Protein 7PJD (pdb70)

Sequence (1092 aa):
MVSEVRKKKLLHVFTVFFDSDKSGVVEKQDFELAAQNIAKLRGWAPGSPAYDILQESMIAIWLGLQKQADADGDGKVTQDEWLALWDEYAKDPAAAKDWQNLLCKSIFQIQDSSNDGSVDVNNEYVTVHEESFGLNKEESTEAFKKLAKGKDSISWADFQELWKEYFSSDDPDVPGNYIFGRLTCHMVSEVRKKKLLHVFTVFFDSDKSGVVEKQDFELAAQNIAKLRGWAPGSPAYDILQESMIAIWLGLQKQADADGDGKVTQDEWLALWDEYAKDPAAAKDWQNLLCKSIFQIQDSSNDGSVDVNEYVTVHESFGLNKEESTEAFKKLAKGKDSISWADFQELWKEYFSSDDPDVPGNYIFGRLTCMVSEVRKKKLLHVFTVFFDSDKSGVVEKQDFELAAQNIAKLRGWAPGSPAYDILQESMIAIWLGLQKQADADGDGKVTQDEWLALWDEAAAKDWQNLLCKSIFQQIQDSSNDGSVDVNNEYVTVHESFGLNKEESTEAFKKLAKGKDSISWADFQELWKEYFSSDDPDVPGNYIFGRLTCMVSEVRKKKLLHVVFTTVFFDSDKSGVVEKQQDFELAAQNIAKLRGWAPGSPAYDILQESMIIAIWLGLQKQADADGDGKVTQDEWLALWDEYAKDPAAAKDWQNLLCKSIFQIQDSSNDGSVDVNEYVTVHESFGLNKEESTEAFKKLAKGKDSISWADFQELWKEYFSSDDPDVPGNYIFGRLTCHMVSEVRKKKLLHVFTVFFDSDKSGVVEKQDFELAAQNIAKLRGWAPGSPAYDILQESMIAIWLGLQKQADADGDGKVTQDEWLALWDEYAKDPAAAKDWQQNLLCKSIFQQIQDSSNDGSVDVNEYVTVHESFGLNKEESSTEAFKKLAKGKDSISWADFQELWKEYFSSSDDPDVPGNYIFGRLHMVSEVRKKKLLHVFTVFFDSDKSGVVEKQDFELAAQNIAKLRGWAPGSPAYDILQESMIAIWLGLQKQADADGDGKVTQDEWLALWDEYAKDPAAAKDWQNLLCKSIFQIQDSSNDGSVDVNEYVTVHESFGLNKEESTEAFKKLAKGKDSISWADFQELWKEYFSSDDPDVPGNYIFGRL

Radius of gyration: 33.35 Å; Cα contacts (8 Å, |Δi|>4): 1507; chains: 6; bounding box: 91×84×73 Å

Structure (mmCIF, N/CA/C/O backbone):
data_7PJD
#
_entry.id   7PJD
#
_cell.length_a   65.640
_cell.length_b   79.430
_cell.length_c   100.930
_cell.angle_alpha   90.000
_cell.angle_beta   91.600
_cell.angle_gamma   90.000
#
_symmetry.space_group_name_H-M   'P 1 21 1'
#
loop_
_entity.id
_entity.type
_entity.pdbx_description
1 polymer 'Juvenile hormone diol kinase'
2 non-polymer 'CALCIUM ION'
3 water water
#
loop_
_atom_site.group_PDB
_atom_site.id
_atom_site.type_symbol
_atom_site.label_atom_id
_atom_site.label_alt_id
_atom_site.label_comp_id
_atom_site.label_asym_id
_atom_site.label_entity_id
_atom_site.label_seq_id
_atom_site.pdbx_PDB_ins_code
_atom_site.Cartn_x
_atom_site.Cartn_y
_atom_site.Cartn_z
_atom_site.occupancy
_atom_site.B_iso_or_equiv
_atom_site.auth_seq_id
_atom_site.auth_comp_id
_atom_site.auth_asym_id
_atom_site.auth_atom_id
_atom_site.pdbx_PDB_model_num
ATOM 1 N N . MET A 1 2 ? 12.508 -0.431 39.988 1.00 65.59 1 MET A N 1
ATOM 2 C CA . MET A 1 2 ? 13.954 -0.074 39.789 1.00 62.96 1 MET A CA 1
ATOM 3 C C . MET A 1 2 ? 14.528 -0.885 38.632 1.00 59.27 1 MET A C 1
ATOM 4 O O . MET A 1 2 ? 15.396 -0.338 37.922 1.00 60.66 1 MET A O 1
ATOM 9 N N . VAL A 1 3 ? 14.060 -2.121 38.429 1.00 52.86 2 VAL A N 1
ATOM 10 C CA . VAL A 1 3 ? 14.469 -2.986 37.279 1.00 48.07 2 VAL A CA 1
ATOM 11 C C . VAL A 1 3 ? 13.206 -3.452 36.526 1.00 45.52 2 VAL A C 1
ATOM 12 O O . VAL A 1 3 ? 12.331 -4.023 37.177 1.00 43.63 2 VAL A O 1
ATOM 16 N N . SER A 1 4 ? 13.096 -3.182 35.216 1.00 43.62 3 SER A N 1
ATOM 17 C CA . SER A 1 4 ? 11.899 -3.538 34.411 1.00 44.07 3 SER A CA 1
ATOM 18 C C . SER A 1 4 ? 11.740 -5.064 34.468 1.00 42.83 3 SER A C 1
ATOM 19 O O . SER A 1 4 ? 12.691 -5.748 34.875 1.00 38.58 3 SER A O 1
ATOM 22 N N . GLU A 1 5 ? 10.546 -5.573 34.173 1.00 44.11 4 GLU A N 1
ATOM 23 C CA . GLU A 1 5 ? 10.298 -7.036 34.099 1.00 43.89 4 GLU A CA 1
ATOM 24 C C . GLU A 1 5 ? 11.139 -7.598 32.940 1.00 42.16 4 GLU A C 1
ATOM 25 O O . GLU A 1 5 ? 11.667 -8.712 33.083 1.00 40.40 4 GLU A O 1
ATOM 31 N N . VAL A 1 6 ? 11.362 -6.813 31.885 1.00 42.01 5 VAL A N 1
ATOM 32 C CA . VAL A 1 6 ? 12.191 -7.227 30.712 1.00 41.90 5 VAL A CA 1
ATOM 33 C C . VAL A 1 6 ? 13.630 -7.519 31.176 1.00 40.17 5 VAL A C 1
ATOM 34 O O . VAL A 1 6 ? 14.224 -8.565 30.785 1.00 38.50 5 VAL A O 1
ATOM 38 N N . ARG A 1 7 ? 14.176 -6.648 32.016 1.00 39.66 6 ARG A N 1
ATOM 39 C CA . ARG A 1 7 ? 15.556 -6.793 32.494 1.00 37.73 6 ARG A CA 1
ATOM 40 C C . ARG A 1 7 ? 15.598 -7.864 33.590 1.00 36.26 6 ARG A C 1
ATOM 41 O O . ARG A 1 7 ? 16.588 -8.579 33.595 1.00 32.94 6 ARG A O 1
ATOM 49 N N . LYS A 1 8 ? 14.623 -7.896 34.512 1.00 37.07 7 LYS A N 1
ATOM 50 C CA . LYS A 1 8 ? 14.523 -8.981 35.527 1.00 37.63 7 LYS A CA 1
ATOM 51 C C . LYS A 1 8 ? 14.593 -10.347 34.782 1.00 36.29 7 LYS A C 1
ATOM 52 O O . LYS A 1 8 ? 15.362 -11.213 35.126 1.00 33.67 7 LYS A O 1
ATOM 58 N N . LYS A 1 9 ? 13.757 -10.538 33.787 1.00 39.07 8 LYS A N 1
ATOM 59 C CA . LYS A 1 9 ? 13.721 -11.815 33.042 1.00 39.45 8 LYS A CA 1
ATOM 60 C C . LYS A 1 9 ? 15.138 -12.125 32.551 1.00 37.39 8 LYS A C 1
ATOM 61 O O . LYS A 1 9 ? 15.601 -13.254 32.741 1.00 36.38 8 LYS A O 1
ATOM 67 N N . LYS A 1 10 ? 15.835 -11.142 31.978 1.00 36.77 9 LYS A N 1
ATOM 68 C CA . LYS A 1 10 ? 17.204 -11.339 31.437 1.00 34.24 9 LYS A CA 1
ATOM 69 C C . LYS A 1 10 ? 18.209 -11.613 32.571 1.00 32.11 9 LYS A C 1
ATOM 70 O O . LYS A 1 10 ? 19.107 -12.506 32.421 1.00 29.78 9 LYS A O 1
ATOM 76 N N . LEU A 1 11 ? 18.095 -10.918 33.688 1.00 31.57 10 LEU A N 1
ATOM 77 C CA . LEU A 1 11 ? 19.054 -11.128 34.804 1.00 31.72 10 LEU A CA 1
ATOM 78 C C . LEU A 1 11 ? 18.920 -12.548 35.377 1.00 31.18 10 LEU A C 1
ATOM 79 O O . LEU A 1 11 ? 19.947 -13.212 35.675 1.00 30.94 10 LEU A O 1
ATOM 84 N N . LEU A 1 12 ? 17.692 -13.008 35.547 1.00 33.13 11 LEU A N 1
ATOM 85 C CA . LEU A 1 12 ? 17.407 -14.325 36.169 1.00 33.20 11 LEU A CA 1
ATOM 86 C C . LEU A 1 12 ? 17.740 -15.439 35.158 1.00 32.63 11 LEU A C 1
ATOM 87 O O . LEU A 1 12 ? 18.061 -16.564 35.591 1.00 34.66 11 LEU A O 1
ATOM 92 N N . HIS A 1 13 ? 17.624 -15.197 33.856 1.00 32.64 12 HIS A N 1
ATOM 93 C CA . HIS A 1 13 ? 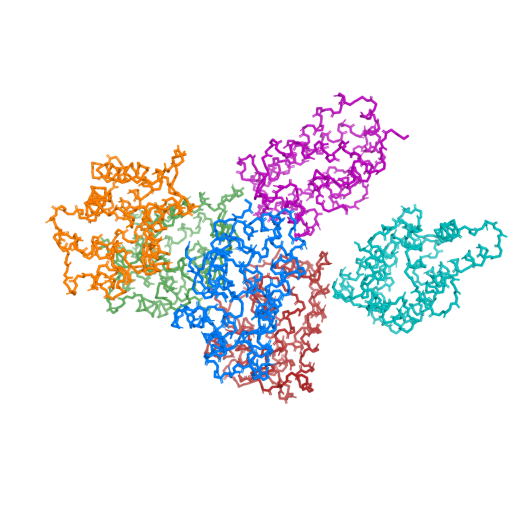18.015 -16.209 32.848 1.00 33.39 12 HIS A CA 1
ATOM 94 C C . HIS A 1 13 ? 19.517 -16.498 33.015 1.00 32.83 12 HIS A C 1
ATOM 95 O O . HIS A 1 13 ? 19.875 -17.648 33.081 1.00 30.95 12 HIS A O 1
ATOM 102 N N . VAL A 1 14 ? 20.372 -15.461 33.047 1.00 32.44 13 VAL A N 1
ATOM 103 C CA . VAL A 1 14 ? 21.832 -15.598 33.257 1.00 31.94 13 VAL A CA 1
ATOM 104 C C . VAL A 1 14 ? 22.059 -16.311 34.577 1.00 31.19 13 VAL A C 1
ATOM 105 O O . VAL A 1 14 ? 22.867 -17.240 34.586 1.00 31.54 13 VAL A O 1
ATOM 109 N N . PHE A 1 15 ? 21.377 -15.907 35.639 1.00 30.03 14 PHE A N 1
ATOM 110 C CA . PHE A 1 15 ? 21.579 -16.539 36.965 1.00 31.53 14 PHE A CA 1
ATOM 111 C C . PHE A 1 15 ? 21.267 -18.043 36.870 1.00 32.16 14 PHE A C 1
ATOM 112 O O . PHE A 1 15 ? 22.093 -18.849 37.366 1.00 29.47 14 PHE A O 1
ATOM 120 N N . THR A 1 16 ? 20.091 -18.412 36.350 1.00 33.81 15 THR A N 1
ATOM 121 C CA . THR A 1 16 ? 19.577 -19.802 36.527 1.00 33.56 15 THR A CA 1
ATOM 122 C C . THR A 1 16 ? 20.236 -20.735 35.508 1.00 33.76 15 THR A C 1
ATOM 123 O O . THR A 1 16 ? 20.332 -21.950 35.829 1.00 33.64 15 THR A O 1
ATOM 127 N N . VAL A 1 17 ? 20.627 -20.229 34.337 1.00 32.11 16 VAL A N 1
ATOM 128 C CA . VAL A 1 17 ? 21.170 -21.074 33.241 1.00 32.55 16 VAL A CA 1
ATOM 129 C C . VAL A 1 17 ? 22.694 -21.044 33.238 1.00 33.19 16 VAL A C 1
ATOM 130 O O . VAL A 1 17 ? 23.300 -22.113 33.115 1.00 30.67 16 VAL A O 1
ATOM 134 N N . PHE A 1 18 ? 23.307 -19.854 33.341 1.00 32.85 17 PHE A N 1
ATOM 135 C CA . PHE A 1 18 ? 24.752 -19.667 33.077 1.00 32.73 17 PHE A CA 1
ATOM 136 C C . PHE A 1 18 ? 25.553 -19.645 34.381 1.00 31.70 17 PHE A C 1
ATOM 137 O O . PHE A 1 18 ? 26.701 -20.013 34.343 1.00 32.39 17 PHE A O 1
ATOM 145 N N . PHE A 1 19 ? 24.999 -19.235 35.512 1.00 30.25 18 PHE A N 1
ATOM 146 C CA . PHE A 1 19 ? 25.754 -19.289 36.780 1.00 31.16 18 PHE A CA 1
ATOM 147 C C . PHE A 1 19 ? 25.445 -20.581 37.574 1.00 30.86 18 PHE A C 1
ATOM 148 O O . PHE A 1 19 ? 26.401 -21.038 38.169 1.00 30.79 18 PHE A O 1
ATOM 156 N N . ASP A 1 20 ? 24.173 -20.984 37.717 1.00 30.19 19 ASP A N 1
ATOM 157 C CA . ASP A 1 20 ? 23.713 -22.056 38.635 1.00 31.38 19 ASP A CA 1
ATOM 158 C C . ASP A 1 20 ? 23.723 -23.386 37.861 1.00 32.44 19 ASP A C 1
ATOM 159 O O . ASP A 1 20 ? 22.661 -24.045 37.711 1.00 34.01 19 ASP A O 1
ATOM 164 N N . SER A 1 21 ? 24.889 -23.773 37.381 1.00 31.89 20 SER A N 1
ATOM 165 C CA . SER A 1 21 ? 25.036 -24.966 36.513 1.00 31.94 20 SER A CA 1
ATOM 166 C C . SER A 1 21 ? 24.363 -26.181 37.149 1.00 32.91 20 SER A C 1
ATOM 167 O O . SER A 1 21 ? 23.900 -27.006 36.382 1.00 32.26 20 SER A O 1
ATOM 170 N N . ASP A 1 22 ? 24.334 -26.300 38.473 1.00 34.03 21 ASP A N 1
ATOM 171 C CA . ASP A 1 22 ? 23.981 -27.579 39.142 1.00 36.98 21 ASP A CA 1
ATOM 172 C C . ASP A 1 22 ? 22.526 -27.450 39.547 1.00 37.56 21 ASP A C 1
ATOM 173 O O . ASP A 1 22 ? 21.961 -28.416 40.084 1.00 39.74 21 ASP A O 1
ATOM 178 N N . LYS A 1 23 ? 21.920 -26.294 39.287 1.00 37.67 22 LYS A N 1
ATOM 179 C CA . LYS A 1 23 ? 20.451 -26.124 39.456 1.00 37.50 22 LYS A CA 1
ATOM 180 C C . LYS A 1 23 ? 20.086 -26.197 40.942 1.00 36.76 22 LYS A C 1
ATOM 181 O O . LYS A 1 23 ? 18.942 -26.293 41.243 1.00 36.59 22 LYS A O 1
ATOM 187 N N . SER A 1 24 ? 21.027 -26.039 41.862 1.00 36.29 23 SER A N 1
ATOM 188 C CA . SER A 1 24 ? 20.722 -25.959 43.316 1.00 35.88 23 SER A CA 1
ATOM 189 C C . SER A 1 24 ? 19.790 -24.775 43.620 1.00 35.56 23 SER A C 1
ATOM 190 O O . SER A 1 24 ? 19.183 -24.815 44.687 1.00 35.79 23 SER A O 1
ATOM 193 N N . GLY A 1 25 ? 19.714 -23.747 42.762 1.00 34.14 24 GLY A N 1
ATOM 194 C CA . GLY A 1 25 ? 19.033 -22.465 43.065 1.00 35.79 24 GLY A CA 1
ATOM 195 C C . GLY A 1 25 ? 19.957 -21.400 43.708 1.00 36.47 24 GLY A C 1
ATOM 196 O O . GLY A 1 25 ? 19.544 -20.216 43.809 1.00 34.47 24 GLY A O 1
ATOM 197 N N . VAL A 1 26 ? 21.170 -21.802 44.120 1.00 36.49 25 VAL A N 1
ATOM 198 C CA . VAL A 1 26 ? 22.189 -20.925 44.768 1.00 36.52 25 VAL A CA 1
ATOM 199 C C . VAL A 1 26 ? 23.503 -21.092 44.010 1.00 35.36 25 VAL A C 1
ATOM 200 O O . VAL A 1 26 ? 23.872 -22.241 43.701 1.00 33.76 25 VAL A O 1
ATOM 204 N N . VAL A 1 27 ? 24.186 -19.970 43.758 1.00 32.99 26 VAL A N 1
ATOM 205 C CA . VAL A 1 27 ? 25.459 -19.926 42.985 1.00 32.56 26 VAL A CA 1
ATOM 206 C C . VAL A 1 27 ? 26.633 -20.009 43.967 1.00 33.73 26 VAL A C 1
ATOM 207 O O . VAL A 1 27 ? 26.643 -19.334 45.019 1.00 33.75 26 VAL A O 1
ATOM 211 N N . GLU A 1 28 ? 27.524 -20.946 43.647 1.00 34.39 27 GLU A N 1
ATOM 212 C CA . GLU A 1 28 ? 28.694 -21.345 44.435 1.00 35.07 27 GLU A CA 1
ATOM 213 C C . GLU A 1 28 ? 29.832 -21.668 43.480 1.00 33.50 27 GLU A C 1
ATOM 214 O O . GLU A 1 28 ? 29.577 -21.904 42.274 1.00 30.95 27 GLU A O 1
ATOM 220 N N . LYS A 1 29 ? 31.051 -21.642 44.008 1.00 33.89 28 LYS A N 1
ATOM 221 C CA . LYS A 1 29 ? 32.238 -21.962 43.217 1.00 34.05 28 LYS A CA 1
ATOM 222 C C . LYS A 1 29 ? 32.021 -23.279 42.441 1.00 33.58 28 LYS A C 1
ATOM 223 O O . LYS A 1 29 ? 32.449 -23.338 41.279 1.00 31.33 28 LYS A O 1
ATOM 229 N N . GLN A 1 30 ? 31.448 -24.322 43.048 1.00 34.57 29 GLN A N 1
ATOM 230 C CA . GLN A 1 30 ? 31.334 -25.639 42.353 1.00 36.43 29 GLN A CA 1
ATOM 231 C C . GLN A 1 30 ? 30.490 -25.490 41.077 1.00 34.84 29 GLN A C 1
ATOM 232 O O . GLN A 1 30 ? 30.704 -26.265 40.129 1.00 32.95 29 GLN A O 1
ATOM 238 N N . ASP A 1 31 ? 29.613 -24.488 40.963 1.00 34.00 30 ASP A N 1
ATOM 239 C CA . ASP A 1 31 ? 28.815 -24.356 39.717 1.00 33.23 30 ASP A CA 1
ATOM 240 C C . ASP A 1 31 ? 29.757 -24.057 38.561 1.00 32.64 30 ASP A C 1
ATOM 241 O O . ASP A 1 31 ? 29.548 -24.576 37.451 1.00 32.01 30 ASP A O 1
ATOM 246 N N . PHE A 1 32 ? 30.819 -23.293 38.820 1.00 31.18 31 PHE A N 1
ATOM 247 C CA . PHE A 1 32 ? 31.714 -22.796 37.754 1.00 30.83 31 PHE A CA 1
ATOM 248 C C . PHE A 1 32 ? 32.771 -23.868 37.427 1.00 31.26 31 PHE A C 1
ATOM 249 O O . PHE A 1 32 ? 33.233 -23.948 36.278 1.00 29.42 31 PHE A O 1
ATOM 257 N N . GLU A 1 33 ? 33.160 -24.683 38.407 1.00 32.96 32 GLU A N 1
ATOM 258 C CA . GLU A 1 33 ? 33.974 -25.911 38.158 1.00 34.79 32 GLU A CA 1
ATOM 259 C C . GLU A 1 33 ? 33.193 -26.860 37.234 1.00 34.44 32 GLU A C 1
ATOM 260 O O . GLU A 1 33 ? 33.776 -27.283 36.206 1.00 33.70 32 GLU A O 1
ATOM 266 N N . LEU A 1 34 ? 31.903 -27.075 37.520 1.00 34.34 33 LEU A N 1
ATOM 267 C CA . LEU A 1 34 ? 31.008 -27.937 36.692 1.00 36.02 33 LEU A CA 1
ATOM 268 C C . LEU A 1 34 ? 30.873 -27.358 35.276 1.00 34.34 33 LEU A C 1
ATOM 269 O O . LEU A 1 34 ? 30.985 -28.130 34.303 1.00 33.62 33 LEU A O 1
ATOM 274 N N . ALA A 1 35 ? 30.607 -26.055 35.158 1.00 33.37 34 ALA A N 1
ATOM 275 C CA . ALA A 1 35 ? 30.492 -25.376 33.851 1.00 32.42 34 ALA A CA 1
ATOM 276 C C . ALA A 1 35 ? 31.738 -25.653 32.997 1.00 31.37 34 ALA A C 1
ATOM 277 O O . ALA A 1 35 ? 31.610 -26.015 31.838 1.00 31.90 34 ALA A O 1
ATOM 279 N N . ALA A 1 36 ? 32.922 -25.473 33.541 1.00 31.12 35 ALA A N 1
ATOM 280 C CA . ALA A 1 36 ? 34.183 -25.779 32.843 1.00 33.14 35 ALA A CA 1
ATOM 281 C C . ALA A 1 36 ? 34.240 -27.271 32.451 1.00 32.56 35 ALA A C 1
ATOM 282 O O . ALA A 1 36 ? 34.524 -27.530 31.284 1.00 31.37 35 ALA A O 1
ATOM 284 N N . GLN A 1 37 ? 33.971 -28.189 33.375 1.00 34.82 36 GLN A N 1
ATOM 285 C CA . GLN A 1 37 ? 33.901 -29.664 33.075 1.00 36.60 36 GLN A CA 1
ATOM 286 C C . GLN A 1 37 ? 32.959 -29.945 31.884 1.00 34.92 36 GLN A C 1
ATOM 287 O O . GLN A 1 37 ? 33.370 -30.640 30.912 1.00 33.67 36 GLN A O 1
ATOM 293 N N . ASN A 1 38 ? 31.756 -29.373 31.913 1.00 33.70 37 ASN A N 1
ATOM 294 C CA . ASN A 1 38 ? 30.721 -29.615 30.859 1.00 33.46 37 ASN A CA 1
ATOM 295 C C . ASN A 1 38 ? 31.184 -29.102 29.505 1.00 32.41 37 ASN A C 1
ATOM 296 O O . ASN A 1 38 ? 31.016 -29.807 28.525 1.00 32.12 37 ASN A O 1
ATOM 301 N N . ILE A 1 39 ? 31.784 -27.917 29.442 1.00 31.47 38 ILE A N 1
ATOM 302 C CA . ILE A 1 39 ? 32.304 -27.388 28.153 1.00 31.16 38 ILE A CA 1
ATOM 303 C C . ILE A 1 39 ? 33.492 -28.254 27.686 1.00 31.31 38 ILE A C 1
ATOM 304 O O . ILE A 1 39 ? 33.585 -28.526 26.471 1.00 31.70 38 ILE A O 1
ATOM 309 N N . ALA A 1 40 ? 34.443 -28.560 28.574 1.00 30.97 39 ALA A N 1
ATOM 310 C CA . ALA A 1 40 ? 35.650 -29.350 28.221 1.00 32.80 39 ALA A CA 1
ATOM 311 C C . ALA A 1 40 ? 35.213 -30.729 27.701 1.00 34.75 39 ALA A C 1
ATOM 312 O O . ALA A 1 40 ? 35.754 -31.148 26.683 1.00 35.39 39 ALA A O 1
ATOM 314 N N . LYS A 1 41 ? 34.225 -31.361 28.343 1.00 36.39 40 LYS A N 1
ATOM 315 C CA . LYS A 1 41 ? 33.673 -32.648 27.859 1.00 39.61 40 LYS A CA 1
ATOM 316 C C . LYS A 1 41 ? 33.186 -32.478 26.429 1.00 39.14 40 LYS A C 1
ATOM 317 O O . LYS A 1 41 ? 33.623 -33.260 25.642 1.00 39.14 40 LYS A O 1
ATOM 323 N N . LEU A 1 42 ? 32.413 -31.443 26.072 1.00 37.80 41 LEU A N 1
ATOM 324 C CA . LEU A 1 42 ? 31.950 -31.336 24.665 1.00 37.89 41 LEU A CA 1
ATOM 325 C C . LEU A 1 42 ? 33.133 -31.035 23.742 1.00 39.16 41 LEU A C 1
ATOM 326 O O . LEU A 1 42 ? 33.090 -31.429 22.570 1.00 39.27 41 LEU A O 1
ATOM 331 N N . ARG A 1 43 ? 34.151 -30.318 24.214 1.00 37.51 42 ARG A N 1
ATOM 332 C CA . ARG A 1 43 ? 35.307 -29.988 23.332 1.00 37.83 42 ARG A CA 1
ATOM 333 C C . ARG A 1 43 ? 36.271 -31.172 23.224 1.00 39.03 42 ARG A C 1
ATOM 334 O O . ARG A 1 43 ? 37.086 -31.167 22.321 1.00 38.47 42 ARG A O 1
ATOM 342 N N . GLY A 1 44 ? 36.181 -32.157 24.120 1.00 40.58 43 GLY A N 1
ATOM 343 C CA . GLY A 1 44 ? 37.108 -33.286 24.132 1.00 41.48 43 GLY A CA 1
ATOM 344 C C . GLY A 1 44 ? 38.408 -32.869 24.769 1.00 42.13 43 GLY A C 1
ATOM 345 O O . GLY A 1 44 ? 39.424 -33.470 24.427 1.00 44.11 43 GLY A O 1
ATOM 346 N N . TRP A 1 45 ? 38.380 -31.858 25.638 1.00 39.78 44 TRP A N 1
ATOM 347 C CA . TRP A 1 45 ? 39.563 -31.397 26.410 1.00 38.69 44 TRP A CA 1
ATOM 348 C C . TRP A 1 45 ? 39.617 -32.160 27.721 1.00 39.17 44 TRP A C 1
ATOM 349 O O . TRP A 1 45 ? 38.764 -31.917 28.569 1.00 36.42 44 TRP A O 1
ATOM 360 N N . ALA A 1 46 ? 40.610 -33.014 27.897 1.00 41.11 45 ALA A N 1
ATOM 361 C CA . ALA A 1 46 ? 40.750 -33.866 29.092 1.00 43.63 45 ALA A CA 1
ATOM 362 C C . ALA A 1 46 ? 41.019 -33.014 30.326 1.00 44.32 45 ALA A C 1
ATOM 363 O O . ALA A 1 46 ? 41.756 -32.038 30.272 1.00 44.62 45 ALA A O 1
ATOM 365 N N . PRO A 1 47 ? 40.485 -33.368 31.508 1.00 46.67 46 PRO A N 1
ATOM 366 C CA . PRO A 1 47 ? 40.748 -32.587 32.721 1.00 47.03 46 PRO A CA 1
ATOM 367 C C . PRO A 1 47 ? 42.246 -32.648 33.020 1.00 47.34 46 PRO A C 1
ATOM 368 O O . PRO A 1 47 ? 42.812 -33.620 32.642 1.00 48.92 46 PRO A O 1
ATOM 372 N N . GLY A 1 48 ? 42.837 -31.588 33.582 1.00 46.85 47 GLY A N 1
ATOM 373 C CA . GLY A 1 48 ? 44.305 -31.497 33.769 1.00 47.16 47 GLY A CA 1
ATOM 374 C C . GLY A 1 48 ? 45.043 -31.252 32.452 1.00 46.34 47 GLY A C 1
ATOM 375 O O . GLY A 1 48 ? 46.274 -31.222 32.465 1.00 48.35 47 GLY A O 1
ATOM 376 N N . SER A 1 49 ? 44.358 -31.069 31.321 1.00 43.61 48 SER A N 1
ATOM 377 C CA . SER A 1 49 ? 45.057 -30.726 30.062 1.00 42.87 48 SER A CA 1
ATOM 378 C C . SER A 1 49 ? 45.333 -29.234 30.150 1.00 40.96 48 SER A C 1
ATOM 379 O O . SER A 1 49 ? 44.684 -28.517 30.910 1.00 39.15 48 SER A O 1
ATOM 382 N N . PRO A 1 50 ? 46.329 -28.734 29.401 1.00 41.23 49 PRO A N 1
ATOM 383 C CA . PRO A 1 50 ? 46.569 -27.289 29.346 1.00 39.91 49 PRO A CA 1
ATOM 384 C C . PRO A 1 50 ? 45.301 -26.503 29.003 1.00 38.27 49 PRO A C 1
ATOM 385 O O . PRO A 1 50 ? 44.967 -25.525 29.755 1.00 37.26 49 PRO A O 1
ATOM 389 N N . ALA A 1 51 ? 44.608 -26.857 27.912 1.00 37.23 50 ALA A N 1
ATOM 390 C CA . ALA A 1 51 ? 43.399 -26.097 27.486 1.00 36.56 50 ALA A CA 1
ATOM 391 C C . ALA A 1 51 ? 42.343 -26.127 28.610 1.00 35.83 50 ALA A C 1
ATOM 392 O O . ALA A 1 51 ? 41.650 -25.149 28.810 1.00 33.40 50 ALA A O 1
ATOM 394 N N . TYR A 1 52 ? 42.224 -27.235 29.331 1.00 38.00 51 TYR A N 1
ATOM 395 C CA . TYR A 1 52 ? 41.183 -27.421 30.362 1.00 39.21 51 TYR A CA 1
ATOM 396 C C . TYR A 1 52 ? 41.409 -26.422 31.499 1.00 40.16 51 TYR A C 1
ATOM 397 O O . TYR A 1 52 ? 40.423 -25.857 32.019 1.00 41.26 51 TYR A O 1
ATOM 406 N N . ASP A 1 53 ? 42.658 -26.204 31.894 1.00 42.55 52 ASP A N 1
ATOM 407 C CA . ASP A 1 53 ? 43.003 -25.354 33.070 1.00 43.55 52 ASP A CA 1
ATOM 408 C C . ASP A 1 53 ? 42.852 -23.880 32.704 1.00 41.76 52 ASP A C 1
ATOM 409 O O . ASP A 1 53 ? 42.453 -23.146 33.572 1.00 39.67 52 ASP A O 1
ATOM 414 N N . ILE A 1 54 ? 43.161 -23.462 31.481 1.00 42.77 53 ILE A N 1
ATOM 415 C CA . ILE A 1 54 ? 42.812 -22.082 31.027 1.00 43.88 53 ILE A CA 1
ATOM 416 C C . ILE A 1 54 ? 41.303 -21.919 31.237 1.00 41.72 53 ILE A C 1
ATOM 417 O O . ILE A 1 54 ? 40.909 -20.961 31.906 1.00 41.71 53 ILE A O 1
ATOM 422 N N . LEU A 1 55 ? 40.489 -22.848 30.725 1.00 39.04 54 LEU A N 1
ATOM 423 C CA . LEU A 1 55 ? 38.998 -22.741 30.767 1.00 36.37 54 LEU A CA 1
ATOM 424 C C . LEU A 1 55 ? 38.558 -22.684 32.236 1.00 35.49 54 LEU A C 1
ATOM 425 O O . LEU A 1 55 ? 37.816 -21.797 32.576 1.00 33.37 54 LEU A O 1
ATOM 430 N N . GLN A 1 56 ? 39.078 -23.558 33.084 1.00 39.31 55 GLN A N 1
ATOM 431 C CA . GLN A 1 56 ? 38.658 -23.584 34.494 1.00 42.97 55 GLN A CA 1
ATOM 432 C C . GLN A 1 56 ? 39.047 -22.258 35.199 1.00 46.16 55 GLN A C 1
ATOM 433 O O . GLN A 1 56 ? 38.253 -21.750 36.024 1.00 42.21 55 GLN A O 1
ATOM 439 N N . GLU A 1 57 ? 40.232 -21.718 34.888 1.00 47.84 56 GLU A N 1
ATOM 440 C CA . GLU A 1 57 ? 40.762 -20.479 35.516 1.00 49.94 56 GLU A CA 1
ATOM 441 C C . GLU A 1 57 ? 39.845 -19.338 35.141 1.00 47.93 56 GLU A C 1
ATOM 442 O O . GLU A 1 57 ? 39.366 -18.659 36.030 1.00 50.89 56 GLU A O 1
ATOM 448 N N . SER A 1 58 ? 39.599 -19.192 33.847 1.00 47.58 57 SER A N 1
ATOM 449 C CA . SER A 1 58 ? 38.613 -18.265 33.271 1.00 44.70 57 SER A CA 1
ATOM 450 C C . SER A 1 58 ? 37.298 -18.405 34.048 1.00 40.55 57 SER A C 1
ATOM 451 O O . SER A 1 58 ? 36.759 -17.384 34.448 1.00 38.09 57 SER A O 1
ATOM 454 N N . MET A 1 59 ? 36.780 -19.633 34.268 1.00 36.36 58 MET A N 1
ATOM 455 C CA . MET A 1 59 ? 35.478 -19.809 34.948 1.00 34.79 58 MET A CA 1
ATOM 456 C C . MET A 1 59 ? 35.604 -19.426 36.425 1.00 34.46 58 MET A C 1
ATOM 457 O O . MET A 1 59 ? 34.683 -18.824 36.935 1.00 32.28 58 MET A O 1
ATOM 462 N N . ILE A 1 60 ? 36.688 -19.787 37.103 1.00 36.61 59 ILE A N 1
ATOM 463 C CA . ILE A 1 60 ? 36.884 -19.399 38.526 1.00 40.38 59 ILE A CA 1
ATOM 464 C C . ILE A 1 60 ? 36.960 -17.862 38.613 1.00 40.44 59 ILE A C 1
ATOM 465 O O . ILE A 1 60 ? 36.403 -17.305 39.565 1.00 40.06 59 ILE A O 1
ATOM 470 N N . ALA A 1 61 ? 37.548 -17.190 37.630 1.00 41.44 60 ALA A N 1
ATOM 471 C CA . ALA A 1 61 ? 37.697 -15.721 37.646 1.00 43.71 60 ALA A CA 1
ATOM 472 C C . ALA A 1 61 ? 36.314 -15.071 37.613 1.00 41.65 60 ALA A C 1
ATOM 473 O O . ALA A 1 61 ? 36.099 -14.101 38.373 1.00 39.95 60 ALA A O 1
ATOM 475 N N . ILE A 1 62 ? 35.370 -15.624 36.840 1.00 40.12 61 ILE A N 1
ATOM 476 C CA . ILE A 1 62 ? 33.969 -15.109 36.789 1.00 34.66 61 ILE A CA 1
ATOM 477 C C . ILE A 1 62 ? 33.340 -15.289 38.173 1.00 36.23 61 ILE A C 1
ATOM 478 O O . ILE A 1 62 ? 32.698 -14.312 38.680 1.00 34.64 61 ILE A O 1
ATOM 483 N N . TRP A 1 63 ? 33.511 -16.475 38.782 1.00 33.33 62 TRP A N 1
ATOM 484 C CA . TRP A 1 63 ? 32.946 -16.772 40.118 1.00 32.60 62 TRP A CA 1
ATOM 485 C C . TRP A 1 63 ? 33.467 -15.743 41.134 1.00 34.16 62 TRP A C 1
ATOM 486 O O . TRP A 1 63 ? 32.655 -15.231 41.891 1.00 36.84 62 TRP A O 1
ATOM 497 N N . LEU A 1 64 ? 34.765 -15.495 41.223 1.00 34.60 63 LEU A N 1
ATOM 498 C CA . LEU A 1 64 ? 35.310 -14.600 42.286 1.00 36.36 63 LEU A CA 1
ATOM 499 C C . LEU A 1 64 ? 34.796 -13.147 42.119 1.00 34.75 63 LEU A C 1
ATOM 500 O O . LEU A 1 64 ? 34.445 -12.522 43.141 1.00 33.62 63 LEU A O 1
ATOM 505 N N . GLY A 1 65 ? 34.681 -12.674 40.884 1.00 34.24 64 GLY A N 1
ATOM 506 C CA . GLY A 1 65 ? 34.163 -11.328 40.584 1.00 36.58 64 GLY A CA 1
ATOM 507 C C . GLY A 1 65 ? 32.711 -11.269 41.007 1.00 36.11 64 GLY A C 1
ATOM 508 O O . GLY A 1 65 ? 32.318 -10.347 41.747 1.00 37.55 64 GLY A O 1
ATOM 509 N N . LEU A 1 66 ? 31.971 -12.312 40.694 1.00 33.96 65 LEU A N 1
ATOM 510 C CA . LEU A 1 66 ? 30.575 -12.444 41.155 1.00 34.18 65 LEU A CA 1
ATOM 511 C C . LEU A 1 66 ? 30.494 -12.477 42.681 1.00 32.78 65 LEU A C 1
ATOM 512 O O . LEU A 1 66 ? 29.636 -11.761 43.256 1.00 32.95 65 LEU A O 1
ATOM 517 N N . GLN A 1 67 ? 31.334 -13.266 43.336 1.00 31.26 66 GLN A N 1
ATOM 518 C CA . GLN A 1 67 ? 31.274 -13.393 44.808 1.00 32.11 66 GLN A CA 1
ATOM 519 C C . GLN A 1 67 ? 31.575 -12.020 45.419 1.00 33.43 66 GLN A C 1
ATOM 520 O O . GLN A 1 67 ? 30.952 -11.667 46.425 1.00 33.48 66 GLN A O 1
ATOM 526 N N . LYS A 1 68 ? 32.592 -11.318 44.916 1.00 35.32 67 LYS A N 1
ATOM 527 C CA . LYS A 1 68 ? 33.024 -10.026 45.547 1.00 37.83 67 LYS A CA 1
ATOM 528 C C . LYS A 1 68 ? 31.883 -9.012 45.441 1.00 37.86 67 LYS A C 1
ATOM 529 O O . LYS A 1 68 ? 31.620 -8.305 46.408 1.00 38.08 67 LYS A O 1
ATOM 535 N N . GLN A 1 69 ? 31.206 -9.003 44.286 1.00 37.82 68 GLN A N 1
ATOM 536 C CA . GLN A 1 69 ? 30.126 -8.047 43.937 1.00 39.14 68 GLN A CA 1
ATOM 537 C C . GLN A 1 69 ? 28.837 -8.329 44.722 1.00 37.61 68 GLN A C 1
ATOM 538 O O . GLN A 1 69 ? 28.249 -7.372 45.228 1.00 37.28 68 GLN A O 1
ATOM 544 N N . ALA A 1 70 ? 28.406 -9.593 44.845 1.00 36.42 69 ALA A N 1
ATOM 545 C CA . ALA A 1 70 ? 27.016 -9.926 45.230 1.00 35.90 69 ALA A CA 1
ATOM 546 C C . ALA A 1 70 ? 26.935 -10.737 46.542 1.00 36.92 69 ALA A C 1
ATOM 547 O O . ALA A 1 70 ? 25.876 -10.638 47.182 1.00 36.23 69 ALA A O 1
ATOM 549 N N . ASP A 1 71 ? 27.992 -11.411 47.032 1.00 35.50 70 ASP A N 1
ATOM 550 C CA . ASP A 1 71 ? 27.832 -12.192 48.292 1.00 35.28 70 ASP A CA 1
ATOM 551 C C . ASP A 1 71 ? 27.860 -11.238 49.485 1.00 36.39 70 ASP A C 1
ATOM 552 O O . ASP A 1 71 ? 28.935 -11.104 50.096 1.00 35.45 70 ASP A O 1
ATOM 557 N N . ALA A 1 72 ? 26.699 -10.665 49.856 1.00 37.24 71 ALA A N 1
ATOM 558 C CA . ALA A 1 72 ? 26.586 -9.564 50.840 1.00 38.36 71 ALA A CA 1
ATOM 559 C C . ALA A 1 72 ? 26.786 -10.102 52.256 1.00 39.37 71 ALA A C 1
ATOM 560 O O . ALA A 1 72 ? 27.225 -9.326 53.119 1.00 38.85 71 ALA A O 1
ATOM 562 N N . ASP A 1 73 ? 26.426 -11.352 52.511 1.00 38.50 72 ASP A N 1
ATOM 563 C CA . ASP A 1 73 ? 26.500 -11.902 53.888 1.00 39.88 72 ASP A CA 1
ATOM 564 C C . ASP A 1 73 ? 27.793 -12.714 54.123 1.00 39.89 72 ASP A C 1
ATOM 565 O O . ASP A 1 73 ? 28.034 -13.166 55.285 1.00 40.79 72 ASP A O 1
ATOM 570 N N . GLY A 1 74 ? 28.626 -12.878 53.100 1.00 38.90 73 GLY A N 1
ATOM 571 C CA . GLY A 1 74 ? 29.939 -13.543 53.225 1.00 39.67 73 GLY A CA 1
ATOM 572 C C . GLY A 1 74 ? 29.831 -15.023 53.605 1.00 39.82 73 GLY A C 1
ATOM 573 O O . GLY A 1 74 ? 30.669 -15.474 54.424 1.00 40.44 73 GLY A O 1
ATOM 574 N N . ASP A 1 75 ? 28.852 -15.758 53.058 1.00 38.38 74 ASP A N 1
ATOM 575 C CA . ASP A 1 75 ? 28.694 -17.223 53.304 1.00 39.11 74 ASP A CA 1
ATOM 576 C C . ASP A 1 75 ? 29.413 -17.972 52.165 1.00 38.75 74 ASP A C 1
ATOM 577 O O . ASP A 1 75 ? 29.500 -19.210 52.240 1.00 38.61 74 ASP A O 1
ATOM 582 N N . GLY A 1 76 ? 29.905 -17.246 51.146 1.00 36.18 75 GLY A N 1
ATOM 583 C CA . GLY A 1 76 ? 30.558 -17.817 49.957 1.00 35.29 75 GLY A CA 1
ATOM 584 C C . GLY A 1 76 ? 29.566 -18.275 48.908 1.00 34.28 75 GLY A C 1
ATOM 585 O O . GLY A 1 76 ? 29.979 -18.985 47.982 1.00 33.47 75 GLY A O 1
ATOM 586 N N . LYS A 1 77 ? 28.322 -17.794 48.977 1.00 34.69 76 LYS A N 1
ATOM 587 C CA . LYS A 1 77 ? 27.269 -18.167 48.005 1.00 34.25 76 LYS A CA 1
ATOM 588 C C . LYS A 1 77 ? 26.514 -16.905 47.581 1.00 33.53 76 LYS A C 1
ATOM 589 O O . LYS A 1 77 ? 26.412 -15.990 48.381 1.00 32.68 76 LYS A O 1
ATOM 595 N N . VAL A 1 78 ? 25.952 -16.948 46.384 1.00 32.12 77 VAL A N 1
ATOM 596 C CA . VAL A 1 78 ? 25.182 -15.857 45.772 1.00 31.76 77 VAL A CA 1
ATOM 597 C C . VAL A 1 78 ? 23.785 -16.432 45.509 1.00 32.27 77 VAL A C 1
ATOM 598 O O . VAL A 1 78 ? 23.603 -17.348 44.618 1.00 29.21 77 VAL A O 1
ATOM 602 N N . THR A 1 79 ? 22.840 -15.958 46.318 1.00 32.70 78 THR A N 1
ATOM 603 C CA . THR A 1 79 ? 21.396 -16.247 46.161 1.00 32.63 78 THR A CA 1
ATOM 604 C C . THR A 1 79 ? 20.859 -15.441 44.986 1.00 32.87 78 THR A C 1
ATOM 605 O O . THR A 1 79 ? 21.455 -14.396 44.596 1.00 32.97 78 THR A O 1
ATOM 609 N N . GLN A 1 80 ? 19.707 -15.856 44.480 1.00 34.26 79 GLN A N 1
ATOM 610 C CA . GLN A 1 80 ? 18.954 -15.060 43.483 1.00 34.68 79 GLN A CA 1
ATOM 611 C C . GLN A 1 80 ? 18.588 -13.654 44.041 1.00 34.77 79 GLN A C 1
ATOM 612 O O . GLN A 1 80 ? 18.697 -12.684 43.300 1.00 33.45 79 GLN A O 1
ATOM 618 N N . ASP A 1 81 ? 18.199 -13.524 45.309 1.00 36.32 80 ASP A N 1
ATOM 619 C CA . ASP A 1 81 ? 17.902 -12.205 45.937 1.00 39.28 80 ASP A CA 1
ATOM 620 C C . ASP A 1 81 ? 19.191 -11.360 45.954 1.00 37.81 80 ASP A C 1
ATOM 621 O O . ASP A 1 81 ? 19.089 -10.176 45.649 1.00 37.10 80 ASP A O 1
ATOM 626 N N . GLU A 1 82 ? 20.364 -11.943 46.279 1.00 36.63 81 GLU A N 1
ATOM 627 C CA . GLU A 1 82 ? 21.666 -11.204 46.290 1.00 35.71 81 GLU A CA 1
ATOM 628 C C . GLU A 1 82 ? 22.014 -10.685 44.871 1.00 35.05 81 GLU A C 1
ATOM 629 O O . GLU A 1 82 ? 22.493 -9.500 44.745 1.00 34.91 81 GLU A O 1
ATOM 635 N N . TRP A 1 83 ? 21.780 -11.489 43.829 1.00 33.57 82 TRP A N 1
ATOM 636 C CA . TRP A 1 83 ? 21.994 -11.089 42.409 1.00 33.35 82 TRP A CA 1
ATOM 637 C C . TRP A 1 83 ? 21.075 -9.898 42.055 1.00 35.69 82 TRP A C 1
ATOM 638 O O . TRP A 1 83 ? 21.575 -8.837 41.682 1.00 36.44 82 TRP A O 1
ATOM 649 N N . LEU A 1 84 ? 19.771 -10.020 42.265 1.00 39.05 83 LEU A N 1
ATOM 650 C CA . LEU A 1 84 ? 18.837 -8.919 41.931 1.00 39.71 83 LEU A CA 1
ATOM 651 C C . LEU A 1 84 ? 19.178 -7.692 42.790 1.00 40.63 83 LEU A C 1
ATOM 652 O O . LEU A 1 84 ? 18.990 -6.579 42.262 1.00 39.28 83 LEU A O 1
ATOM 657 N N . ALA A 1 85 ? 19.663 -7.871 44.028 1.00 40.12 84 ALA A N 1
ATOM 658 C CA . ALA A 1 85 ? 19.944 -6.749 44.969 1.00 41.16 84 ALA A CA 1
ATOM 659 C C . ALA A 1 85 ? 21.115 -5.902 44.438 1.00 40.59 84 ALA A C 1
ATOM 660 O O . ALA A 1 85 ? 21.056 -4.663 44.494 1.00 41.40 84 ALA A O 1
ATOM 662 N N . LEU A 1 86 ? 22.135 -6.545 43.895 1.00 38.90 85 LEU A N 1
ATOM 663 C CA . LEU A 1 86 ? 23.247 -5.871 43.184 1.00 39.36 85 LEU A CA 1
ATOM 664 C C . LEU A 1 86 ? 22.689 -4.951 42.106 1.00 40.08 85 LEU A C 1
ATOM 665 O O . LEU A 1 86 ? 23.204 -3.819 41.968 1.00 40.45 85 LEU A O 1
ATOM 670 N N . TRP A 1 87 ? 21.751 -5.452 41.303 1.00 38.20 86 TRP A N 1
ATOM 671 C CA . TRP A 1 87 ? 21.246 -4.699 40.127 1.00 39.30 86 TRP A CA 1
ATOM 672 C C . TRP A 1 87 ? 20.351 -3.532 40.581 1.00 40.76 86 TRP A C 1
ATOM 673 O O . TRP A 1 87 ? 20.286 -2.545 39.853 1.00 40.94 86 TRP A O 1
ATOM 684 N N . ASP A 1 88 ? 19.726 -3.622 41.752 1.00 43.48 87 ASP A N 1
ATOM 685 C CA . ASP A 1 88 ? 18.994 -2.474 42.355 1.00 49.19 87 ASP A CA 1
ATOM 686 C C . ASP A 1 88 ? 20.020 -1.398 42.724 1.00 49.03 87 ASP A C 1
ATOM 687 O O . ASP A 1 88 ? 19.741 -0.247 42.430 1.00 48.82 87 ASP A O 1
ATOM 692 N N . GLU A 1 89 ? 21.178 -1.798 43.265 1.00 48.09 88 GLU A N 1
ATOM 693 C CA . GLU A 1 89 ? 22.322 -0.903 43.568 1.00 51.34 88 GLU A CA 1
ATOM 694 C C . GLU A 1 89 ? 22.810 -0.197 42.298 1.00 51.22 88 GLU A C 1
ATOM 695 O O . GLU A 1 89 ? 22.987 1.048 42.341 1.00 51.36 88 GLU A O 1
ATOM 701 N N . TYR A 1 90 ? 22.990 -0.929 41.204 1.00 49.07 89 TYR A N 1
ATOM 702 C CA . TYR A 1 90 ? 23.502 -0.361 39.934 1.00 51.41 89 TYR A CA 1
ATOM 703 C C . TYR A 1 90 ? 22.464 0.554 39.283 1.00 50.74 89 TYR A C 1
ATOM 704 O O . TYR A 1 90 ? 22.860 1.387 38.470 1.00 50.10 89 TYR A O 1
ATOM 713 N N . ALA A 1 91 ? 21.180 0.341 39.569 1.00 49.58 90 ALA A N 1
ATOM 714 C CA . ALA A 1 91 ? 20.059 1.157 39.048 1.00 50.25 90 ALA A CA 1
ATOM 715 C C . ALA A 1 91 ? 20.190 2.600 39.580 1.00 53.54 90 ALA A C 1
ATOM 716 O O . ALA A 1 91 ? 19.895 3.536 38.783 1.00 53.81 90 ALA A O 1
ATOM 718 N N . LYS A 1 92 ? 20.621 2.765 40.846 1.00 55.19 91 LYS A N 1
ATOM 719 C CA . LYS A 1 92 ? 20.854 4.073 41.518 1.00 58.68 91 LYS A CA 1
ATOM 720 C C . LYS A 1 92 ? 22.189 4.678 41.079 1.00 60.29 91 LYS A C 1
ATOM 721 O O . LYS A 1 92 ? 22.275 5.954 41.051 1.00 64.84 91 LYS A O 1
ATOM 727 N N . ASP A 1 93 ? 23.194 3.834 40.803 1.00 58.26 92 ASP A N 1
ATOM 728 C CA . ASP A 1 93 ? 24.571 4.285 40.477 1.00 59.96 92 ASP A CA 1
ATOM 729 C C . ASP A 1 93 ? 25.154 3.482 39.312 1.00 58.43 92 ASP A C 1
ATOM 730 O O . ASP A 1 93 ? 26.109 2.725 39.498 1.00 55.55 92 ASP A O 1
ATOM 735 N N . PRO A 1 94 ? 24.635 3.646 38.067 1.00 59.85 93 PRO A N 1
ATOM 736 C CA . PRO A 1 94 ? 25.032 2.781 36.945 1.00 60.60 93 PRO A CA 1
ATOM 737 C C . PRO A 1 94 ? 26.550 2.774 36.679 1.00 61.53 93 PRO A C 1
ATOM 738 O O . PRO A 1 94 ? 27.082 1.695 36.326 1.00 61.71 93 PRO A O 1
ATOM 742 N N . ALA A 1 95 ? 27.186 3.941 36.889 1.00 63.84 94 ALA A N 1
ATOM 743 C CA . ALA A 1 95 ? 28.624 4.222 36.686 1.00 64.78 94 ALA A CA 1
ATOM 744 C C . ALA A 1 95 ? 29.471 3.221 37.475 1.00 63.63 94 ALA A C 1
ATOM 745 O O . ALA A 1 95 ? 30.538 2.917 36.988 1.00 65.45 94 ALA A O 1
ATOM 747 N N . ALA A 1 96 ? 29.017 2.756 38.643 1.00 62.32 95 ALA A N 1
ATOM 748 C CA . ALA A 1 96 ? 29.781 1.860 39.538 1.00 61.20 95 ALA A CA 1
ATOM 749 C C . ALA A 1 96 ? 29.828 0.442 38.967 1.00 60.83 95 ALA A C 1
ATOM 750 O O . ALA A 1 96 ? 30.737 -0.276 39.363 1.00 64.70 95 ALA A O 1
ATOM 752 N N . ALA A 1 97 ? 28.856 0.045 38.132 1.00 59.49 96 ALA A N 1
ATOM 753 C CA . ALA A 1 97 ? 28.749 -1.289 37.489 1.00 57.00 96 ALA A CA 1
ATOM 754 C C . ALA A 1 97 ? 29.833 -1.512 36.431 1.00 54.44 96 ALA A C 1
ATOM 755 O O . ALA A 1 97 ? 30.016 -2.666 36.067 1.00 51.20 96 ALA A O 1
ATOM 757 N N . LYS A 1 98 ? 30.480 -0.453 35.930 1.00 56.82 97 LYS A N 1
ATOM 758 C CA . LYS A 1 98 ? 31.238 -0.470 34.645 1.00 57.44 97 LYS A CA 1
ATOM 759 C C . LYS A 1 98 ? 32.444 -1.411 34.691 1.00 52.78 97 LYS A C 1
ATOM 760 O O . LYS A 1 98 ? 32.554 -2.179 33.738 1.00 49.49 97 LYS A O 1
ATOM 766 N N . ASP A 1 99 ? 33.299 -1.346 35.720 1.00 52.25 98 ASP A N 1
ATOM 767 C CA . ASP A 1 99 ? 34.554 -2.149 35.809 1.00 50.97 98 ASP A CA 1
ATOM 768 C C . ASP A 1 99 ? 34.154 -3.631 35.789 1.00 47.35 98 ASP A C 1
ATOM 769 O O . ASP A 1 99 ? 34.552 -4.351 34.894 1.00 48.32 98 ASP A O 1
ATOM 774 N N . TRP A 1 100 ? 33.287 -4.042 36.690 1.00 45.69 99 TRP A N 1
ATOM 775 C CA . TRP A 1 100 ? 32.892 -5.459 36.828 1.00 44.70 99 TRP A CA 1
ATOM 776 C C . TRP A 1 100 ? 32.181 -5.973 35.564 1.00 43.27 99 TRP A C 1
ATOM 777 O O . TRP A 1 100 ? 32.489 -7.057 35.107 1.00 38.25 99 TRP A O 1
ATOM 788 N N . GLN A 1 101 ? 31.209 -5.232 35.045 1.00 44.06 100 GLN A N 1
ATOM 789 C CA . GLN A 1 101 ? 30.495 -5.611 33.811 1.00 44.22 100 GLN A CA 1
ATOM 790 C C . GLN A 1 101 ? 31.533 -5.847 32.720 1.00 43.07 100 GLN A C 1
ATOM 791 O O . GLN A 1 101 ? 31.332 -6.733 31.879 1.00 40.61 100 GLN A O 1
ATOM 797 N N . ASN A 1 102 ? 32.559 -5.011 32.666 1.00 44.10 101 ASN A N 1
ATOM 798 C CA . ASN A 1 102 ? 33.525 -5.064 31.549 1.00 44.65 101 ASN A CA 1
ATOM 799 C C . ASN A 1 102 ? 34.329 -6.345 31.696 1.00 42.11 101 ASN A C 1
ATOM 800 O O . ASN A 1 102 ? 34.485 -7.007 30.694 1.00 41.19 101 ASN A O 1
ATOM 805 N N . LEU A 1 103 ? 34.720 -6.704 32.910 1.00 41.15 102 LEU A N 1
ATOM 806 C CA . LEU A 1 103 ? 35.509 -7.936 33.151 1.00 42.33 102 LEU A CA 1
ATOM 807 C C . LEU A 1 103 ? 34.647 -9.165 32.865 1.00 39.70 102 LEU A C 1
ATOM 808 O O . LEU A 1 103 ? 35.124 -10.084 32.209 1.00 39.52 102 LEU A O 1
ATOM 813 N N . LEU A 1 104 ? 33.422 -9.191 33.355 1.00 37.67 103 LEU A N 1
ATOM 814 C CA . LEU A 1 104 ? 32.499 -10.293 33.047 1.00 36.08 103 LEU A CA 1
ATOM 815 C C . LEU A 1 104 ? 32.296 -10.419 31.533 1.00 34.77 103 LEU A C 1
ATOM 816 O O . LEU A 1 104 ? 32.382 -11.560 31.050 1.00 35.13 103 LEU A O 1
ATOM 821 N N . CYS A 1 105 ? 31.993 -9.340 30.795 1.00 32.97 104 CYS A N 1
ATOM 822 C CA . CYS A 1 105 ? 31.811 -9.363 29.309 1.00 32.24 104 CYS A CA 1
ATOM 823 C C . CYS A 1 105 ? 33.005 -10.085 28.648 1.00 32.47 104 CYS A C 1
ATOM 824 O O . CYS A 1 105 ? 32.809 -10.994 27.801 1.00 29.39 104 CYS A O 1
ATOM 827 N N . LYS A 1 106 ? 34.214 -9.733 29.075 1.00 33.64 105 LYS A N 1
ATOM 828 C CA . LYS A 1 106 ? 35.473 -10.189 28.464 1.00 36.57 105 LYS A CA 1
ATOM 829 C C . LYS A 1 106 ? 35.703 -11.687 28.739 1.00 34.99 105 LYS A C 1
ATOM 830 O O . LYS A 1 106 ? 36.115 -12.407 27.796 1.00 33.64 105 LYS A O 1
ATOM 836 N N . SER A 1 107 ? 35.423 -12.112 29.977 1.00 34.46 106 SER A N 1
ATOM 837 C CA . SER A 1 107 ? 35.499 -13.509 30.469 1.00 34.74 106 SER A CA 1
ATOM 838 C C . SER A 1 107 ? 34.547 -14.364 29.633 1.00 32.82 106 SER A C 1
ATOM 839 O O . SER A 1 107 ? 34.930 -15.482 29.122 1.00 31.11 106 SER A O 1
ATOM 842 N N . ILE A 1 108 ? 33.330 -13.861 29.438 1.00 31.16 107 ILE A N 1
ATOM 843 C CA . ILE A 1 108 ? 32.288 -14.664 28.744 1.00 30.25 107 ILE A CA 1
ATOM 844 C C . ILE A 1 108 ? 32.748 -14.842 27.292 1.00 30.72 107 ILE A C 1
ATOM 845 O O . ILE A 1 108 ? 32.627 -16.002 26.734 1.00 30.00 107 ILE A O 1
ATOM 850 N N . PHE A 1 109 ? 33.241 -13.780 26.664 1.00 30.05 108 PHE A N 1
ATOM 851 C CA . PHE A 1 109 ? 33.722 -13.871 25.269 1.00 30.48 108 PHE A CA 1
ATOM 852 C C . PHE A 1 109 ? 34.890 -14.865 25.215 1.00 32.21 108 PHE A C 1
ATOM 853 O O . PHE A 1 109 ? 34.885 -15.723 24.312 1.00 31.15 108 PHE A O 1
ATOM 861 N N . GLN A 1 110 ? 35.802 -14.813 26.189 1.00 33.32 109 GLN A N 1
ATOM 862 C CA . GLN A 1 110 ? 37.025 -15.668 26.220 1.00 35.14 109 GLN A CA 1
ATOM 863 C C . GLN A 1 110 ? 36.628 -17.148 26.252 1.00 35.84 109 GLN A C 1
ATOM 864 O O . GLN A 1 110 ? 37.206 -17.978 25.490 1.00 36.88 109 GLN A O 1
ATOM 870 N N . ILE A 1 111 ? 35.669 -17.488 27.093 1.00 35.67 110 ILE A N 1
ATOM 871 C CA . ILE A 1 111 ? 35.191 -18.883 27.195 1.00 37.47 110 ILE A CA 1
ATOM 872 C C . ILE A 1 111 ? 34.624 -19.330 25.858 1.00 38.22 110 ILE A C 1
ATOM 873 O O . ILE A 1 111 ? 34.883 -20.505 25.507 1.00 37.15 110 ILE A O 1
ATOM 878 N N . GLN A 1 112 ? 33.930 -18.458 25.106 1.00 33.97 111 GLN A N 1
ATOM 879 C CA . GLN A 1 112 ? 33.295 -18.904 23.843 1.00 33.59 111 GLN A CA 1
ATOM 880 C C . GLN A 1 112 ? 34.335 -19.004 22.707 1.00 33.75 111 GLN A C 1
ATOM 881 O O . GLN A 1 112 ? 34.214 -19.899 21.835 1.00 34.00 111 GLN A O 1
ATOM 887 N N . ASP A 1 113 ? 35.311 -18.102 22.661 1.00 31.72 112 ASP A N 1
ATOM 888 C CA . ASP A 1 113 ? 36.276 -18.026 21.539 1.00 32.31 112 ASP A CA 1
ATOM 889 C C . ASP A 1 113 ? 37.425 -19.065 21.685 1.00 32.51 112 ASP A C 1
ATOM 890 O O . ASP A 1 113 ? 38.603 -18.667 21.893 1.00 33.36 112 ASP A O 1
ATOM 895 N N . SER A 1 114 ? 37.133 -20.355 21.500 1.00 33.60 113 SER A N 1
ATOM 896 C CA . SER A 1 114 ? 38.134 -21.446 21.696 1.00 34.88 113 SER A CA 1
ATOM 897 C C . SER A 1 114 ? 39.223 -21.401 20.607 1.00 36.11 113 SER A C 1
ATOM 898 O O . SER A 1 114 ? 40.329 -21.881 20.864 1.00 38.62 113 SER A O 1
ATOM 901 N N . SER A 1 115 ? 39.014 -20.724 19.485 1.00 37.37 114 SER A N 1
ATOM 902 C CA . SER A 1 115 ? 40.059 -20.637 18.424 1.00 39.83 114 SER A CA 1
ATOM 903 C C . SER A 1 115 ? 40.998 -19.445 18.647 1.00 41.49 114 SER A C 1
ATOM 904 O O . SER A 1 115 ? 41.963 -19.312 17.872 1.00 42.75 114 SER A O 1
ATOM 907 N N . ASN A 1 116 ? 40.701 -18.581 19.617 1.00 42.95 115 ASN A N 1
ATOM 908 C CA . ASN A 1 116 ? 41.472 -17.335 19.920 1.00 44.88 115 ASN A CA 1
ATOM 909 C C . ASN A 1 116 ? 41.547 -16.345 18.739 1.00 45.26 115 ASN A C 1
ATOM 910 O O . ASN A 1 116 ? 42.353 -15.396 18.844 1.00 46.35 115 ASN A O 1
ATOM 915 N N . ASP A 1 117 ? 40.722 -16.474 17.696 1.00 42.12 116 ASP A N 1
ATOM 916 C CA . ASP A 1 117 ? 40.798 -15.597 16.499 1.00 42.20 116 ASP A CA 1
ATOM 917 C C . ASP A 1 117 ? 40.042 -14.277 16.782 1.00 40.86 116 ASP A C 1
ATOM 918 O O . ASP A 1 117 ? 40.060 -13.391 15.928 1.00 41.09 116 ASP A O 1
ATOM 923 N N . GLY A 1 118 ? 39.385 -14.153 17.939 1.00 38.07 117 GLY A N 1
ATOM 924 C CA . GLY A 1 118 ? 38.811 -12.896 18.439 1.00 38.28 117 GLY A CA 1
ATOM 925 C C . GLY A 1 118 ? 37.410 -12.648 17.892 1.00 38.40 117 GLY A C 1
ATOM 926 O O . GLY A 1 118 ? 36.938 -11.494 17.970 1.00 37.36 117 GLY A O 1
ATOM 927 N N . SER A 1 119 ? 36.764 -13.702 17.374 1.00 37.00 118 SER A N 1
ATOM 928 C CA . SER A 1 119 ? 35.355 -13.711 16.903 1.00 36.46 118 SER A CA 1
ATOM 929 C C . SER A 1 119 ? 34.710 -15.002 17.416 1.00 34.81 118 SER A C 1
ATOM 930 O O . SER A 1 119 ? 35.442 -15.977 17.603 1.00 31.96 118 SER A O 1
ATOM 933 N N . VAL A 1 120 ? 33.408 -14.997 17.659 1.00 33.61 119 VAL A N 1
ATOM 934 C CA . VAL A 1 120 ? 32.667 -16.213 18.078 1.00 32.49 119 VAL A CA 1
ATOM 935 C C . VAL A 1 120 ? 31.835 -16.737 16.916 1.00 32.78 119 VAL A C 1
ATOM 936 O O . VAL A 1 120 ? 30.917 -15.990 16.474 1.00 32.20 119 VAL A O 1
ATOM 940 N N . ASP A 1 121 ? 32.111 -17.974 16.445 1.00 31.64 120 ASP A N 1
ATOM 941 C CA . ASP A 1 121 ? 31.379 -18.538 15.290 1.00 32.43 120 ASP A CA 1
ATOM 942 C C . ASP A 1 121 ? 30.187 -19.361 15.830 1.00 32.11 120 ASP A C 1
ATOM 943 O O . ASP A 1 121 ? 30.022 -19.468 17.081 1.00 29.79 120 ASP A O 1
ATOM 948 N N . VAL A 1 122 ? 29.368 -19.935 14.944 1.00 32.66 121 VAL A N 1
ATOM 949 C CA . VAL A 1 122 ? 28.107 -20.584 15.402 1.00 33.66 121 VAL A CA 1
ATOM 950 C C . VAL A 1 122 ? 28.438 -21.855 16.199 1.00 34.14 121 VAL A C 1
ATOM 951 O O . VAL A 1 122 ? 27.732 -22.159 17.184 1.00 35.32 121 VAL A O 1
ATOM 955 N N A ASN A 1 123 ? 29.497 -22.566 15.834 0.50 34.56 122 ASN A N 1
ATOM 956 N N B ASN A 1 123 ? 29.480 -22.582 15.793 0.50 34.98 122 ASN A N 1
ATOM 957 C CA A ASN A 1 123 ? 29.847 -23.847 16.499 0.50 35.53 122 ASN A CA 1
ATOM 958 C CA B ASN A 1 123 ? 29.903 -23.837 16.469 0.50 36.20 122 ASN A CA 1
ATOM 959 C C A ASN A 1 123 ? 30.428 -23.512 17.884 0.50 35.25 122 ASN A C 1
ATOM 960 C C B ASN A 1 123 ? 30.361 -23.459 17.884 0.50 35.55 122 ASN A C 1
ATOM 961 O O A ASN A 1 123 ? 30.108 -24.220 18.870 0.50 36.21 122 ASN A O 1
ATOM 962 O O B ASN A 1 123 ? 29.886 -24.071 18.875 0.50 36.21 122 ASN A O 1
ATOM 971 N N . GLU A 1 124 ? 31.205 -22.431 17.986 1.00 35.22 123 GLU A N 1
ATOM 972 C CA . GLU A 1 124 ? 31.715 -21.945 19.304 1.00 33.67 123 GLU A CA 1
ATOM 973 C C . GLU A 1 124 ? 30.528 -21.567 20.178 1.00 31.88 123 GLU A C 1
ATOM 974 O O . GLU A 1 124 ? 30.473 -22.017 21.322 1.00 31.34 123 GLU A O 1
ATOM 980 N N . TYR A 1 125 ? 29.551 -20.844 19.636 1.00 31.23 124 TYR A N 1
ATOM 981 C CA . TYR A 1 125 ? 28.414 -20.291 20.424 1.00 30.49 124 TYR A CA 1
ATOM 982 C C . TYR A 1 125 ? 27.504 -21.450 20.860 1.00 30.76 124 TYR A C 1
ATOM 983 O O . TYR A 1 125 ? 27.174 -21.574 22.033 1.00 29.09 124 TYR A O 1
ATOM 992 N N . VAL A 1 126 ? 27.088 -22.249 19.884 1.00 31.04 125 VAL A N 1
ATOM 993 C CA . VAL A 1 126 ? 26.148 -23.384 20.072 1.00 32.86 125 VAL A CA 1
ATOM 994 C C . VAL A 1 126 ? 26.730 -24.434 21.036 1.00 31.77 125 VAL A C 1
ATOM 995 O O . VAL A 1 126 ? 25.996 -24.881 21.956 1.00 30.96 125 VAL A O 1
ATOM 999 N N . THR A 1 127 ? 27.996 -24.812 20.872 1.00 32.08 126 THR A N 1
ATOM 1000 C CA . THR A 1 127 ? 28.692 -25.820 21.747 1.00 32.23 126 THR A CA 1
ATOM 1001 C C . THR A 1 127 ? 28.624 -25.370 23.211 1.00 31.05 126 THR A C 1
ATOM 1002 O O . THR A 1 127 ? 28.189 -26.147 24.045 1.00 30.32 126 THR A O 1
ATOM 1006 N N . VAL A 1 128 ? 28.953 -24.113 23.503 1.00 29.81 127 VAL A N 1
ATOM 1007 C CA . VAL A 1 128 ? 28.880 -23.582 24.889 1.00 30.28 127 VAL A CA 1
ATOM 1008 C C . VAL A 1 128 ? 27.428 -23.582 25.368 1.00 30.85 127 VAL A C 1
ATOM 1009 O O . VAL A 1 128 ? 27.198 -23.973 26.522 1.00 31.84 127 VAL A O 1
ATOM 1013 N N . HIS A 1 129 ? 26.468 -23.156 24.546 1.00 32.51 128 HIS A N 1
ATOM 1014 C CA . HIS A 1 129 ? 25.031 -23.183 24.921 1.00 33.55 128 HIS A CA 1
ATOM 1015 C C . HIS A 1 129 ? 24.564 -24.621 25.223 1.00 34.52 128 HIS A C 1
ATOM 1016 O O . HIS A 1 129 ? 23.929 -24.810 26.251 1.00 36.35 128 HIS A O 1
ATOM 1023 N N A GLU A 1 130 ? 24.908 -25.595 24.376 0.50 34.86 129 GLU A N 1
ATOM 1024 N N B GLU A 1 130 ? 24.905 -25.610 24.393 0.50 34.78 129 GLU A N 1
ATOM 1025 C CA A GLU A 1 130 ? 24.583 -27.033 24.602 0.50 35.94 129 GLU A CA 1
ATOM 1026 C CA B GLU A 1 130 ? 24.552 -27.039 24.647 0.50 35.78 129 GLU A CA 1
ATOM 1027 C C A GLU A 1 130 ? 25.167 -27.503 25.960 0.50 36.03 129 GLU A C 1
ATOM 1028 C C B GLU A 1 130 ? 25.165 -27.510 25.987 0.50 35.93 129 GLU A C 1
ATOM 1029 O O A GLU A 1 130 ? 24.459 -28.220 26.695 0.50 36.34 129 GLU A O 1
ATOM 1030 O O B GLU A 1 130 ? 24.474 -28.228 26.739 0.50 36.20 129 GLU A O 1
ATOM 1041 N N . SER A 1 131 ? 26.389 -27.082 26.333 1.00 35.60 130 SER A N 1
ATOM 1042 C CA . SER A 1 131 ? 27.025 -27.473 27.614 1.00 35.32 130 SER A CA 1
ATOM 1043 C C . SER A 1 131 ? 26.163 -26.983 28.774 1.00 33.96 130 SER A C 1
ATOM 1044 O O . SER A 1 131 ? 26.112 -27.654 29.792 1.00 31.07 130 SER A O 1
ATOM 1047 N N . PHE A 1 132 ? 25.482 -25.842 28.621 1.00 35.65 131 PHE A N 1
ATOM 1048 C CA . PHE A 1 132 ? 24.643 -25.253 29.700 1.00 35.78 131 PHE A CA 1
ATOM 1049 C C . PHE A 1 132 ? 23.212 -25.810 29.634 1.00 36.77 131 PHE A C 1
ATOM 1050 O O . PHE A 1 132 ? 22.354 -25.400 30.449 1.00 40.14 131 PHE A O 1
ATOM 1058 N N . GLY A 1 133 ? 22.958 -26.739 28.726 1.00 37.81 132 GLY A N 1
ATOM 1059 C CA . GLY A 1 133 ? 21.696 -27.502 28.650 1.00 37.65 132 GLY A CA 1
ATOM 1060 C C . GLY A 1 133 ? 20.634 -26.827 27.794 1.00 39.43 132 GLY A C 1
ATOM 1061 O O . GLY A 1 133 ? 19.446 -27.236 27.903 1.00 38.06 132 GLY A O 1
ATOM 1062 N N . LEU A 1 134 ? 21.000 -25.868 26.930 1.00 37.88 133 LEU A N 1
ATOM 1063 C CA . LEU A 1 134 ? 20.036 -25.246 25.997 1.00 40.04 133 LEU A CA 1
ATOM 1064 C C . LEU A 1 134 ? 19.879 -26.104 24.740 1.00 39.65 133 LEU A C 1
ATOM 1065 O O . LEU A 1 134 ? 20.809 -26.795 24.395 1.00 38.74 133 LEU A O 1
ATOM 1070 N N . ASN A 1 135 ? 18.783 -25.899 24.010 1.00 40.30 134 ASN A N 1
ATOM 1071 C CA . ASN A 1 135 ? 18.506 -26.595 22.734 1.00 41.42 134 ASN A CA 1
ATOM 1072 C C . ASN A 1 135 ? 19.441 -26.043 21.651 1.00 41.40 134 ASN A C 1
ATOM 1073 O O . ASN A 1 135 ? 19.586 -24.821 21.523 1.00 39.95 134 ASN A O 1
ATOM 1078 N N . LYS A 1 136 ? 20.043 -26.944 20.892 1.00 42.24 135 LYS A N 1
ATOM 1079 C CA . LYS A 1 136 ? 20.966 -26.658 19.771 1.00 43.61 135 LYS A CA 1
ATOM 1080 C C . LYS A 1 136 ? 20.296 -25.821 18.678 1.00 42.49 135 LYS A C 1
ATOM 1081 O O . LYS A 1 136 ? 20.924 -24.865 18.221 1.00 41.35 135 LYS A O 1
ATOM 1087 N N . GLU A 1 137 ? 19.139 -26.244 18.174 1.00 42.69 136 GLU A N 1
ATOM 1088 C CA . GLU A 1 137 ? 18.432 -25.539 17.078 1.00 44.50 136 GLU A CA 1
ATOM 1089 C C . GLU A 1 137 ? 18.091 -24.121 17.568 1.00 42.24 136 GLU A C 1
ATOM 1090 O O . GLU A 1 137 ? 18.262 -23.202 16.778 1.00 40.83 136 GLU A O 1
ATOM 1096 N N . GLU A 1 138 ? 17.591 -23.992 18.805 1.00 40.96 137 GLU A N 1
ATOM 1097 C CA . GLU A 1 138 ? 17.150 -22.721 19.443 1.00 41.28 137 GLU A CA 1
ATOM 1098 C C . GLU A 1 138 ? 18.369 -21.801 19.597 1.00 39.66 137 GLU A C 1
ATOM 1099 O O . GLU A 1 138 ? 18.231 -20.593 19.295 1.00 39.26 137 GLU A O 1
ATOM 1105 N N . SER A 1 139 ? 19.527 -22.328 20.013 1.00 37.30 138 SER A N 1
ATOM 1106 C CA . SER A 1 139 ? 20.770 -21.510 20.083 1.00 35.88 138 SER A CA 1
ATOM 1107 C C . SER A 1 139 ? 21.245 -21.152 18.669 1.00 36.09 138 SER A C 1
ATOM 1108 O O . SER A 1 139 ? 21.708 -20.018 18.475 1.00 35.00 138 SER A O 1
ATOM 1111 N N . THR A 1 140 ? 21.105 -22.056 17.689 1.00 35.86 139 THR A N 1
ATOM 1112 C CA . THR A 1 140 ? 21.484 -21.761 16.286 1.00 36.79 139 THR A CA 1
ATOM 1113 C C . THR A 1 140 ? 20.672 -20.543 15.805 1.00 40.10 139 THR A C 1
ATOM 1114 O O . THR A 1 140 ? 21.271 -19.618 15.223 1.00 38.24 139 THR A O 1
ATOM 1118 N N . GLU A 1 141 ? 19.346 -20.545 16.043 1.00 43.12 140 GLU A N 1
ATOM 1119 C CA . GLU A 1 141 ? 18.438 -19.395 15.723 1.00 46.83 140 GLU A CA 1
ATOM 1120 C C . GLU A 1 141 ? 18.878 -18.128 16.492 1.00 44.75 140 GLU A C 1
ATOM 1121 O O . GLU A 1 141 ? 18.916 -17.043 15.861 1.00 43.99 140 GLU A O 1
ATOM 1127 N N . ALA A 1 142 ? 19.171 -18.226 17.791 1.00 43.28 141 ALA A N 1
ATOM 1128 C CA . ALA A 1 142 ? 19.604 -17.060 18.604 1.00 42.09 141 ALA A CA 1
ATOM 1129 C C . ALA A 1 142 ? 20.886 -16.493 17.980 1.00 40.20 141 ALA A C 1
ATOM 1130 O O . ALA A 1 142 ? 20.937 -15.325 17.708 1.00 39.98 141 ALA A O 1
ATOM 1132 N N . PHE A 1 143 ? 21.874 -17.324 17.691 1.00 39.14 142 PHE A N 1
ATOM 1133 C CA . PHE A 1 143 ? 23.066 -16.875 16.947 1.00 38.90 142 PHE A CA 1
ATOM 1134 C C . PHE A 1 143 ? 22.718 -16.087 15.671 1.00 40.41 142 PHE A C 1
ATOM 1135 O O . PHE A 1 143 ? 23.354 -15.025 15.439 1.00 36.56 142 PHE A O 1
ATOM 1143 N N . LYS A 1 144 ? 21.850 -16.612 14.806 1.00 43.45 143 LYS A N 1
ATOM 1144 C CA . LYS A 1 144 ? 21.440 -15.918 13.541 1.00 48.02 143 LYS A CA 1
ATOM 1145 C C . LYS A 1 144 ? 20.907 -14.494 13.837 1.00 47.75 143 LYS A C 1
ATOM 1146 O O . LYS A 1 144 ? 21.217 -13.607 13.070 1.00 45.29 143 LYS A O 1
ATOM 1152 N N . LYS A 1 145 ? 20.146 -14.297 14.912 1.00 46.96 144 LYS A N 1
ATOM 1153 C CA . LYS A 1 145 ? 19.672 -12.970 15.376 1.00 49.61 144 LYS A CA 1
ATOM 1154 C C . LYS A 1 145 ? 20.823 -12.078 15.882 1.00 47.99 144 LYS A C 1
ATOM 1155 O O . LYS A 1 145 ? 20.663 -10.855 15.847 1.00 47.89 144 LYS A O 1
ATOM 1161 N N . LEU A 1 146 ? 21.903 -12.646 16.418 1.00 46.17 145 LEU A N 1
ATOM 1162 C CA . LEU A 1 146 ? 23.079 -11.870 16.889 1.00 46.08 145 LEU A CA 1
ATOM 1163 C C . LEU A 1 146 ? 23.999 -11.433 15.735 1.00 46.69 145 LEU A C 1
ATOM 1164 O O . LEU A 1 146 ? 24.559 -10.328 15.827 1.00 46.54 145 LEU A O 1
ATOM 1169 N N . ALA A 1 147 ? 24.229 -12.289 14.737 1.00 45.32 146 ALA A N 1
ATOM 1170 C CA . ALA A 1 147 ? 25.388 -12.196 13.820 1.00 44.81 146 ALA A CA 1
ATOM 1171 C C . ALA A 1 147 ? 25.070 -11.322 12.606 1.00 46.30 146 ALA A C 1
ATOM 1172 O O . ALA A 1 147 ? 25.988 -11.072 11.796 1.00 43.31 146 ALA A O 1
ATOM 1174 N N . LYS A 1 148 ? 23.810 -10.910 12.452 1.00 49.06 147 LYS A N 1
ATOM 1175 C CA . LYS A 1 148 ? 23.376 -9.992 11.371 1.00 50.82 147 LYS A CA 1
ATOM 1176 C C . LYS A 1 148 ? 23.929 -10.490 10.036 1.00 49.80 147 LYS A C 1
ATOM 1177 O O . LYS A 1 148 ? 24.588 -9.694 9.356 1.00 50.18 147 LYS A O 1
ATOM 1183 N N . GLY A 1 149 ? 23.744 -11.762 9.683 1.00 48.73 148 GLY A N 1
ATOM 1184 C CA . GLY A 1 149 ? 24.139 -12.276 8.359 1.00 49.26 148 GLY A CA 1
ATOM 1185 C C . GLY A 1 149 ? 25.572 -12.797 8.317 1.00 50.28 148 GLY A C 1
ATOM 1186 O O . GLY A 1 149 ? 25.943 -13.361 7.272 1.00 51.48 148 GLY A O 1
ATOM 1187 N N . LYS A 1 150 ? 26.374 -12.626 9.383 1.00 49.05 149 LYS A N 1
ATOM 1188 C CA . LYS A 1 150 ? 27.825 -12.987 9.389 1.00 48.25 149 LYS A CA 1
ATOM 1189 C C . LYS A 1 150 ? 27.972 -14.374 10.014 1.00 46.77 149 LYS A C 1
ATOM 1190 O O . LYS A 1 150 ? 27.066 -14.795 10.756 1.00 45.43 149 LYS A O 1
ATOM 1196 N N . ASP A 1 151 ? 29.078 -15.038 9.692 1.00 47.55 150 ASP A N 1
ATOM 1197 C CA . ASP A 1 151 ? 29.472 -16.359 10.243 1.00 48.89 150 ASP A CA 1
ATOM 1198 C C . ASP A 1 151 ? 30.088 -16.174 11.629 1.00 44.33 150 ASP A C 1
ATOM 1199 O O . ASP A 1 151 ? 30.289 -17.211 12.340 1.00 41.22 150 ASP A O 1
ATOM 1204 N N . SER A 1 152 ? 30.414 -14.938 12.016 1.00 40.59 151 SER A N 1
ATOM 1205 C CA . SER A 1 152 ? 31.065 -14.744 13.344 1.00 38.37 151 SER A CA 1
ATOM 1206 C C . SER A 1 152 ? 30.635 -13.417 13.971 1.00 36.38 151 SER A C 1
ATOM 1207 O O . SER A 1 152 ? 30.175 -12.543 13.221 1.00 35.98 151 SER A O 1
ATOM 1210 N N . ILE A 1 153 ? 30.672 -13.380 15.303 1.00 35.58 152 ILE A N 1
ATOM 1211 C CA . ILE A 1 153 ? 30.403 -12.184 16.169 1.00 36.00 152 ILE A CA 1
ATOM 1212 C C . ILE A 1 153 ? 31.768 -11.626 16.601 1.00 34.97 152 ILE A C 1
ATOM 1213 O O . ILE A 1 153 ? 32.521 -12.337 17.322 1.00 32.97 152 ILE A O 1
ATOM 1218 N N . SER A 1 154 ? 32.112 -10.421 16.186 1.00 34.63 153 SER A N 1
ATOM 1219 C CA . SER A 1 154 ? 33.418 -9.799 16.563 1.00 35.13 153 SER A CA 1
ATOM 1220 C C . SER A 1 154 ? 33.354 -9.435 18.054 1.00 34.19 153 SER A C 1
ATOM 1221 O O . SER A 1 154 ? 32.210 -9.327 18.598 1.00 32.47 153 SER A O 1
ATOM 1224 N N . TRP A 1 155 ? 34.517 -9.170 18.661 1.00 33.67 154 TRP A N 1
ATOM 1225 C CA . TRP A 1 155 ? 34.592 -8.644 20.057 1.00 32.58 154 TRP A CA 1
ATOM 1226 C C . TRP A 1 155 ? 33.776 -7.348 20.135 1.00 32.62 154 TRP A C 1
ATOM 1227 O O . TRP A 1 155 ? 33.019 -7.194 21.067 1.00 32.24 154 TRP A O 1
ATOM 1238 N N . ALA A 1 156 ? 33.908 -6.485 19.146 1.00 34.61 155 ALA A N 1
ATOM 1239 C CA . ALA A 1 156 ? 33.298 -5.137 19.083 1.00 34.99 155 ALA A CA 1
ATOM 1240 C C . ALA A 1 156 ? 31.782 -5.292 19.065 1.00 34.92 155 ALA A C 1
ATOM 1241 O O . ALA A 1 156 ? 31.130 -4.672 19.920 1.00 33.60 155 ALA A O 1
ATOM 1243 N N . ASP A 1 157 ? 31.253 -6.244 18.253 1.00 34.20 156 ASP A N 1
ATOM 1244 C CA . ASP A 1 157 ? 29.784 -6.509 18.195 1.00 34.66 156 ASP A CA 1
ATOM 1245 C C . ASP A 1 157 ? 29.345 -7.043 19.544 1.00 33.07 156 ASP A C 1
ATOM 1246 O O . ASP A 1 157 ? 28.329 -6.592 20.050 1.00 33.16 156 ASP A O 1
ATOM 1251 N N . PHE A 1 158 ? 30.121 -7.955 20.105 1.00 31.81 157 PHE A N 1
ATOM 1252 C CA . PHE A 1 158 ? 29.804 -8.595 21.389 1.00 30.80 157 PHE A CA 1
ATOM 1253 C C . PHE A 1 158 ? 29.643 -7.580 22.519 1.00 30.85 157 PHE A C 1
ATOM 1254 O O . PHE A 1 158 ? 28.708 -7.689 23.302 1.00 30.76 157 PHE A O 1
ATOM 1262 N N . GLN A 1 159 ? 30.526 -6.597 22.624 1.00 33.04 158 GLN A N 1
ATOM 1263 C CA . GLN A 1 159 ? 30.417 -5.578 23.697 1.00 34.08 158 GLN A CA 1
ATOM 1264 C C . GLN A 1 159 ? 29.073 -4.834 23.553 1.00 34.34 158 GLN A C 1
ATOM 1265 O O . GLN A 1 159 ? 28.397 -4.609 24.581 1.00 34.41 158 GLN A O 1
ATOM 1271 N N . GLU A 1 160 ? 28.666 -4.493 22.329 1.00 34.83 159 GLU A N 1
ATOM 1272 C CA . GLU A 1 160 ? 27.366 -3.807 22.118 1.00 36.04 159 GLU A CA 1
ATOM 1273 C C . GLU A 1 160 ? 26.233 -4.749 22.543 1.00 35.16 159 GLU A C 1
ATOM 1274 O O . GLU A 1 160 ? 25.353 -4.352 23.342 1.00 35.14 159 GLU A O 1
ATOM 1280 N N . LEU A 1 161 ? 26.242 -5.981 22.051 1.00 34.26 160 LEU A N 1
ATOM 1281 C CA . LEU A 1 161 ? 25.140 -6.924 22.347 1.00 33.92 160 LEU A CA 1
ATOM 1282 C C . LEU A 1 161 ? 25.004 -7.112 23.878 1.00 33.26 160 LEU A C 1
ATOM 1283 O O . LEU A 1 161 ? 23.854 -7.087 24.378 1.00 32.23 160 LEU A O 1
ATOM 1288 N N . TRP A 1 162 ? 26.137 -7.321 24.586 1.00 32.66 161 TRP A N 1
ATOM 1289 C CA . TRP A 1 162 ? 26.281 -7.360 26.060 1.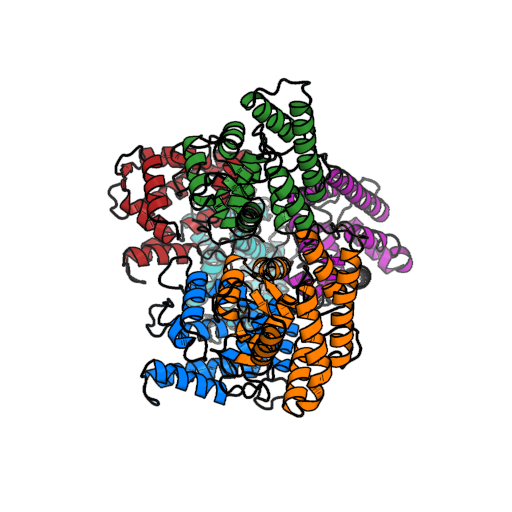00 31.84 161 TRP A CA 1
ATOM 1290 C C . TRP A 1 162 ? 25.591 -6.152 26.696 1.00 33.28 161 TRP A C 1
ATOM 1291 O O . TRP A 1 162 ? 24.734 -6.349 27.559 1.00 33.64 161 TRP A O 1
ATOM 1302 N N . LYS A 1 163 ? 25.956 -4.935 26.310 1.00 35.49 162 LYS A N 1
ATOM 1303 C CA . LYS A 1 163 ? 25.325 -3.711 26.887 1.00 39.07 162 LYS A CA 1
ATOM 1304 C C . LYS A 1 163 ? 23.782 -3.785 26.781 1.00 37.05 162 LYS A C 1
ATOM 1305 O O . LYS A 1 163 ? 23.128 -3.524 27.786 1.00 34.65 162 LYS A O 1
ATOM 1311 N N . GLU A 1 164 ? 23.262 -4.157 25.612 1.00 36.99 163 GLU A N 1
ATOM 1312 C CA . GLU A 1 164 ? 21.807 -4.279 25.339 1.00 38.29 163 GLU A CA 1
ATOM 1313 C C . GLU A 1 164 ? 21.201 -5.315 26.296 1.00 37.57 163 GLU A C 1
ATOM 1314 O O . GLU A 1 164 ? 20.140 -5.034 26.912 1.00 38.46 163 GLU A O 1
ATOM 1320 N N . TYR A 1 165 ? 21.846 -6.482 26.425 1.00 35.56 164 TYR A N 1
ATOM 1321 C CA . TYR A 1 165 ? 21.330 -7.604 27.226 1.00 34.24 164 TYR A CA 1
ATOM 1322 C C . TYR A 1 165 ? 21.140 -7.077 28.642 1.00 33.77 164 TYR A C 1
ATOM 1323 O O . TYR A 1 165 ? 20.060 -7.202 29.162 1.00 35.37 164 TYR A O 1
ATOM 1332 N N . PHE A 1 166 ? 22.135 -6.442 29.226 1.00 33.23 165 PHE A N 1
ATOM 1333 C CA . PHE A 1 166 ? 22.123 -6.061 30.663 1.00 33.58 165 PHE A CA 1
ATOM 1334 C C . PHE A 1 166 ? 21.451 -4.702 30.879 1.00 34.63 165 PHE A C 1
ATOM 1335 O O . PHE A 1 166 ? 20.956 -4.478 32.002 1.00 34.80 165 PHE A O 1
ATOM 1343 N N . SER A 1 167 ? 21.375 -3.837 29.875 1.00 35.92 166 SER A N 1
ATOM 1344 C CA . SER A 1 167 ? 20.858 -2.460 30.099 1.00 39.19 166 SER A CA 1
ATOM 1345 C C . SER A 1 167 ? 19.509 -2.227 29.432 1.00 40.30 166 SER A C 1
ATOM 1346 O O . SER A 1 167 ? 18.750 -1.457 30.004 1.00 41.62 166 SER A O 1
ATOM 1349 N N . SER A 1 168 ? 19.240 -2.784 28.254 1.00 41.13 167 SER A N 1
ATOM 1350 C CA . SER A 1 168 ? 18.061 -2.362 27.446 1.00 43.69 167 SER A CA 1
ATOM 1351 C C . SER A 1 168 ? 16.773 -2.858 28.117 1.00 44.84 167 SER A C 1
ATOM 1352 O O . SER A 1 168 ? 16.667 -4.069 28.377 1.00 43.13 167 SER A O 1
ATOM 1355 N N . ASP A 1 169 ? 15.798 -1.980 28.350 1.00 47.78 168 ASP A N 1
ATOM 1356 C CA . ASP A 1 169 ? 14.444 -2.404 28.806 1.00 49.05 168 ASP A CA 1
ATOM 1357 C C . ASP A 1 169 ? 13.574 -2.775 27.589 1.00 50.26 168 ASP A C 1
ATOM 1358 O O . ASP A 1 169 ? 12.357 -2.937 27.790 1.00 51.93 168 ASP A O 1
ATOM 1363 N N . ASP A 1 170 ? 14.161 -2.870 26.385 1.00 50.65 169 ASP A N 1
ATOM 1364 C CA . ASP A 1 170 ? 13.484 -3.249 25.116 1.00 53.81 169 ASP A CA 1
ATOM 1365 C C . ASP A 1 170 ? 13.415 -4.762 25.022 1.00 53.14 169 ASP A C 1
ATOM 1366 O O . ASP A 1 170 ? 14.464 -5.418 24.987 1.00 53.54 169 ASP A O 1
ATOM 1371 N N . PRO A 1 171 ? 12.213 -5.374 24.928 1.00 54.76 170 PRO A N 1
ATOM 1372 C CA . PRO A 1 171 ? 12.113 -6.833 24.912 1.00 55.62 170 PRO A CA 1
ATOM 1373 C C . PRO A 1 171 ? 12.646 -7.428 23.609 1.00 55.11 170 PRO A C 1
ATOM 1374 O O . PRO A 1 171 ? 12.846 -8.572 23.626 1.00 55.05 170 PRO A O 1
ATOM 1378 N N . ASP A 1 172 ? 12.919 -6.636 22.569 1.00 58.79 171 ASP A N 1
ATOM 1379 C CA . ASP A 1 172 ? 13.276 -7.201 21.244 1.00 61.19 171 ASP A CA 1
ATOM 1380 C C . ASP A 1 172 ? 14.478 -6.481 20.612 1.00 60.13 171 ASP A C 1
ATOM 1381 O O . ASP A 1 172 ? 14.380 -6.079 19.446 1.00 66.47 171 ASP A O 1
ATOM 1386 N N . VAL A 1 173 ? 15.601 -6.346 21.323 1.00 54.80 172 VAL A N 1
ATOM 1387 C CA . VAL A 1 173 ? 16.867 -5.868 20.700 1.00 50.97 172 VAL A CA 1
ATOM 1388 C C . VAL A 1 173 ? 17.754 -7.087 20.538 1.00 47.38 172 VAL A C 1
ATOM 1389 O O . VAL A 1 173 ? 17.613 -8.058 21.280 1.00 47.83 172 VAL A O 1
ATOM 1393 N N . PRO A 1 174 ? 18.633 -7.132 19.517 1.00 46.21 173 PRO A N 1
ATOM 1394 C CA . PRO A 1 174 ? 19.324 -8.382 19.179 1.00 44.56 173 PRO A CA 1
ATOM 1395 C C . PRO A 1 174 ? 20.211 -8.891 20.331 1.00 42.02 173 PRO A C 1
ATOM 1396 O O . PRO A 1 174 ? 20.350 -10.107 20.522 1.00 42.85 173 PRO A O 1
ATOM 1400 N N . GLY A 1 175 ? 20.733 -7.967 21.138 1.00 39.98 174 GLY A N 1
ATOM 1401 C CA . GLY A 1 175 ? 21.580 -8.280 22.292 1.00 38.28 174 GLY A CA 1
ATOM 1402 C C . GLY A 1 175 ? 20.857 -9.116 23.333 1.00 37.32 174 GLY A C 1
ATOM 1403 O O . GLY A 1 175 ? 21.520 -9.707 24.155 1.00 34.32 174 GLY A O 1
ATOM 1404 N N . ASN A 1 176 ? 19.528 -9.185 23.295 1.00 39.19 175 ASN A N 1
ATOM 1405 C CA . ASN A 1 176 ? 18.726 -10.000 24.243 1.00 39.20 175 ASN A CA 1
ATOM 1406 C C . ASN A 1 176 ? 18.922 -11.495 23.968 1.00 38.39 175 ASN A C 1
ATOM 1407 O O . ASN A 1 176 ? 18.551 -12.271 24.835 1.00 37.01 175 ASN A O 1
ATOM 1412 N N . TYR A 1 177 ? 19.583 -11.857 22.871 1.00 39.35 176 TYR A N 1
ATOM 1413 C CA . TYR A 1 177 ? 19.835 -13.251 22.431 1.00 40.64 176 TYR A CA 1
ATOM 1414 C C . TYR A 1 177 ? 21.243 -13.756 22.795 1.00 38.74 176 TYR A C 1
ATOM 1415 O O . TYR A 1 177 ? 21.570 -14.896 22.458 1.00 36.77 176 TYR A O 1
ATOM 1424 N N . ILE A 1 178 ? 22.062 -12.986 23.508 1.00 37.84 177 ILE A N 1
ATOM 1425 C CA . ILE A 1 178 ? 23.477 -13.404 23.717 1.00 37.19 177 ILE A CA 1
ATOM 1426 C C . ILE A 1 178 ? 23.531 -14.653 24.579 1.00 36.30 177 ILE A C 1
ATOM 1427 O O . ILE A 1 178 ? 24.557 -15.349 24.465 1.00 37.08 177 ILE A O 1
ATOM 1432 N N . PHE A 1 179 ? 22.552 -14.904 25.443 1.00 33.53 178 PHE A N 1
ATOM 1433 C CA . PHE A 1 179 ? 22.551 -16.119 26.295 1.00 33.35 178 PHE A CA 1
ATOM 1434 C C . PHE A 1 179 ? 21.496 -17.106 25.766 1.00 33.16 178 PHE A C 1
ATOM 1435 O O . PHE A 1 179 ? 20.882 -17.823 26.553 1.00 34.52 178 PHE A O 1
ATOM 1443 N N . GLY A 1 180 ? 21.274 -17.090 24.457 1.00 33.77 179 GLY A N 1
ATOM 1444 C CA . GLY A 1 180 ? 20.360 -17.995 23.733 1.00 34.96 179 GLY A CA 1
ATOM 1445 C C . GLY A 1 180 ? 18.911 -17.573 23.808 1.00 36.13 179 GLY A C 1
ATOM 1446 O O . GLY A 1 180 ? 18.615 -16.380 24.107 1.00 36.16 179 GLY A O 1
ATOM 1447 N N . ARG A 1 181 ? 18.011 -18.522 23.567 1.00 36.02 180 ARG A N 1
ATOM 1448 C CA . ARG A 1 181 ? 16.564 -18.290 23.756 1.00 38.27 180 ARG A CA 1
ATOM 1449 C C . ARG A 1 181 ? 16.299 -18.092 25.259 1.00 37.05 180 ARG A C 1
ATOM 1450 O O . ARG A 1 181 ? 16.844 -18.870 26.087 1.00 36.38 180 ARG A O 1
ATOM 1458 N N . LEU A 1 182 ? 15.578 -17.033 25.621 1.00 37.67 181 LEU A N 1
ATOM 1459 C CA . LEU A 1 182 ? 15.361 -16.639 27.048 1.00 38.49 181 LEU A CA 1
ATOM 1460 C C . LEU A 1 182 ? 14.385 -17.625 27.716 1.00 38.53 181 LEU A C 1
ATOM 1461 O O . LEU A 1 182 ? 13.477 -18.045 27.074 1.00 39.57 181 LEU A O 1
ATOM 1466 N N . THR A 1 183 ? 14.645 -17.966 28.965 1.00 38.52 182 THR A N 1
ATOM 1467 C CA . THR A 1 183 ? 13.733 -18.646 29.893 1.00 40.88 182 THR A CA 1
ATOM 1468 C C . THR A 1 183 ? 12.962 -17.556 30.640 1.00 43.21 182 THR A C 1
ATOM 1469 O O . THR A 1 183 ? 13.525 -16.446 30.885 1.00 40.30 182 THR A O 1
ATOM 1473 N N . CYS A 1 184 ? 11.741 -17.914 31.026 1.00 45.09 183 CYS A N 1
ATOM 1474 C CA . CYS A 1 184 ? 10.701 -17.017 31.578 1.00 46.91 183 CYS A CA 1
ATOM 1475 C C . CYS A 1 184 ? 10.877 -16.993 33.100 1.00 45.90 183 CYS A C 1
ATOM 1476 O O . CYS A 1 184 ? 10.325 -16.108 33.712 1.00 45.06 183 CYS A O 1
ATOM 1480 N N . HIS B 1 1 ? 13.887 -30.230 43.144 1.00 70.02 0 HIS B N 1
ATOM 1481 C CA . HIS B 1 1 ? 12.885 -29.708 42.108 1.00 68.44 0 HIS B CA 1
ATOM 1482 C C . HIS B 1 1 ? 11.586 -30.528 42.109 1.00 68.28 0 HIS B C 1
ATOM 1483 O O . HIS B 1 1 ? 11.610 -31.692 41.629 1.00 67.86 0 HIS B O 1
ATOM 1490 N N . MET B 1 2 ? 10.475 -29.912 42.531 1.00 65.50 1 MET B N 1
ATOM 1491 C CA . MET B 1 2 ? 9.135 -30.560 42.551 1.00 63.84 1 MET B CA 1
ATOM 1492 C C . MET B 1 2 ? 8.563 -30.562 41.128 1.00 56.78 1 MET B C 1
ATOM 1493 O O . MET B 1 2 ? 7.781 -31.480 40.810 1.00 57.69 1 MET B O 1
ATOM 1498 N N . VAL B 1 3 ? 8.941 -29.577 40.307 1.00 48.71 2 VAL B N 1
ATOM 1499 C CA . VAL B 1 3 ? 8.449 -29.416 38.915 1.00 42.85 2 VAL B CA 1
ATOM 1500 C C . VAL B 1 3 ? 9.615 -29.472 37.915 1.00 40.65 2 VAL B C 1
ATOM 1501 O O . VAL B 1 3 ? 10.507 -28.652 38.012 1.00 39.83 2 VAL B O 1
ATOM 1505 N N . SER B 1 4 ? 9.531 -30.357 36.920 1.00 37.51 3 SER B N 1
ATOM 1506 C CA . SER B 1 4 ? 10.509 -30.465 35.826 1.00 37.34 3 SER B CA 1
ATOM 1507 C C . SER B 1 4 ? 10.561 -29.174 34.990 1.00 36.96 3 SER B C 1
ATOM 1508 O O . SER B 1 4 ? 9.580 -28.401 34.937 1.00 35.78 3 SER B O 1
ATOM 1511 N N . GLU B 1 5 ? 11.639 -29.052 34.229 1.00 38.78 4 GLU B N 1
ATOM 1512 C CA . GLU B 1 5 ? 11.886 -27.944 33.277 1.00 39.23 4 GLU B CA 1
ATOM 1513 C C . GLU B 1 5 ? 10.814 -27.988 32.188 1.00 37.48 4 GLU B C 1
ATOM 1514 O O . GLU B 1 5 ? 10.289 -26.922 31.790 1.00 33.58 4 GLU B O 1
ATOM 1520 N N . VAL B 1 6 ? 10.525 -29.176 31.673 1.00 37.36 5 VAL B N 1
ATOM 1521 C CA . VAL B 1 6 ? 9.484 -29.321 30.614 1.00 36.10 5 VAL B CA 1
ATOM 1522 C C . VAL B 1 6 ? 8.194 -28.659 31.128 1.00 33.84 5 VAL B C 1
ATOM 1523 O O . VAL B 1 6 ? 7.583 -27.879 30.383 1.00 32.14 5 VAL B O 1
ATOM 1527 N N . ARG B 1 7 ? 7.803 -28.971 32.361 1.00 33.30 6 ARG B N 1
ATOM 1528 C CA . ARG B 1 7 ? 6.525 -28.519 32.948 1.00 32.31 6 ARG B CA 1
ATOM 1529 C C . ARG B 1 7 ? 6.619 -27.054 33.342 1.00 30.85 6 ARG B C 1
ATOM 1530 O O . ARG B 1 7 ? 5.618 -26.350 33.175 1.00 28.65 6 ARG B O 1
ATOM 1538 N N . LYS B 1 8 ? 7.778 -26.617 33.806 1.00 32.04 7 LYS B N 1
ATOM 1539 C CA . LYS B 1 8 ? 8.005 -25.201 34.193 1.00 31.42 7 LYS B CA 1
ATOM 1540 C C . LYS B 1 8 ? 7.758 -24.333 32.960 1.00 31.46 7 LYS B C 1
ATOM 1541 O O . LYS B 1 8 ? 6.925 -23.434 33.050 1.00 29.68 7 LYS B O 1
ATOM 1547 N N . LYS B 1 9 ? 8.297 -24.702 31.804 1.00 32.95 8 LYS B N 1
ATOM 1548 C CA . LYS B 1 9 ? 8.126 -23.895 30.584 1.00 31.93 8 LYS B CA 1
ATOM 1549 C C . LYS B 1 9 ? 6.660 -23.860 30.190 1.00 31.68 8 LYS B C 1
ATOM 1550 O O . LYS B 1 9 ? 6.198 -22.780 29.743 1.00 30.29 8 LYS B O 1
ATOM 1556 N N . LYS B 1 10 ? 5.951 -24.979 30.313 1.00 30.56 9 LYS B N 1
ATOM 1557 C CA . LYS B 1 10 ? 4.501 -25.058 29.979 1.00 29.47 9 LYS B CA 1
ATOM 1558 C C . LYS B 1 10 ? 3.719 -24.157 30.943 1.00 29.49 9 LYS B C 1
ATOM 1559 O O . LYS B 1 10 ? 2.831 -23.399 30.505 1.00 27.54 9 LYS B O 1
ATOM 1565 N N . LEU B 1 11 ? 4.013 -24.232 32.229 1.00 30.85 10 LEU B N 1
ATOM 1566 C CA . LEU B 1 11 ? 3.298 -23.422 33.244 1.00 31.30 10 LEU B CA 1
ATOM 1567 C C . LEU B 1 11 ? 3.557 -21.932 33.007 1.00 31.28 10 LEU B C 1
ATOM 1568 O O . LEU B 1 11 ? 2.616 -21.148 33.220 1.00 30.54 10 LEU B O 1
ATOM 1573 N N . LEU B 1 12 ? 4.775 -21.545 32.617 1.00 31.57 11 LEU B N 1
ATOM 1574 C CA . LEU B 1 12 ? 5.099 -20.117 32.420 1.00 31.69 11 LEU B CA 1
ATOM 1575 C C . LEU B 1 12 ? 4.531 -19.655 31.077 1.00 31.92 11 LEU B C 1
ATOM 1576 O O . LEU B 1 12 ? 4.068 -18.482 31.002 1.00 31.64 11 LEU B O 1
ATOM 1581 N N . HIS B 1 13 ? 4.503 -20.511 30.067 1.00 30.69 12 HIS B N 1
ATOM 1582 C CA . HIS B 1 13 ? 3.884 -20.138 28.773 1.00 31.89 12 HIS B CA 1
ATOM 1583 C C . HIS B 1 13 ? 2.437 -19.701 29.038 1.00 32.23 12 HIS B C 1
ATOM 1584 O O . HIS B 1 13 ? 1.990 -18.693 28.473 1.00 31.26 12 HIS B O 1
ATOM 1591 N N . VAL B 1 14 ? 1.679 -20.513 29.785 1.00 33.85 13 VAL B N 1
ATOM 1592 C CA . VAL B 1 14 ? 0.245 -20.216 30.052 1.00 34.01 13 VAL B CA 1
ATOM 1593 C C . VAL B 1 14 ? 0.193 -18.902 30.818 1.00 32.57 13 VAL B C 1
ATOM 1594 O O . VAL B 1 14 ? -0.646 -18.060 30.457 1.00 31.98 13 VAL B O 1
ATOM 1598 N N . PHE B 1 15 ? 1.015 -18.736 31.855 1.00 31.65 14 PHE B N 1
ATOM 1599 C CA . PHE B 1 15 ? 1.004 -17.505 32.689 1.00 31.52 14 PHE B CA 1
ATOM 1600 C C . PHE B 1 15 ? 1.224 -16.277 31.794 1.00 33.57 14 PHE B C 1
ATOM 1601 O O . PHE B 1 15 ? 0.456 -15.272 31.912 1.00 35.33 14 PHE B O 1
ATOM 1609 N N . THR B 1 16 ? 2.218 -16.308 30.916 1.00 32.73 15 THR B N 1
ATOM 1610 C CA . THR B 1 16 ? 2.727 -15.073 30.262 1.00 34.31 15 THR B CA 1
ATOM 1611 C C . THR B 1 16 ? 1.847 -14.727 29.069 1.00 34.80 15 THR B C 1
ATOM 1612 O O . THR B 1 16 ? 1.694 -13.511 28.756 1.00 32.89 15 THR B O 1
ATOM 1616 N N . VAL B 1 17 ? 1.226 -15.729 28.459 1.00 33.90 16 VAL B N 1
ATOM 1617 C CA . VAL B 1 17 ? 0.440 -15.486 27.222 1.00 34.84 16 VAL B CA 1
ATOM 1618 C C . VAL B 1 17 ? -1.047 -15.435 27.552 1.00 33.87 16 VAL B C 1
ATOM 1619 O O . VAL B 1 17 ? -1.703 -14.545 27.120 1.00 34.02 16 VAL B O 1
ATOM 1623 N N . PHE B 1 18 ? -1.586 -16.425 28.230 1.00 33.22 17 PHE B N 1
ATOM 1624 C CA . PHE B 1 18 ? -3.044 -16.569 28.438 1.00 30.88 17 PHE B CA 1
ATOM 1625 C C . PHE B 1 18 ? -3.499 -15.848 29.712 1.00 30.62 17 PHE B C 1
ATOM 1626 O O . PHE B 1 18 ? -4.700 -15.539 29.772 1.00 30.68 17 PHE B O 1
ATOM 1634 N N . PHE B 1 19 ? -2.653 -15.600 30.705 1.00 28.87 18 PHE B N 1
ATOM 1635 C CA . PHE B 1 19 ? -3.112 -14.911 31.935 1.00 30.07 18 PHE B CA 1
ATOM 1636 C C . PHE B 1 19 ? -2.762 -13.412 31.846 1.00 31.27 18 PHE B C 1
ATOM 1637 O O . PHE B 1 19 ? -3.702 -12.601 32.007 1.00 33.04 18 PHE B O 1
ATOM 1645 N N . ASP B 1 20 ? -1.514 -13.059 31.497 1.00 31.37 19 ASP B N 1
ATOM 1646 C CA . ASP B 1 20 ? -0.999 -11.652 31.537 1.00 32.67 19 ASP B CA 1
ATOM 1647 C C . ASP B 1 20 ? -1.184 -10.970 30.173 1.00 33.11 19 ASP B C 1
ATOM 1648 O O . ASP B 1 20 ? -0.181 -10.588 29.515 1.00 31.87 19 ASP B O 1
ATOM 1653 N N . SER B 1 21 ? -2.436 -10.844 29.755 1.00 34.03 20 SER B N 1
ATOM 1654 C CA . SER B 1 21 ? -2.819 -10.205 28.481 1.00 36.35 20 SER B CA 1
ATOM 1655 C C . SER B 1 21 ? -2.167 -8.822 28.381 1.00 38.19 20 SER B C 1
ATOM 1656 O O . SER B 1 21 ? -1.664 -8.554 27.332 1.00 40.49 20 SER B O 1
ATOM 1659 N N . ASP B 1 22 ? -2.070 -8.024 29.448 1.00 37.92 21 ASP B N 1
ATOM 1660 C CA . ASP B 1 22 ? -1.531 -6.644 29.311 1.00 40.25 21 ASP B CA 1
ATOM 1661 C C . ASP B 1 22 ? -0.005 -6.667 29.432 1.00 41.76 21 ASP B C 1
ATOM 1662 O O . ASP B 1 22 ? 0.600 -5.615 29.311 1.00 43.24 21 ASP B O 1
ATOM 1667 N N . LYS B 1 23 ? 0.604 -7.841 29.611 1.00 38.71 22 LYS B N 1
ATOM 1668 C CA . LYS B 1 23 ? 2.073 -8.006 29.581 1.00 38.94 22 LYS B CA 1
ATOM 1669 C C . LYS B 1 23 ? 2.723 -7.202 30.711 1.00 37.49 22 LYS B C 1
ATOM 1670 O O . LYS B 1 23 ? 3.860 -6.921 30.557 1.00 38.12 22 LYS B O 1
ATOM 1676 N N . SER B 1 24 ? 2.039 -6.905 31.817 1.00 36.85 23 SER B N 1
ATOM 1677 C CA . SER B 1 24 ? 2.616 -6.144 32.958 1.00 38.06 23 SER B CA 1
ATOM 1678 C C . SER B 1 24 ? 3.648 -7.029 33.640 1.00 38.77 23 SER B C 1
ATOM 1679 O O . SER B 1 24 ? 4.532 -6.517 34.333 1.00 38.97 23 SER B O 1
ATOM 1682 N N . GLY B 1 25 ? 3.532 -8.346 33.488 1.00 37.04 24 GLY B N 1
ATOM 1683 C CA . GLY B 1 25 ? 4.394 -9.256 34.254 1.00 37.24 24 GLY B CA 1
ATOM 1684 C C . GLY B 1 25 ? 3.696 -9.760 35.503 1.00 38.02 24 GLY B C 1
ATOM 1685 O O . GLY B 1 25 ? 4.160 -10.793 36.033 1.00 41.40 24 GLY B O 1
ATOM 1686 N N . VAL B 1 26 ? 2.602 -9.122 35.948 1.00 37.57 25 VAL B N 1
ATOM 1687 C CA . VAL B 1 26 ? 1.741 -9.706 37.016 1.00 37.25 25 VAL B CA 1
ATOM 1688 C C . VAL B 1 26 ? 0.306 -9.802 36.515 1.00 36.13 25 VAL B C 1
ATOM 1689 O O . VAL B 1 26 ? -0.142 -8.968 35.736 1.00 36.42 25 VAL B O 1
ATOM 1693 N N . VAL B 1 27 ? -0.383 -10.824 37.002 1.00 35.90 26 VAL B N 1
ATOM 1694 C CA . VAL B 1 27 ? -1.763 -11.152 36.561 1.00 34.68 26 VAL B CA 1
ATOM 1695 C C . VAL B 1 27 ? -2.772 -10.475 37.481 1.00 35.39 26 VAL B C 1
ATOM 1696 O O . VAL B 1 27 ? -2.632 -10.583 38.699 1.00 33.81 26 VAL B O 1
ATOM 1700 N N . GLU B 1 28 ? -3.725 -9.751 36.861 1.00 36.35 27 GLU B N 1
ATOM 1701 C CA . GLU B 1 28 ? -4.753 -8.951 37.547 1.00 37.54 27 GLU B CA 1
ATOM 1702 C C . GLU B 1 28 ? -6.121 -9.144 36.868 1.00 36.76 27 GLU B C 1
ATOM 1703 O O . GLU B 1 28 ? -6.229 -9.598 35.691 1.00 33.97 27 GLU B O 1
ATOM 1709 N N . LYS B 1 29 ? -7.160 -8.726 37.565 1.00 39.77 28 LYS B N 1
ATOM 1710 C CA . LYS B 1 29 ? -8.546 -8.763 37.021 1.00 40.92 28 LYS B CA 1
ATOM 1711 C C . LYS B 1 29 ? -8.560 -8.135 35.631 1.00 39.48 28 LYS B C 1
ATOM 1712 O O . LYS B 1 29 ? -9.153 -8.757 34.695 1.00 38.41 28 LYS B O 1
ATOM 1718 N N . GLN B 1 30 ? -7.907 -6.981 35.482 1.00 39.07 29 GLN B N 1
ATOM 1719 C CA . GLN B 1 30 ? -7.982 -6.201 34.217 1.00 41.17 29 GLN B CA 1
ATOM 1720 C C . GLN B 1 30 ? -7.368 -6.993 33.070 1.00 38.30 29 GLN B C 1
ATOM 1721 O O . GLN B 1 30 ? -7.761 -6.734 31.908 1.00 37.92 29 GLN B O 1
ATOM 1727 N N . ASP B 1 31 ? -6.521 -7.988 33.364 1.00 35.86 30 ASP B N 1
ATOM 1728 C CA . ASP B 1 31 ? -5.966 -8.873 32.305 1.00 33.46 30 ASP B CA 1
ATOM 1729 C C . ASP B 1 31 ? -7.094 -9.653 31.610 1.00 32.70 30 ASP B C 1
ATOM 1730 O O . ASP B 1 31 ? -7.051 -9.867 30.363 1.00 31.77 30 ASP B O 1
ATOM 1735 N N . PHE B 1 32 ? -8.033 -10.154 32.395 1.00 32.34 31 PHE B N 1
ATOM 1736 C CA . PHE B 1 32 ? -9.110 -11.054 31.917 1.00 31.96 31 PHE B CA 1
ATOM 1737 C C . PHE B 1 32 ? -10.210 -10.197 31.293 1.00 35.23 31 PHE B C 1
ATOM 1738 O O . PHE B 1 32 ? -10.766 -10.655 30.334 1.00 36.54 31 PHE B O 1
ATOM 1746 N N . GLU B 1 33 ? -10.415 -8.959 31.778 1.00 36.78 32 GLU B N 1
ATOM 1747 C CA . GLU B 1 33 ? -11.298 -7.993 31.094 1.00 39.31 32 GLU B CA 1
ATOM 1748 C C . GLU B 1 33 ? -10.706 -7.739 29.690 1.00 38.78 32 GLU B C 1
ATOM 1749 O O . GLU B 1 33 ? -11.462 -7.801 28.710 1.00 38.05 32 GLU B O 1
ATOM 1755 N N . LEU B 1 34 ? -9.399 -7.447 29.579 1.00 38.15 33 LEU B N 1
ATOM 1756 C CA . LEU B 1 34 ? -8.728 -7.179 28.279 1.00 37.64 33 LEU B CA 1
ATOM 1757 C C . LEU B 1 34 ? -8.815 -8.402 27.358 1.00 36.41 33 LEU B C 1
ATOM 1758 O O . LEU B 1 34 ? -9.145 -8.209 26.154 1.00 35.32 33 LEU B O 1
ATOM 1763 N N . ALA B 1 35 ? -8.598 -9.612 27.898 1.00 35.55 34 ALA B N 1
ATOM 1764 C CA . ALA B 1 35 ? -8.784 -10.907 27.168 1.00 35.48 34 ALA B CA 1
ATOM 1765 C C . ALA B 1 35 ? -10.202 -11.023 26.560 1.00 35.06 34 ALA B C 1
ATOM 1766 O O . ALA B 1 35 ? -10.320 -11.298 25.334 1.00 35.52 34 ALA B O 1
ATOM 1768 N N . ALA B 1 36 ? -11.258 -10.807 27.344 1.00 34.37 35 ALA B N 1
ATOM 1769 C CA . ALA B 1 36 ? -12.646 -10.872 26.833 1.00 33.98 35 ALA B CA 1
ATOM 1770 C C . ALA B 1 36 ? -12.787 -9.878 25.682 1.00 35.62 35 ALA B C 1
ATOM 1771 O O . ALA B 1 36 ? -13.338 -10.230 24.636 1.00 36.44 35 ALA B O 1
ATOM 1773 N N . GLN B 1 37 ? -12.296 -8.658 25.884 1.00 37.05 36 GLN B N 1
ATOM 1774 C CA . GLN B 1 37 ? -12.441 -7.562 24.906 1.00 39.64 36 GLN B CA 1
ATOM 1775 C C . GLN B 1 37 ? -11.680 -7.923 23.620 1.00 37.04 36 GLN B C 1
ATOM 1776 O O . GLN B 1 37 ? -12.246 -7.781 22.569 1.00 36.68 36 GLN B O 1
ATOM 1782 N N . ASN B 1 38 ? -10.487 -8.503 23.689 1.00 35.84 37 ASN B N 1
ATOM 1783 C CA . ASN B 1 38 ? -9.703 -8.882 22.474 1.00 35.98 37 ASN B CA 1
ATOM 1784 C C . ASN B 1 38 ? -10.451 -10.003 21.712 1.00 35.61 37 ASN B C 1
ATOM 1785 O O . ASN B 1 38 ? -10.572 -9.993 20.466 1.00 36.67 37 ASN B O 1
ATOM 1790 N N . ILE B 1 39 ? -10.965 -10.999 22.419 1.00 33.03 38 ILE B N 1
ATOM 1791 C CA . ILE B 1 39 ? -11.690 -12.109 21.739 1.00 32.53 38 ILE B CA 1
ATOM 1792 C C . ILE B 1 39 ? -12.956 -11.573 21.061 1.00 32.02 38 ILE B C 1
ATOM 1793 O O . ILE B 1 39 ? -13.252 -11.974 19.908 1.00 31.22 38 ILE B O 1
ATOM 1798 N N . ALA B 1 40 ? -13.702 -10.762 21.794 1.00 33.05 39 ALA B N 1
ATOM 1799 C CA . ALA B 1 40 ? -14.961 -10.191 21.310 1.00 36.49 39 ALA B CA 1
ATOM 1800 C C . ALA B 1 40 ? -14.712 -9.438 19.990 1.00 38.65 39 ALA B C 1
ATOM 1801 O O . ALA B 1 40 ? -15.491 -9.662 18.977 1.00 38.71 39 ALA B O 1
ATOM 1803 N N . LYS B 1 41 ? -13.703 -8.551 19.990 1.00 39.82 40 LYS B N 1
ATOM 1804 C CA . LYS B 1 41 ? -13.345 -7.734 18.794 1.00 43.45 40 LYS B CA 1
ATOM 1805 C C . LYS B 1 41 ? -13.198 -8.691 17.611 1.00 42.80 40 LYS B C 1
ATOM 1806 O O . LYS B 1 41 ? -13.949 -8.535 16.669 1.00 43.38 40 LYS B O 1
ATOM 1812 N N . LEU B 1 42 ? -12.334 -9.702 17.712 1.00 41.03 41 LEU B N 1
ATOM 1813 C CA . LEU B 1 42 ? -12.075 -10.664 16.599 1.00 42.58 41 LEU B CA 1
ATOM 1814 C C . LEU B 1 42 ? -13.359 -11.393 16.175 1.00 43.33 41 LEU B C 1
ATOM 1815 O O . LEU B 1 42 ? -13.478 -11.725 14.992 1.00 42.26 41 LEU B O 1
ATOM 1820 N N . ARG B 1 43 ? -14.272 -11.656 17.105 1.00 43.99 42 ARG B N 1
ATOM 1821 C CA . ARG B 1 43 ? -15.548 -12.354 16.800 1.00 43.78 42 ARG B CA 1
ATOM 1822 C C . ARG B 1 43 ? -16.604 -11.369 16.276 1.00 44.31 42 ARG B C 1
ATOM 1823 O O . ARG B 1 43 ? -17.558 -11.845 15.715 1.00 43.64 42 ARG B O 1
ATOM 1831 N N . GLY B 1 44 ? -16.448 -10.058 16.448 1.00 45.15 43 GLY B N 1
ATOM 1832 C CA . GLY B 1 44 ? -17.449 -9.090 15.973 1.00 45.66 43 GLY B CA 1
ATOM 1833 C C . GLY B 1 44 ? -18.620 -8.986 16.933 1.00 44.85 43 GLY B C 1
ATOM 1834 O O . GLY B 1 44 ? -19.730 -8.656 16.477 1.00 45.29 43 GLY B O 1
ATOM 1835 N N . TRP B 1 45 ? -18.377 -9.303 18.210 1.00 42.38 44 TRP B N 1
ATOM 1836 C CA . TRP B 1 45 ? -19.328 -9.166 19.348 1.00 42.18 44 TRP B CA 1
ATOM 1837 C C . TRP B 1 45 ? -19.207 -7.773 19.939 1.00 42.43 44 TRP B C 1
ATOM 1838 O O . TRP B 1 45 ? -18.219 -7.543 20.598 1.00 42.41 44 TRP B O 1
ATOM 1849 N N . ALA B 1 46 ? -20.221 -6.947 19.770 1.00 44.39 45 ALA B N 1
ATOM 1850 C CA . ALA B 1 46 ? -20.260 -5.532 20.208 1.00 46.01 45 ALA B CA 1
ATOM 1851 C C . ALA B 1 46 ? -20.284 -5.502 21.727 1.00 46.14 45 ALA B C 1
ATOM 1852 O O . ALA B 1 46 ? -20.887 -6.366 22.359 1.00 45.46 45 ALA B O 1
ATOM 1854 N N . PRO B 1 47 ? -19.610 -4.532 22.384 1.00 47.76 46 PRO B N 1
ATOM 1855 C CA . PRO B 1 47 ? -19.745 -4.383 23.836 1.00 47.04 46 PRO B CA 1
ATOM 1856 C C . PRO B 1 47 ? -21.236 -4.241 24.171 1.00 47.36 46 PRO B C 1
ATOM 1857 O O . PRO B 1 47 ? -21.982 -3.698 23.354 1.00 47.93 46 PRO B O 1
ATOM 1861 N N . GLY B 1 48 ? -21.668 -4.820 25.296 1.00 47.05 47 GLY B N 1
ATOM 1862 C CA . GLY B 1 48 ? -23.087 -4.759 25.710 1.00 47.52 47 GLY B CA 1
ATOM 1863 C C . GLY B 1 48 ? -23.942 -5.793 24.996 1.00 45.86 47 GLY B C 1
ATOM 1864 O O . GLY B 1 48 ? -25.108 -5.837 25.269 1.00 46.85 47 GLY B O 1
ATOM 1865 N N . SER B 1 49 ? -23.392 -6.593 24.088 1.00 44.08 48 SER B N 1
ATOM 1866 C CA . SER B 1 49 ? -24.144 -7.682 23.420 1.00 43.50 48 SER B CA 1
ATOM 1867 C C . SER B 1 49 ? -24.261 -8.809 24.450 1.00 41.45 48 SER B C 1
ATOM 1868 O O . SER B 1 49 ? -23.401 -8.958 25.301 1.00 39.37 48 SER B O 1
ATOM 1871 N N . PRO B 1 50 ? -25.341 -9.621 24.397 1.00 41.04 49 PRO B N 1
ATOM 1872 C CA . PRO B 1 50 ? -25.474 -10.811 25.244 1.00 40.44 49 PRO B CA 1
ATOM 1873 C C . PRO B 1 50 ? -24.270 -11.771 25.177 1.00 39.13 49 PRO B C 1
ATOM 1874 O O . PRO B 1 50 ? -23.846 -12.223 26.231 1.00 38.45 49 PRO B O 1
ATOM 1878 N N . ALA B 1 51 ? -23.737 -12.060 23.982 1.00 38.67 50 ALA B N 1
ATOM 1879 C CA . ALA B 1 51 ? -22.569 -12.951 23.752 1.00 37.57 50 ALA B CA 1
ATOM 1880 C C . ALA B 1 51 ? -21.315 -12.399 24.447 1.00 38.60 50 ALA B C 1
ATOM 1881 O O . ALA B 1 51 ? -20.533 -13.196 25.028 1.00 36.95 50 ALA B O 1
ATOM 1883 N N . TYR B 1 52 ? -21.157 -11.086 24.403 1.00 42.65 51 TYR B N 1
ATOM 1884 C CA . TYR B 1 52 ? -20.039 -10.322 25.000 1.00 44.57 51 TYR B CA 1
ATOM 1885 C C . TYR B 1 52 ? -20.062 -10.493 26.519 1.00 44.62 51 TYR B C 1
ATOM 1886 O O . TYR B 1 52 ? -18.983 -10.737 27.099 1.00 44.13 51 TYR B O 1
ATOM 1895 N N . ASP B 1 53 ? -21.234 -10.399 27.138 1.00 46.95 52 ASP B N 1
ATOM 1896 C CA . ASP B 1 53 ? -21.384 -10.431 28.614 1.00 49.86 52 ASP B CA 1
ATOM 1897 C C . ASP B 1 53 ? -21.126 -11.872 29.127 1.00 50.02 52 ASP B C 1
ATOM 1898 O O . ASP B 1 53 ? -20.452 -11.992 30.173 1.00 49.56 52 ASP B O 1
ATOM 1903 N N . ILE B 1 54 ? -21.545 -12.940 28.440 1.00 48.28 53 ILE B N 1
ATOM 1904 C CA . ILE B 1 54 ? -21.182 -14.335 28.857 1.00 48.77 53 ILE B CA 1
ATOM 1905 C C . ILE B 1 54 ? -19.648 -14.423 28.894 1.00 47.70 53 ILE B C 1
ATOM 1906 O O . ILE B 1 54 ? -19.106 -14.955 29.880 1.00 45.64 53 ILE B O 1
ATOM 1911 N N . LEU B 1 55 ? -18.992 -13.975 27.824 1.00 46.57 54 LEU B N 1
ATOM 1912 C CA . LEU B 1 55 ? -17.524 -14.055 27.643 1.00 46.48 54 LEU B CA 1
ATOM 1913 C C . LEU B 1 55 ? -16.824 -13.221 28.727 1.00 48.66 54 LEU B C 1
ATOM 1914 O O . LEU B 1 55 ? -15.943 -13.781 29.395 1.00 50.83 54 LEU B O 1
ATOM 1919 N N . GLN B 1 56 ? -17.243 -11.979 28.951 1.00 49.59 55 GLN B N 1
ATOM 1920 C CA . GLN B 1 56 ? -16.822 -11.161 30.120 1.00 53.77 55 GLN B CA 1
ATOM 1921 C C . GLN B 1 56 ? -16.886 -11.970 31.422 1.00 52.04 55 GLN B C 1
ATOM 1922 O O . GLN B 1 56 ? -15.845 -12.027 32.111 1.00 48.33 55 GLN B O 1
ATOM 1928 N N . GLU B 1 57 ? -18.059 -12.537 31.763 1.00 54.79 56 GLU B N 1
ATOM 1929 C CA . GLU B 1 57 ? -18.305 -13.304 33.027 1.00 55.89 56 GLU B CA 1
ATOM 1930 C C . GLU B 1 57 ? -17.414 -14.542 33.096 1.00 52.31 56 GLU B C 1
ATOM 1931 O O . GLU B 1 57 ? -16.860 -14.838 34.171 1.00 52.16 56 GLU B O 1
ATOM 1937 N N . SER B 1 58 ? -17.314 -15.250 31.990 1.00 48.71 57 SER B N 1
ATOM 1938 C CA . SER B 1 58 ? -16.487 -16.454 31.862 1.00 47.24 57 SER B CA 1
ATOM 1939 C C . SER B 1 58 ? -15.070 -16.050 32.282 1.00 43.72 57 SER B C 1
ATOM 1940 O O . SER B 1 58 ? -14.562 -16.600 33.262 1.00 43.62 57 SER B O 1
ATOM 1943 N N . MET B 1 59 ? -14.513 -15.002 31.672 1.00 39.55 58 MET B N 1
ATOM 1944 C CA . MET B 1 59 ? -13.106 -14.568 31.915 1.00 37.39 58 MET B CA 1
ATOM 1945 C C . MET B 1 59 ? -12.888 -14.140 33.376 1.00 36.08 58 MET B C 1
ATOM 1946 O O . MET B 1 59 ? -11.855 -14.528 33.978 1.00 35.61 58 MET B O 1
ATOM 1951 N N . ILE B 1 60 ? -13.842 -13.437 33.962 1.00 37.51 59 ILE B N 1
ATOM 1952 C CA . ILE B 1 60 ? -13.736 -12.885 35.337 1.00 39.16 59 ILE B CA 1
ATOM 1953 C C . ILE B 1 60 ? -13.776 -14.055 36.297 1.00 40.41 59 ILE B C 1
ATOM 1954 O O . ILE B 1 60 ? -13.111 -13.975 37.337 1.00 40.59 59 ILE B O 1
ATOM 1959 N N . ALA B 1 61 ? -14.551 -15.085 35.942 1.00 39.78 60 ALA B N 1
ATOM 1960 C CA . ALA B 1 61 ? -14.689 -16.326 36.736 1.00 39.89 60 ALA B CA 1
ATOM 1961 C C . ALA B 1 61 ? -13.338 -17.010 36.809 1.00 36.39 60 ALA B C 1
ATOM 1962 O O . ALA B 1 61 ? -13.049 -17.481 37.908 1.00 36.05 60 ALA B O 1
ATOM 1964 N N . ILE B 1 62 ? -12.605 -17.066 35.681 1.00 33.91 61 ILE B N 1
ATOM 1965 C CA . ILE B 1 62 ? -11.220 -17.621 35.603 1.00 34.32 61 ILE B CA 1
ATOM 1966 C C . ILE B 1 62 ? -10.313 -16.766 36.497 1.00 34.40 61 ILE B C 1
ATOM 1967 O O . ILE B 1 62 ? -9.610 -17.330 37.361 1.00 32.64 61 ILE B O 1
ATOM 1972 N N . TRP B 1 63 ? -10.423 -15.442 36.395 1.00 34.45 62 TRP B N 1
ATOM 1973 C CA . TRP B 1 63 ? -9.634 -14.551 37.299 1.00 35.36 62 TRP B CA 1
ATOM 1974 C C . TRP B 1 63 ? -9.947 -14.920 38.760 1.00 35.43 62 TRP B C 1
ATOM 1975 O O . TRP B 1 63 ? -9.009 -15.160 39.516 1.00 35.44 62 TRP B O 1
ATOM 1986 N N . LEU B 1 64 ? -11.207 -15.013 39.150 1.00 37.12 63 LEU B N 1
ATOM 1987 C CA . LEU B 1 64 ? -11.559 -15.200 40.587 1.00 39.26 63 LEU B CA 1
ATOM 1988 C C . LEU B 1 64 ? -11.049 -16.556 41.115 1.00 38.03 63 LEU B C 1
ATOM 1989 O O . LEU B 1 64 ? -10.538 -16.609 42.275 1.00 37.26 63 LEU B O 1
ATOM 1994 N N . GLY B 1 65 ? -11.107 -17.610 40.287 1.00 35.94 64 GLY B N 1
ATOM 1995 C CA . GLY B 1 65 ? -10.569 -18.928 40.642 1.00 34.89 64 GLY B CA 1
ATOM 1996 C C . GLY B 1 65 ? -9.072 -18.857 40.870 1.00 34.31 64 GLY B C 1
ATOM 1997 O O . GLY B 1 65 ? -8.584 -19.427 41.873 1.00 34.17 64 GLY B O 1
ATOM 1998 N N . LEU B 1 66 ? -8.354 -18.200 39.954 1.00 33.63 65 LEU B N 1
ATOM 1999 C CA . LEU B 1 66 ? -6.871 -18.135 39.994 1.00 33.33 65 LEU B CA 1
ATOM 2000 C C . LEU B 1 66 ? -6.451 -17.370 41.242 1.00 34.79 65 LEU B C 1
ATOM 2001 O O . LEU B 1 66 ? -5.595 -17.875 42.001 1.00 34.25 65 LEU B O 1
ATOM 2006 N N . GLN B 1 67 ? -7.087 -16.217 41.468 1.00 36.34 66 GLN B N 1
ATOM 2007 C CA . GLN B 1 67 ? -6.843 -15.358 42.653 1.00 39.65 66 GLN B CA 1
ATOM 2008 C C . GLN B 1 67 ? -7.012 -16.229 43.890 1.00 40.00 66 GLN B C 1
ATOM 2009 O O . GLN B 1 67 ? -6.125 -16.217 44.705 1.00 39.87 66 GLN B O 1
ATOM 2015 N N . LYS B 1 68 ? -8.140 -16.915 44.021 1.00 40.40 67 LYS B N 1
ATOM 2016 C CA . LYS B 1 68 ? -8.426 -17.737 45.215 1.00 42.80 67 LYS B CA 1
ATOM 2017 C C . LYS B 1 68 ? -7.326 -18.796 45.391 1.00 40.30 67 LYS B C 1
ATOM 2018 O O . LYS B 1 68 ? -6.946 -19.012 46.520 1.00 39.71 67 LYS B O 1
ATOM 2024 N N . GLN B 1 69 ? -6.883 -19.462 44.326 1.00 38.28 68 GLN B N 1
ATOM 2025 C CA . GLN B 1 69 ? -5.851 -20.522 44.432 1.00 38.44 68 GLN B CA 1
ATOM 2026 C C . GLN B 1 69 ? -4.455 -19.915 44.673 1.00 37.40 68 GLN B C 1
ATOM 2027 O O . GLN B 1 69 ? -3.724 -20.540 45.461 1.00 36.46 68 GLN B O 1
ATOM 2033 N N . ALA B 1 70 ? -4.054 -18.830 43.988 1.00 34.76 69 ALA B N 1
ATOM 2034 C CA . ALA B 1 70 ? -2.614 -18.490 43.827 1.00 33.96 69 ALA B CA 1
ATOM 2035 C C . ALA B 1 70 ? -2.200 -17.243 44.623 1.00 34.92 69 ALA B C 1
ATOM 2036 O O . ALA B 1 70 ? -1.000 -17.057 44.855 1.00 35.23 69 ALA B O 1
ATOM 2038 N N . ASP B 1 71 ? -3.121 -16.368 45.000 1.00 35.93 70 ASP B N 1
ATOM 2039 C CA . ASP B 1 71 ? -2.744 -15.034 45.546 1.00 35.52 70 ASP B CA 1
ATOM 2040 C C . ASP B 1 71 ? -2.487 -15.172 47.038 1.00 36.79 70 ASP B C 1
ATOM 2041 O O . ASP B 1 71 ? -3.359 -14.816 47.814 1.00 38.03 70 ASP B O 1
ATOM 2046 N N . ALA B 1 72 ? -1.308 -15.658 47.410 1.00 36.15 71 ALA B N 1
ATOM 2047 C CA . ALA B 1 72 ? -0.979 -16.080 48.784 1.00 37.48 71 ALA B CA 1
ATOM 2048 C C . ALA B 1 72 ? -0.935 -14.864 49.690 1.00 39.15 71 ALA B C 1
ATOM 2049 O O . ALA B 1 72 ? -1.256 -15.008 50.867 1.00 41.18 71 ALA B O 1
ATOM 2051 N N . ASP B 1 73 ? -0.483 -13.711 49.187 1.00 38.62 72 ASP B N 1
ATOM 2052 C CA . ASP B 1 73 ? -0.284 -12.511 50.036 1.00 40.17 72 ASP B CA 1
ATOM 2053 C C . ASP B 1 73 ? -1.562 -11.662 50.107 1.00 40.89 72 ASP B C 1
ATOM 2054 O O . ASP B 1 73 ? -1.604 -10.739 50.976 1.00 43.10 72 ASP B O 1
ATOM 2059 N N . GLY B 1 74 ? -2.554 -11.910 49.264 1.00 39.84 73 GLY B N 1
ATOM 2060 C CA . GLY B 1 74 ? -3.858 -11.210 49.334 1.00 41.29 73 GLY B CA 1
ATOM 2061 C C . GLY B 1 74 ? -3.849 -9.829 48.701 1.00 41.89 73 GLY B C 1
ATOM 2062 O O . GLY B 1 74 ? -4.748 -9.049 49.055 1.00 43.97 73 GLY B O 1
ATOM 2063 N N . ASP B 1 75 ? -2.894 -9.499 47.818 1.00 41.36 74 ASP B N 1
ATOM 2064 C CA . ASP B 1 75 ? -2.703 -8.118 47.294 1.00 42.12 74 ASP B CA 1
ATOM 2065 C C . ASP B 1 75 ? -3.575 -7.936 46.045 1.00 42.26 74 ASP B C 1
ATOM 2066 O O . ASP B 1 75 ? -3.613 -6.830 45.515 1.00 43.38 74 ASP B O 1
ATOM 2071 N N . GLY B 1 76 ? -4.253 -8.989 45.572 1.00 42.50 75 GLY B N 1
ATOM 2072 C CA . GLY B 1 76 ? -5.174 -8.956 44.407 1.00 41.34 75 GLY B CA 1
ATOM 2073 C C . GLY B 1 76 ? -4.421 -9.120 43.091 1.00 40.93 75 GLY B C 1
ATOM 2074 O O . GLY B 1 76 ? -5.014 -8.840 42.030 1.00 40.77 75 GLY B O 1
ATOM 2075 N N . LYS B 1 77 ? -3.140 -9.508 43.160 1.00 40.48 76 LYS B N 1
ATOM 2076 C CA . LYS B 1 77 ? -2.258 -9.716 41.989 1.00 39.93 76 LYS B CA 1
ATOM 2077 C C . LYS B 1 77 ? -1.635 -11.112 42.103 1.00 38.89 76 LYS B C 1
ATOM 2078 O O . LYS B 1 77 ? -1.272 -11.537 43.238 1.00 41.38 76 LYS B O 1
ATOM 2084 N N . VAL B 1 78 ? -1.446 -11.769 40.972 1.00 35.41 77 VAL B N 1
ATOM 2085 C CA . VAL B 1 78 ? -0.751 -13.077 40.935 1.00 33.72 77 VAL B CA 1
ATOM 2086 C C . VAL B 1 78 ? 0.581 -12.942 40.194 1.00 32.80 77 VAL B C 1
ATOM 2087 O O . VAL B 1 78 ? 0.594 -12.666 38.987 1.00 30.78 77 VAL B O 1
ATOM 2091 N N . THR B 1 79 ? 1.679 -13.163 40.920 1.00 34.11 78 THR B N 1
ATOM 2092 C CA . THR B 1 79 ? 3.037 -13.122 40.349 1.00 34.92 78 THR B CA 1
ATOM 2093 C C . THR B 1 79 ? 3.375 -14.498 39.770 1.00 36.12 78 THR B C 1
ATOM 2094 O O . THR B 1 79 ? 2.710 -15.539 40.129 1.00 34.40 78 THR B O 1
ATOM 2098 N N . GLN B 1 80 ? 4.345 -14.503 38.866 1.00 36.87 79 GLN B N 1
ATOM 2099 C CA . GLN B 1 80 ? 4.946 -15.737 38.324 1.00 38.72 79 GLN B CA 1
ATOM 2100 C C . GLN B 1 80 ? 5.281 -16.709 39.452 1.00 38.19 79 GLN B C 1
ATOM 2101 O O . GLN B 1 80 ? 4.953 -17.875 39.329 1.00 38.48 79 GLN B O 1
ATOM 2107 N N . ASP B 1 81 ? 5.931 -16.250 40.501 1.00 39.62 80 ASP B N 1
ATOM 2108 C CA . ASP B 1 81 ? 6.351 -17.157 41.593 1.00 40.47 80 ASP B CA 1
ATOM 2109 C C . ASP B 1 81 ? 5.130 -17.691 42.344 1.00 38.51 80 ASP B C 1
ATOM 2110 O O . ASP B 1 81 ? 5.224 -18.819 42.824 1.00 36.94 80 ASP B O 1
ATOM 2115 N N . GLU B 1 82 ? 4.075 -16.885 42.538 1.00 36.11 81 GLU B N 1
ATOM 2116 C CA . GLU B 1 82 ? 2.843 -17.358 43.231 1.00 35.87 81 GLU B CA 1
ATOM 2117 C C . GLU B 1 82 ? 2.232 -18.518 42.409 1.00 34.52 81 GLU B C 1
ATOM 2118 O O . GLU B 1 82 ? 1.717 -19.488 42.995 1.00 33.79 81 GLU B O 1
ATOM 2124 N N . TRP B 1 83 ? 2.295 -18.397 41.095 1.00 33.10 82 TRP B N 1
ATOM 2125 C CA . TRP B 1 83 ? 1.733 -19.375 40.144 1.00 33.21 82 TRP B CA 1
ATOM 2126 C C . TRP B 1 83 ? 2.588 -20.639 40.255 1.00 34.92 82 TRP B C 1
ATOM 2127 O O . TRP B 1 83 ? 2.000 -21.697 40.511 1.00 35.97 82 TRP B O 1
ATOM 2138 N N . LEU B 1 84 ? 3.902 -20.535 40.122 1.00 36.29 83 LEU B N 1
ATOM 2139 C CA . LEU B 1 84 ? 4.795 -21.719 40.204 1.00 38.22 83 LEU B CA 1
ATOM 2140 C C . LEU B 1 84 ? 4.680 -22.328 41.606 1.00 40.30 83 LEU B C 1
ATOM 2141 O O . LEU B 1 84 ? 4.751 -23.541 41.717 1.00 42.34 83 LEU B O 1
ATOM 2146 N N . ALA B 1 85 ? 4.550 -21.530 42.665 1.00 42.25 84 ALA B N 1
ATOM 2147 C CA . ALA B 1 85 ? 4.464 -22.072 44.048 1.00 43.12 84 ALA B CA 1
ATOM 2148 C C . ALA B 1 85 ? 3.158 -22.879 44.151 1.00 43.20 84 ALA B C 1
ATOM 2149 O O . ALA B 1 85 ? 3.103 -23.897 44.882 1.00 44.87 84 ALA B O 1
ATOM 2151 N N . LEU B 1 86 ? 2.125 -22.474 43.421 1.00 42.53 85 LEU B N 1
ATOM 2152 C CA . LEU B 1 86 ? 0.862 -23.247 43.403 1.00 43.66 85 LEU B CA 1
ATOM 2153 C C . LEU B 1 86 ? 1.183 -24.685 42.980 1.00 44.54 85 LEU B C 1
ATOM 2154 O O . LEU B 1 86 ? 0.755 -25.596 43.709 1.00 46.93 85 LEU B O 1
ATOM 2159 N N . TRP B 1 87 ? 1.965 -24.875 41.901 1.00 42.49 86 TRP B N 1
ATOM 2160 C CA . TRP B 1 87 ? 2.287 -26.212 41.322 1.00 41.70 86 TRP B CA 1
ATOM 2161 C C . TRP B 1 87 ? 3.326 -26.993 42.147 1.00 43.68 86 TRP B C 1
ATOM 2162 O O . TRP B 1 87 ? 3.373 -28.209 41.994 1.00 44.33 86 TRP B O 1
ATOM 2173 N N . ASP B 1 88 ? 4.147 -26.348 42.982 1.00 45.55 87 ASP B N 1
ATOM 2174 C CA . ASP B 1 88 ? 5.064 -27.045 43.936 1.00 48.37 87 ASP B CA 1
ATOM 2175 C C . ASP B 1 88 ? 4.214 -27.652 45.052 1.00 50.11 87 ASP B C 1
ATOM 2176 O O . ASP B 1 88 ? 4.555 -28.730 45.517 1.00 49.31 87 ASP B O 1
ATOM 2181 N N . GLU B 1 89 ? 3.198 -26.918 45.513 1.00 51.68 88 GLU B N 1
ATOM 2182 C CA . GLU B 1 89 ? 2.226 -27.420 46.521 1.00 57.83 88 GLU B CA 1
ATOM 2183 C C . GLU B 1 89 ? 1.494 -28.601 45.865 1.00 59.28 88 GLU B C 1
ATOM 2184 O O . GLU B 1 89 ? 1.467 -29.688 46.486 1.00 60.03 88 GLU B O 1
ATOM 2190 N N . TYR B 1 90 ? 0.996 -28.412 44.630 1.00 58.19 89 TYR B N 1
ATOM 2191 C CA . TYR B 1 90 ? 0.288 -29.457 43.836 1.00 60.33 89 TYR B CA 1
ATOM 2192 C C . TYR B 1 90 ? 1.191 -30.690 43.645 1.00 60.19 89 TYR B C 1
ATOM 2193 O O . TYR B 1 90 ? 0.643 -31.819 43.622 1.00 59.49 89 TYR B O 1
ATOM 2202 N N . ALA B 1 91 ? 2.517 -30.522 43.537 1.00 59.41 90 ALA B N 1
ATOM 2203 C CA . ALA B 1 91 ? 3.469 -31.671 43.475 1.00 61.02 90 ALA B CA 1
ATOM 2204 C C . ALA B 1 91 ? 3.395 -32.465 44.790 1.00 64.89 90 ALA B C 1
ATOM 2205 O O . ALA B 1 91 ? 3.315 -33.734 44.762 1.00 66.22 90 ALA B O 1
ATOM 2207 N N . LYS B 1 92 ? 3.415 -31.755 45.918 1.00 67.04 91 LYS B N 1
ATOM 2208 C CA . LYS B 1 92 ? 3.345 -32.372 47.270 1.00 72.77 91 LYS B CA 1
ATOM 2209 C C . LYS B 1 92 ? 2.026 -33.157 47.418 1.00 74.61 91 LYS B C 1
ATOM 2210 O O . LYS B 1 92 ? 2.055 -34.258 48.016 1.00 74.03 91 LYS B O 1
ATOM 2216 N N . ASP B 1 93 ? 0.918 -32.611 46.906 1.00 74.22 92 ASP B N 1
ATOM 2217 C CA . ASP B 1 93 ? -0.471 -33.027 47.251 1.00 79.69 92 ASP B CA 1
ATOM 2218 C C . ASP B 1 93 ? -1.341 -32.826 46.010 1.00 79.74 92 ASP B C 1
ATOM 2219 O O . ASP B 1 93 ? -1.999 -31.785 45.877 1.00 75.37 92 ASP B O 1
ATOM 2224 N N . PRO B 1 94 ? -1.321 -33.795 45.054 1.00 82.56 93 PRO B N 1
ATOM 2225 C CA . PRO B 1 94 ? -2.016 -33.639 43.767 1.00 82.63 93 PRO B CA 1
ATOM 2226 C C . PRO B 1 94 ? -3.560 -33.675 43.824 1.00 82.01 93 PRO B C 1
ATOM 2227 O O . PRO B 1 94 ? -4.138 -33.051 42.940 1.00 80.00 93 PRO B O 1
ATOM 2231 N N . ALA B 1 95 ? -4.163 -34.332 44.842 1.00 83.39 94 ALA B N 1
ATOM 2232 C CA . ALA B 1 95 ? -5.624 -34.372 45.148 1.00 84.38 94 ALA B CA 1
ATOM 2233 C C . ALA B 1 95 ? -6.194 -32.953 45.384 1.00 83.62 94 ALA B C 1
ATOM 2234 O O . ALA B 1 95 ? -7.390 -32.733 45.083 1.00 85.14 94 ALA B O 1
ATOM 2236 N N . ALA B 1 96 ? -5.366 -32.019 45.869 1.00 81.27 95 ALA B N 1
ATOM 2237 C CA . ALA B 1 96 ? -5.705 -30.602 46.153 1.00 80.88 95 ALA B CA 1
ATOM 2238 C C . ALA B 1 96 ? -5.932 -29.795 44.859 1.00 75.82 95 ALA B C 1
ATOM 2239 O O . ALA B 1 96 ? -6.671 -28.785 44.936 1.00 71.40 95 ALA B O 1
ATOM 2241 N N . ALA B 1 97 ? -5.312 -30.174 43.730 1.00 72.36 96 ALA B N 1
ATOM 2242 C CA . ALA B 1 97 ? -5.445 -29.431 42.446 1.00 71.75 96 ALA B CA 1
ATOM 2243 C C . ALA B 1 97 ? -6.821 -29.690 41.833 1.00 69.77 96 ALA B C 1
ATOM 2244 O O . ALA B 1 97 ? -7.363 -28.750 41.194 1.00 67.39 96 ALA B O 1
ATOM 2246 N N . LYS B 1 98 ? -7.334 -30.917 42.005 1.00 66.35 97 LYS B N 1
ATOM 2247 C CA . LYS B 1 98 ? -8.381 -31.499 41.130 1.00 63.74 97 LYS B CA 1
ATOM 2248 C C . LYS B 1 98 ? -9.462 -30.430 40.886 1.00 60.02 97 LYS B C 1
ATOM 2249 O O . LYS B 1 98 ? -9.592 -29.962 39.738 1.00 58.92 97 LYS B O 1
ATOM 2255 N N . ASP B 1 99 ? -10.188 -30.016 41.920 1.00 57.13 98 ASP B N 1
ATOM 2256 C CA . ASP B 1 99 ? -11.449 -29.267 41.720 1.00 56.37 98 ASP B CA 1
ATOM 2257 C C . ASP B 1 99 ? -11.137 -28.068 40.827 1.00 52.18 98 ASP B C 1
ATOM 2258 O O . ASP B 1 99 ? -11.752 -27.933 39.750 1.00 47.70 98 ASP B O 1
ATOM 2263 N N . TRP B 1 100 ? -10.106 -27.301 41.180 1.00 50.60 99 TRP B N 1
ATOM 2264 C CA . TRP B 1 100 ? -9.842 -25.999 40.530 1.00 47.86 99 TRP B CA 1
ATOM 2265 C C . TRP B 1 100 ? -9.254 -26.223 39.127 1.00 46.39 99 TRP B C 1
ATOM 2266 O O . TRP B 1 100 ? -9.673 -25.546 38.164 1.00 44.47 99 TRP B O 1
ATOM 2277 N N . GLN B 1 101 ? -8.300 -27.128 39.003 1.00 45.98 100 GLN B N 1
ATOM 2278 C CA . GLN B 1 101 ? -7.784 -27.631 37.707 1.00 45.42 100 GLN B CA 1
ATOM 2279 C C . GLN B 1 101 ? -8.953 -27.976 36.777 1.00 42.06 100 GLN B C 1
ATOM 2280 O O . GLN B 1 101 ? -8.882 -27.619 35.608 1.00 39.77 100 GLN B O 1
ATOM 2286 N N . ASN B 1 102 ? -9.933 -28.714 37.295 1.00 43.64 101 ASN B N 1
ATOM 2287 C CA . ASN B 1 102 ? -11.110 -29.224 36.536 1.00 45.41 101 ASN B CA 1
ATOM 2288 C C . ASN B 1 102 ? -11.945 -28.020 36.089 1.00 44.19 101 ASN B C 1
ATOM 2289 O O . ASN B 1 102 ? -12.244 -27.975 34.893 1.00 41.15 101 ASN B O 1
ATOM 2294 N N . LEU B 1 103 ? -12.217 -27.060 36.988 1.00 43.73 102 LEU B N 1
ATOM 2295 C CA . LEU B 1 103 ? -12.929 -25.796 36.668 1.00 44.47 102 LEU B CA 1
ATOM 2296 C C . LEU B 1 103 ? -12.189 -25.040 35.549 1.00 42.26 102 LEU B C 1
ATOM 2297 O O . LEU B 1 103 ? -12.846 -24.565 34.590 1.00 41.28 102 LEU B O 1
ATOM 2302 N N . LEU B 1 104 ? -10.865 -24.937 35.630 1.00 37.75 103 LEU B N 1
ATOM 2303 C CA . LEU B 1 104 ? -10.082 -24.137 34.663 1.00 34.96 103 LEU B CA 1
ATOM 2304 C C . LEU B 1 104 ? -10.131 -24.788 33.268 1.00 33.13 103 LEU B C 1
ATOM 2305 O O . LEU B 1 104 ? -10.245 -24.062 32.221 1.00 30.73 103 LEU B O 1
ATOM 2310 N N . CYS B 1 105 ? -10.006 -26.111 33.205 1.00 31.61 104 CYS B N 1
ATOM 2311 C CA . CYS B 1 105 ? -10.089 -26.861 31.926 1.00 30.11 104 CYS B CA 1
ATOM 2312 C C . CYS B 1 105 ? -11.461 -26.542 31.307 1.00 29.39 104 CYS B C 1
ATOM 2313 O O . CYS B 1 105 ? -11.552 -26.189 30.121 1.00 28.38 104 CYS B O 1
ATOM 2316 N N . LYS B 1 106 ? -12.505 -26.638 32.097 1.00 31.69 105 LYS B N 1
ATOM 2317 C CA . LYS B 1 106 ? -13.885 -26.392 31.581 1.00 34.55 105 LYS B CA 1
ATOM 2318 C C . LYS B 1 106 ? -14.020 -24.953 31.057 1.00 33.28 105 LYS B C 1
ATOM 2319 O O . LYS B 1 106 ? -14.482 -24.759 29.901 1.00 30.94 105 LYS B O 1
ATOM 2325 N N . SER B 1 107 ? -13.569 -23.969 31.845 1.00 33.34 106 SER B N 1
ATOM 2326 C CA . SER B 1 107 ? -13.590 -22.532 31.481 1.00 33.18 106 SER B CA 1
ATOM 2327 C C . SER B 1 107 ? -12.871 -22.310 30.156 1.00 31.55 106 SER B C 1
ATOM 2328 O O . SER B 1 107 ? -13.422 -21.620 29.262 1.00 31.75 106 SER B O 1
ATOM 2331 N N . ILE B 1 108 ? -11.681 -22.861 30.011 1.00 28.92 107 ILE B N 1
ATOM 2332 C CA . ILE B 1 108 ? -10.903 -22.595 28.784 1.00 28.40 107 ILE B CA 1
ATOM 2333 C C . ILE B 1 108 ? -11.595 -23.243 27.586 1.00 29.60 107 ILE B C 1
ATOM 2334 O O . ILE B 1 108 ? -11.562 -22.653 26.478 1.00 30.61 107 ILE B O 1
ATOM 2339 N N . PHE B 1 109 ? -12.200 -24.418 27.751 1.00 30.27 108 PHE B N 1
ATOM 2340 C CA . PHE B 1 109 ? -12.931 -25.063 26.635 1.00 30.92 108 PHE B CA 1
ATOM 2341 C C . PHE B 1 109 ? -14.148 -24.205 26.245 1.00 31.49 108 PHE B C 1
ATOM 2342 O O . PHE B 1 109 ? -14.427 -24.061 25.067 1.00 31.55 108 PHE B O 1
ATOM 2350 N N . GLN B 1 110 ? -14.852 -23.680 27.235 1.00 33.18 109 GLN B N 1
ATOM 2351 C CA . GLN B 1 110 ? -16.050 -22.793 27.074 1.00 35.47 109 GLN B CA 1
ATOM 2352 C C . GLN B 1 110 ? -15.695 -21.540 26.280 1.00 35.72 109 GLN B C 1
ATOM 2353 O O . GLN B 1 110 ? -16.389 -21.256 25.304 1.00 35.21 109 GLN B O 1
ATOM 2359 N N . ILE B 1 111 ? -14.588 -20.906 26.633 1.00 36.59 110 ILE B N 1
ATOM 2360 C CA . ILE B 1 111 ? -14.098 -19.722 25.909 1.00 38.43 110 ILE B CA 1
ATOM 2361 C C . ILE B 1 111 ? -13.952 -20.097 24.435 1.00 37.00 110 ILE B C 1
ATOM 2362 O O . ILE B 1 111 ? -14.389 -19.279 23.609 1.00 38.47 110 ILE B O 1
ATOM 2367 N N . GLN B 1 112 ? -13.300 -21.220 24.107 1.00 31.07 111 GLN B N 1
ATOM 2368 C CA . GLN B 1 112 ? -12.949 -21.575 22.701 1.00 30.42 111 GLN B CA 1
ATOM 2369 C C . GLN B 1 112 ? -14.160 -22.060 21.891 1.00 30.58 111 GLN B C 1
ATOM 2370 O O . GLN B 1 112 ? -14.200 -21.767 20.672 1.00 30.93 111 GLN B O 1
ATOM 2376 N N . ASP B 1 113 ? -15.089 -22.821 22.505 1.00 31.03 112 ASP B N 1
ATOM 2377 C CA . ASP B 1 113 ? -16.252 -23.432 21.799 1.00 31.47 112 ASP B CA 1
ATOM 2378 C C . ASP B 1 113 ? -17.378 -22.397 21.661 1.00 32.34 112 ASP B C 1
ATOM 2379 O O . ASP B 1 113 ? -18.422 -22.619 22.193 1.00 31.76 112 ASP B O 1
ATOM 2384 N N . SER B 1 114 ? -17.161 -21.355 20.873 1.00 33.12 113 SER B N 1
ATOM 2385 C CA . SER B 1 114 ? -18.147 -20.265 20.637 1.00 36.15 113 SER B CA 1
ATOM 2386 C C . SER B 1 114 ? -19.408 -20.844 19.989 1.00 37.09 113 SER B C 1
ATOM 2387 O O . SER B 1 114 ? -20.435 -20.240 20.175 1.00 38.94 113 SER B O 1
ATOM 2390 N N . SER B 1 115 ? -19.317 -21.944 19.242 1.00 37.09 114 SER B N 1
ATOM 2391 C CA . SER B 1 115 ? -20.490 -22.592 18.598 1.00 37.71 114 SER B CA 1
ATOM 2392 C C . SER B 1 115 ? -21.325 -23.383 19.625 1.00 39.01 114 SER B C 1
ATOM 2393 O O . SER B 1 115 ? -22.455 -23.709 19.280 1.00 39.23 114 SER B O 1
ATOM 2396 N N . ASN B 1 116 ? -20.879 -23.572 20.868 1.00 38.47 115 ASN B N 1
ATOM 2397 C CA . ASN B 1 116 ? -21.528 -24.464 21.883 1.00 40.43 115 ASN B CA 1
ATOM 2398 C C . ASN B 1 116 ? -21.804 -25.889 21.364 1.00 40.29 115 ASN B C 1
ATOM 2399 O O . ASN B 1 116 ? -22.736 -26.511 21.948 1.00 42.53 115 ASN B O 1
ATOM 2404 N N . ASP B 1 117 ? -21.067 -26.419 20.370 1.00 39.38 116 ASP B N 1
ATOM 2405 C CA . ASP B 1 117 ? -21.364 -27.757 19.745 1.00 40.92 116 ASP B CA 1
ATOM 2406 C C . ASP B 1 117 ? -20.688 -28.903 20.534 1.00 38.95 116 ASP B C 1
ATOM 2407 O O . ASP B 1 117 ? -20.887 -30.024 20.191 1.00 39.22 116 ASP B O 1
ATOM 2412 N N . GLY B 1 118 ? -19.866 -28.600 21.529 1.00 37.54 117 GLY B N 1
ATOM 2413 C CA . GLY B 1 118 ? -19.116 -29.566 22.340 1.00 37.44 117 GLY B CA 1
ATOM 2414 C C . GLY B 1 118 ? -17.788 -29.930 21.706 1.00 35.89 117 GLY B C 1
ATOM 2415 O O . GLY B 1 118 ? -17.137 -30.896 22.200 1.00 35.21 117 GLY B O 1
ATOM 2416 N N . SER B 1 119 ? -17.397 -29.265 20.618 1.00 33.76 118 SER B N 1
ATOM 2417 C CA . SER B 1 119 ? -16.049 -29.502 20.051 1.00 33.84 118 SER B CA 1
ATOM 2418 C C . SER B 1 119 ? -15.351 -28.184 19.729 1.00 31.55 118 SER B C 1
ATOM 2419 O O . SER B 1 119 ? -16.030 -27.157 19.430 1.00 29.79 118 SER B O 1
ATOM 2422 N N . VAL B 1 120 ? -14.026 -28.175 19.836 1.00 29.96 119 VAL B N 1
ATOM 2423 C CA . VAL B 1 120 ? -13.238 -26.989 19.411 1.00 28.74 119 VAL B CA 1
ATOM 2424 C C . VAL B 1 120 ? -12.669 -27.285 18.022 1.00 29.13 119 VAL B C 1
ATOM 2425 O O . VAL B 1 120 ? -11.809 -28.182 17.900 1.00 29.21 119 VAL B O 1
ATOM 2429 N N . ASP B 1 121 ? -13.032 -26.472 17.033 1.00 28.80 120 ASP B N 1
ATOM 2430 C CA . ASP B 1 121 ? -12.458 -26.595 15.674 1.00 31.29 120 ASP B CA 1
ATOM 2431 C C . ASP B 1 121 ? -11.267 -25.645 15.522 1.00 30.89 120 ASP B C 1
ATOM 2432 O O . ASP B 1 121 ? -10.977 -24.833 16.452 1.00 29.70 120 ASP B O 1
ATOM 2437 N N . VAL B 1 122 ? -10.576 -25.768 14.398 1.00 32.14 121 VAL B N 1
ATOM 2438 C CA . VAL B 1 122 ? -9.284 -25.060 14.156 1.00 34.31 121 VAL B CA 1
ATOM 2439 C C . VAL B 1 122 ? -9.527 -23.535 14.123 1.00 34.48 121 VAL B C 1
ATOM 2440 O O . VAL B 1 122 ? -8.725 -22.798 14.670 1.00 35.61 121 VAL B O 1
ATOM 2444 N N . ASN B 1 123 ? -10.648 -23.070 13.586 1.00 35.07 122 ASN B N 1
ATOM 2445 C CA . ASN B 1 123 ? -10.956 -21.622 13.530 1.00 35.68 122 ASN B CA 1
ATOM 2446 C C . ASN B 1 123 ? -11.207 -21.140 14.931 1.00 33.48 122 ASN B C 1
ATOM 2447 O O . ASN B 1 123 ? -10.632 -20.122 15.267 1.00 31.73 122 ASN B O 1
ATOM 2452 N N . GLU B 1 124 ? -11.973 -21.895 15.716 1.00 31.46 123 GLU B N 1
ATOM 2453 C CA . GLU B 1 124 ? -12.227 -21.510 17.121 1.00 31.30 123 GLU B CA 1
ATOM 2454 C C . GLU B 1 124 ? -10.908 -21.373 17.862 1.00 31.79 123 GLU B C 1
ATOM 2455 O O . GLU B 1 124 ? -10.744 -20.403 18.651 1.00 33.49 123 GLU B O 1
ATOM 2461 N N . TYR B 1 125 ? -10.030 -22.359 17.683 1.00 31.86 124 TYR B N 1
ATOM 2462 C CA . TYR B 1 125 ? -8.758 -22.466 18.437 1.00 30.56 124 TYR B CA 1
ATOM 2463 C C . TYR B 1 125 ? -7.845 -21.307 17.995 1.00 30.76 124 TYR B C 1
ATOM 2464 O O . TYR B 1 125 ? -7.366 -20.523 18.823 1.00 32.40 124 TYR B O 1
ATOM 2473 N N . VAL B 1 126 ? -7.632 -21.174 16.700 1.00 31.31 125 VAL B N 1
ATOM 2474 C CA . VAL B 1 126 ? -6.651 -20.203 16.168 1.00 32.69 125 VAL B CA 1
ATOM 2475 C C . VAL B 1 126 ? -7.134 -18.761 16.453 1.00 33.94 125 VAL B C 1
ATOM 2476 O O . VAL B 1 126 ? -6.266 -17.956 16.799 1.00 31.83 125 VAL B O 1
ATOM 2480 N N . THR B 1 127 ? -8.439 -18.450 16.354 1.00 34.00 126 THR B N 1
ATOM 2481 C CA . THR B 1 127 ? -8.943 -17.069 16.589 1.00 35.78 126 THR B CA 1
ATOM 2482 C C . THR B 1 127 ? -8.666 -16.709 18.062 1.00 33.98 126 THR B C 1
ATOM 2483 O O . THR B 1 127 ? -8.233 -15.543 18.349 1.00 34.49 126 THR B O 1
ATOM 2487 N N . VAL B 1 128 ? -8.829 -17.651 18.991 1.00 31.87 127 VAL B N 1
ATOM 2488 C CA . VAL B 1 128 ? -8.548 -17.362 20.426 1.00 31.70 127 VAL B CA 1
ATOM 2489 C C . VAL B 1 128 ? -7.049 -17.107 20.621 1.00 32.86 127 VAL B C 1
ATOM 2490 O O . VAL B 1 128 ? -6.710 -16.126 21.295 1.00 31.84 127 VAL B O 1
ATOM 2494 N N . HIS B 1 129 ? -6.184 -17.931 20.015 1.00 34.47 128 HIS B N 1
ATOM 2495 C CA . HIS B 1 129 ? -4.700 -17.772 20.046 1.00 33.51 128 HIS B CA 1
ATOM 2496 C C . HIS B 1 129 ? -4.269 -16.412 19.457 1.00 35.39 128 HIS B C 1
ATOM 2497 O O . HIS B 1 129 ? -3.414 -15.786 20.103 1.00 34.19 128 HIS B O 1
ATOM 2504 N N . GLU B 1 130 ? -4.776 -16.025 18.280 1.00 36.78 129 GLU B N 1
ATOM 2505 C CA . GLU B 1 130 ? -4.529 -14.718 17.612 1.00 39.55 129 GLU B CA 1
ATOM 2506 C C . GLU B 1 130 ? -4.935 -13.564 18.554 1.00 39.37 129 GLU B C 1
ATOM 2507 O O . GLU B 1 130 ? -4.247 -12.532 18.602 1.00 39.93 129 GLU B O 1
ATOM 2513 N N . SER B 1 131 ? -6.012 -13.726 19.308 1.00 38.11 130 SER B N 1
ATOM 2514 C CA . SER B 1 131 ? -6.470 -12.700 20.270 1.00 38.99 130 SER B CA 1
ATOM 2515 C C . SER B 1 131 ? -5.406 -12.521 21.350 1.00 37.82 130 SER B C 1
ATOM 2516 O O . SER B 1 131 ? -5.317 -11.399 21.892 1.00 34.08 130 SER B O 1
ATOM 2519 N N . PHE B 1 132 ? -4.578 -13.558 21.629 1.00 35.29 131 PHE B N 1
ATOM 2520 C CA . PHE B 1 132 ? -3.564 -13.492 22.717 1.00 34.28 131 PHE B CA 1
ATOM 2521 C C . PHE B 1 132 ? -2.193 -13.118 22.160 1.00 36.20 131 PHE B C 1
ATOM 2522 O O . PHE B 1 132 ? -1.214 -13.033 22.945 1.00 37.30 131 PHE B O 1
ATOM 2530 N N . GLY B 1 133 ? -2.132 -12.948 20.843 1.00 35.88 132 GLY B N 1
ATOM 2531 C CA . GLY B 1 133 ? -0.968 -12.433 20.129 1.00 37.04 132 GLY B CA 1
ATOM 2532 C C . GLY B 1 133 ? -0.122 -13.527 19.531 1.00 35.99 132 GLY B C 1
ATOM 2533 O O . GLY B 1 133 ? 0.966 -13.215 19.162 1.00 35.48 132 GLY B O 1
ATOM 2534 N N . LEU B 1 134 ? -0.594 -14.772 19.468 1.00 36.20 133 LEU B N 1
ATOM 2535 C CA . LEU B 1 134 ? 0.194 -15.896 18.903 1.00 35.42 133 LEU B CA 1
ATOM 2536 C C . LEU B 1 134 ? 0.064 -15.838 17.399 1.00 36.73 133 LEU B C 1
ATOM 2537 O O . LEU B 1 134 ? -0.935 -15.297 16.942 1.00 39.54 133 LEU B O 1
ATOM 2542 N N . ASN B 1 135 ? 1.036 -16.374 16.685 1.00 37.31 134 ASN B N 1
ATOM 2543 C CA . ASN B 1 135 ? 1.084 -16.438 15.209 1.00 40.09 134 ASN B CA 1
ATOM 2544 C C . ASN B 1 135 ? 0.083 -17.482 14.725 1.00 42.49 134 ASN B C 1
ATOM 2545 O O . ASN B 1 135 ? 0.015 -18.580 15.367 1.00 40.35 134 ASN B O 1
ATOM 2550 N N . LYS B 1 136 ? -0.628 -17.186 13.637 1.00 44.50 135 LYS B N 1
ATOM 2551 C CA . LYS B 1 136 ? -1.770 -18.007 13.165 1.00 46.76 135 LYS B CA 1
ATOM 2552 C C . LYS B 1 136 ? -1.242 -19.320 12.571 1.00 45.63 135 LYS B C 1
ATOM 2553 O O . LYS B 1 136 ? -1.821 -20.387 12.875 1.00 41.91 135 LYS B O 1
ATOM 2559 N N . GLU B 1 137 ? -0.210 -19.238 11.731 1.00 46.38 136 GLU B N 1
ATOM 2560 C CA . GLU B 1 137 ? 0.407 -20.433 11.105 1.00 48.56 136 GLU B CA 1
ATOM 2561 C C . GLU B 1 137 ? 0.947 -21.358 12.203 1.00 45.06 136 GLU B C 1
ATOM 2562 O O . GLU B 1 137 ? 0.802 -22.593 12.071 1.00 43.31 136 GLU B O 1
ATOM 2568 N N . GLU B 1 138 ? 1.504 -20.806 13.282 1.00 42.65 137 GLU B N 1
ATOM 2569 C CA . GLU B 1 138 ? 2.169 -21.639 14.323 1.00 39.85 137 GLU B CA 1
ATOM 2570 C C . GLU B 1 138 ? 1.101 -22.297 15.212 1.00 37.75 137 GLU B C 1
ATOM 2571 O O . GLU B 1 138 ? 1.311 -23.456 15.601 1.00 36.37 137 GLU B O 1
ATOM 2577 N N . SER B 1 139 ? -0.008 -21.608 15.466 1.00 34.32 138 SER B N 1
ATOM 2578 C CA . SER B 1 139 ? -1.185 -22.111 16.209 1.00 34.70 138 SER B CA 1
ATOM 2579 C C . SER B 1 139 ? -1.943 -23.156 15.346 1.00 34.65 138 SER B C 1
ATOM 2580 O O . SER B 1 139 ? -2.448 -24.119 15.900 1.00 34.19 138 SER B O 1
ATOM 2583 N N . THR B 1 140 ? -1.992 -22.983 14.029 1.00 35.13 139 THR B N 1
ATOM 2584 C CA . THR B 1 140 ? -2.614 -23.949 13.088 1.00 37.79 139 THR B CA 1
ATOM 2585 C C . THR B 1 140 ? -1.805 -25.254 13.090 1.00 38.56 139 THR B C 1
ATOM 2586 O O . THR B 1 140 ? -2.398 -26.331 13.122 1.00 35.70 139 THR B O 1
ATOM 2590 N N . GLU B 1 141 ? -0.490 -25.143 13.062 1.00 41.09 140 GLU B N 1
ATOM 2591 C CA . GLU B 1 141 ? 0.417 -26.303 13.214 1.00 42.37 140 GLU B CA 1
ATOM 2592 C C . GLU B 1 141 ? 0.179 -26.948 14.584 1.00 38.36 140 GLU B C 1
ATOM 2593 O O . GLU B 1 141 ? 0.095 -28.167 14.651 1.00 38.53 140 GLU B O 1
ATOM 2599 N N . ALA B 1 142 ? 0.167 -26.197 15.669 1.00 35.33 141 ALA B N 1
ATOM 2600 C CA . ALA B 1 142 ? -0.024 -26.785 17.007 1.00 33.90 141 ALA B CA 1
ATOM 2601 C C . ALA B 1 142 ? -1.345 -27.596 17.025 1.00 34.19 141 ALA B C 1
ATOM 2602 O O . ALA B 1 142 ? -1.389 -28.712 17.586 1.00 34.02 141 ALA B O 1
ATOM 2604 N N . PHE B 1 143 ? -2.408 -27.080 16.431 1.00 33.65 142 PHE B N 1
ATOM 2605 C CA . PHE B 1 143 ? -3.734 -27.737 16.414 1.00 34.87 142 PHE B CA 1
ATOM 2606 C C . PHE B 1 143 ? -3.650 -29.103 15.729 1.00 36.53 142 PHE B C 1
ATOM 2607 O O . PHE B 1 143 ? -4.281 -30.034 16.180 1.00 34.98 142 PHE B O 1
ATOM 2615 N N . LYS B 1 144 ? -2.981 -29.143 14.586 1.00 39.05 143 LYS B N 1
ATOM 2616 C CA . LYS B 1 144 ? -2.768 -30.354 13.790 1.00 42.54 143 LYS B CA 1
ATOM 2617 C C . LYS B 1 144 ? -2.085 -31.409 14.676 1.00 41.80 143 LYS B C 1
ATOM 2618 O O . LYS B 1 144 ? -2.382 -32.596 14.522 1.00 40.60 143 LYS B O 1
ATOM 2624 N N . LYS B 1 145 ? -1.202 -30.988 15.578 1.00 42.55 144 LYS B N 1
ATOM 2625 C CA . LYS B 1 145 ? -0.460 -31.889 16.503 1.00 42.18 144 LYS B CA 1
ATOM 2626 C C . LYS B 1 145 ? -1.412 -32.267 17.623 1.00 40.75 144 LYS B C 1
ATOM 2627 O O . LYS B 1 145 ? -1.421 -33.410 17.963 1.00 41.65 144 LYS B O 1
ATOM 2633 N N . LEU B 1 146 ? -2.243 -31.354 18.108 1.00 39.89 145 LEU B N 1
ATOM 2634 C CA . LEU B 1 146 ? -3.244 -31.671 19.159 1.00 39.95 145 LEU B CA 1
ATOM 2635 C C . LEU B 1 146 ? -4.252 -32.697 18.697 1.00 41.44 145 LEU B C 1
ATOM 2636 O O . LEU B 1 146 ? -4.723 -33.422 19.533 1.00 41.42 145 LEU B O 1
ATOM 2641 N N . ALA B 1 147 ? -4.710 -32.559 17.459 1.00 42.71 146 ALA B N 1
ATOM 2642 C CA . ALA B 1 147 ? -5.993 -33.076 16.968 1.00 42.87 146 ALA B CA 1
ATOM 2643 C C . ALA B 1 147 ? -5.732 -34.363 16.196 1.00 45.51 146 ALA B C 1
ATOM 2644 O O . ALA B 1 147 ? -6.677 -34.960 15.681 1.00 42.79 146 ALA B O 1
ATOM 2646 N N . LYS B 1 148 ? -4.464 -34.732 16.097 1.00 52.18 147 LYS B N 1
ATOM 2647 C CA . LYS B 1 148 ? -4.032 -35.918 15.339 1.00 55.57 147 LYS B CA 1
ATOM 2648 C C . LYS B 1 148 ? -4.612 -35.784 13.925 1.00 57.04 147 LYS B C 1
ATOM 2649 O O . LYS B 1 148 ? -5.307 -36.721 13.434 1.00 54.56 147 LYS B O 1
ATOM 2655 N N . GLY B 1 149 ? -4.384 -34.598 13.335 1.00 57.93 148 GLY B N 1
ATOM 2656 C CA . GLY B 1 149 ? -4.700 -34.293 11.931 1.00 60.25 148 GLY B CA 1
ATOM 2657 C C . GLY B 1 149 ? -6.191 -34.132 11.656 1.00 61.13 148 GLY B C 1
ATOM 2658 O O . GLY B 1 149 ? -6.492 -33.834 10.489 1.00 63.38 148 GLY B O 1
ATOM 2659 N N . LYS B 1 150 ? -7.076 -34.291 12.667 1.00 60.79 149 LYS B N 1
ATOM 2660 C CA . LYS B 1 150 ? -8.560 -34.118 12.585 1.00 56.73 149 LYS B CA 1
ATOM 2661 C C . LYS B 1 150 ? -8.937 -32.647 12.668 1.00 52.36 149 LYS B C 1
ATOM 2662 O O . LYS B 1 150 ? -8.113 -31.848 13.107 1.00 49.82 149 LYS B O 1
ATOM 2668 N N . ASP B 1 151 ? -10.210 -32.355 12.393 1.00 52.60 150 ASP B N 1
ATOM 2669 C CA . ASP B 1 151 ? -10.720 -30.972 12.197 1.00 50.37 150 ASP B CA 1
ATOM 2670 C C . ASP B 1 151 ? -11.260 -30.396 13.501 1.00 44.82 150 ASP B C 1
ATOM 2671 O O . ASP B 1 151 ? -11.491 -29.190 13.517 1.00 46.74 150 ASP B O 1
ATOM 2676 N N . SER B 1 152 ? -11.422 -31.205 14.547 1.00 38.68 151 SER B N 1
ATOM 2677 C CA . SER B 1 152 ? -11.969 -30.754 15.845 1.00 35.92 151 SER B CA 1
ATOM 2678 C C . SER B 1 152 ? -11.428 -31.613 16.990 1.00 34.73 151 SER B C 1
ATOM 2679 O O . SER B 1 152 ? -10.902 -32.720 16.737 1.00 33.60 151 SER B O 1
ATOM 2682 N N . ILE B 1 153 ? -11.576 -31.101 18.197 1.00 33.85 152 ILE B N 1
ATOM 2683 C CA . ILE B 1 153 ? -11.184 -31.728 19.498 1.00 36.01 152 ILE B CA 1
ATOM 2684 C C . ILE B 1 153 ? -12.477 -31.782 20.298 1.00 33.25 152 ILE B C 1
ATOM 2685 O O . ILE B 1 153 ? -13.029 -30.670 20.569 1.00 30.56 152 ILE B O 1
ATOM 2690 N N . SER B 1 154 ? -12.906 -32.958 20.721 1.00 30.01 153 SER B N 1
ATOM 2691 C CA . SER B 1 154 ? -14.094 -33.105 21.578 1.00 29.60 153 SER B CA 1
ATOM 2692 C C . SER B 1 154 ? -13.731 -32.661 23.000 1.00 29.53 153 SER B C 1
ATOM 2693 O O . SER B 1 154 ? -12.524 -32.491 23.358 1.00 29.27 153 SER B O 1
ATOM 2696 N N . TRP B 1 155 ? -14.724 -32.525 23.841 1.00 29.79 154 TRP B N 1
ATOM 2697 C CA . TRP B 1 155 ? -14.530 -32.297 25.296 1.00 29.89 154 TRP B CA 1
ATOM 2698 C C . TRP B 1 155 ? -13.705 -33.436 25.924 1.00 30.41 154 TRP B C 1
ATOM 2699 O O . TRP B 1 155 ? -12.776 -33.167 26.692 1.00 28.96 154 TRP B O 1
ATOM 2710 N N . ALA B 1 156 ? -14.067 -34.689 25.637 1.00 31.98 155 ALA B N 1
ATOM 2711 C CA . ALA B 1 156 ? -13.386 -35.904 26.166 1.00 33.32 155 ALA B CA 1
ATOM 2712 C C . ALA B 1 156 ? -11.881 -35.838 25.820 1.00 33.67 155 ALA B C 1
ATOM 2713 O O . ALA B 1 156 ? -11.025 -35.989 26.719 1.00 36.29 155 ALA B O 1
ATOM 2715 N N . ASP B 1 157 ? -11.566 -35.533 24.562 1.00 34.02 156 ASP B N 1
ATOM 2716 C CA . ASP B 1 157 ? -10.146 -35.454 24.106 1.00 33.69 156 ASP B CA 1
ATOM 2717 C C . ASP B 1 157 ? -9.502 -34.204 24.730 1.00 32.95 156 ASP B C 1
ATOM 2718 O O . ASP B 1 157 ? -8.349 -34.291 25.217 1.00 31.79 156 ASP B O 1
ATOM 2723 N N . PHE B 1 158 ? -10.213 -33.097 24.805 1.00 30.50 157 PHE B N 1
ATOM 2724 C CA . PHE B 1 158 ? -9.620 -31.885 25.433 1.00 30.59 157 PHE B CA 1
ATOM 2725 C C . PHE B 1 158 ? -9.207 -32.209 26.875 1.00 31.23 157 PHE B C 1
ATOM 2726 O O . PHE B 1 158 ? -8.124 -31.804 27.282 1.00 31.83 157 PHE B O 1
ATOM 2734 N N . GLN B 1 159 ? -10.029 -32.922 27.636 1.00 31.92 158 GLN B N 1
ATOM 2735 C CA . GLN B 1 159 ? -9.741 -33.131 29.071 1.00 33.54 158 GLN B CA 1
ATOM 2736 C C . GLN B 1 159 ? -8.439 -33.935 29.193 1.00 35.80 158 GLN B C 1
ATOM 2737 O O . GLN B 1 159 ? -7.654 -33.622 30.115 1.00 35.56 158 GLN B O 1
ATOM 2743 N N . GLU B 1 160 ? -8.215 -34.928 28.309 1.00 35.51 159 GLU B N 1
ATOM 2744 C CA . GLU B 1 160 ? -6.990 -35.758 28.372 1.00 37.77 159 GLU B CA 1
ATOM 2745 C C . GLU B 1 160 ? -5.780 -34.963 27.884 1.00 33.66 159 GLU B C 1
ATOM 2746 O O . GLU B 1 160 ? -4.761 -35.093 28.566 1.00 31.18 159 GLU B O 1
ATOM 2752 N N . LEU B 1 161 ? -5.880 -34.191 26.805 1.00 31.56 160 LEU B N 1
ATOM 2753 C CA . LEU B 1 161 ? -4.770 -33.307 26.333 1.00 32.69 160 LEU B CA 1
ATOM 2754 C C . LEU B 1 161 ? -4.364 -32.285 27.415 1.00 31.88 160 LEU B C 1
ATOM 2755 O O . LEU B 1 161 ? -3.140 -32.071 27.636 1.00 31.64 160 LEU B O 1
ATOM 2760 N N . TRP B 1 162 ? -5.341 -31.646 28.062 1.00 31.16 161 TRP B N 1
ATOM 2761 C CA . TRP B 1 162 ? -5.148 -30.737 29.222 1.00 30.32 161 TRP B CA 1
ATOM 2762 C C . TRP B 1 162 ? -4.300 -31.426 30.286 1.00 31.16 161 TRP B C 1
ATOM 2763 O O . TRP B 1 162 ? -3.410 -30.832 30.821 1.00 30.01 161 TRP B O 1
ATOM 2774 N N . LYS B 1 163 ? -4.641 -32.648 30.640 1.00 33.80 162 LYS B N 1
ATOM 2775 C CA . LYS B 1 163 ? -3.933 -33.348 31.732 1.00 36.20 162 LYS B CA 1
ATOM 2776 C C . LYS B 1 163 ? -2.487 -33.564 31.265 1.00 34.69 162 LYS B C 1
ATOM 2777 O O . LYS B 1 163 ? -1.574 -33.344 32.051 1.00 34.21 162 LYS B O 1
ATOM 2783 N N . GLU B 1 164 ? -2.266 -33.858 29.987 1.00 33.00 163 GLU B N 1
ATOM 2784 C CA . GLU B 1 164 ? -0.874 -33.988 29.495 1.00 33.36 163 GLU B CA 1
ATOM 2785 C C . GLU B 1 164 ? -0.158 -32.640 29.645 1.00 31.16 163 GLU B C 1
ATOM 2786 O O . GLU B 1 164 ? 0.985 -32.613 30.094 1.00 30.06 163 GLU B O 1
ATOM 2792 N N . TYR B 1 165 ? -0.783 -31.533 29.267 1.00 29.27 164 TYR B N 1
ATOM 2793 C CA . TYR B 1 165 ? -0.126 -30.211 29.364 1.00 28.88 164 TYR B CA 1
ATOM 2794 C C . TYR B 1 165 ? 0.291 -29.910 30.810 1.00 29.56 164 TYR B C 1
ATOM 2795 O O . TYR B 1 165 ? 1.449 -29.542 31.065 1.00 30.29 164 TYR B O 1
ATOM 2804 N N . PHE B 1 166 ? -0.638 -29.998 31.750 1.00 29.35 165 PHE B N 1
ATOM 2805 C CA . PHE B 1 166 ? -0.356 -29.583 33.125 1.00 29.96 165 PHE B CA 1
ATOM 2806 C C . PHE B 1 166 ? 0.511 -30.632 33.822 1.00 32.22 165 PHE B C 1
ATOM 2807 O O . PHE B 1 166 ? 1.316 -30.173 34.613 1.00 34.81 165 PHE B O 1
ATOM 2815 N N . SER B 1 167 ? 0.374 -31.917 33.549 1.00 32.42 166 SER B N 1
ATOM 2816 C CA . SER B 1 167 ? 0.997 -33.010 34.373 1.00 34.31 166 SER B CA 1
ATOM 2817 C C . SER B 1 167 ? 2.175 -33.726 33.749 1.00 32.52 166 SER B C 1
ATOM 2818 O O . SER B 1 167 ? 2.841 -34.405 34.497 1.00 32.92 166 SER B O 1
ATOM 2821 N N . SER B 1 168 ? 2.322 -33.781 32.448 1.00 30.51 167 SER B N 1
ATOM 2822 C CA . SER B 1 168 ? 3.316 -34.714 31.860 1.00 31.41 167 SER B CA 1
ATOM 2823 C C . SER B 1 168 ? 4.710 -34.058 31.834 1.00 31.95 167 SER B C 1
ATOM 2824 O O . SER B 1 168 ? 4.831 -32.933 31.376 1.00 30.91 167 SER B O 1
ATOM 2827 N N . ASP B 1 169 ? 5.719 -34.772 32.295 1.00 33.48 168 ASP B N 1
ATOM 2828 C CA . ASP B 1 169 ? 7.163 -34.470 32.058 1.00 36.02 168 ASP B CA 1
ATOM 2829 C C . ASP B 1 169 ? 7.604 -34.933 30.644 1.00 36.61 168 ASP B C 1
ATOM 2830 O O . ASP B 1 169 ? 8.758 -34.675 30.271 1.00 37.32 168 ASP B O 1
ATOM 2835 N N . ASP B 1 170 ? 6.754 -35.613 29.882 1.00 37.60 169 ASP B N 1
ATOM 2836 C CA . ASP B 1 170 ? 7.121 -36.163 28.556 1.00 39.76 169 ASP B CA 1
ATOM 2837 C C . ASP B 1 170 ? 7.082 -35.007 27.559 1.00 39.69 169 ASP B C 1
ATOM 2838 O O . ASP B 1 170 ? 6.026 -34.438 27.323 1.00 39.12 169 ASP B O 1
ATOM 2843 N N . PRO B 1 171 ? 8.201 -34.639 26.906 1.00 41.46 170 PRO B N 1
ATOM 2844 C CA . PRO B 1 171 ? 8.171 -33.537 25.947 1.00 42.05 170 PRO B CA 1
ATOM 2845 C C . PRO B 1 171 ? 7.379 -33.846 24.665 1.00 42.49 170 PRO B C 1
ATOM 2846 O O . PRO B 1 171 ? 6.986 -32.924 23.992 1.00 42.08 170 PRO B O 1
ATOM 2850 N N . ASP B 1 172 ? 7.074 -35.112 24.379 1.00 46.04 171 ASP B N 1
ATOM 2851 C CA . ASP B 1 172 ? 6.602 -35.546 23.036 1.00 45.95 171 ASP B CA 1
ATOM 2852 C C . ASP B 1 172 ? 5.092 -35.732 22.963 1.00 43.46 171 ASP B C 1
ATOM 2853 O O . ASP B 1 172 ? 4.645 -36.074 21.900 1.00 46.66 171 ASP B O 1
ATOM 2858 N N . VAL B 1 173 ? 4.332 -35.597 24.043 1.00 40.18 172 VAL B N 1
ATOM 2859 C CA . VAL B 1 173 ? 2.886 -35.954 24.035 1.00 38.17 172 VAL B CA 1
ATOM 2860 C C . VAL B 1 173 ? 2.080 -34.826 23.379 1.00 36.72 172 VAL B C 1
ATOM 2861 O O . VAL B 1 173 ? 2.387 -33.609 23.487 1.00 37.02 172 VAL B O 1
ATOM 2865 N N . PRO B 1 174 ? 0.996 -35.217 22.696 1.00 34.63 173 PRO B N 1
ATOM 2866 C CA . PRO B 1 174 ? 0.172 -34.266 21.967 1.00 34.59 173 PRO B CA 1
ATOM 2867 C C . PRO B 1 174 ? -0.407 -33.096 22.802 1.00 31.83 173 PRO B C 1
ATOM 2868 O O . PRO B 1 174 ? -0.598 -32.020 22.266 1.00 31.91 173 PRO B O 1
ATOM 2872 N N . GLY B 1 175 ? -0.811 -33.347 24.041 1.00 30.82 174 GLY B N 1
ATOM 2873 C CA . GLY B 1 175 ? -1.348 -32.322 24.945 1.00 31.42 174 GLY B CA 1
ATOM 2874 C C . GLY B 1 175 ? -0.409 -31.143 25.176 1.00 31.80 174 GLY B C 1
ATOM 2875 O O . GLY B 1 175 ? -0.887 -30.073 25.628 1.00 31.40 174 GLY B O 1
ATOM 2876 N N . ASN B 1 176 ? 0.887 -31.267 24.881 1.00 34.14 175 ASN B N 1
ATOM 2877 C CA . ASN B 1 176 ? 1.842 -30.153 25.132 1.00 33.42 175 ASN B CA 1
ATOM 2878 C C . ASN B 1 176 ? 1.544 -28.980 24.179 1.00 32.87 175 ASN B C 1
ATOM 2879 O O . ASN B 1 176 ? 2.170 -27.895 24.378 1.00 30.49 175 ASN B O 1
ATOM 2884 N N . TYR B 1 177 ? 0.749 -29.229 23.133 1.00 32.90 176 TYR B N 1
ATOM 2885 C CA . TYR B 1 177 ? 0.366 -28.249 22.085 1.00 34.28 176 TYR B CA 1
ATOM 2886 C C . TYR B 1 177 ? -0.969 -27.520 22.361 1.00 33.80 176 TYR B C 1
ATOM 2887 O O . TYR B 1 177 ? -1.408 -26.739 21.503 1.00 32.27 176 TYR B O 1
ATOM 2896 N N . ILE B 1 178 ? -1.583 -27.686 23.530 1.00 32.68 177 ILE B N 1
ATOM 2897 C CA . ILE B 1 178 ? -2.982 -27.232 23.754 1.00 32.21 177 ILE B CA 1
ATOM 2898 C C . ILE B 1 178 ? -3.012 -25.695 23.827 1.00 31.13 177 ILE B C 1
ATOM 2899 O O . ILE B 1 178 ? -4.037 -25.080 23.530 1.00 31.75 177 ILE B O 1
ATOM 2904 N N . PHE B 1 179 ? -1.909 -25.058 24.158 1.00 28.65 178 PHE B N 1
ATOM 2905 C CA . PHE B 1 179 ? -1.828 -23.586 24.228 1.00 27.56 178 PHE B CA 1
ATOM 2906 C C . PHE B 1 179 ? -0.931 -23.034 23.127 1.00 28.26 178 PHE B C 1
ATOM 2907 O O . PHE B 1 179 ? -0.356 -21.914 23.325 1.00 31.29 178 PHE B O 1
ATOM 2915 N N . GLY B 1 180 ? -0.739 -23.786 22.042 1.00 28.26 179 GLY B N 1
ATOM 2916 C CA . GLY B 1 180 ? 0.063 -23.331 20.895 1.00 30.36 179 GLY B CA 1
ATOM 2917 C C . GLY B 1 180 ? 1.554 -23.504 21.058 1.00 32.84 179 GLY B C 1
ATOM 2918 O O . GLY B 1 180 ? 1.986 -24.354 21.882 1.00 32.88 179 GLY B O 1
ATOM 2919 N N . ARG B 1 181 ? 2.312 -22.869 20.162 1.00 36.23 180 ARG B N 1
ATOM 2920 C CA . ARG B 1 181 ? 3.798 -22.925 20.167 1.00 38.82 180 ARG B CA 1
ATOM 2921 C C . ARG B 1 181 ? 4.298 -22.293 21.470 1.00 38.79 180 ARG B C 1
ATOM 2922 O O . ARG B 1 181 ? 3.949 -21.108 21.698 1.00 35.59 180 ARG B O 1
ATOM 2930 N N . LEU B 1 182 ? 5.111 -22.998 22.283 1.00 36.83 181 LEU B N 1
ATOM 2931 C CA . LEU B 1 182 ? 5.582 -22.445 23.601 1.00 37.68 181 LEU B CA 1
ATOM 2932 C C . LEU B 1 182 ? 6.481 -21.213 23.352 1.00 36.17 181 LEU B C 1
ATOM 2933 O O . LEU B 1 182 ? 7.257 -21.210 22.395 1.00 35.91 181 LEU B O 1
ATOM 2938 N N . THR B 1 183 ? 6.342 -20.198 24.197 1.00 36.93 182 THR B N 1
ATOM 2939 C CA . THR B 1 183 ? 7.104 -18.913 24.195 1.00 37.96 182 THR B CA 1
ATOM 2940 C C . THR B 1 183 ? 8.125 -18.930 25.349 1.00 39.08 182 THR B C 1
ATOM 2941 O O . THR B 1 183 ? 8.779 -17.919 25.544 1.00 39.51 182 THR B O 1
ATOM 2945 N N . CYS B 1 184 ? 8.200 -20.001 26.141 1.00 38.09 183 CYS B N 1
ATOM 2946 C CA . CYS B 1 184 ? 9.076 -20.120 27.338 1.00 39.05 183 CYS B CA 1
ATOM 2947 C C . CYS B 1 184 ? 9.948 -21.364 27.167 1.00 41.98 183 CYS B C 1
ATOM 2948 O O . CYS B 1 184 ? 10.817 -21.720 27.970 1.00 42.70 183 CYS B O 1
ATOM 2952 N N . MET C 1 2 ? 12.471 1.675 20.847 1.00 87.75 1 MET C N 1
ATOM 2953 C CA . MET C 1 2 ? 12.304 2.143 19.430 1.00 85.15 1 MET C CA 1
ATOM 2954 C C . MET C 1 2 ? 11.989 0.930 18.522 1.00 79.04 1 MET C C 1
ATOM 2955 O O . MET C 1 2 ? 11.661 -0.162 19.057 1.00 78.21 1 MET C O 1
ATOM 2960 N N . VAL C 1 3 ? 12.086 1.161 17.204 1.00 70.65 2 VAL C N 1
ATOM 2961 C CA . VAL C 1 3 ? 11.588 0.368 16.047 1.00 64.65 2 VAL C CA 1
ATOM 2962 C C . VAL C 1 3 ? 12.799 -0.038 15.211 1.00 61.32 2 VAL C C 1
ATOM 2963 O O . VAL C 1 3 ? 13.653 0.824 15.005 1.00 58.37 2 VAL C O 1
ATOM 2967 N N . SER C 1 4 ? 12.829 -1.256 14.669 1.00 58.68 3 SER C N 1
ATOM 2968 C CA . SER C 1 4 ? 13.972 -1.774 13.877 1.00 57.97 3 SER C CA 1
ATOM 2969 C C . SER C 1 4 ? 14.108 -0.997 12.567 1.00 54.88 3 SER C C 1
ATOM 2970 O O . SER C 1 4 ? 13.154 -0.288 12.170 1.00 53.50 3 SER C O 1
ATOM 2973 N N . GLU C 1 5 ? 15.236 -1.163 11.887 1.00 54.04 4 GLU C N 1
ATOM 2974 C CA . GLU C 1 5 ? 15.463 -0.560 10.554 1.00 51.81 4 GLU C CA 1
ATOM 2975 C C . GLU C 1 5 ? 14.479 -1.185 9.566 1.00 47.99 4 GLU C C 1
ATOM 2976 O O . GLU C 1 5 ? 13.971 -0.442 8.707 1.00 44.34 4 GLU C O 1
ATOM 2982 N N . VAL C 1 6 ? 14.171 -2.479 9.681 1.00 47.69 5 VAL C N 1
ATOM 2983 C CA . VAL C 1 6 ? 13.260 -3.150 8.710 1.00 45.61 5 VAL C CA 1
ATOM 2984 C C . VAL C 1 6 ? 11.881 -2.508 8.800 1.00 43.09 5 VAL C C 1
ATOM 2985 O O . VAL C 1 6 ? 11.292 -2.206 7.733 1.00 40.51 5 VAL C O 1
ATOM 2989 N N . ARG C 1 7 ? 11.404 -2.311 10.033 1.00 43.35 6 ARG C N 1
ATOM 2990 C CA . ARG C 1 7 ? 10.047 -1.802 10.323 1.00 42.05 6 ARG C CA 1
ATOM 2991 C C . ARG C 1 7 ? 9.982 -0.308 10.015 1.00 41.30 6 ARG C C 1
ATOM 2992 O O . ARG C 1 7 ? 8.964 0.121 9.480 1.00 38.05 6 ARG C O 1
ATOM 3000 N N . LYS C 1 8 ? 11.026 0.460 10.360 1.00 42.74 7 LYS C N 1
ATOM 3001 C CA . LYS C 1 8 ? 11.094 1.890 10.002 1.00 40.62 7 LYS C CA 1
ATOM 3002 C C . LYS C 1 8 ? 10.853 2.021 8.496 1.00 37.99 7 LYS C C 1
ATOM 3003 O O . LYS C 1 8 ? 10.001 2.834 8.112 1.00 35.98 7 LYS C O 1
ATOM 3009 N N . LYS C 1 9 ? 11.525 1.243 7.663 1.00 39.02 8 LYS C N 1
ATOM 3010 C CA . LYS C 1 9 ? 11.398 1.375 6.187 1.00 40.02 8 LYS C CA 1
ATOM 3011 C C . LYS C 1 9 ? 9.958 1.074 5.753 1.00 38.12 8 LYS C C 1
ATOM 3012 O O . LYS C 1 9 ? 9.463 1.741 4.812 1.00 37.68 8 LYS C O 1
ATOM 3018 N N . LYS C 1 10 ? 9.308 0.114 6.409 1.00 37.98 9 LYS C N 1
ATOM 3019 C CA . LYS C 1 10 ? 7.910 -0.245 6.081 1.00 35.83 9 LYS C CA 1
ATOM 3020 C C . LYS C 1 10 ? 6.996 0.904 6.552 1.00 34.34 9 LYS C C 1
ATOM 3021 O O . LYS C 1 10 ? 6.044 1.234 5.847 1.00 32.68 9 LYS C O 1
ATOM 3027 N N . LEU C 1 11 ? 7.219 1.476 7.726 1.00 34.44 10 LEU C N 1
ATOM 3028 C CA . LEU C 1 11 ? 6.310 2.530 8.242 1.00 34.37 10 LEU C CA 1
ATOM 3029 C C . LEU C 1 11 ? 6.445 3.774 7.343 1.00 33.45 10 LEU C C 1
ATOM 3030 O O . LEU C 1 11 ? 5.413 4.445 7.017 1.00 31.06 10 LEU C O 1
ATOM 3035 N N . LEU C 1 12 ? 7.656 4.062 6.891 1.00 34.39 11 LEU C N 1
ATOM 3036 C CA . LEU C 1 12 ? 7.891 5.237 6.024 1.00 35.07 11 LEU C CA 1
ATOM 3037 C C . LEU C 1 12 ? 7.268 5.003 4.656 1.00 33.19 11 LEU C C 1
ATOM 3038 O O . LEU C 1 12 ? 6.836 5.957 4.086 1.00 32.06 11 LEU C O 1
ATOM 3043 N N . HIS C 1 13 ? 7.373 3.805 4.098 1.00 32.57 12 HIS C N 1
ATOM 3044 C CA . HIS C 1 13 ? 6.791 3.494 2.764 1.00 31.60 12 HIS C CA 1
ATOM 3045 C C . HIS C 1 13 ? 5.275 3.789 2.787 1.00 30.11 12 HIS C C 1
ATOM 3046 O O . HIS C 1 13 ? 4.788 4.428 1.859 1.00 28.73 12 HIS C O 1
ATOM 3053 N N . VAL C 1 14 ? 4.569 3.312 3.803 1.00 29.81 13 VAL C N 1
ATOM 3054 C CA . VAL C 1 14 ? 3.119 3.590 3.986 1.00 31.99 13 VAL C CA 1
ATOM 3055 C C . VAL C 1 14 ? 2.952 5.112 3.968 1.00 31.08 13 VAL C C 1
ATOM 3056 O O . VAL C 1 14 ? 2.128 5.585 3.206 1.00 30.15 13 VAL C O 1
ATOM 3060 N N . PHE C 1 15 ? 3.665 5.808 4.847 1.00 31.35 14 PHE C N 1
ATOM 3061 C CA . PHE C 1 15 ? 3.571 7.285 4.986 1.00 32.77 14 PHE C CA 1
ATOM 3062 C C . PHE C 1 15 ? 3.777 7.962 3.636 1.00 32.32 14 PHE C C 1
ATOM 3063 O O . PHE C 1 15 ? 2.856 8.682 3.132 1.00 33.21 14 PHE C O 1
ATOM 3071 N N . THR C 1 16 ? 4.922 7.729 3.025 1.00 32.55 15 THR C N 1
ATOM 3072 C CA . THR C 1 16 ? 5.322 8.516 1.831 1.00 35.33 15 THR C CA 1
ATOM 3073 C C . THR C 1 16 ? 4.479 8.133 0.610 1.00 36.86 15 THR C C 1
ATOM 3074 O O . THR C 1 16 ? 4.342 9.000 -0.258 1.00 36.51 15 THR C O 1
ATOM 3078 N N . VAL C 1 17 ? 3.921 6.909 0.533 1.00 38.33 16 VAL C N 1
ATOM 3079 C CA . VAL C 1 17 ? 3.228 6.406 -0.701 1.00 37.89 16 VAL C CA 1
ATOM 3080 C C . VAL C 1 17 ? 1.719 6.382 -0.465 1.00 36.50 16 VAL C C 1
ATOM 3081 O O . VAL C 1 17 ? 1.036 6.747 -1.375 1.00 37.40 16 VAL C O 1
ATOM 3085 N N . PHE C 1 18 ? 1.213 5.967 0.696 1.00 34.56 17 PHE C N 1
ATOM 3086 C CA . PHE C 1 18 ? -0.250 5.792 0.893 1.00 34.80 17 PHE C CA 1
ATOM 3087 C C . PHE C 1 18 ? -0.872 7.021 1.605 1.00 33.76 17 PHE C C 1
ATOM 3088 O O . PHE C 1 18 ? -2.041 7.247 1.376 1.00 32.87 17 PHE C O 1
ATOM 3096 N N . PHE C 1 19 ? -0.171 7.700 2.514 1.00 31.03 18 PHE C N 1
ATOM 3097 C CA . PHE C 1 19 ? -0.741 8.830 3.285 1.00 30.82 18 PHE C CA 1
ATOM 3098 C C . PHE C 1 19 ? -0.454 10.159 2.568 1.00 30.16 18 PHE C C 1
ATOM 3099 O O . PHE C 1 19 ? -1.392 10.931 2.443 1.00 31.40 18 PHE C O 1
ATOM 3107 N N . ASP C 1 20 ? 0.732 10.336 2.011 1.00 29.57 19 ASP C N 1
ATOM 3108 C CA . ASP C 1 20 ? 1.209 11.627 1.444 1.00 31.01 19 ASP C CA 1
ATOM 3109 C C . ASP C 1 20 ? 0.943 11.697 -0.059 1.00 31.13 19 ASP C C 1
ATOM 3110 O O . ASP C 1 20 ? 1.898 11.787 -0.800 1.00 32.94 19 ASP C O 1
ATOM 3115 N N . SER C 1 21 ?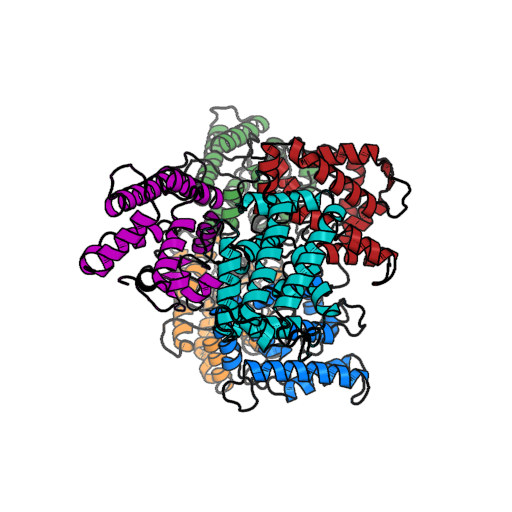 -0.312 11.700 -0.498 1.00 31.94 20 SER C N 1
ATOM 3116 C CA . SER C 1 21 ? -0.653 11.657 -1.942 1.00 33.91 20 SER C CA 1
ATOM 3117 C C . SER C 1 21 ? -0.067 12.836 -2.745 1.00 35.12 20 SER C C 1
ATOM 3118 O O . SER C 1 21 ? 0.375 12.591 -3.890 1.00 34.83 20 SER C O 1
ATOM 3121 N N . ASP C 1 22 ? -0.064 14.075 -2.212 1.00 35.33 21 ASP C N 1
ATOM 3122 C CA . ASP C 1 22 ? 0.462 15.246 -2.976 1.00 36.31 21 ASP C CA 1
ATOM 3123 C C . ASP C 1 22 ? 1.985 15.240 -2.896 1.00 38.15 21 ASP C C 1
ATOM 3124 O O . ASP C 1 22 ? 2.546 16.108 -3.505 1.00 40.78 21 ASP C O 1
ATOM 3129 N N . LYS C 1 23 ? 2.641 14.329 -2.145 1.00 38.21 22 LYS C N 1
ATOM 3130 C CA . LYS C 1 23 ? 4.127 14.267 -2.102 1.00 39.61 22 LYS C CA 1
ATOM 3131 C C . LYS C 1 23 ? 4.724 15.580 -1.563 1.00 37.32 22 LYS C C 1
ATOM 3132 O O . LYS C 1 23 ? 5.862 15.855 -1.871 1.00 38.05 22 LYS C O 1
ATOM 3138 N N . SER C 1 24 ? 4.035 16.271 -0.658 1.00 34.54 23 SER C N 1
ATOM 3139 C CA . SER C 1 24 ? 4.572 17.427 0.102 1.00 33.70 23 SER C CA 1
ATOM 3140 C C . SER C 1 24 ? 5.613 16.994 1.174 1.00 33.09 23 SER C C 1
ATOM 3141 O O . SER C 1 24 ? 6.402 17.861 1.619 1.00 32.45 23 SER C O 1
ATOM 3144 N N . GLY C 1 25 ? 5.614 15.735 1.633 1.00 32.30 24 GLY C N 1
ATOM 3145 C CA . GLY C 1 25 ? 6.533 15.270 2.694 1.00 31.56 24 GLY C CA 1
ATOM 3146 C C . GLY C 1 25 ? 5.814 15.293 4.019 1.00 31.02 24 GLY C C 1
ATOM 3147 O O . GLY C 1 25 ? 6.338 14.698 4.985 1.00 30.62 24 GLY C O 1
ATOM 3148 N N . VAL C 1 26 ? 4.623 15.915 4.040 1.00 30.60 25 VAL C N 1
ATOM 3149 C CA . VAL C 1 26 ? 3.806 16.163 5.263 1.00 30.59 25 VAL C CA 1
ATOM 3150 C C . VAL C 1 26 ? 2.366 15.775 4.950 1.00 30.14 25 VAL C C 1
ATOM 3151 O O . VAL C 1 26 ? 1.865 16.106 3.842 1.00 31.50 25 VAL C O 1
ATOM 3155 N N . VAL C 1 27 ? 1.731 15.083 5.884 1.00 30.52 26 VAL C N 1
ATOM 3156 C CA . VAL C 1 27 ? 0.377 14.499 5.669 1.00 30.36 26 VAL C CA 1
ATOM 3157 C C . VAL C 1 27 ? -0.655 15.464 6.274 1.00 31.22 26 VAL C C 1
ATOM 3158 O O . VAL C 1 27 ? -0.461 15.907 7.441 1.00 31.69 26 VAL C O 1
ATOM 3162 N N . GLU C 1 28 ? -1.685 15.762 5.475 1.00 31.24 27 GLU C N 1
ATOM 3163 C CA . GLU C 1 28 ? -2.853 16.614 5.829 1.00 33.43 27 GLU C CA 1
ATOM 3164 C C . GLU C 1 28 ? -4.175 16.013 5.324 1.00 32.57 27 GLU C C 1
ATOM 3165 O O . GLU C 1 28 ? -4.164 15.141 4.433 1.00 32.52 27 GLU C O 1
ATOM 3171 N N . LYS C 1 29 ? -5.286 16.518 5.794 1.00 33.04 28 LYS C N 1
ATOM 3172 C CA . LYS C 1 29 ? -6.599 16.116 5.255 1.00 34.89 28 LYS C CA 1
ATOM 3173 C C . LYS C 1 29 ? -6.573 16.065 3.722 1.00 34.10 28 LYS C C 1
ATOM 3174 O O . LYS C 1 29 ? -7.132 15.089 3.157 1.00 32.08 28 LYS C O 1
ATOM 3180 N N . GLN C 1 30 ? -6.016 17.066 3.056 1.00 33.72 29 GLN C N 1
ATOM 3181 C CA . GLN C 1 30 ? -6.116 17.212 1.572 1.00 34.24 29 GLN C CA 1
ATOM 3182 C C . GLN C 1 30 ? -5.405 16.059 0.853 1.00 33.29 29 GLN C C 1
ATOM 3183 O O . GLN C 1 30 ? -5.764 15.725 -0.295 1.00 31.38 29 GLN C O 1
ATOM 3189 N N . ASP C 1 31 ? -4.460 15.426 1.523 1.00 32.27 30 ASP C N 1
ATOM 3190 C CA . ASP C 1 31 ? -3.817 14.219 0.970 1.00 32.74 30 ASP C CA 1
ATOM 3191 C C . ASP C 1 31 ? -4.877 13.135 0.711 1.00 32.33 30 ASP C C 1
ATOM 3192 O O . ASP C 1 31 ? -4.764 12.493 -0.317 1.00 33.49 30 ASP C O 1
ATOM 3197 N N . PHE C 1 32 ? -5.764 12.891 1.677 1.00 32.23 31 PHE C N 1
ATOM 3198 C CA . PHE C 1 32 ? -6.765 11.808 1.713 1.00 31.35 31 PHE C CA 1
ATOM 3199 C C . PHE C 1 32 ? -7.874 12.184 0.726 1.00 33.03 31 PHE C C 1
ATOM 3200 O O . PHE C 1 32 ? -8.400 11.277 0.001 1.00 30.29 31 PHE C O 1
ATOM 3208 N N . GLU C 1 33 ? -8.192 13.495 0.636 1.00 33.65 32 GLU C N 1
ATOM 3209 C CA . GLU C 1 33 ? -9.140 13.981 -0.401 1.00 34.77 32 GLU C CA 1
ATOM 3210 C C . GLU C 1 33 ? -8.593 13.703 -1.797 1.00 33.06 32 GLU C C 1
ATOM 3211 O O . GLU C 1 33 ? -9.339 13.141 -2.596 1.00 32.69 32 GLU C O 1
ATOM 3217 N N . LEU C 1 34 ? -7.325 13.989 -2.046 1.00 32.15 33 LEU C N 1
ATOM 3218 C CA . LEU C 1 34 ? -6.660 13.669 -3.340 1.00 32.88 33 LEU C CA 1
ATOM 3219 C C . LEU C 1 34 ? -6.629 12.138 -3.574 1.00 31.81 33 LEU C C 1
ATOM 3220 O O . LEU C 1 34 ? -6.895 11.718 -4.669 1.00 33.82 33 LEU C O 1
ATOM 3225 N N . ALA C 1 35 ? -6.294 11.324 -2.587 1.00 29.49 34 ALA C N 1
ATOM 3226 C CA . ALA C 1 35 ? -6.214 9.844 -2.730 1.00 30.21 34 ALA C CA 1
ATOM 3227 C C . ALA C 1 35 ? -7.572 9.281 -3.232 1.00 30.65 34 ALA C C 1
ATOM 3228 O O . ALA C 1 35 ? -7.595 8.565 -4.278 1.00 29.74 34 ALA C O 1
ATOM 3230 N N . ALA C 1 36 ? -8.661 9.750 -2.620 1.00 30.67 35 ALA C N 1
ATOM 3231 C CA . ALA C 1 36 ? -10.036 9.365 -3.011 1.00 31.90 35 ALA C CA 1
ATOM 3232 C C . ALA C 1 36 ? -10.268 9.786 -4.449 1.00 34.65 35 ALA C C 1
ATOM 3233 O O . ALA C 1 36 ? -10.743 8.989 -5.233 1.00 34.77 35 ALA C O 1
ATOM 3235 N N . GLN C 1 37 ? -9.994 11.067 -4.749 1.00 36.65 36 GLN C N 1
ATOM 3236 C CA . GLN C 1 37 ? -10.127 11.589 -6.126 1.00 38.39 36 GLN C CA 1
ATOM 3237 C C . GLN C 1 37 ? -9.403 10.666 -7.132 1.00 35.53 36 GLN C C 1
ATOM 3238 O O . GLN C 1 37 ? -9.973 10.357 -8.181 1.00 35.51 36 GLN C O 1
ATOM 3244 N N . ASN C 1 38 ? -8.165 10.255 -6.865 1.00 33.11 37 ASN C N 1
ATOM 3245 C CA . ASN C 1 38 ? -7.333 9.471 -7.833 1.00 33.13 37 ASN C CA 1
ATOM 3246 C C . ASN C 1 38 ? -7.961 8.080 -8.038 1.00 32.14 37 ASN C C 1
ATOM 3247 O O . ASN C 1 38 ? -7.982 7.559 -9.178 1.00 31.81 37 ASN C O 1
ATOM 3252 N N . ILE C 1 39 ? -8.473 7.492 -6.968 1.00 30.60 38 ILE C N 1
ATOM 3253 C CA . ILE C 1 39 ? -9.057 6.131 -7.051 1.00 31.57 38 ILE C CA 1
ATOM 3254 C C . ILE C 1 39 ? -10.349 6.230 -7.880 1.00 32.65 38 ILE C C 1
ATOM 3255 O O . ILE C 1 39 ? -10.494 5.473 -8.886 1.00 33.15 38 ILE C O 1
ATOM 3260 N N . ALA C 1 40 ? -11.207 7.179 -7.529 1.00 32.97 39 ALA C N 1
ATOM 3261 C CA . ALA C 1 40 ? -12.483 7.417 -8.230 1.00 35.10 39 ALA C CA 1
ATOM 3262 C C . ALA C 1 40 ? -12.222 7.584 -9.723 1.00 36.83 39 ALA C C 1
ATOM 3263 O O . ALA C 1 40 ? -13.002 7.049 -10.523 1.00 37.33 39 ALA C O 1
ATOM 3265 N N . LYS C 1 41 ? -11.272 8.443 -10.099 1.00 38.25 40 LYS C N 1
ATOM 3266 C CA . LYS C 1 41 ? -10.947 8.652 -11.526 1.00 41.23 40 LYS C CA 1
ATOM 3267 C C . LYS C 1 41 ? -10.691 7.276 -12.157 1.00 41.34 40 LYS C C 1
ATOM 3268 O O . LYS C 1 41 ? -11.416 6.920 -13.089 1.00 42.18 40 LYS C O 1
ATOM 3274 N N . LEU C 1 42 ? -9.779 6.454 -11.619 1.00 40.57 41 LEU C N 1
ATOM 3275 C CA . LEU C 1 42 ? -9.497 5.105 -12.191 1.00 41.26 41 LEU C CA 1
ATOM 3276 C C . LEU C 1 42 ? -10.757 4.240 -12.258 1.00 40.32 41 LEU C C 1
ATOM 3277 O O . LEU C 1 42 ? -10.895 3.490 -13.245 1.00 41.74 41 LEU C O 1
ATOM 3282 N N . ARG C 1 43 ? -11.637 4.316 -11.258 1.00 38.77 42 ARG C N 1
ATOM 3283 C CA . ARG C 1 43 ? -12.874 3.483 -11.224 1.00 39.19 42 ARG C CA 1
ATOM 3284 C C . ARG C 1 43 ? -13.992 4.053 -12.119 1.00 41.89 42 ARG C C 1
ATOM 3285 O O . ARG C 1 43 ? -14.975 3.333 -12.305 1.00 43.33 42 ARG C O 1
ATOM 3293 N N . GLY C 1 44 ? -13.883 5.301 -12.587 1.00 42.28 43 GLY C N 1
ATOM 3294 C CA . GLY C 1 44 ? -14.921 5.960 -13.398 1.00 46.08 43 GLY C CA 1
ATOM 3295 C C . GLY C 1 44 ? -16.072 6.380 -12.520 1.00 46.26 43 GLY C C 1
ATOM 3296 O O . GLY C 1 44 ? -17.184 6.423 -13.018 1.00 47.70 43 GLY C O 1
ATOM 3297 N N . TRP C 1 45 ? -15.811 6.625 -11.234 1.00 44.24 44 TRP C N 1
ATOM 3298 C CA . TRP C 1 45 ? -16.829 7.181 -10.309 1.00 43.92 44 TRP C CA 1
ATOM 3299 C C . TRP C 1 45 ? -16.801 8.712 -10.366 1.00 44.98 44 TRP C C 1
ATOM 3300 O O . TRP C 1 45 ? -15.917 9.346 -9.757 1.00 43.08 44 TRP C O 1
ATOM 3311 N N . ALA C 1 46 ? -17.756 9.306 -11.077 1.00 48.13 45 ALA C N 1
ATOM 3312 C CA . ALA C 1 46 ? -17.816 10.765 -11.318 1.00 48.65 45 ALA C CA 1
ATOM 3313 C C . ALA C 1 46 ? -17.858 11.498 -9.984 1.00 47.24 45 ALA C C 1
ATOM 3314 O O . ALA C 1 46 ? -18.442 11.014 -9.001 1.00 46.10 45 ALA C O 1
ATOM 3316 N N . PRO C 1 47 ? -17.220 12.685 -9.924 1.00 47.21 46 PRO C N 1
ATOM 3317 C CA . PRO C 1 47 ? -17.405 13.594 -8.784 1.00 47.31 46 PRO C CA 1
ATOM 3318 C C . PRO C 1 47 ? -18.895 13.962 -8.542 1.00 48.52 46 PRO C C 1
ATOM 3319 O O . PRO C 1 47 ? -19.657 14.058 -9.499 1.00 49.39 46 PRO C O 1
ATOM 3323 N N . GLY C 1 48 ? -19.333 14.065 -7.283 1.00 48.07 47 GLY C N 1
ATOM 3324 C CA . GLY C 1 48 ? -20.770 14.206 -6.931 1.00 48.81 47 GLY C CA 1
ATOM 3325 C C . GLY C 1 48 ? -21.566 12.888 -6.943 1.00 49.22 47 GLY C C 1
ATOM 3326 O O . GLY C 1 48 ? -22.763 12.911 -6.519 1.00 50.20 47 GLY C O 1
ATOM 3327 N N . SER C 1 49 ? -20.987 11.769 -7.426 1.00 46.59 48 SER C N 1
ATOM 3328 C CA . SER C 1 49 ? -21.668 10.453 -7.449 1.00 46.82 48 SER C CA 1
ATOM 3329 C C . SER C 1 49 ? -21.729 9.943 -6.013 1.00 45.02 48 SER C C 1
ATOM 3330 O O . SER C 1 49 ? -20.893 10.329 -5.212 1.00 43.61 48 SER C O 1
ATOM 3333 N N . PRO C 1 50 ? -22.736 9.126 -5.610 1.00 45.69 49 PRO C N 1
ATOM 3334 C CA . PRO C 1 50 ? -22.732 8.544 -4.261 1.00 44.42 49 PRO C CA 1
ATOM 3335 C C . PRO C 1 50 ? -21.493 7.700 -3.960 1.00 42.28 49 PRO C C 1
ATOM 3336 O O . PRO C 1 50 ? -21.004 7.773 -2.835 1.00 42.19 49 PRO C O 1
ATOM 3340 N N . ALA C 1 51 ? -20.978 6.953 -4.939 1.00 42.05 50 ALA C N 1
ATOM 3341 C CA . ALA C 1 51 ? -19.807 6.081 -4.714 1.00 40.61 50 ALA C CA 1
ATOM 3342 C C . ALA C 1 51 ? -18.581 6.973 -4.456 1.00 40.03 50 ALA C C 1
ATOM 3343 O O . ALA C 1 51 ? -17.772 6.663 -3.569 1.00 37.54 50 ALA C O 1
ATOM 3345 N N . TYR C 1 52 ? -18.405 7.999 -5.262 1.00 42.26 51 TYR C N 1
ATOM 3346 C CA . TYR C 1 52 ? -17.284 8.963 -5.096 1.00 44.58 51 TYR C CA 1
ATOM 3347 C C . TYR C 1 52 ? -17.336 9.564 -3.699 1.00 43.87 51 TYR C C 1
ATOM 3348 O O . TYR C 1 52 ? -16.310 9.614 -3.044 1.00 42.98 51 TYR C O 1
ATOM 3357 N N . ASP C 1 53 ? -18.524 9.985 -3.259 1.00 48.74 52 ASP C N 1
ATOM 3358 C CA . ASP C 1 53 ? -18.654 10.828 -2.045 1.00 50.62 52 ASP C CA 1
ATOM 3359 C C . ASP C 1 53 ? -18.539 9.924 -0.821 1.00 48.99 52 ASP C C 1
ATOM 3360 O O . ASP C 1 53 ? -18.098 10.433 0.204 1.00 51.44 52 ASP C O 1
ATOM 3365 N N . ILE C 1 54 ? -18.784 8.621 -0.934 1.00 49.26 53 ILE C N 1
ATOM 3366 C CA . ILE C 1 54 ? -18.550 7.716 0.233 1.00 50.93 53 ILE C CA 1
ATOM 3367 C C . ILE C 1 54 ? -17.056 7.362 0.348 1.00 49.48 53 ILE C C 1
ATOM 3368 O O . ILE C 1 54 ? -16.597 7.097 1.466 1.00 50.79 53 ILE C O 1
ATOM 3373 N N . LEU C 1 55 ? -16.347 7.205 -0.769 1.00 47.53 54 LEU C N 1
ATOM 3374 C CA . LEU C 1 55 ? -14.879 7.000 -0.770 1.00 46.31 54 LEU C CA 1
ATOM 3375 C C . LEU C 1 55 ? -14.191 8.259 -0.172 1.00 45.60 54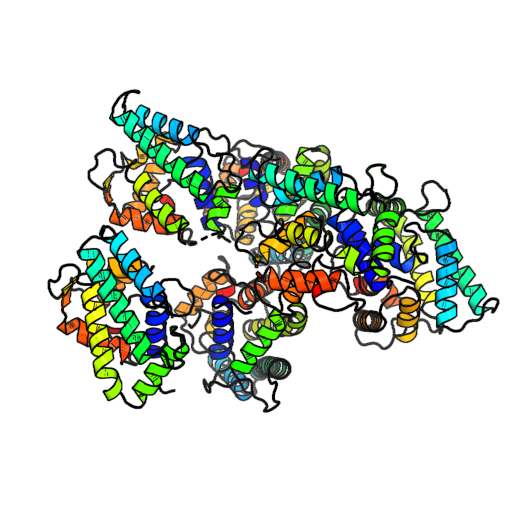 LEU C C 1
ATOM 3376 O O . LEU C 1 55 ? -13.225 8.082 0.620 1.00 42.27 54 LEU C O 1
ATOM 3381 N N . GLN C 1 56 ? -14.687 9.468 -0.472 1.00 48.28 55 GLN C N 1
ATOM 3382 C CA . GLN C 1 56 ? -14.175 10.741 0.105 1.00 50.01 55 GLN C CA 1
ATOM 3383 C C . GLN C 1 56 ? -14.363 10.659 1.617 1.00 51.33 55 GLN C C 1
ATOM 3384 O O . GLN C 1 56 ? -13.405 10.950 2.349 1.00 50.27 55 GLN C O 1
ATOM 3390 N N . GLU C 1 57 ? -15.538 10.219 2.064 1.00 50.69 56 GLU C N 1
ATOM 3391 C CA . GLU C 1 57 ? -15.843 10.130 3.510 1.00 52.74 56 GLU C CA 1
ATOM 3392 C C . GLU C 1 57 ? -14.987 9.051 4.167 1.00 48.50 56 GLU C C 1
ATOM 3393 O O . GLU C 1 57 ? -14.505 9.330 5.261 1.00 47.90 56 GLU C O 1
ATOM 3399 N N . SER C 1 58 ? -14.706 7.919 3.515 1.00 47.08 57 SER C N 1
ATOM 3400 C CA . SER C 1 58 ? -13.818 6.848 4.063 1.00 45.04 57 SER C CA 1
ATOM 3401 C C . SER C 1 58 ? -12.361 7.317 4.198 1.00 43.47 57 SER C C 1
ATOM 3402 O O . SER C 1 58 ? -11.698 6.933 5.201 1.00 41.96 57 SER C O 1
ATOM 3405 N N . MET C 1 59 ? -11.840 8.043 3.199 1.00 39.14 58 MET C N 1
ATOM 3406 C CA . MET C 1 59 ? -10.454 8.569 3.251 1.00 37.57 58 MET C CA 1
ATOM 3407 C C . MET C 1 59 ? -10.341 9.617 4.371 1.00 36.37 58 MET C C 1
ATOM 3408 O O . MET C 1 59 ? -9.344 9.612 5.058 1.00 37.90 58 MET C O 1
ATOM 3413 N N . ILE C 1 60 ? -11.328 10.489 4.549 1.00 36.74 59 ILE C N 1
ATOM 3414 C CA . ILE C 1 60 ? -11.280 11.545 5.590 1.00 39.23 59 ILE C CA 1
ATOM 3415 C C . ILE C 1 60 ? -11.333 10.895 6.974 1.00 40.84 59 ILE C C 1
ATOM 3416 O O . ILE C 1 60 ? -10.731 11.465 7.921 1.00 39.94 59 ILE C O 1
ATOM 3421 N N . ALA C 1 61 ? -12.033 9.757 7.103 1.00 41.48 60 ALA C N 1
ATOM 3422 C CA . ALA C 1 61 ? -12.158 9.015 8.382 1.00 41.32 60 ALA C CA 1
ATOM 3423 C C . ALA C 1 61 ? -10.783 8.462 8.732 1.00 40.67 60 ALA C C 1
ATOM 3424 O O . ALA C 1 61 ? -10.418 8.467 9.894 1.00 45.11 60 ALA C O 1
ATOM 3426 N N . ILE C 1 62 ? -9.996 8.088 7.742 1.00 37.46 61 ILE C N 1
ATOM 3427 C CA . ILE C 1 62 ? -8.603 7.640 8.002 1.00 37.42 61 ILE C CA 1
ATOM 3428 C C . ILE C 1 62 ? -7.797 8.844 8.493 1.00 36.47 61 ILE C C 1
ATOM 3429 O O . ILE C 1 62 ? -7.112 8.723 9.506 1.00 36.22 61 ILE C O 1
ATOM 3434 N N . TRP C 1 63 ? -7.867 9.955 7.772 1.00 35.82 62 TRP C N 1
ATOM 3435 C CA . TRP C 1 63 ? -7.145 11.190 8.162 1.00 35.78 62 TRP C CA 1
ATOM 3436 C C . TRP C 1 63 ? -7.472 11.465 9.620 1.00 38.02 62 TRP C C 1
ATOM 3437 O O . TRP C 1 63 ? -6.532 11.590 10.414 1.00 39.05 62 TRP C O 1
ATOM 3448 N N . LEU C 1 64 ? -8.763 11.538 9.942 1.00 38.52 63 LEU C N 1
ATOM 3449 C CA . LEU C 1 64 ? -9.204 11.973 11.286 1.00 41.40 63 LEU C CA 1
ATOM 3450 C C . LEU C 1 64 ? -8.641 11.046 12.364 1.00 41.75 63 LEU C C 1
ATOM 3451 O O . LEU C 1 64 ? -8.218 11.545 13.407 1.00 44.50 63 LEU C O 1
ATOM 3456 N N . GLY C 1 65 ? -8.633 9.747 12.139 1.00 40.51 64 GLY C N 1
ATOM 3457 C CA . GLY C 1 65 ? -8.083 8.789 13.111 1.00 40.78 64 GLY C CA 1
ATOM 3458 C C . GLY C 1 65 ? -6.591 9.014 13.269 1.00 39.69 64 GLY C C 1
ATOM 3459 O O . GLY C 1 65 ? -6.112 8.989 14.389 1.00 41.49 64 GLY C O 1
ATOM 3460 N N . LEU C 1 66 ? -5.894 9.205 12.165 1.00 37.49 65 LEU C N 1
ATOM 3461 C CA . LEU C 1 66 ? -4.429 9.414 12.129 1.00 38.51 65 LEU C CA 1
ATOM 3462 C C . LEU C 1 66 ? -4.055 10.679 12.912 1.00 39.02 65 LEU C C 1
ATOM 3463 O O . LEU C 1 66 ? -3.049 10.678 13.678 1.00 38.83 65 LEU C O 1
ATOM 3468 N N . GLN C 1 67 ? -4.808 11.743 12.654 1.00 39.79 66 GLN C N 1
ATOM 3469 C CA . GLN C 1 67 ? -4.566 13.076 13.266 1.00 41.52 66 GLN C CA 1
ATOM 3470 C C . GLN C 1 67 ? -4.752 12.898 14.769 1.00 42.83 66 GLN C C 1
ATOM 3471 O O . GLN C 1 67 ? -3.935 13.387 15.543 1.00 41.80 66 GLN C O 1
ATOM 3477 N N . LYS C 1 68 ? -5.788 12.152 15.159 1.00 45.03 67 LYS C N 1
ATOM 3478 C CA . LYS C 1 68 ? -6.163 11.941 16.579 1.00 47.79 67 LYS C CA 1
ATOM 3479 C C . LYS C 1 68 ? -5.027 11.177 17.244 1.00 47.17 67 LYS C C 1
ATOM 3480 O O . LYS C 1 68 ? -4.694 11.539 18.356 1.00 49.13 67 LYS C O 1
ATOM 3486 N N . GLN C 1 69 ? -4.370 10.250 16.546 1.00 44.23 68 GLN C N 1
ATOM 3487 C CA . GLN C 1 69 ? -3.287 9.451 17.174 1.00 44.45 68 GLN C CA 1
ATOM 3488 C C . GLN C 1 69 ? -1.954 10.221 17.132 1.00 43.25 68 GLN C C 1
ATOM 3489 O O . GLN C 1 69 ? -1.200 10.074 18.082 1.00 44.51 68 GLN C O 1
ATOM 3495 N N . ALA C 1 70 ? -1.618 10.932 16.047 1.00 40.09 69 ALA C N 1
ATOM 3496 C CA . ALA C 1 70 ? -0.205 11.273 15.741 1.00 38.75 69 ALA C CA 1
ATOM 3497 C C . ALA C 1 70 ? 0.109 12.780 15.911 1.00 39.01 69 ALA C C 1
ATOM 3498 O O . ALA C 1 70 ? 1.305 13.120 16.107 1.00 38.25 69 ALA C O 1
ATOM 3500 N N . ASP C 1 71 ? -0.877 13.674 15.757 1.00 38.48 70 ASP C N 1
ATOM 3501 C CA . ASP C 1 71 ? -0.631 15.145 15.667 1.00 38.59 70 ASP C CA 1
ATOM 3502 C C . ASP C 1 71 ? -0.345 15.704 17.060 1.00 39.86 70 ASP C C 1
ATOM 3503 O O . ASP C 1 71 ? -1.249 16.304 17.638 1.00 40.94 70 ASP C O 1
ATOM 3508 N N . ALA C 1 72 ? 0.859 15.489 17.586 1.00 40.01 71 ALA C N 1
ATOM 3509 C CA . ALA C 1 72 ? 1.207 15.755 18.996 1.00 41.98 71 ALA C CA 1
ATOM 3510 C C . ALA C 1 72 ? 1.211 17.274 19.242 1.00 42.53 71 ALA C C 1
ATOM 3511 O O . ALA C 1 72 ? 0.950 17.693 20.373 1.00 44.56 71 ALA C O 1
ATOM 3513 N N . ASP C 1 73 ? 1.499 18.071 18.215 1.00 40.58 72 ASP C N 1
ATOM 3514 C CA . ASP C 1 73 ? 1.677 19.527 18.396 1.00 42.33 72 ASP C CA 1
ATOM 3515 C C . ASP C 1 73 ? 0.356 20.243 18.039 1.00 43.00 72 ASP C C 1
ATOM 3516 O O . ASP C 1 73 ? 0.277 21.489 18.274 1.00 44.82 72 ASP C O 1
ATOM 3521 N N . GLY C 1 74 ? -0.643 19.495 17.560 1.00 41.47 73 GLY C N 1
ATOM 3522 C CA . GLY C 1 74 ? -2.021 19.965 17.355 1.00 42.45 73 GLY C CA 1
ATOM 3523 C C . GLY C 1 74 ? -2.139 20.922 16.187 1.00 42.00 73 GLY C C 1
ATOM 3524 O O . GLY C 1 74 ? -3.043 21.737 16.201 1.00 43.43 73 GLY C O 1
ATOM 3525 N N . ASP C 1 75 ? -1.257 20.866 15.203 1.00 41.27 74 ASP C N 1
ATOM 3526 C CA . ASP C 1 75 ? -1.267 21.907 14.151 1.00 41.50 74 ASP C CA 1
ATOM 3527 C C . ASP C 1 75 ? -2.109 21.412 12.974 1.00 40.59 74 ASP C C 1
ATOM 3528 O O . ASP C 1 75 ? -2.093 22.115 11.955 1.00 40.50 74 ASP C O 1
ATOM 3533 N N . GLY C 1 76 ? -2.712 20.209 13.050 1.00 39.96 75 GLY C N 1
ATOM 3534 C CA . GLY C 1 76 ? -3.607 19.697 11.996 1.00 38.98 75 GLY C CA 1
ATOM 3535 C C . GLY C 1 76 ? -2.848 19.097 10.821 1.00 37.96 75 GLY C C 1
ATOM 3536 O O . GLY C 1 76 ? -3.472 18.858 9.777 1.00 35.55 75 GLY C O 1
ATOM 3537 N N . LYS C 1 77 ? -1.534 18.874 10.967 1.00 39.43 76 LYS C N 1
ATOM 3538 C CA . LYS C 1 77 ? -0.705 18.127 9.984 1.00 38.65 76 LYS C CA 1
ATOM 3539 C C . LYS C 1 77 ? 0.119 17.075 10.741 1.00 37.40 76 LYS C C 1
ATOM 3540 O O . LYS C 1 77 ? 0.365 17.216 12.011 1.00 37.82 76 LYS C O 1
ATOM 3546 N N . VAL C 1 78 ? 0.501 16.033 10.007 1.00 34.78 77 VAL C N 1
ATOM 3547 C CA . VAL C 1 78 ? 1.239 14.873 10.583 1.00 34.58 77 VAL C CA 1
ATOM 3548 C C . VAL C 1 78 ? 2.562 14.729 9.841 1.00 33.10 77 VAL C C 1
ATOM 3549 O O . VAL C 1 78 ? 2.566 14.360 8.665 1.00 31.91 77 VAL C O 1
ATOM 3553 N N . THR C 1 79 ? 3.661 15.053 10.512 1.00 34.17 78 THR C N 1
ATOM 3554 C CA . THR C 1 79 ? 5.019 14.919 9.951 1.00 33.75 78 THR C CA 1
ATOM 3555 C C . THR C 1 79 ? 5.418 13.437 9.954 1.00 33.75 78 THR C C 1
ATOM 3556 O O . THR C 1 79 ? 4.853 12.666 10.726 1.00 33.58 78 THR C O 1
ATOM 3560 N N . GLN C 1 80 ? 6.420 13.072 9.172 1.00 35.06 79 GLN C N 1
ATOM 3561 C CA . GLN C 1 80 ? 7.079 11.735 9.289 1.00 36.40 79 GLN C CA 1
ATOM 3562 C C . GLN C 1 80 ? 7.481 11.407 10.729 1.00 36.94 79 GLN C C 1
ATOM 3563 O O . GLN C 1 80 ? 7.249 10.284 11.195 1.00 36.10 79 GLN C O 1
ATOM 3569 N N . ASP C 1 81 ? 8.099 12.370 11.409 1.00 37.77 80 ASP C N 1
ATOM 3570 C CA . ASP C 1 81 ? 8.590 12.154 12.786 1.00 39.22 80 ASP C CA 1
ATOM 3571 C C . ASP C 1 81 ? 7.421 11.868 13.716 1.00 38.42 80 ASP C C 1
ATOM 3572 O O . ASP C 1 81 ? 7.580 10.975 14.544 1.00 40.17 80 ASP C O 1
ATOM 3577 N N . GLU C 1 82 ? 6.299 12.589 13.611 1.00 37.00 81 GLU C N 1
ATOM 3578 C CA . GLU C 1 82 ? 5.094 12.307 14.429 1.00 36.68 81 GLU C CA 1
ATOM 3579 C C . GLU C 1 82 ? 4.566 10.875 14.111 1.00 37.15 81 GLU C C 1
ATOM 3580 O O . GLU C 1 82 ? 4.060 10.178 15.046 1.00 36.65 81 GLU C O 1
ATOM 3586 N N . TRP C 1 83 ? 4.610 10.446 12.844 1.00 35.87 82 TRP C N 1
ATOM 3587 C CA . TRP C 1 83 ? 4.139 9.093 12.454 1.00 37.19 82 TRP C CA 1
ATOM 3588 C C . TRP C 1 83 ? 5.062 8.053 13.140 1.00 39.23 82 TRP C C 1
ATOM 3589 O O . TRP C 1 83 ? 4.570 7.213 13.866 1.00 39.69 82 TRP C O 1
ATOM 3600 N N . LEU C 1 84 ? 6.371 8.219 13.073 1.00 40.20 83 LEU C N 1
ATOM 3601 C CA . LEU C 1 84 ? 7.303 7.247 13.702 1.00 42.22 83 LEU C CA 1
ATOM 3602 C C . LEU C 1 84 ? 7.176 7.282 15.222 1.00 45.28 83 LEU C C 1
ATOM 3603 O O . LEU C 1 84 ? 7.313 6.226 15.810 1.00 46.84 83 LEU C O 1
ATOM 3608 N N . ALA C 1 85 ? 6.868 8.437 15.810 1.00 46.74 84 ALA C N 1
ATOM 3609 C CA . ALA C 1 85 ? 6.744 8.658 17.267 1.00 49.98 84 ALA C CA 1
ATOM 3610 C C . ALA C 1 85 ? 5.560 7.860 17.789 1.00 51.39 84 ALA C C 1
ATOM 3611 O O . ALA C 1 85 ? 5.558 7.486 18.974 1.00 54.73 84 ALA C O 1
ATOM 3613 N N . LEU C 1 86 ? 4.596 7.593 16.910 1.00 52.49 85 LEU C N 1
ATOM 3614 C CA . LEU C 1 86 ? 3.401 6.777 17.237 1.00 52.87 85 LEU C CA 1
ATOM 3615 C C . LEU C 1 86 ? 3.857 5.346 17.528 1.00 55.61 85 LEU C C 1
ATOM 3616 O O . LEU C 1 86 ? 3.359 4.709 18.485 1.00 57.29 85 LEU C O 1
ATOM 3621 N N . TRP C 1 87 ? 4.848 4.886 16.782 1.00 55.86 86 TRP C N 1
ATOM 3622 C CA . TRP C 1 87 ? 5.310 3.478 16.855 1.00 58.89 86 TRP C CA 1
ATOM 3623 C C . TRP C 1 87 ? 6.389 3.257 17.923 1.00 64.04 86 TRP C C 1
ATOM 3624 O O . TRP C 1 87 ? 6.644 2.081 18.181 1.00 64.67 86 TRP C O 1
ATOM 3635 N N . ASP C 1 88 ? 7.005 4.311 18.488 1.00 66.68 87 ASP C N 1
ATOM 3636 C CA . ASP C 1 88 ? 7.897 4.247 19.684 1.00 71.21 87 ASP C CA 1
ATOM 3637 C C . ASP C 1 88 ? 7.050 4.244 20.954 1.00 77.70 87 ASP C C 1
ATOM 3638 O O . ASP C 1 88 ? 7.489 3.592 21.924 1.00 82.81 87 ASP C O 1
ATOM 3643 N N . GLU C 1 89 ? 5.974 5.050 20.963 1.00 81.07 88 GLU C N 1
ATOM 3644 C CA . GLU C 1 89 ? 4.795 5.006 21.883 1.00 86.64 88 GLU C CA 1
ATOM 3645 C C . GLU C 1 89 ? 4.224 6.425 22.028 1.00 86.24 88 GLU C C 1
ATOM 3646 O O . GLU C 1 89 ? 4.303 6.962 23.154 1.00 91.93 88 GLU C O 1
ATOM 3652 N N . ALA C 1 95 ? -1.520 0.688 23.303 1.00 78.96 94 ALA C N 1
ATOM 3653 C CA . ALA C 1 95 ? -2.883 0.112 23.379 1.00 80.39 94 ALA C CA 1
ATOM 3654 C C . ALA C 1 95 ? -3.754 0.786 22.315 1.00 80.61 94 ALA C C 1
ATOM 3655 O O . ALA C 1 95 ? -4.022 0.145 21.274 1.00 76.45 94 ALA C O 1
ATOM 3657 N N . ALA C 1 96 ? -4.084 2.068 22.535 1.00 85.78 95 ALA C N 1
ATOM 3658 C CA . ALA C 1 96 ? -5.009 2.888 21.710 1.00 84.80 95 ALA C CA 1
ATOM 3659 C C . ALA C 1 96 ? -4.490 3.037 20.273 1.00 81.98 95 ALA C C 1
ATOM 3660 O O . ALA C 1 96 ? -5.333 3.310 19.393 1.00 80.75 95 ALA C O 1
ATOM 3662 N N . ALA C 1 97 ? -3.177 2.890 20.036 1.00 81.11 96 ALA C N 1
ATOM 3663 C CA . ALA C 1 97 ? -2.591 2.823 18.671 1.00 80.10 96 ALA C CA 1
ATOM 3664 C C . ALA C 1 97 ? -2.965 1.479 18.013 1.00 79.50 96 ALA C C 1
ATOM 3665 O O . ALA C 1 97 ? -3.230 1.503 16.797 1.00 79.18 96 ALA C O 1
ATOM 3667 N N . LYS C 1 98 ? -3.045 0.370 18.774 1.00 78.98 97 LYS C N 1
ATOM 3668 C CA . LYS C 1 98 ? -3.439 -0.969 18.245 1.00 77.63 97 LYS C CA 1
ATOM 3669 C C . LYS C 1 98 ? -4.948 -0.988 17.910 1.00 76.15 97 LYS C C 1
ATOM 3670 O O . LYS C 1 98 ? -5.318 -1.606 16.881 1.00 78.52 97 LYS C O 1
ATOM 3676 N N . ASP C 1 99 ? -5.811 -0.342 18.696 1.00 70.26 98 ASP C N 1
ATOM 3677 C CA . ASP C 1 99 ? -7.225 -0.129 18.283 1.00 66.15 98 ASP C CA 1
ATOM 3678 C C . ASP C 1 99 ? -7.274 0.621 16.950 1.00 60.85 98 ASP C C 1
ATOM 3679 O O . ASP C 1 99 ? -7.938 0.150 15.986 1.00 56.81 98 ASP C O 1
ATOM 3684 N N . TRP C 1 100 ? -6.584 1.757 16.888 1.00 55.78 99 TRP C N 1
ATOM 3685 C CA . TRP C 1 100 ? -6.564 2.621 15.689 1.00 51.92 99 TRP C CA 1
ATOM 3686 C C . TRP C 1 100 ? -5.933 1.857 14.529 1.00 48.66 99 TRP C C 1
ATOM 3687 O O . TRP C 1 100 ? -6.345 2.075 13.395 1.00 46.70 99 TRP C O 1
ATOM 3698 N N . GLN C 1 101 ? -4.938 1.024 14.790 1.00 51.12 100 GLN C N 1
ATOM 3699 C CA . GLN C 1 101 ? -4.282 0.212 13.729 1.00 53.27 100 GLN C CA 1
ATOM 3700 C C . GLN C 1 101 ? -5.274 -0.810 13.115 1.00 50.91 100 GLN C C 1
ATOM 3701 O O . GLN C 1 101 ? -5.206 -1.039 11.910 1.00 46.81 100 GLN C O 1
ATOM 3707 N N . ASN C 1 102 ? -6.228 -1.324 13.884 1.00 53.77 101 ASN C N 1
ATOM 3708 C CA . ASN C 1 102 ? -7.261 -2.274 13.377 1.00 57.28 101 ASN C CA 1
ATOM 3709 C C . ASN C 1 102 ? -8.342 -1.526 12.597 1.00 53.55 101 ASN C C 1
ATOM 3710 O O . ASN C 1 102 ? -8.809 -2.060 11.571 1.00 50.06 101 ASN C O 1
ATOM 3715 N N . LEU C 1 103 ? -8.697 -0.323 13.036 1.00 50.24 102 LEU C N 1
ATOM 3716 C CA . LEU C 1 103 ? -9.637 0.529 12.267 1.00 49.92 102 LEU C CA 1
ATOM 3717 C C . LEU C 1 103 ? -8.973 0.814 10.926 1.00 44.44 102 LEU C C 1
ATOM 3718 O O . LEU C 1 103 ? -9.656 0.679 9.923 1.00 42.26 102 LEU C O 1
ATOM 3723 N N . LEU C 1 104 ? -7.679 1.158 10.923 1.00 40.15 103 LEU C N 1
ATOM 3724 C CA . LEU C 1 104 ? -6.936 1.450 9.679 1.00 37.54 103 LEU C CA 1
ATOM 3725 C C . LEU C 1 104 ? -6.909 0.206 8.774 1.00 36.18 103 LEU C C 1
ATOM 3726 O O . LEU C 1 104 ? -7.062 0.348 7.551 1.00 33.49 103 LEU C O 1
ATOM 3731 N N . CYS C 1 105 ? -6.674 -0.987 9.340 1.00 36.81 104 CYS C N 1
ATOM 3732 C CA . CYS C 1 105 ? -6.614 -2.267 8.568 1.00 35.29 104 CYS C CA 1
ATOM 3733 C C . CYS C 1 105 ? -7.927 -2.429 7.777 1.00 33.00 104 CYS C C 1
ATOM 3734 O O . CYS C 1 105 ? -7.934 -2.646 6.592 1.00 31.89 104 CYS C O 1
ATOM 3737 N N . LYS C 1 106 ? -9.012 -2.273 8.475 1.00 35.08 105 LYS C N 1
ATOM 3738 C CA . LYS C 1 106 ? -10.408 -2.420 7.995 1.00 37.84 105 LYS C CA 1
ATOM 3739 C C . LYS C 1 106 ? -10.719 -1.341 6.946 1.00 36.96 105 LYS C C 1
ATOM 3740 O O . LYS C 1 106 ? -11.383 -1.684 5.947 1.00 36.40 105 LYS C O 1
ATOM 3746 N N . SER C 1 107 ? -10.235 -0.109 7.141 1.00 36.28 106 SER C N 1
ATOM 3747 C CA . SER C 1 107 ? -10.477 1.053 6.220 1.00 37.05 106 SER C CA 1
ATOM 3748 C C . SER C 1 107 ? -9.772 0.784 4.912 1.00 35.25 106 SER C C 1
ATOM 3749 O O . SER C 1 107 ? -10.379 0.988 3.869 1.00 33.35 106 SER C O 1
ATOM 3752 N N . ILE C 1 108 ? -8.512 0.336 5.010 1.00 35.24 107 ILE C N 1
ATOM 3753 C CA . ILE C 1 108 ? -7.688 0.054 3.798 1.00 34.35 107 ILE C CA 1
ATOM 3754 C C . ILE C 1 108 ? -8.333 -1.098 3.028 1.00 32.72 107 ILE C C 1
ATOM 3755 O O . ILE C 1 108 ? -8.357 -1.040 1.781 1.00 31.77 107 ILE C O 1
ATOM 3760 N N . PHE C 1 109 ? -8.824 -2.118 3.717 1.00 32.10 108 PHE C N 1
ATOM 3761 C CA . PHE C 1 109 ? -9.413 -3.283 3.019 1.00 34.16 108 PHE C CA 1
ATOM 3762 C C . PHE C 1 109 ? -10.705 -2.827 2.317 1.00 34.25 108 PHE C C 1
ATOM 3763 O O . PHE C 1 109 ? -10.884 -3.122 1.100 1.00 33.12 108 PHE C O 1
ATOM 3771 N N A GLN C 1 110 ? -11.586 -2.173 3.089 0.50 35.19 109 GLN C N 1
ATOM 3772 N N B GLN C 1 110 ? -11.577 -2.143 3.058 0.50 35.63 109 GLN C N 1
ATOM 3773 C CA A GLN C 1 110 ? -12.894 -1.600 2.636 0.50 36.92 109 GLN C CA 1
ATOM 3774 C CA B GLN C 1 110 ? -12.912 -1.693 2.560 0.50 37.73 109 GLN C CA 1
ATOM 3775 C C A GLN C 1 110 ? -12.692 -0.849 1.310 0.50 37.34 109 GLN C C 1
ATOM 3776 C C B GLN C 1 110 ? -12.727 -0.821 1.300 0.50 37.80 109 GLN C C 1
ATOM 3777 O O A GLN C 1 110 ? -13.336 -1.211 0.275 0.50 41.34 109 GLN C O 1
AT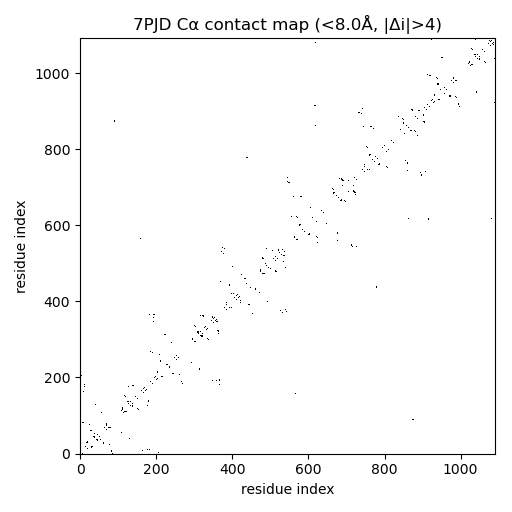OM 3778 O O B GLN C 1 110 ? -13.429 -1.074 0.272 0.50 41.81 109 GLN C O 1
ATOM 3789 N N . ILE C 1 111 ? -11.778 0.121 1.333 1.00 38.37 110 ILE C N 1
ATOM 3790 C CA . ILE C 1 111 ? -11.436 0.935 0.140 1.00 39.91 110 ILE C CA 1
ATOM 3791 C C . ILE C 1 111 ? -10.997 0.043 -1.028 1.00 40.77 110 ILE C C 1
ATOM 3792 O O . ILE C 1 111 ? -11.501 0.287 -2.141 1.00 44.83 110 ILE C O 1
ATOM 3797 N N . GLN C 1 112 ? -10.199 -1.015 -0.809 1.00 35.96 111 GLN C N 1
ATOM 3798 C CA . GLN C 1 112 ? -9.683 -1.826 -1.939 1.00 34.65 111 GLN C CA 1
ATOM 3799 C C . GLN C 1 112 ? -10.829 -2.688 -2.482 1.00 32.98 111 GLN C C 1
ATOM 3800 O O . GLN C 1 112 ? -10.926 -2.918 -3.700 1.00 32.19 111 GLN C O 1
ATOM 3806 N N . ASP C 1 113 ? -11.645 -3.222 -1.589 1.00 33.88 112 ASP C N 1
ATOM 3807 C CA . ASP C 1 113 ? -12.764 -4.122 -1.957 1.00 34.54 112 ASP C CA 1
ATOM 3808 C C . ASP C 1 113 ? -13.973 -3.319 -2.484 1.00 35.13 112 ASP C C 1
ATOM 3809 O O . ASP C 1 113 ? -15.037 -3.310 -1.799 1.00 35.83 112 ASP C O 1
ATOM 3814 N N . SER C 1 114 ? -13.883 -2.881 -3.739 1.00 35.45 113 SER C N 1
ATOM 3815 C CA . SER C 1 114 ? -14.965 -2.117 -4.426 1.00 38.12 113 SER C CA 1
ATOM 3816 C C . SER C 1 114 ? -16.136 -3.023 -4.815 1.00 40.24 113 SER C C 1
ATOM 3817 O O . SER C 1 114 ? -17.188 -2.496 -5.046 1.00 40.71 113 SER C O 1
ATOM 3820 N N . SER C 1 115 ? -15.981 -4.347 -4.888 1.00 42.41 114 SER C N 1
ATOM 3821 C CA . SER C 1 115 ? -17.107 -5.281 -5.155 1.00 40.71 114 SER C CA 1
ATOM 3822 C C . SER C 1 115 ? -17.825 -5.639 -3.852 1.00 42.18 114 SER C C 1
ATOM 3823 O O . SER C 1 115 ? -18.850 -6.243 -3.918 1.00 44.27 114 SER C O 1
ATOM 3826 N N . ASN C 1 116 ? -17.308 -5.317 -2.684 1.00 43.81 115 ASN C N 1
ATOM 3827 C CA . ASN C 1 116 ? -17.963 -5.614 -1.371 1.00 46.26 115 ASN C CA 1
ATOM 3828 C C . ASN C 1 116 ? -18.112 -7.116 -1.112 1.00 47.77 115 ASN C C 1
ATOM 3829 O O . ASN C 1 116 ? -18.923 -7.458 -0.221 1.00 49.57 115 ASN C O 1
ATOM 3834 N N . ASP C 1 117 ? -17.343 -7.981 -1.791 1.00 46.18 116 ASP C N 1
ATOM 3835 C CA . ASP C 1 117 ? -17.580 -9.444 -1.715 1.00 46.12 116 ASP C CA 1
ATOM 3836 C C . ASP C 1 117 ? -16.793 -10.007 -0.533 1.00 45.31 116 ASP C C 1
ATOM 3837 O O . ASP C 1 117 ? -16.858 -11.251 -0.348 1.00 45.58 116 ASP C O 1
ATOM 3842 N N . GLY C 1 118 ? -16.096 -9.145 0.230 1.00 41.69 117 GLY C N 1
ATOM 3843 C CA . GLY C 1 118 ? -15.290 -9.536 1.403 1.00 41.83 117 GLY C CA 1
ATOM 3844 C C . GLY C 1 118 ? -13.952 -10.150 1.002 1.00 40.94 117 GLY C C 1
ATOM 3845 O O . GLY C 1 118 ? -13.316 -10.790 1.833 1.00 41.23 117 GLY C O 1
ATOM 3846 N N . SER C 1 119 ? -13.490 -9.917 -0.225 1.00 40.10 118 SER C N 1
ATOM 3847 C CA . SER C 1 119 ? -12.118 -10.332 -0.617 1.00 40.63 118 SER C CA 1
ATOM 3848 C C . SER C 1 119 ? -11.540 -9.316 -1.613 1.00 38.66 118 SER C C 1
ATOM 3849 O O . SER C 1 119 ? -12.347 -8.545 -2.244 1.00 37.12 118 SER C O 1
ATOM 3852 N N . VAL C 1 120 ? -10.211 -9.164 -1.629 1.00 35.76 119 VAL C N 1
ATOM 3853 C CA . VAL C 1 120 ? -9.529 -8.196 -2.565 1.00 34.20 119 VAL C CA 1
ATOM 3854 C C . VAL C 1 120 ? -8.873 -9.025 -3.678 1.00 35.14 119 VAL C C 1
ATOM 3855 O O . VAL C 1 120 ? -7.926 -9.798 -3.371 1.00 34.66 119 VAL C O 1
ATOM 3859 N N . ASP C 1 121 ? -9.362 -8.898 -4.905 1.00 34.93 120 ASP C N 1
ATOM 3860 C CA . ASP C 1 121 ? -8.779 -9.580 -6.080 1.00 36.47 120 ASP C CA 1
ATOM 3861 C C . ASP C 1 121 ? -7.623 -8.752 -6.670 1.00 37.41 120 ASP C C 1
ATOM 3862 O O . ASP C 1 121 ? -7.388 -7.574 -6.227 1.00 34.38 120 ASP C O 1
ATOM 3867 N N . VAL C 1 122 ? -6.943 -9.294 -7.690 1.00 39.02 121 VAL C N 1
ATOM 3868 C CA . VAL C 1 122 ? -5.691 -8.673 -8.224 1.00 38.85 121 VAL C CA 1
ATOM 3869 C C . VAL C 1 122 ? -6.041 -7.287 -8.801 1.00 37.95 121 VAL C C 1
ATOM 3870 O O . VAL C 1 122 ? -5.285 -6.319 -8.558 1.00 36.61 121 VAL C O 1
ATOM 3874 N N A ASN C 1 123 ? -7.161 -7.198 -9.530 0.50 38.17 122 ASN C N 1
ATOM 3875 N N B ASN C 1 123 ? -7.160 -7.171 -9.531 0.50 38.18 122 ASN C N 1
ATOM 3876 C CA A ASN C 1 123 ? -7.623 -5.948 -10.187 0.50 37.38 122 ASN C CA 1
ATOM 3877 C CA B ASN C 1 123 ? -7.559 -5.905 -10.206 0.50 37.43 122 ASN C CA 1
ATOM 3878 C C A ASN C 1 123 ? -7.841 -4.861 -9.130 0.50 34.94 122 ASN C C 1
ATOM 3879 C C B ASN C 1 123 ? -7.874 -4.837 -9.148 0.50 35.00 122 ASN C C 1
ATOM 3880 O O A ASN C 1 123 ? -7.342 -3.771 -9.327 0.50 34.63 122 ASN C O 1
ATOM 3881 O O B ASN C 1 123 ? -7.448 -3.722 -9.352 0.50 34.79 122 ASN C O 1
ATOM 3890 N N . GLU C 1 124 ? -8.538 -5.182 -8.042 1.00 33.88 123 GLU C N 1
ATOM 3891 C CA . GLU C 1 124 ? -8.874 -4.244 -6.951 1.00 32.11 123 GLU C CA 1
ATOM 3892 C C . GLU C 1 124 ? -7.586 -3.735 -6.301 1.00 30.68 123 GLU C C 1
ATOM 3893 O O . GLU C 1 124 ? -7.483 -2.511 -6.028 1.00 28.93 123 GLU C O 1
ATOM 3899 N N . TYR C 1 125 ? -6.604 -4.630 -6.129 1.00 29.80 124 TYR C N 1
ATOM 3900 C CA . TYR C 1 125 ? -5.334 -4.362 -5.454 1.00 30.04 124 TYR C CA 1
ATOM 3901 C C . TYR C 1 125 ? -4.481 -3.462 -6.358 1.00 30.82 124 TYR C C 1
ATOM 3902 O O . TYR C 1 125 ? -3.999 -2.422 -5.902 1.00 30.33 124 TYR C O 1
ATOM 3911 N N . VAL C 1 126 ? -4.344 -3.835 -7.617 1.00 32.05 125 VAL C N 1
ATOM 3912 C CA . VAL C 1 126 ? -3.423 -3.152 -8.549 1.00 34.13 125 VAL C CA 1
ATOM 3913 C C . VAL C 1 126 ? -4.002 -1.766 -8.873 1.00 35.30 125 VAL C C 1
ATOM 3914 O O . VAL C 1 126 ? -3.203 -0.847 -8.985 1.00 34.14 125 VAL C O 1
ATOM 3918 N N . THR C 1 127 ? -5.330 -1.638 -8.994 1.00 35.77 126 THR C N 1
ATOM 3919 C CA . THR C 1 127 ? -6.007 -0.375 -9.345 1.00 35.55 126 THR C CA 1
ATOM 3920 C C . THR C 1 127 ? -5.698 0.649 -8.272 1.00 33.76 126 THR C C 1
ATOM 3921 O O . THR C 1 127 ? -5.223 1.688 -8.602 1.00 35.95 126 THR C O 1
ATOM 3925 N N . VAL C 1 128 ? -5.888 0.306 -7.011 1.00 33.58 127 VAL C N 1
ATOM 3926 C CA . VAL C 1 128 ? -5.535 1.207 -5.891 1.00 33.47 127 VAL C CA 1
ATOM 3927 C C . VAL C 1 128 ? -4.040 1.542 -5.961 1.00 34.71 127 VAL C C 1
ATOM 3928 O O . VAL C 1 128 ? -3.689 2.729 -5.796 1.00 33.02 127 VAL C O 1
ATOM 3932 N N . HIS C 1 129 ? -3.170 0.577 -6.271 1.00 34.75 128 HIS C N 1
ATOM 3933 C CA . HIS C 1 129 ? -1.711 0.852 -6.265 1.00 35.09 128 HIS C CA 1
ATOM 3934 C C . HIS C 1 129 ? -1.359 1.838 -7.384 1.00 38.00 128 HIS C C 1
ATOM 3935 O O . HIS C 1 129 ? -0.564 2.770 -7.155 1.00 37.14 128 HIS C O 1
ATOM 3942 N N . GLU C 1 130 ? -1.917 1.639 -8.571 1.00 40.71 129 GLU C N 1
ATOM 3943 C CA . GLU C 1 130 ? -1.711 2.553 -9.702 1.00 43.09 129 GLU C CA 1
ATOM 3944 C C . GLU C 1 130 ? -2.138 3.951 -9.264 1.00 41.17 129 GLU C C 1
ATOM 3945 O O . GLU C 1 130 ? -1.463 4.890 -9.659 1.00 42.15 129 GLU C O 1
ATOM 3951 N N . SER C 1 131 ? -3.219 4.058 -8.489 1.00 38.26 130 SER C N 1
ATOM 3952 C CA . SER C 1 131 ? -3.795 5.363 -8.088 1.00 38.30 130 SER C CA 1
ATOM 3953 C C . SER C 1 131 ? -2.759 6.113 -7.236 1.00 38.37 130 SER C C 1
ATOM 3954 O O . SER C 1 131 ? -2.727 7.302 -7.290 1.00 37.71 130 SER C O 1
ATOM 3957 N N . PHE C 1 132 ? -1.913 5.405 -6.498 1.00 39.20 131 PHE C N 1
ATOM 3958 C CA . PHE C 1 132 ? -0.892 5.994 -5.599 1.00 37.19 131 PHE C CA 1
ATOM 3959 C C . PHE C 1 132 ? 0.432 6.185 -6.322 1.00 37.28 131 PHE C C 1
ATOM 3960 O O . PHE C 1 132 ? 1.365 6.716 -5.682 1.00 40.43 131 PHE C O 1
ATOM 3968 N N . GLY C 1 133 ? 0.518 5.810 -7.594 1.00 37.05 132 GLY C N 1
ATOM 3969 C CA . GLY C 1 133 ? 1.714 6.071 -8.402 1.00 38.38 132 GLY C CA 1
ATOM 3970 C C . GLY C 1 133 ? 2.608 4.858 -8.556 1.00 39.48 132 GLY C C 1
ATOM 3971 O O . GLY C 1 133 ? 3.537 4.957 -9.323 1.00 42.94 132 GLY C O 1
ATOM 3972 N N . LEU C 1 134 ? 2.262 3.691 -8.002 1.00 39.23 133 LEU C N 1
ATOM 3973 C CA . LEU C 1 134 ? 3.093 2.467 -8.136 1.00 37.69 133 LEU C CA 1
ATOM 3974 C C . LEU C 1 134 ? 2.892 1.870 -9.518 1.00 39.79 133 LEU C C 1
ATOM 3975 O O . LEU C 1 134 ? 1.853 2.109 -10.154 1.00 41.49 133 LEU C O 1
ATOM 3980 N N . ASN C 1 135 ? 3.874 1.103 -9.940 1.00 39.95 134 ASN C N 1
ATOM 3981 C CA . ASN C 1 135 ? 3.909 0.429 -11.242 1.00 42.66 134 ASN C CA 1
ATOM 3982 C C . ASN C 1 135 ? 2.977 -0.791 -11.187 1.00 43.06 134 ASN C C 1
ATOM 3983 O O . ASN C 1 135 ? 3.066 -1.611 -10.215 1.00 38.71 134 ASN C O 1
ATOM 3988 N N . LYS C 1 136 ? 2.148 -0.934 -12.214 1.00 46.36 135 LYS C N 1
ATOM 3989 C CA . LYS C 1 136 ? 1.155 -2.044 -12.328 1.00 49.44 135 LYS C CA 1
ATOM 3990 C C . LYS C 1 136 ? 1.844 -3.414 -12.245 1.00 48.02 135 LYS C C 1
ATOM 3991 O O . LYS C 1 136 ? 1.373 -4.261 -11.461 1.00 47.66 135 LYS C O 1
ATOM 3997 N N . GLU C 1 137 ? 2.915 -3.645 -12.999 1.00 49.20 136 GLU C N 1
ATOM 3998 C CA . GLU C 1 137 ? 3.580 -4.978 -13.081 1.00 50.35 136 GLU C CA 1
ATOM 3999 C C . GLU C 1 137 ? 4.180 -5.346 -11.716 1.00 47.49 136 GLU C C 1
ATOM 4000 O O . GLU C 1 137 ? 4.006 -6.493 -11.234 1.00 44.07 136 GLU C O 1
ATOM 4006 N N . GLU C 1 138 ? 4.861 -4.393 -11.084 1.00 45.92 137 GLU C N 1
ATOM 4007 C CA . GLU C 1 138 ? 5.487 -4.590 -9.753 1.00 44.94 137 GLU C CA 1
ATOM 4008 C C . GLU C 1 138 ? 4.390 -4.866 -8.728 1.00 42.50 137 GLU C C 1
ATOM 4009 O O . GLU C 1 138 ? 4.633 -5.662 -7.799 1.00 42.67 137 GLU C O 1
ATOM 4015 N N . SER C 1 139 ? 3.224 -4.240 -8.849 1.00 40.07 138 SER C N 1
ATOM 4016 C CA . SER C 1 139 ? 2.155 -4.448 -7.851 1.00 38.95 138 SER C CA 1
ATOM 4017 C C . SER C 1 139 ? 1.531 -5.853 -8.086 1.00 38.63 138 SER C C 1
ATOM 4018 O O . SER C 1 139 ? 1.218 -6.542 -7.104 1.00 35.58 138 SER C O 1
ATOM 4021 N N . THR C 1 140 ? 1.374 -6.274 -9.336 1.00 39.65 139 THR C N 1
ATOM 4022 C CA . THR C 1 140 ? 0.913 -7.631 -9.710 1.00 42.61 139 THR C CA 1
ATOM 4023 C C . THR C 1 140 ? 1.890 -8.666 -9.102 1.00 44.57 139 THR C C 1
ATOM 4024 O O . THR C 1 140 ? 1.418 -9.631 -8.460 1.00 43.71 139 THR C O 1
ATOM 4028 N N . GLU C 1 141 ? 3.204 -8.429 -9.187 1.00 45.28 140 GLU C N 1
ATOM 4029 C CA . GLU C 1 141 ? 4.230 -9.305 -8.535 1.00 48.44 140 GLU C CA 1
ATOM 4030 C C . GLU C 1 141 ? 4.011 -9.345 -7.021 1.00 45.36 140 GLU C C 1
ATOM 4031 O O . GLU C 1 141 ? 4.106 -10.428 -6.432 1.00 44.03 140 GLU C O 1
ATOM 4037 N N . ALA C 1 142 ? 3.740 -8.204 -6.401 1.00 41.92 141 ALA C N 1
ATOM 4038 C CA . ALA C 1 142 ? 3.586 -8.138 -4.935 1.00 40.80 141 ALA C CA 1
ATOM 4039 C C . ALA C 1 142 ? 2.336 -8.913 -4.473 1.00 39.13 141 ALA C C 1
ATOM 4040 O O . ALA C 1 142 ? 2.403 -9.573 -3.409 1.00 38.79 141 ALA C O 1
ATOM 4042 N N . PHE C 1 143 ? 1.231 -8.805 -5.213 1.00 39.29 142 PHE C N 1
ATOM 4043 C CA . PHE C 1 143 ? -0.059 -9.490 -4.956 1.00 38.72 142 PHE C CA 1
ATOM 4044 C C . PHE C 1 143 ? 0.230 -11.016 -4.947 1.00 40.56 142 PHE C C 1
ATOM 4045 O O . PHE C 1 143 ? -0.128 -11.689 -3.984 1.00 39.35 142 PHE C O 1
ATOM 4053 N N . LYS C 1 144 ? 0.937 -11.506 -5.959 1.00 42.16 143 LYS C N 1
ATOM 4054 C CA . LYS C 1 144 ? 1.273 -12.946 -6.079 1.00 46.40 143 LYS C CA 1
ATOM 4055 C C . LYS C 1 144 ? 2.073 -13.387 -4.857 1.00 46.07 143 LYS C C 1
ATOM 4056 O O . LYS C 1 144 ? 1.820 -14.477 -4.406 1.00 45.32 143 LYS C O 1
ATOM 4062 N N . LYS C 1 145 ? 2.883 -12.523 -4.242 1.00 46.23 144 LYS C N 1
ATOM 4063 C CA . LYS C 1 145 ? 3.602 -12.934 -3.001 1.00 48.63 144 LYS C CA 1
ATOM 4064 C C . LYS C 1 145 ? 2.639 -13.021 -1.813 1.00 45.97 144 LYS C C 1
ATOM 4065 O O . LYS C 1 145 ? 2.963 -13.711 -0.881 1.00 44.21 144 LYS C O 1
ATOM 4071 N N . LEU C 1 146 ? 1.538 -12.272 -1.819 1.00 44.27 145 LEU C N 1
ATOM 4072 C CA . LEU C 1 146 ? 0.537 -12.259 -0.710 1.00 43.96 145 LEU C CA 1
ATOM 4073 C C . LEU C 1 146 ? -0.423 -13.446 -0.796 1.00 42.09 145 LEU C C 1
ATOM 4074 O O . LEU C 1 146 ? -0.885 -13.856 0.239 1.00 42.02 145 LEU C O 1
ATOM 4079 N N . ALA C 1 147 ? -0.778 -13.875 -2.000 1.00 42.03 146 ALA C N 1
ATOM 4080 C CA . ALA C 1 147 ? -2.114 -14.431 -2.304 1.00 42.48 146 ALA C CA 1
ATOM 4081 C C . ALA C 1 147 ? -2.098 -15.973 -2.274 1.00 44.54 146 ALA C C 1
ATOM 4082 O O . ALA C 1 147 ? -3.176 -16.581 -2.346 1.00 44.89 146 ALA C O 1
ATOM 4084 N N . LYS C 1 148 ? -0.933 -16.588 -2.113 1.00 47.10 147 LYS C N 1
ATOM 4085 C CA . LYS C 1 148 ? -0.756 -18.076 -2.107 1.00 51.36 147 LYS C CA 1
ATOM 4086 C C . LYS C 1 148 ? -1.535 -18.722 -3.264 1.00 50.52 147 LYS C C 1
ATOM 4087 O O . LYS C 1 148 ? -2.231 -19.798 -3.023 1.00 52.39 147 LYS C O 1
ATOM 4093 N N . GLY C 1 149 ? -1.416 -18.116 -4.472 1.00 48.80 148 GLY C N 1
ATOM 4094 C CA . GLY C 1 149 ? -1.977 -18.659 -5.731 1.00 48.64 148 GLY C CA 1
ATOM 4095 C C . GLY C 1 149 ? -3.453 -18.327 -5.926 1.00 47.49 148 GLY C C 1
ATOM 4096 O O . GLY C 1 149 ? -4.015 -18.649 -7.020 1.00 49.18 148 GLY C O 1
ATOM 4097 N N . LYS C 1 150 ? -4.113 -17.762 -4.899 1.00 45.87 149 LYS C N 1
ATOM 4098 C CA . LYS C 1 150 ? -5.556 -17.433 -5.044 1.00 46.55 149 LYS C CA 1
ATOM 4099 C C . LYS C 1 150 ? -5.682 -16.158 -5.871 1.00 45.34 149 LYS C C 1
ATOM 4100 O O . LYS C 1 150 ? -4.761 -15.316 -5.843 1.00 43.27 149 LYS C O 1
ATOM 4106 N N . ASP C 1 151 ? -6.799 -16.053 -6.589 1.00 48.23 150 ASP C N 1
ATOM 4107 C CA . ASP C 1 151 ? -7.179 -14.876 -7.414 1.00 49.29 150 ASP C CA 1
ATOM 4108 C C . ASP C 1 151 ? -7.648 -13.758 -6.443 1.00 46.46 150 ASP C C 1
ATOM 4109 O O . ASP C 1 151 ? -7.670 -12.620 -6.904 1.00 45.67 150 ASP C O 1
ATOM 4114 N N . SER C 1 152 ? -7.953 -14.012 -5.153 1.00 43.63 151 SER C N 1
ATOM 4115 C CA . SER C 1 152 ? -8.271 -12.926 -4.177 1.00 42.60 151 SER C CA 1
ATOM 4116 C C . SER C 1 152 ? -7.774 -13.231 -2.757 1.00 41.67 151 SER C C 1
ATOM 4117 O O . SER C 1 152 ? -7.550 -14.401 -2.441 1.00 41.45 151 SER C O 1
ATOM 4120 N N . ILE C 1 153 ? -7.676 -12.194 -1.926 1.00 39.95 152 ILE C N 1
ATOM 4121 C CA . ILE C 1 153 ? -7.189 -12.249 -0.517 1.00 38.96 152 ILE C CA 1
ATOM 4122 C C . ILE C 1 153 ? -8.406 -12.011 0.371 1.00 37.68 152 ILE C C 1
ATOM 4123 O O . ILE C 1 153 ? -9.122 -11.022 0.176 1.00 35.75 152 ILE C O 1
ATOM 4128 N N . SER C 1 154 ? -8.709 -12.944 1.243 1.00 37.04 153 SER C N 1
ATOM 4129 C CA . SER C 1 154 ? -9.867 -12.847 2.159 1.00 37.75 153 SER C CA 1
ATOM 4130 C C . SER C 1 154 ? -9.543 -11.776 3.217 1.00 37.06 153 SER C C 1
ATOM 4131 O O . SER C 1 154 ? -8.328 -11.461 3.429 1.00 37.49 153 SER C O 1
ATOM 4134 N N . TRP C 1 155 ? -10.583 -11.243 3.866 1.00 36.38 154 TRP C N 1
ATOM 4135 C CA . TRP C 1 155 ? -10.428 -10.440 5.100 1.00 35.86 154 TRP C CA 1
ATOM 4136 C C . TRP C 1 155 ? -9.549 -11.165 6.139 1.00 37.44 154 TRP C C 1
ATOM 4137 O O . TRP C 1 155 ? -8.642 -10.491 6.710 1.00 38.05 154 TRP C O 1
ATOM 4148 N N . ALA C 1 156 ? -9.779 -12.459 6.393 1.00 39.81 155 ALA C N 1
ATOM 4149 C CA . ALA C 1 156 ? -9.043 -13.232 7.432 1.00 42.71 155 ALA C CA 1
ATOM 4150 C C . ALA C 1 156 ? -7.504 -12.977 7.118 1.00 42.81 155 ALA C C 1
ATOM 4151 O O . ALA C 1 156 ? -6.712 -12.741 8.012 1.00 44.47 155 ALA C O 1
ATOM 4153 N N . ASP C 1 157 ? -7.142 -13.273 5.871 1.00 42.74 156 ASP C N 1
ATOM 4154 C CA . ASP C 1 157 ? -5.701 -13.522 5.462 1.00 42.75 156 ASP C CA 1
ATOM 4155 C C . ASP C 1 157 ? -5.126 -12.123 5.400 1.00 40.07 156 ASP C C 1
ATOM 4156 O O . ASP C 1 157 ? -3.983 -11.933 5.784 1.00 39.89 156 ASP C O 1
ATOM 4161 N N . PHE C 1 158 ? -5.943 -11.161 4.981 1.00 36.08 157 PHE C N 1
ATOM 4162 C CA . PHE C 1 158 ? -5.465 -9.773 4.895 1.00 33.73 157 PHE C CA 1
ATOM 4163 C C . PHE C 1 158 ? -5.070 -9.293 6.298 1.00 33.37 157 PHE C C 1
ATOM 4164 O O . PHE C 1 158 ? -4.040 -8.592 6.385 1.00 32.07 157 PHE C O 1
ATOM 4172 N N . GLN C 1 159 ? -5.842 -9.646 7.341 1.00 34.33 158 GLN C N 1
ATOM 4173 C CA . GLN C 1 159 ? -5.556 -9.184 8.725 1.00 36.75 158 GLN C CA 1
ATOM 4174 C C . GLN C 1 159 ? -4.207 -9.768 9.180 1.00 38.53 158 GLN C C 1
ATOM 4175 O O . GLN C 1 159 ? -3.480 -9.084 9.879 1.00 37.27 158 GLN C O 1
ATOM 4181 N N . GLU C 1 160 ? -3.884 -10.982 8.756 1.00 41.14 159 GLU C N 1
ATOM 4182 C CA . GLU C 1 160 ? -2.626 -11.646 9.202 1.00 44.11 159 GLU C CA 1
ATOM 4183 C C . GLU C 1 160 ? -1.462 -10.950 8.460 1.00 42.15 159 GLU C C 1
ATOM 4184 O O . GLU C 1 160 ? -0.434 -10.617 9.140 1.00 41.21 159 GLU C O 1
ATOM 4190 N N . LEU C 1 161 ? -1.642 -10.705 7.150 1.00 39.37 160 LEU C N 1
ATOM 4191 C CA . LEU C 1 161 ? -0.606 -10.073 6.305 1.00 38.70 160 LEU C CA 1
ATOM 4192 C C . LEU C 1 161 ? -0.368 -8.640 6.814 1.00 38.23 160 LEU C C 1
ATOM 4193 O O . LEU C 1 161 ? 0.830 -8.225 6.857 1.00 36.76 160 LEU C O 1
ATOM 4198 N N . TRP C 1 162 ? -1.415 -7.976 7.311 1.00 37.23 161 TRP C N 1
ATOM 4199 C CA . TRP C 1 162 ? -1.307 -6.631 7.932 1.00 38.21 161 TRP C CA 1
ATOM 4200 C C . TRP C 1 162 ? -0.444 -6.662 9.203 1.00 39.96 161 TRP C C 1
ATOM 4201 O O . TRP C 1 162 ? 0.421 -5.803 9.317 1.00 39.57 161 TRP C O 1
ATOM 4212 N N . LYS C 1 163 ? -0.717 -7.560 10.140 1.00 41.63 162 LYS C N 1
ATOM 4213 C CA . LYS C 1 163 ? 0.077 -7.701 11.382 1.00 45.73 162 LYS C CA 1
ATOM 4214 C C . LYS C 1 163 ? 1.553 -7.937 11.047 1.00 45.37 162 LYS C C 1
ATOM 4215 O O . LYS C 1 163 ? 2.373 -7.295 11.688 1.00 46.13 162 LYS C O 1
ATOM 4221 N N . GLU C 1 164 ? 1.868 -8.786 10.072 1.00 44.20 163 GLU C N 1
ATOM 4222 C CA . GLU C 1 164 ? 3.269 -8.970 9.622 1.00 44.49 163 GLU C CA 1
ATOM 4223 C C . GLU C 1 164 ? 3.833 -7.623 9.139 1.00 42.56 163 GLU C C 1
ATOM 4224 O O . GLU C 1 164 ? 4.950 -7.295 9.529 1.00 43.06 163 GLU C O 1
ATOM 4230 N N . TYR C 1 165 ? 3.093 -6.856 8.333 1.00 38.26 164 TYR C N 1
ATOM 4231 C CA . TYR C 1 165 ? 3.663 -5.662 7.676 1.00 37.30 164 TYR C CA 1
ATOM 4232 C C . TYR C 1 165 ? 4.152 -4.730 8.781 1.00 37.85 164 TYR C C 1
ATOM 4233 O O . TYR C 1 165 ? 5.285 -4.243 8.691 1.00 37.55 164 TYR C O 1
ATOM 4242 N N . PHE C 1 166 ? 3.324 -4.548 9.806 1.00 38.84 165 PHE C N 1
ATOM 4243 C CA . PHE C 1 166 ? 3.489 -3.519 10.857 1.00 40.17 165 PHE C CA 1
ATOM 4244 C C . PHE C 1 166 ? 4.329 -4.013 12.025 1.00 44.13 165 PHE C C 1
ATOM 4245 O O . PHE C 1 166 ? 4.924 -3.129 12.658 1.00 45.28 165 PHE C O 1
ATOM 4253 N N . SER C 1 167 ? 4.377 -5.322 12.315 1.00 47.80 166 SER C N 1
ATOM 4254 C CA . SER C 1 167 ? 4.941 -5.855 13.585 1.00 50.79 166 SER C CA 1
ATOM 4255 C C . SER C 1 167 ? 6.194 -6.698 13.359 1.00 51.42 166 SER C C 1
ATOM 4256 O O . SER C 1 167 ? 7.002 -6.724 14.288 1.00 53.52 166 SER C O 1
ATOM 4259 N N . SER C 1 168 ? 6.386 -7.315 12.186 1.00 49.55 167 SER C N 1
ATOM 4260 C CA . SER C 1 168 ? 7.521 -8.236 11.921 1.00 50.34 167 SER C CA 1
ATOM 4261 C C . SER C 1 168 ? 8.810 -7.462 11.597 1.00 51.42 167 SER C C 1
ATOM 4262 O O . SER C 1 168 ? 8.786 -6.429 10.809 1.00 46.40 167 SER C O 1
ATOM 4265 N N . ASP C 1 169 ? 9.908 -7.892 12.226 1.00 54.21 168 ASP C N 1
ATOM 4266 C CA . ASP C 1 169 ? 11.264 -7.352 11.959 1.00 56.51 168 ASP C CA 1
ATOM 4267 C C . ASP C 1 169 ? 11.934 -8.265 10.936 1.00 57.72 168 ASP C C 1
ATOM 4268 O O . ASP C 1 169 ? 13.093 -7.967 10.545 1.00 58.78 168 ASP C O 1
ATOM 4273 N N . ASP C 1 170 ? 11.250 -9.340 10.536 1.00 58.25 169 ASP C N 1
ATOM 4274 C CA . ASP C 1 170 ? 11.792 -10.300 9.551 1.00 59.94 169 ASP C CA 1
ATOM 4275 C C . ASP C 1 170 ? 11.569 -9.623 8.216 1.00 58.89 169 ASP C C 1
ATOM 4276 O O . ASP C 1 170 ? 10.463 -9.171 7.953 1.00 57.37 169 ASP C O 1
ATOM 4281 N N . PRO C 1 171 ? 12.626 -9.463 7.390 1.00 62.90 170 PRO C N 1
ATOM 4282 C CA . PRO C 1 171 ? 12.497 -8.794 6.092 1.00 61.21 170 PRO C CA 1
ATOM 4283 C C . PRO C 1 171 ? 11.844 -9.655 4.999 1.00 61.35 170 PRO C C 1
ATOM 4284 O O . PRO C 1 171 ? 11.535 -9.128 3.962 1.00 57.81 170 PRO C O 1
ATOM 4288 N N . ASP C 1 172 ? 11.600 -10.937 5.277 1.00 62.57 171 ASP C N 1
ATOM 4289 C CA . ASP C 1 172 ? 11.312 -11.957 4.240 1.00 64.75 171 ASP C CA 1
ATOM 4290 C C . ASP C 1 172 ? 9.849 -12.480 4.312 1.00 62.41 171 ASP C C 1
ATOM 4291 O O . ASP C 1 172 ? 9.473 -13.320 3.463 1.00 64.33 171 ASP C O 1
ATOM 4296 N N . VAL C 1 173 ? 9.007 -12.013 5.243 1.00 57.39 172 VAL C N 1
ATOM 4297 C CA . VAL C 1 173 ? 7.635 -12.592 5.425 1.00 55.03 172 VAL C CA 1
ATOM 4298 C C . VAL C 1 173 ? 6.694 -11.999 4.374 1.00 50.39 172 VAL C C 1
ATOM 4299 O O . VAL C 1 173 ? 6.872 -10.871 3.940 1.00 47.74 172 VAL C O 1
ATOM 4303 N N . PRO C 1 174 ? 5.656 -12.736 3.917 1.00 48.33 173 PRO C N 1
ATOM 4304 C CA . PRO C 1 174 ? 4.795 -12.280 2.815 1.00 45.92 173 PRO C CA 1
ATOM 4305 C C . PRO C 1 174 ? 4.046 -10.944 3.044 1.00 41.49 173 PRO C C 1
ATOM 4306 O O . PRO C 1 174 ? 3.848 -10.179 2.131 1.00 38.46 173 PRO C O 1
ATOM 4310 N N . GLY C 1 175 ? 3.610 -10.701 4.275 1.00 40.52 174 GLY C N 1
ATOM 4311 C CA . GLY C 1 175 ? 2.922 -9.449 4.614 1.00 39.41 174 GLY C CA 1
ATOM 4312 C C . GLY C 1 175 ? 3.761 -8.218 4.287 1.00 38.71 174 GLY C C 1
ATOM 4313 O O . GLY C 1 175 ? 3.181 -7.141 4.136 1.00 37.64 174 GLY C O 1
ATOM 4314 N N . ASN C 1 176 ? 5.084 -8.335 4.193 1.00 40.54 175 ASN C N 1
ATOM 4315 C CA . ASN C 1 176 ? 5.961 -7.171 3.881 1.00 39.70 175 ASN C CA 1
ATOM 4316 C C . ASN C 1 176 ? 5.544 -6.532 2.554 1.00 37.80 175 ASN C C 1
ATOM 4317 O O . ASN C 1 176 ? 5.905 -5.354 2.303 1.00 35.43 175 ASN C O 1
ATOM 4322 N N . TYR C 1 177 ? 4.783 -7.248 1.743 1.00 38.77 176 TYR C N 1
ATOM 4323 C CA . TYR C 1 177 ? 4.379 -6.752 0.407 1.00 39.60 176 TYR C CA 1
ATOM 4324 C C . TYR C 1 177 ? 2.949 -6.186 0.377 1.00 35.93 176 TYR C C 1
ATOM 4325 O O . TYR C 1 177 ? 2.524 -5.874 -0.736 1.00 34.39 176 TYR C O 1
ATOM 4334 N N . ILE C 1 178 ? 2.209 -6.057 1.482 1.00 36.16 177 ILE C N 1
ATOM 4335 C CA . ILE C 1 178 ? 0.767 -5.656 1.327 1.00 36.20 177 ILE C CA 1
ATOM 4336 C C . ILE C 1 178 ? 0.695 -4.294 0.628 1.00 34.17 177 ILE C C 1
ATOM 4337 O O . ILE C 1 178 ? -0.378 -4.006 0.008 1.00 31.16 177 ILE C O 1
ATOM 4342 N N . PHE C 1 179 ? 1.714 -3.444 0.802 1.00 32.21 178 PHE C N 1
ATOM 4343 C CA . PHE C 1 179 ? 1.741 -2.077 0.215 1.00 30.74 178 PHE C CA 1
ATOM 4344 C C . PHE C 1 179 ? 2.633 -1.987 -1.025 1.00 31.62 178 PHE C C 1
ATOM 4345 O O . PHE C 1 179 ? 3.141 -0.915 -1.319 1.00 31.88 178 PHE C O 1
ATOM 4353 N N . GLY C 1 180 ? 2.758 -3.065 -1.796 1.00 31.55 179 GLY C N 1
ATOM 4354 C CA . GLY C 1 180 ? 3.562 -3.093 -3.037 1.00 34.20 179 GLY C CA 1
ATOM 4355 C C . GLY C 1 180 ? 5.073 -3.210 -2.780 1.00 37.56 179 GLY C C 1
ATOM 4356 O O . GLY C 1 180 ? 5.499 -3.516 -1.633 1.00 36.25 179 GLY C O 1
ATOM 4357 N N . ARG C 1 181 ? 5.853 -2.884 -3.805 1.00 40.28 180 ARG C N 1
ATOM 4358 C CA . ARG C 1 181 ? 7.323 -2.900 -3.776 1.00 47.15 180 ARG C CA 1
ATOM 4359 C C . ARG C 1 181 ? 7.809 -1.737 -2.915 1.00 46.56 180 ARG C C 1
ATOM 4360 O O . ARG C 1 181 ? 7.274 -0.662 -3.091 1.00 46.26 180 ARG C O 1
ATOM 4368 N N . LEU C 1 182 ? 8.786 -1.977 -2.042 1.00 50.57 181 LEU C N 1
ATOM 4369 C CA . LEU C 1 182 ? 9.451 -0.948 -1.191 1.00 53.70 181 LEU C CA 1
ATOM 4370 C C . LEU C 1 182 ? 10.636 -0.317 -1.938 1.00 56.89 181 LEU C C 1
ATOM 4371 O O . LEU C 1 182 ? 10.705 0.931 -1.969 1.00 53.92 181 LEU C O 1
ATOM 4376 N N . THR C 1 183 ? 11.583 -1.155 -2.421 1.00 64.09 182 THR C N 1
ATOM 4377 C CA . THR C 1 183 ? 12.802 -0.769 -3.218 1.00 65.59 182 THR C CA 1
ATOM 4378 C C . THR C 1 183 ? 12.417 0.430 -4.116 1.00 66.88 182 THR C C 1
ATOM 4379 O O . THR C 1 183 ? 11.260 0.433 -4.622 1.00 67.33 182 THR C O 1
ATOM 4383 N N . CYS C 1 184 ? 13.308 1.417 -4.290 1.00 65.42 183 CYS C N 1
ATOM 4384 C CA . CYS C 1 184 ? 12.972 2.806 -4.747 1.00 64.48 183 CYS C CA 1
ATOM 4385 C C . CYS C 1 184 ? 12.821 2.922 -6.273 1.00 66.92 183 CYS C C 1
ATOM 4386 O O . CYS C 1 184 ? 13.524 2.139 -6.961 1.00 70.83 183 CYS C O 1
ATOM 4390 N N . MET D 1 2 ? 15.800 23.634 6.992 1.00 86.32 1 MET D N 1
ATOM 4391 C CA . MET D 1 2 ? 16.297 22.218 7.140 1.00 82.40 1 MET D CA 1
ATOM 4392 C C . MET D 1 2 ? 16.444 21.572 5.745 1.00 75.83 1 MET D C 1
ATOM 4393 O O . MET D 1 2 ? 16.403 22.289 4.718 1.00 77.61 1 MET D O 1
ATOM 4398 N N . VAL D 1 3 ? 16.644 20.252 5.732 1.00 69.05 2 VAL D N 1
ATOM 4399 C CA . VAL D 1 3 ? 16.893 19.390 4.538 1.00 62.65 2 VAL D CA 1
ATOM 4400 C C . VAL D 1 3 ? 15.617 18.599 4.214 1.00 57.95 2 VAL D C 1
ATOM 4401 O O . VAL D 1 3 ? 14.892 18.238 5.164 1.00 54.74 2 VAL D O 1
ATOM 4405 N N . SER D 1 4 ? 15.371 18.305 2.933 1.00 55.85 3 SER D N 1
ATOM 4406 C CA . SER D 1 4 ? 14.179 17.531 2.468 1.00 55.48 3 SER D CA 1
ATOM 4407 C C . SER D 1 4 ? 14.134 16.160 3.175 1.00 53.36 3 SER D C 1
ATOM 4408 O O . SER D 1 4 ? 15.219 15.641 3.654 1.00 48.33 3 SER D O 1
ATOM 4411 N N . GLU D 1 5 ? 12.943 15.563 3.248 1.00 54.48 4 GLU D N 1
ATOM 4412 C CA . GLU D 1 5 ? 12.757 14.181 3.778 1.00 54.53 4 GLU D CA 1
ATOM 4413 C C . GLU D 1 5 ? 13.595 13.212 2.911 1.00 52.70 4 GLU D C 1
ATOM 4414 O O . GLU D 1 5 ? 14.185 12.277 3.457 1.00 49.67 4 GLU D O 1
ATOM 4420 N N . VAL D 1 6 ? 13.678 13.465 1.595 1.00 54.34 5 VAL D N 1
ATOM 4421 C CA . VAL D 1 6 ? 14.482 12.665 0.623 1.00 53.79 5 VAL D CA 1
ATOM 4422 C C . VAL D 1 6 ? 15.946 12.690 1.071 1.00 50.68 5 VAL D C 1
ATOM 4423 O O . VAL D 1 6 ? 16.575 11.624 1.074 1.00 50.80 5 VAL D O 1
ATOM 4427 N N . ARG D 1 7 ? 16.497 13.864 1.384 1.00 48.94 6 ARG D N 1
ATOM 4428 C CA . ARG D 1 7 ? 17.915 13.938 1.812 1.00 45.73 6 ARG D CA 1
ATOM 4429 C C . ARG D 1 7 ? 18.063 13.304 3.183 1.00 43.83 6 ARG D C 1
ATOM 4430 O O . ARG D 1 7 ? 19.038 12.565 3.364 1.00 41.71 6 ARG D O 1
ATOM 4438 N N . LYS D 1 8 ? 17.134 13.536 4.086 1.00 43.60 7 LYS D N 1
ATOM 4439 C CA . LYS D 1 8 ? 17.263 13.031 5.464 1.00 42.94 7 LYS D CA 1
ATOM 4440 C C . LYS D 1 8 ? 17.336 11.494 5.381 1.00 42.34 7 LYS D C 1
ATOM 4441 O O . LYS D 1 8 ? 18.133 10.905 6.126 1.00 38.72 7 LYS D O 1
ATOM 4447 N N . LYS D 1 9 ? 16.536 10.876 4.503 1.00 43.41 8 LYS D N 1
ATOM 4448 C CA . LYS D 1 9 ? 16.529 9.404 4.344 1.00 44.51 8 LYS D CA 1
ATOM 4449 C C . LYS D 1 9 ? 17.937 8.952 3.946 1.00 42.54 8 LYS D C 1
ATOM 4450 O O . LYS D 1 9 ? 18.447 7.996 4.613 1.00 41.20 8 LYS D O 1
ATOM 4456 N N . LYS D 1 10 ? 18.521 9.584 2.912 1.00 41.36 9 LYS D N 1
ATOM 4457 C CA . LYS D 1 10 ? 19.888 9.249 2.435 1.00 40.20 9 LYS D CA 1
ATOM 4458 C C . LYS D 1 10 ? 20.930 9.525 3.509 1.00 38.14 9 LYS D C 1
ATOM 4459 O O . LYS D 1 10 ? 21.847 8.673 3.694 1.00 35.91 9 LYS D O 1
ATOM 4465 N N . LEU D 1 11 ? 20.796 10.626 4.249 1.00 38.15 10 LEU D N 1
ATOM 4466 C CA . LEU D 1 11 ? 21.723 10.914 5.373 1.00 37.44 10 LEU D CA 1
ATOM 4467 C C . LEU D 1 11 ? 21.599 9.827 6.468 1.00 37.02 10 LEU D C 1
ATOM 4468 O O . LEU D 1 11 ? 22.653 9.345 7.002 1.00 34.95 10 LEU D O 1
ATOM 4473 N N . LEU D 1 12 ? 20.391 9.393 6.829 1.00 38.31 11 LEU D N 1
ATOM 4474 C CA . LEU D 1 12 ? 20.302 8.412 7.943 1.00 39.75 11 LEU D CA 1
ATOM 4475 C C . LEU D 1 12 ? 20.732 7.026 7.417 1.00 39.24 11 LEU D C 1
ATOM 4476 O O . LEU D 1 12 ? 21.234 6.220 8.210 1.00 38.09 11 LEU D O 1
ATOM 4481 N N . HIS D 1 13 ? 20.649 6.809 6.114 1.00 39.43 12 HIS D N 1
ATOM 4482 C CA . HIS D 1 13 ? 21.066 5.535 5.485 1.00 40.10 12 HIS D CA 1
ATOM 4483 C C . HIS D 1 13 ? 22.572 5.342 5.665 1.00 38.13 12 HIS D C 1
ATOM 4484 O O . HIS D 1 13 ? 22.996 4.228 6.125 1.00 37.90 12 HIS D O 1
ATOM 4491 N N A VAL D 1 14 ? 23.365 6.352 5.288 0.50 36.71 13 VAL D N 1
ATOM 4492 N N B VAL D 1 14 ? 23.360 6.367 5.320 0.50 37.10 13 VAL D N 1
ATOM 4493 C CA A VAL D 1 14 ? 24.837 6.350 5.472 0.50 35.80 13 VAL D CA 1
ATOM 4494 C CA B VAL D 1 14 ? 24.837 6.352 5.461 0.50 36.48 13 VAL D CA 1
ATOM 4495 C C A VAL D 1 14 ? 25.110 6.133 6.957 0.50 35.43 13 VAL D C 1
ATOM 4496 C C B VAL D 1 14 ? 25.173 6.197 6.945 0.50 35.80 13 VAL D C 1
ATOM 4497 O O A VAL D 1 14 ? 25.882 5.201 7.273 0.50 35.08 13 VAL D O 1
ATOM 4498 O O B VAL D 1 14 ? 26.051 5.353 7.250 0.50 35.30 13 VAL D O 1
ATOM 4505 N N . PHE D 1 15 ? 24.518 6.963 7.824 1.00 35.43 14 PHE D N 1
ATOM 4506 C CA . PHE D 1 15 ? 24.693 6.875 9.299 1.00 37.24 14 PHE D CA 1
ATOM 4507 C C . PHE D 1 15 ? 24.548 5.424 9.823 1.00 38.53 14 PHE D C 1
ATOM 4508 O O . PHE D 1 15 ? 25.517 4.874 10.477 1.00 37.94 14 PHE D O 1
ATOM 4516 N N A THR D 1 16 ? 23.398 4.803 9.554 0.50 39.56 15 THR D N 1
ATOM 4517 N N B THR D 1 16 ? 23.383 4.807 9.562 0.50 39.43 15 THR D N 1
ATOM 4518 C CA A THR D 1 16 ? 22.994 3.495 10.143 0.50 40.90 15 THR D CA 1
ATOM 4519 C CA B THR D 1 16 ? 22.948 3.496 10.141 0.50 40.69 15 THR D CA 1
ATOM 4520 C C A THR D 1 16 ? 23.785 2.341 9.499 0.50 41.58 15 THR D C 1
ATOM 4521 C C B THR D 1 16 ? 23.726 2.329 9.494 0.50 41.46 15 THR D C 1
ATOM 4522 O O A THR D 1 16 ? 24.270 1.454 10.271 0.50 43.66 15 THR D O 1
ATOM 4523 O O B THR D 1 16 ? 24.145 1.411 10.268 0.50 43.64 15 THR D O 1
ATOM 4530 N N . VAL D 1 17 ? 23.961 2.357 8.171 1.00 41.82 16 VAL D N 1
ATOM 4531 C CA . VAL D 1 17 ? 24.607 1.225 7.425 1.00 43.26 16 VAL D CA 1
ATOM 4532 C C . VAL D 1 17 ? 26.133 1.327 7.418 1.00 44.11 16 VAL D C 1
ATOM 4533 O O . VAL D 1 17 ? 26.768 0.250 7.579 1.00 46.17 16 VAL D O 1
ATOM 4537 N N . PHE D 1 18 ? 26.698 2.507 7.135 1.00 43.66 17 PHE D N 1
ATOM 4538 C CA . PHE D 1 18 ? 28.148 2.706 6.859 1.00 44.48 17 PHE D CA 1
ATOM 4539 C C . PHE D 1 18 ? 28.871 3.268 8.076 1.00 42.07 17 PHE D C 1
ATOM 4540 O O . PHE D 1 18 ? 29.998 2.839 8.315 1.00 47.48 17 PHE D O 1
ATOM 4548 N N . PHE D 1 19 ? 28.259 4.129 8.864 1.00 37.22 18 PHE D N 1
ATOM 4549 C CA . PHE D 1 19 ? 28.950 4.641 10.061 1.00 35.57 18 PHE D CA 1
ATOM 4550 C C . PHE D 1 19 ? 28.737 3.678 11.230 1.00 34.60 18 PHE D C 1
ATOM 4551 O O . PHE D 1 19 ? 29.762 3.361 11.846 1.00 35.77 18 PHE D O 1
ATOM 4559 N N . ASP D 1 20 ? 27.508 3.246 11.530 1.00 34.67 19 ASP D N 1
ATOM 4560 C CA . ASP D 1 20 ? 27.145 2.584 12.817 1.00 33.98 19 ASP D CA 1
ATOM 4561 C C . ASP D 1 20 ? 27.347 1.071 12.691 1.00 34.01 19 ASP D C 1
ATOM 4562 O O . ASP D 1 20 ? 26.353 0.301 12.752 1.00 34.52 19 ASP D O 1
ATOM 4567 N N . SER D 1 21 ? 28.587 0.635 12.507 1.00 33.58 20 SER D N 1
ATOM 4568 C CA . SER D 1 21 ? 28.922 -0.796 12.266 1.00 34.11 20 SER D CA 1
ATOM 4569 C C . SER D 1 21 ? 28.460 -1.728 13.418 1.00 35.21 20 SER D C 1
ATOM 4570 O O . SER D 1 21 ? 28.106 -2.842 13.110 1.00 34.50 20 SER D O 1
ATOM 4573 N N . ASP D 1 22 ? 28.393 -1.296 14.694 1.00 35.39 21 ASP D N 1
ATOM 4574 C CA . ASP D 1 22 ? 27.929 -2.151 15.822 1.00 35.19 21 ASP D CA 1
ATOM 4575 C C . ASP D 1 22 ? 26.438 -1.961 16.135 1.00 36.12 21 ASP D C 1
ATOM 4576 O O . ASP D 1 22 ? 25.951 -2.571 17.123 1.00 35.54 21 ASP D O 1
ATOM 4581 N N . LYS D 1 23 ? 25.711 -1.188 15.318 1.00 36.44 22 LYS D N 1
ATOM 4582 C CA . LYS D 1 23 ? 24.229 -1.017 15.451 1.00 37.15 22 LYS D CA 1
ATOM 4583 C C . LYS D 1 23 ? 23.839 -0.617 16.878 1.00 36.74 22 LYS D C 1
ATOM 4584 O O . LYS D 1 23 ? 22.739 -0.931 17.293 1.00 36.69 22 LYS D O 1
ATOM 4590 N N . SER D 1 24 ? 24.687 0.129 17.578 1.00 35.97 23 SER D N 1
ATOM 4591 C CA . SER D 1 24 ? 24.350 0.760 18.878 1.00 36.71 23 SER D CA 1
ATOM 4592 C C . SER D 1 24 ? 23.422 1.973 18.639 1.00 37.64 23 SER D C 1
ATOM 4593 O O . SER D 1 24 ? 22.863 2.463 19.647 1.00 37.50 23 SER D O 1
ATOM 4596 N N . GLY D 1 25 ? 23.324 2.474 17.398 1.00 36.41 24 GLY D N 1
ATOM 4597 C CA . GLY D 1 25 ? 22.582 3.708 17.042 1.00 38.58 24 GLY D CA 1
ATOM 4598 C C . GLY D 1 25 ? 23.360 5.015 17.282 1.00 38.19 24 GLY D C 1
ATOM 4599 O O . GLY D 1 25 ? 22.788 6.114 17.104 1.00 36.89 24 GLY D O 1
ATOM 4600 N N . VAL D 1 26 ? 24.583 4.912 17.781 1.00 37.75 25 VAL D N 1
ATOM 4601 C CA . VAL D 1 26 ? 25.486 6.048 18.060 1.00 38.14 25 VAL D CA 1
ATOM 4602 C C . VAL D 1 26 ? 26.819 5.665 17.422 1.00 37.12 25 VAL D C 1
ATOM 4603 O O . VAL D 1 26 ? 27.212 4.560 17.618 1.00 35.78 25 VAL D O 1
ATOM 4607 N N . VAL D 1 27 ? 27.439 6.566 16.673 1.00 36.98 26 VAL D N 1
ATOM 4608 C CA . VAL D 1 27 ? 28.717 6.374 15.935 1.00 35.93 26 VAL D CA 1
ATOM 4609 C C . VAL D 1 27 ? 29.888 6.793 16.828 1.00 36.27 26 VAL D C 1
ATOM 4610 O O . VAL D 1 27 ? 29.859 7.916 17.404 1.00 35.79 26 VAL D O 1
ATOM 4614 N N . GLU D 1 28 ? 30.829 5.854 17.017 1.00 34.27 27 GLU D N 1
ATOM 4615 C CA . GLU D 1 28 ? 32.032 5.992 17.848 1.00 36.22 27 GLU D CA 1
ATOM 4616 C C . GLU D 1 28 ? 33.243 5.509 17.058 1.00 34.95 27 GLU D C 1
ATOM 4617 O O . GLU D 1 28 ? 33.081 4.873 16.034 1.00 34.59 27 GLU D O 1
ATOM 4623 N N . LYS D 1 29 ? 34.435 5.778 17.571 1.00 34.61 28 LYS D N 1
ATOM 4624 C CA . LYS D 1 29 ? 35.677 5.293 16.953 1.00 36.03 28 LYS D CA 1
ATOM 4625 C C . LYS D 1 29 ? 35.584 3.749 16.741 1.00 35.66 28 LYS D C 1
ATOM 4626 O O . LYS D 1 29 ? 35.991 3.271 15.669 1.00 34.36 28 LYS D O 1
ATOM 4632 N N A GLN D 1 30 ? 35.068 2.997 17.721 0.50 34.96 29 GLN D N 1
ATOM 4633 N N B GLN D 1 30 ? 35.052 3.007 17.719 0.50 35.06 29 GLN D N 1
ATOM 4634 C CA A GLN D 1 30 ? 35.114 1.511 17.647 0.50 36.23 29 GLN D CA 1
ATOM 4635 C CA B GLN D 1 30 ? 35.082 1.519 17.683 0.50 36.43 29 GLN D CA 1
ATOM 4636 C C A GLN D 1 30 ? 34.293 1.047 16.440 0.50 35.28 29 GLN D C 1
ATOM 4637 C C B GLN D 1 30 ? 34.230 1.020 16.510 0.50 35.45 29 GLN D C 1
ATOM 4638 O O A GLN D 1 30 ? 34.591 -0.021 15.932 0.50 35.70 29 GLN D O 1
ATOM 4639 O O B GLN D 1 30 ? 34.433 -0.112 16.110 0.50 35.97 29 GLN D O 1
ATOM 4650 N N . ASP D 1 31 ? 33.341 1.855 15.972 1.00 34.78 30 ASP D N 1
ATOM 4651 C CA . ASP D 1 31 ? 32.494 1.518 14.816 1.00 33.32 30 ASP D CA 1
ATOM 4652 C C . ASP D 1 31 ? 33.357 1.335 13.584 1.00 32.24 30 ASP D C 1
ATOM 4653 O O . ASP D 1 31 ? 33.116 0.385 12.824 1.00 33.32 30 ASP D O 1
ATOM 4658 N N . PHE D 1 32 ? 34.308 2.238 13.381 1.00 33.46 31 PHE D N 1
ATOM 4659 C CA . PHE D 1 32 ? 35.158 2.293 12.171 1.00 33.69 31 PHE D CA 1
ATOM 4660 C C . PHE D 1 32 ? 36.295 1.273 12.297 1.00 34.09 31 PHE D C 1
ATOM 4661 O O . PHE D 1 32 ? 36.684 0.688 11.267 1.00 34.04 31 PHE D O 1
ATOM 4669 N N . GLU D 1 33 ? 36.799 1.054 13.507 1.00 35.01 32 GLU D N 1
ATOM 4670 C CA . GLU D 1 33 ? 37.780 -0.046 13.719 1.00 38.13 32 GLU D CA 1
ATOM 4671 C C . GLU D 1 33 ? 37.076 -1.351 13.372 1.00 36.76 32 GLU D C 1
ATOM 4672 O O . GLU D 1 33 ? 37.735 -2.118 12.688 1.00 35.79 32 GLU D O 1
ATOM 4678 N N . LEU D 1 34 ? 35.786 -1.526 13.763 1.00 35.41 33 LEU D N 1
ATOM 4679 C CA . LEU D 1 34 ? 34.993 -2.742 13.448 1.00 35.26 33 LEU D CA 1
ATOM 4680 C C . LEU D 1 34 ? 34.799 -2.821 11.916 1.00 34.62 33 LEU D C 1
ATOM 4681 O O . LEU D 1 34 ? 34.832 -3.957 11.349 1.00 33.64 33 LEU D O 1
ATOM 4686 N N . ALA D 1 35 ? 34.555 -1.682 11.259 1.00 33.00 34 ALA D N 1
ATOM 4687 C CA . ALA D 1 35 ? 34.277 -1.648 9.817 1.00 32.29 34 ALA D CA 1
ATOM 4688 C C . ALA D 1 35 ? 35.518 -2.138 9.070 1.00 32.97 34 ALA D C 1
ATOM 4689 O O . ALA D 1 35 ? 35.379 -2.876 8.082 1.00 34.52 34 ALA D O 1
ATOM 4691 N N . ALA D 1 36 ? 36.708 -1.749 9.511 1.00 32.12 35 ALA D N 1
ATOM 4692 C CA . ALA D 1 36 ? 37.967 -2.221 8.904 1.00 33.49 35 ALA D CA 1
ATOM 4693 C C . ALA D 1 36 ? 38.062 -3.738 9.107 1.00 33.86 35 ALA D C 1
ATOM 4694 O O . ALA D 1 36 ? 38.382 -4.444 8.186 1.00 32.72 35 ALA D O 1
ATOM 4696 N N . GLN D 1 37 ? 37.812 -4.175 10.324 1.00 34.16 36 GLN D N 1
ATOM 4697 C CA . GLN D 1 37 ? 37.917 -5.605 10.695 1.00 37.62 36 GLN D CA 1
ATOM 4698 C C . GLN D 1 37 ? 36.995 -6.367 9.749 1.00 35.85 36 GLN D C 1
ATOM 4699 O O . GLN D 1 37 ? 37.375 -7.429 9.307 1.00 36.36 36 GLN D O 1
ATOM 4705 N N . ASN D 1 38 ? 35.809 -5.849 9.435 1.00 34.90 37 ASN D N 1
ATOM 4706 C CA . ASN D 1 38 ? 34.781 -6.624 8.664 1.00 35.70 37 ASN D CA 1
ATOM 4707 C C . ASN D 1 38 ? 35.202 -6.758 7.194 1.00 34.19 37 ASN D C 1
ATOM 4708 O O . ASN D 1 38 ? 34.929 -7.768 6.603 1.00 35.40 37 ASN D O 1
ATOM 4713 N N . ILE D 1 39 ? 35.786 -5.719 6.625 1.00 33.11 38 ILE D N 1
ATOM 4714 C CA . ILE D 1 39 ? 36.339 -5.730 5.235 1.00 33.96 38 ILE D CA 1
ATOM 4715 C C . ILE D 1 39 ? 37.571 -6.664 5.150 1.00 34.51 38 ILE D C 1
ATOM 4716 O O . ILE D 1 39 ? 37.651 -7.449 4.199 1.00 32.95 38 ILE D O 1
ATOM 4721 N N . ALA D 1 40 ? 38.544 -6.466 6.056 1.00 33.25 39 ALA D N 1
ATOM 4722 C CA . ALA D 1 40 ? 39.761 -7.297 6.184 1.00 36.05 39 ALA D CA 1
ATOM 4723 C C . ALA D 1 40 ? 39.346 -8.796 6.214 1.00 36.88 39 ALA D C 1
ATOM 4724 O O . ALA D 1 40 ? 39.861 -9.560 5.423 1.00 38.39 39 ALA D O 1
ATOM 4726 N N . LYS D 1 41 ? 38.405 -9.170 7.079 1.00 38.29 40 LYS D N 1
ATOM 4727 C CA . LYS D 1 41 ? 37.879 -10.549 7.250 1.00 40.60 40 LYS D CA 1
ATOM 4728 C C . LYS D 1 41 ? 37.448 -11.150 5.894 1.00 40.67 40 LYS D C 1
ATOM 4729 O O . LYS D 1 41 ? 37.843 -12.278 5.593 1.00 40.97 40 LYS D O 1
ATOM 4735 N N . LEU D 1 42 ? 36.681 -10.410 5.100 1.00 39.60 41 LEU D N 1
ATOM 4736 C CA . LEU D 1 42 ? 36.236 -10.796 3.737 1.00 41.47 41 LEU D CA 1
ATOM 4737 C C . LEU D 1 42 ? 37.373 -10.778 2.711 1.00 40.78 41 LEU D C 1
ATOM 4738 O O . LEU D 1 42 ? 37.230 -11.462 1.689 1.00 40.75 41 LEU D O 1
ATOM 4743 N N . ARG D 1 43 ? 38.450 -10.024 2.920 1.00 39.16 42 ARG D N 1
ATOM 4744 C CA . ARG D 1 43 ? 39.576 -10.004 1.950 1.00 39.52 42 ARG D CA 1
ATOM 4745 C C . ARG D 1 43 ? 40.642 -11.013 2.392 1.00 40.65 42 ARG D C 1
ATOM 4746 O O . ARG D 1 43 ? 41.485 -11.352 1.563 1.00 40.58 42 ARG D O 1
ATOM 4754 N N . GLY D 1 44 ? 40.542 -11.558 3.610 1.00 40.21 43 GLY D N 1
ATOM 4755 C CA . GLY D 1 44 ? 41.530 -12.522 4.126 1.00 41.69 43 GLY D CA 1
ATOM 4756 C C . GLY D 1 44 ? 42.777 -11.806 4.615 1.00 41.40 43 GLY D C 1
ATOM 4757 O O . GLY D 1 44 ? 43.836 -12.446 4.659 1.00 42.50 43 GLY D O 1
ATOM 4758 N N . TRP D 1 45 ? 42.666 -10.527 4.954 1.00 38.81 44 TRP D N 1
ATOM 4759 C CA . TRP D 1 45 ? 43.779 -9.748 5.540 1.00 38.79 44 TRP D CA 1
ATOM 4760 C C . TRP D 1 45 ? 43.815 -10.014 7.048 1.00 39.37 44 TRP D C 1
ATOM 4761 O O . TRP D 1 45 ? 42.970 -9.446 7.746 1.00 40.38 44 TRP D O 1
ATOM 4772 N N . ALA D 1 46 ? 44.761 -10.802 7.541 1.00 39.62 45 ALA D N 1
ATOM 4773 C CA . ALA D 1 46 ? 44.960 -11.104 8.973 1.00 40.59 45 ALA D CA 1
ATOM 4774 C C . ALA D 1 46 ? 45.143 -9.829 9.800 1.00 40.59 45 ALA D C 1
ATOM 4775 O O . ALA D 1 46 ? 45.913 -8.969 9.393 1.00 39.63 45 ALA D O 1
ATOM 4777 N N . PRO D 1 47 ? 44.599 -9.765 11.042 1.00 40.32 46 PRO D N 1
ATOM 4778 C CA . PRO D 1 47 ? 44.930 -8.705 11.988 1.00 40.97 46 PRO D CA 1
ATOM 4779 C C . PRO D 1 47 ? 46.449 -8.616 12.204 1.00 40.48 46 PRO D C 1
ATOM 4780 O O . PRO D 1 47 ? 47.069 -9.599 12.292 1.00 40.15 46 PRO D O 1
ATOM 4784 N N . GLY D 1 48 ? 46.965 -7.382 12.226 1.00 40.11 47 GLY D N 1
ATOM 4785 C CA . GLY D 1 48 ? 48.393 -7.043 12.311 1.00 41.92 47 GLY D CA 1
ATOM 4786 C C . GLY D 1 48 ? 49.147 -7.249 11.009 1.00 42.54 47 GLY D C 1
ATOM 4787 O O . GLY D 1 48 ? 50.344 -7.039 11.052 1.00 45.63 47 GLY D O 1
ATOM 4788 N N . SER D 1 49 ? 48.502 -7.652 9.903 1.00 39.55 48 SER D N 1
ATOM 4789 C CA . SER D 1 49 ? 49.122 -7.669 8.553 1.00 38.70 48 SER D CA 1
ATOM 4790 C C . SER D 1 49 ? 49.219 -6.216 8.081 1.00 37.79 48 SER D C 1
ATOM 4791 O O . SER D 1 49 ? 48.415 -5.410 8.520 1.00 37.35 48 SER D O 1
ATOM 4794 N N . PRO D 1 50 ? 50.217 -5.824 7.247 1.00 38.53 49 PRO D N 1
ATOM 4795 C CA . PRO D 1 50 ? 50.299 -4.457 6.732 1.00 38.14 49 PRO D CA 1
ATOM 4796 C C . PRO D 1 50 ? 48.996 -3.970 6.064 1.00 37.18 49 PRO D C 1
ATOM 4797 O O . PRO D 1 50 ? 48.634 -2.807 6.276 1.00 37.39 49 PRO D O 1
ATOM 4801 N N . ALA D 1 51 ? 48.363 -4.806 5.239 1.00 36.80 50 ALA D N 1
ATOM 4802 C CA . ALA D 1 51 ? 47.122 -4.484 4.516 1.00 36.21 50 ALA D CA 1
ATOM 4803 C C . ALA D 1 51 ? 46.052 -4.120 5.543 1.00 35.86 50 ALA D C 1
ATOM 4804 O O . ALA D 1 51 ? 45.279 -3.146 5.327 1.00 36.07 50 ALA D O 1
ATOM 4806 N N . TYR D 1 52 ? 45.931 -4.923 6.597 1.00 36.76 51 TYR D N 1
ATOM 4807 C CA . TYR D 1 52 ? 44.862 -4.779 7.618 1.00 36.76 51 TYR D CA 1
ATOM 4808 C C . TYR D 1 52 ? 45.074 -3.476 8.391 1.00 37.14 51 TYR D C 1
ATOM 4809 O O . TYR D 1 52 ? 44.078 -2.740 8.696 1.00 34.34 51 TYR D O 1
ATOM 4818 N N . ASP D 1 53 ? 46.328 -3.249 8.759 1.00 39.40 52 ASP D N 1
ATOM 4819 C CA . ASP D 1 53 ? 46.730 -2.069 9.560 1.00 42.39 52 ASP D CA 1
ATOM 4820 C C . ASP D 1 53 ? 46.483 -0.809 8.764 1.00 42.36 52 ASP D C 1
ATOM 4821 O O . ASP D 1 53 ? 46.034 0.144 9.401 1.00 45.10 52 ASP D O 1
ATOM 4826 N N . ILE D 1 54 ? 46.708 -0.763 7.450 1.00 44.26 53 ILE D N 1
ATOM 4827 C CA . ILE D 1 54 ? 46.486 0.554 6.759 1.00 44.18 53 ILE D CA 1
ATOM 4828 C C . ILE D 1 54 ? 44.987 0.740 6.547 1.00 43.00 53 ILE D C 1
ATOM 4829 O O . ILE D 1 54 ? 44.489 1.898 6.369 1.00 41.05 53 ILE D O 1
ATOM 4834 N N . LEU D 1 55 ? 44.246 -0.359 6.568 1.00 40.27 54 LEU D N 1
ATOM 4835 C CA . LEU D 1 55 ? 42.772 -0.236 6.498 1.00 38.84 54 LEU D CA 1
ATOM 4836 C C . LEU D 1 55 ? 42.238 0.349 7.821 1.00 36.99 54 LEU D C 1
ATOM 4837 O O . LEU D 1 55 ? 41.432 1.243 7.718 1.00 34.31 54 LEU D O 1
ATOM 4842 N N . GLN D 1 56 ? 42.679 -0.118 8.999 1.00 36.57 55 GLN D N 1
ATOM 4843 C CA . GLN D 1 56 ? 42.317 0.481 10.309 1.00 39.24 55 GLN D CA 1
ATOM 4844 C C . GLN D 1 56 ? 42.590 1.991 10.240 1.00 41.22 55 GLN D C 1
ATOM 4845 O O . GLN D 1 56 ? 41.686 2.748 10.599 1.00 37.47 55 GLN D O 1
ATOM 4851 N N . GLU D 1 57 ? 43.769 2.399 9.756 1.00 42.07 56 GLU D N 1
ATOM 4852 C CA . GLU D 1 57 ? 44.172 3.834 9.747 1.00 45.63 56 GLU D CA 1
ATOM 4853 C C . GLU D 1 57 ? 43.285 4.631 8.778 1.00 42.77 56 GLU D C 1
ATOM 4854 O O . GLU D 1 57 ? 42.915 5.824 9.070 1.00 40.53 56 GLU D O 1
ATOM 4860 N N . SER D 1 58 ? 42.950 4.054 7.629 1.00 42.24 57 SER D N 1
ATOM 4861 C CA . SER D 1 58 ? 42.084 4.759 6.662 1.00 41.27 57 SER D CA 1
ATOM 4862 C C . SER D 1 58 ? 40.703 4.934 7.284 1.00 41.01 57 SER D C 1
ATOM 4863 O O . SER D 1 58 ? 40.121 6.015 7.145 1.00 41.48 57 SER D O 1
ATOM 4866 N N . MET D 1 59 ? 40.204 3.907 7.977 1.00 37.28 58 MET D N 1
ATOM 4867 C CA . MET D 1 59 ? 38.861 3.980 8.589 1.00 36.27 58 MET D CA 1
ATOM 4868 C C . MET D 1 59 ? 38.867 4.990 9.756 1.00 34.62 58 MET D C 1
ATOM 4869 O O . MET D 1 59 ? 37.880 5.777 9.864 1.00 32.52 58 MET D O 1
ATOM 4874 N N A ILE D 1 60 ? 39.916 4.971 10.587 0.50 33.98 59 ILE D N 1
ATOM 4875 N N B ILE D 1 60 ? 39.911 4.975 10.587 0.50 34.18 59 ILE D N 1
ATOM 4876 C CA A ILE D 1 60 ? 40.079 5.881 11.765 0.50 35.06 59 ILE D CA 1
ATOM 4877 C CA B ILE D 1 60 ? 40.051 5.893 11.759 0.50 35.39 59 ILE D CA 1
ATOM 4878 C C A ILE D 1 60 ? 40.200 7.328 11.251 0.50 36.17 59 ILE D C 1
ATOM 4879 C C B ILE D 1 60 ? 40.178 7.335 11.238 0.50 36.33 59 ILE D C 1
ATOM 4880 O O A ILE D 1 60 ? 39.648 8.236 11.896 0.50 37.84 59 ILE D O 1
ATOM 4881 O O B ILE D 1 60 ? 39.613 8.246 11.868 0.50 37.92 59 ILE D O 1
ATOM 4890 N N . ALA D 1 61 ? 40.863 7.560 10.117 1.00 37.05 60 ALA D N 1
ATOM 4891 C CA . ALA D 1 61 ? 40.986 8.924 9.538 1.00 38.19 60 ALA D CA 1
ATOM 4892 C C . ALA D 1 61 ? 39.575 9.399 9.141 1.00 37.56 60 ALA D C 1
ATOM 4893 O O . ALA D 1 61 ? 39.244 10.511 9.458 1.00 37.56 60 ALA D O 1
ATOM 4895 N N . ILE D 1 62 ? 38.721 8.536 8.575 1.00 36.60 61 ILE D N 1
ATOM 4896 C CA . ILE D 1 62 ? 37.304 8.854 8.242 1.00 36.07 61 ILE D CA 1
ATOM 4897 C C . ILE D 1 62 ? 36.533 9.240 9.512 1.00 35.42 61 ILE D C 1
ATOM 4898 O O . ILE D 1 62 ? 35.774 10.192 9.471 1.00 35.22 61 ILE D O 1
ATOM 4903 N N . TRP D 1 63 ? 36.666 8.443 10.572 1.00 33.85 62 TRP D N 1
ATOM 4904 C CA . TRP D 1 63 ? 36.059 8.678 11.900 1.00 32.18 62 TRP D CA 1
ATOM 4905 C C . TRP D 1 63 ? 36.479 10.060 12.395 1.00 33.27 62 TRP D C 1
ATOM 4906 O O . TRP D 1 63 ? 35.618 10.835 12.845 1.00 34.12 62 TRP D O 1
ATOM 4917 N N . LEU D 1 64 ? 37.765 10.331 12.417 1.00 34.81 63 LEU D N 1
ATOM 4918 C CA . LEU D 1 64 ? 38.254 11.588 13.035 1.00 35.91 63 LEU D CA 1
ATOM 4919 C C . LEU D 1 64 ? 37.695 12.811 12.282 1.00 35.68 63 LEU D C 1
ATOM 4920 O O . LEU D 1 64 ? 37.358 13.786 12.979 1.00 35.14 63 LEU D O 1
ATOM 4925 N N . GLY D 1 65 ? 37.584 12.764 10.946 1.00 35.17 64 GLY D N 1
ATOM 4926 C CA . GLY D 1 65 ? 36.939 13.821 10.135 1.00 35.63 64 GLY D CA 1
ATOM 4927 C C . GLY D 1 65 ? 35.484 14.025 10.542 1.00 36.44 64 GLY D C 1
ATOM 4928 O O . GLY D 1 65 ? 35.066 15.170 10.791 1.00 37.08 64 GLY D O 1
ATOM 4929 N N . LEU D 1 66 ? 34.744 12.918 10.651 1.00 35.90 65 LEU D N 1
ATOM 4930 C CA . LEU D 1 66 ? 33.341 12.869 11.103 1.00 35.68 65 LEU D CA 1
ATOM 4931 C C . LEU D 1 66 ? 33.256 13.450 12.520 1.00 35.17 65 LEU D C 1
ATOM 4932 O O . LEU D 1 66 ? 32.378 14.316 12.716 1.00 32.53 65 LEU D O 1
ATOM 4937 N N . GLN D 1 67 ? 34.081 12.946 13.463 1.00 33.13 66 GLN D N 1
ATOM 4938 C CA . GLN D 1 67 ? 34.053 13.391 14.893 1.00 33.32 66 GLN D CA 1
ATOM 4939 C C . GLN D 1 67 ? 34.245 14.911 14.923 1.00 34.50 66 GLN D C 1
ATOM 4940 O O . GLN D 1 67 ? 33.434 15.639 15.511 1.00 35.99 66 GLN D O 1
ATOM 4946 N N . LYS D 1 68 ? 35.263 15.413 14.243 1.00 35.48 67 LYS D N 1
ATOM 4947 C CA . LYS D 1 68 ? 35.556 16.853 14.263 1.00 36.60 67 LYS D CA 1
ATOM 4948 C C . LYS D 1 68 ? 34.317 17.610 13.738 1.00 37.29 67 LYS D C 1
ATOM 4949 O O . LYS D 1 68 ? 34.013 18.654 14.326 1.00 38.17 67 LYS D O 1
ATOM 4955 N N . GLN D 1 69 ? 33.678 17.154 12.647 1.00 35.96 68 GLN D N 1
ATOM 4956 C CA . GLN D 1 69 ? 32.549 17.879 12.011 1.00 37.90 68 GLN D CA 1
ATOM 4957 C C . GLN D 1 69 ? 31.306 17.849 12.921 1.00 37.62 68 GLN D C 1
ATOM 4958 O O . GLN D 1 69 ? 30.723 18.940 13.122 1.00 36.89 68 GLN D O 1
ATOM 4964 N N . ALA D 1 70 ? 30.954 16.685 13.495 1.00 36.08 69 ALA D N 1
ATOM 4965 C CA . ALA D 1 70 ? 29.584 16.335 13.922 1.00 35.25 69 ALA D CA 1
ATOM 4966 C C . ALA D 1 70 ? 29.446 16.254 15.447 1.00 35.89 69 ALA D C 1
ATOM 4967 O O . ALA D 1 70 ? 28.328 16.555 15.926 1.00 36.33 69 ALA D O 1
ATOM 4969 N N . ASP D 1 71 ? 30.486 15.854 16.199 1.00 35.06 70 ASP D N 1
ATOM 4970 C CA . ASP D 1 71 ? 30.355 15.674 17.665 1.00 35.69 70 ASP D CA 1
ATOM 4971 C C . ASP D 1 71 ? 30.281 17.058 18.326 1.00 36.87 70 ASP D C 1
ATOM 4972 O O . ASP D 1 71 ? 31.335 17.531 18.799 1.00 37.46 70 ASP D O 1
ATOM 4977 N N . ALA D 1 72 ? 29.089 17.688 18.372 1.00 37.70 71 ALA D N 1
ATOM 4978 C CA . ALA D 1 72 ? 28.929 19.052 18.925 1.00 39.83 71 ALA D CA 1
ATOM 4979 C C . ALA D 1 72 ? 29.146 19.064 20.447 1.00 40.90 71 ALA D C 1
ATOM 4980 O O . ALA D 1 72 ? 29.573 20.106 20.943 1.00 43.12 71 ALA D O 1
ATOM 4982 N N . ASP D 1 73 ? 28.825 18.016 21.204 1.00 40.41 72 ASP D N 1
ATOM 4983 C CA . ASP D 1 73 ? 28.872 18.137 22.692 1.00 42.17 72 ASP D CA 1
ATOM 4984 C C . ASP D 1 73 ? 30.202 17.561 23.226 1.00 43.15 72 ASP D C 1
ATOM 4985 O O . ASP D 1 73 ? 30.396 17.551 24.456 1.00 45.55 72 ASP D O 1
ATOM 4990 N N . GLY D 1 74 ? 31.099 17.095 22.348 1.00 44.14 73 GLY D N 1
ATOM 4991 C CA . GLY D 1 74 ? 32.470 16.662 22.712 1.00 43.14 73 GLY D CA 1
ATOM 4992 C C . GLY D 1 74 ? 32.485 15.469 23.662 1.00 42.83 73 GLY D C 1
ATOM 4993 O O . GLY D 1 74 ? 33.308 15.469 24.605 1.00 41.13 73 GLY D O 1
ATOM 4994 N N . ASP D 1 75 ? 31.615 14.476 23.438 1.00 40.94 74 ASP D N 1
ATOM 4995 C CA . ASP D 1 75 ? 31.663 13.212 24.222 1.00 42.30 74 ASP D CA 1
ATOM 4996 C C . ASP D 1 75 ? 32.383 12.162 23.374 1.00 40.43 74 ASP D C 1
ATOM 4997 O O . ASP D 1 75 ? 32.553 11.067 23.865 1.00 43.82 74 ASP D O 1
ATOM 5002 N N . GLY D 1 76 ? 32.803 12.524 22.162 1.00 39.92 75 GLY D N 1
ATOM 5003 C CA . GLY D 1 76 ? 33.488 11.628 21.219 1.00 39.50 75 GLY D CA 1
ATOM 5004 C C . GLY D 1 76 ? 32.549 10.594 20.636 1.00 38.34 75 GLY D C 1
ATOM 5005 O O . GLY D 1 76 ? 33.004 9.598 20.185 1.00 36.37 75 GLY D O 1
ATOM 5006 N N . LYS D 1 77 ? 31.259 10.896 20.592 1.00 39.48 76 LYS D N 1
ATOM 5007 C CA . LYS D 1 77 ? 30.189 10.044 20.032 1.00 37.96 76 LYS D CA 1
ATOM 5008 C C . LYS D 1 77 ? 29.341 10.913 19.115 1.00 37.57 76 LYS D C 1
ATOM 5009 O O . LYS D 1 77 ? 29.045 12.099 19.504 1.00 38.50 76 LYS D O 1
ATOM 5015 N N . VAL D 1 78 ? 28.980 10.395 17.942 1.00 35.13 77 VAL D N 1
ATOM 5016 C CA . VAL D 1 78 ? 28.081 11.144 17.012 1.00 35.23 77 VAL D CA 1
ATOM 5017 C C . VAL D 1 78 ? 26.713 10.474 17.025 1.00 35.38 77 VAL D C 1
ATOM 5018 O O . VAL D 1 78 ? 26.573 9.343 16.502 1.00 32.85 77 VAL D O 1
ATOM 5022 N N . THR D 1 79 ? 25.727 11.170 17.600 1.00 37.57 78 THR D N 1
ATOM 5023 C CA . THR D 1 79 ? 24.298 10.761 17.561 1.00 39.23 78 THR D CA 1
ATOM 5024 C C . THR D 1 79 ? 23.717 11.066 16.164 1.00 39.38 78 THR D C 1
ATOM 5025 O O . THR D 1 79 ? 24.280 11.925 15.468 1.00 36.28 78 THR D O 1
ATOM 5029 N N . GLN D 1 80 ? 22.562 10.453 15.815 1.00 40.52 79 GLN D N 1
ATOM 5030 C CA . GLN D 1 80 ? 21.772 10.806 14.599 1.00 40.78 79 GLN D CA 1
ATOM 5031 C C . GLN D 1 80 ? 21.426 12.309 14.606 1.00 40.85 79 GLN D C 1
ATOM 5032 O O . GLN D 1 80 ? 21.580 12.962 13.550 1.00 38.66 79 GLN D O 1
ATOM 5038 N N . ASP D 1 81 ? 20.978 12.841 15.743 1.00 41.20 80 ASP D N 1
ATOM 5039 C CA . ASP D 1 81 ? 20.601 14.275 15.867 1.00 43.02 80 ASP D CA 1
ATOM 5040 C C . ASP D 1 81 ? 21.812 15.147 15.495 1.00 41.58 80 ASP D C 1
ATOM 5041 O O . ASP D 1 81 ? 21.619 16.161 14.850 1.00 41.96 80 ASP D O 1
ATOM 5046 N N . GLU D 1 82 ? 23.026 14.745 15.877 1.00 39.48 81 GLU D N 1
ATOM 5047 C CA . GLU D 1 82 ? 24.258 15.554 15.678 1.00 38.61 81 GLU D CA 1
ATOM 5048 C C . GLU D 1 82 ? 24.587 15.515 14.183 1.00 37.17 81 GLU D C 1
ATOM 5049 O O . GLU D 1 82 ? 25.021 16.556 13.612 1.00 35.07 81 GLU D O 1
ATOM 5055 N N . TRP D 1 83 ? 24.405 14.340 13.579 1.00 35.17 82 TRP D N 1
ATOM 5056 C CA . TRP D 1 83 ? 24.660 14.109 12.123 1.00 34.96 82 TRP D CA 1
ATOM 5057 C C . TRP D 1 83 ? 23.682 14.954 11.308 1.00 35.68 82 TRP D C 1
ATOM 5058 O O . TRP D 1 83 ? 24.093 15.635 10.358 1.00 36.56 82 TRP D O 1
ATOM 5069 N N . LEU D 1 84 ? 22.406 14.932 11.667 1.00 37.47 83 LEU D N 1
ATOM 5070 C CA . LEU D 1 84 ? 21.402 15.760 10.955 1.00 39.15 83 LEU D CA 1
ATOM 5071 C C . LEU D 1 84 ? 21.660 17.268 11.204 1.00 39.70 83 LEU D C 1
ATOM 5072 O O . LEU D 1 84 ? 21.483 18.040 10.256 1.00 41.40 83 LEU D O 1
ATOM 5077 N N . ALA D 1 85 ? 22.030 17.683 12.422 1.00 39.36 84 ALA D N 1
ATOM 5078 C CA . ALA D 1 85 ? 22.338 19.100 12.763 1.00 40.87 84 ALA D CA 1
ATOM 5079 C C . ALA D 1 85 ? 23.501 19.607 11.897 1.00 40.17 84 ALA D C 1
ATOM 5080 O O . ALA D 1 85 ? 23.445 20.758 11.401 1.00 39.97 84 ALA D O 1
ATOM 5082 N N . LEU D 1 86 ? 24.505 18.769 11.672 1.00 39.17 85 LEU D N 1
ATOM 5083 C CA . LEU D 1 86 ? 25.642 19.125 10.787 1.00 39.37 85 LEU D CA 1
ATOM 5084 C C . LEU D 1 86 ? 25.085 19.565 9.432 1.00 41.23 85 LEU D C 1
ATOM 5085 O O . LEU D 1 86 ? 25.503 20.664 8.912 1.00 40.08 85 LEU D O 1
ATOM 5090 N N . TRP D 1 87 ? 24.196 18.745 8.861 1.00 41.87 86 TRP D N 1
ATOM 5091 C CA . TRP D 1 87 ? 23.674 19.010 7.496 1.00 43.36 86 TRP D CA 1
ATOM 5092 C C . TRP D 1 87 ? 22.675 20.159 7.467 1.00 46.04 86 TRP D C 1
ATOM 5093 O O . TRP D 1 87 ? 22.493 20.669 6.348 1.00 47.76 86 TRP D O 1
ATOM 5104 N N . ASP D 1 88 ? 22.084 20.558 8.607 1.00 47.60 87 ASP D N 1
ATOM 5105 C CA . ASP D 1 88 ? 21.386 21.872 8.722 1.00 51.23 87 ASP D CA 1
ATOM 5106 C C . ASP D 1 88 ? 22.416 23.009 8.614 1.00 52.13 87 ASP D C 1
ATOM 5107 O O . ASP D 1 88 ? 22.112 23.984 7.924 1.00 53.24 87 ASP D O 1
ATOM 5112 N N . GLU D 1 89 ? 23.580 22.906 9.268 1.00 51.61 88 GLU D N 1
ATOM 5113 C CA . GLU D 1 89 ? 24.656 23.946 9.214 1.00 53.38 88 GLU D CA 1
ATOM 5114 C C . GLU D 1 89 ? 25.117 24.055 7.751 1.00 52.12 88 GLU D C 1
ATOM 5115 O O . GLU D 1 89 ? 25.126 25.182 7.238 1.00 52.00 88 GLU D O 1
ATOM 5121 N N . TYR D 1 90 ? 25.324 22.925 7.062 1.00 49.52 89 TYR D N 1
ATOM 5122 C CA . TYR D 1 90 ? 25.698 22.862 5.623 1.00 50.63 89 TYR D CA 1
ATOM 5123 C C . TYR D 1 90 ? 24.592 23.466 4.742 1.00 53.37 89 TYR D C 1
ATOM 5124 O O . TYR D 1 90 ? 24.912 24.040 3.677 1.00 53.73 89 TYR D O 1
ATOM 5133 N N . ALA D 1 91 ? 23.327 23.325 5.126 1.00 54.21 90 ALA D N 1
ATOM 5134 C CA . ALA D 1 91 ? 22.200 23.873 4.329 1.00 55.99 90 ALA D CA 1
ATOM 5135 C C . ALA D 1 91 ? 22.326 25.408 4.286 1.00 59.06 90 ALA D C 1
ATOM 5136 O O . ALA D 1 91 ? 22.327 26.006 3.171 1.00 59.48 90 ALA D O 1
ATOM 5138 N N . LYS D 1 92 ? 22.490 26.031 5.458 1.00 61.44 91 LYS D N 1
ATOM 5139 C CA . LYS D 1 92 ? 22.784 27.482 5.615 1.00 64.75 91 LYS D CA 1
ATOM 5140 C C . LYS D 1 92 ? 24.085 27.861 4.873 1.00 65.80 91 LYS D C 1
ATOM 5141 O O . LYS D 1 92 ? 24.110 28.956 4.303 1.00 69.68 91 LYS D O 1
ATOM 5147 N N . ASP D 1 93 ? 25.144 27.038 4.882 1.00 63.73 92 ASP D N 1
ATOM 5148 C CA . ASP D 1 93 ? 26.476 27.425 4.321 1.00 63.20 92 ASP D CA 1
ATOM 5149 C C . ASP D 1 93 ? 27.138 26.218 3.647 1.00 59.53 92 ASP D C 1
ATOM 5150 O O . ASP D 1 93 ? 27.912 25.496 4.280 1.00 55.10 92 ASP D O 1
ATOM 5155 N N . PRO D 1 94 ? 26.842 25.945 2.348 1.00 58.87 93 PRO D N 1
ATOM 5156 C CA . PRO D 1 94 ? 27.372 24.769 1.655 1.00 56.69 93 PRO D CA 1
ATOM 5157 C C . PRO D 1 94 ? 28.895 24.798 1.475 1.00 56.56 93 PRO D C 1
ATOM 5158 O O . PRO D 1 94 ? 29.495 23.734 1.497 1.00 51.24 93 PRO D O 1
ATOM 5162 N N . ALA D 1 95 ? 29.480 25.987 1.298 1.00 57.89 94 ALA D N 1
ATOM 5163 C CA . ALA D 1 95 ? 30.939 26.145 1.105 1.00 58.71 94 ALA D CA 1
ATOM 5164 C C . ALA D 1 95 ? 31.704 25.443 2.252 1.00 56.22 94 ALA D C 1
ATOM 5165 O O . ALA D 1 95 ? 32.832 25.033 2.015 1.00 55.31 94 ALA D O 1
ATOM 5167 N N . ALA D 1 96 ? 31.088 25.286 3.435 1.00 56.35 95 ALA D N 1
ATOM 5168 C CA . ALA D 1 96 ? 31.674 24.729 4.685 1.00 55.85 95 ALA D CA 1
ATOM 5169 C C . ALA D 1 96 ? 31.862 23.208 4.616 1.00 53.77 95 ALA D C 1
ATOM 5170 O O . ALA D 1 96 ? 32.649 22.698 5.408 1.00 48.67 95 ALA D O 1
ATOM 5172 N N . ALA D 1 97 ? 31.099 22.527 3.756 1.00 52.69 96 ALA D N 1
ATOM 5173 C CA . ALA D 1 97 ? 31.063 21.058 3.636 1.00 51.24 96 ALA D CA 1
ATOM 5174 C C . ALA D 1 97 ? 32.164 20.609 2.668 1.00 53.15 96 ALA D C 1
ATOM 5175 O O . ALA D 1 97 ? 32.449 19.367 2.647 1.00 50.76 96 ALA D O 1
ATOM 5177 N N . LYS D 1 98 ? 32.745 21.544 1.894 1.00 53.30 97 LYS D N 1
ATOM 5178 C CA . LYS D 1 98 ? 33.428 21.210 0.616 1.00 54.07 97 LYS D CA 1
ATOM 5179 C C . LYS D 1 98 ? 34.617 20.276 0.907 1.00 52.87 97 LYS D C 1
ATOM 5180 O O . LYS D 1 98 ? 34.630 19.139 0.382 1.00 48.52 97 LYS D O 1
ATOM 5186 N N . ASP D 1 99 ? 35.542 20.699 1.769 1.00 50.18 98 ASP D N 1
ATOM 5187 C CA . ASP D 1 99 ? 36.843 20.012 1.988 1.00 49.75 98 ASP D CA 1
ATOM 5188 C C . ASP D 1 99 ? 36.637 18.667 2.674 1.00 47.24 98 ASP D C 1
ATOM 5189 O O . ASP D 1 99 ? 37.240 17.671 2.230 1.00 46.48 98 ASP D O 1
ATOM 5194 N N . TRP D 1 100 ? 35.821 18.648 3.728 1.00 46.55 99 TRP D N 1
ATOM 5195 C CA . TRP D 1 100 ? 35.457 17.409 4.449 1.00 45.74 99 TRP D CA 1
ATOM 5196 C C . TRP D 1 100 ? 34.712 16.437 3.521 1.00 44.62 99 TRP D C 1
ATOM 5197 O O . TRP D 1 100 ? 34.967 15.211 3.660 1.00 42.52 99 TRP D O 1
ATOM 5208 N N . GLN D 1 101 ? 33.819 16.915 2.640 1.00 43.50 100 GLN D N 1
ATOM 5209 C CA . GLN D 1 101 ? 33.059 16.021 1.717 1.00 44.20 100 GLN D CA 1
ATOM 5210 C C . GLN D 1 101 ? 34.066 15.436 0.731 1.00 43.09 100 GLN D C 1
ATOM 5211 O O . GLN D 1 101 ? 34.067 14.194 0.578 1.00 42.03 100 GLN D O 1
ATOM 5217 N N . ASN D 1 102 ? 34.974 16.250 0.176 1.00 42.37 101 ASN D N 1
ATOM 5218 C CA . ASN D 1 102 ? 35.953 15.743 -0.818 1.00 43.95 101 ASN D CA 1
ATOM 5219 C C . ASN D 1 102 ? 36.794 14.631 -0.157 1.00 43.11 101 ASN D C 1
ATOM 5220 O O . ASN D 1 102 ? 37.108 13.634 -0.848 1.00 43.12 101 ASN D O 1
ATOM 5225 N N . LEU D 1 103 ? 37.142 14.791 1.117 1.00 42.06 102 LEU D N 1
ATOM 5226 C CA . LEU D 1 103 ? 38.051 13.871 1.834 1.00 42.55 102 LEU D CA 1
ATOM 5227 C C . LEU D 1 103 ? 37.308 12.557 2.080 1.00 41.00 102 LEU D C 1
ATOM 5228 O O . LEU D 1 103 ? 37.833 11.529 1.742 1.00 39.76 102 LEU D O 1
ATOM 5233 N N . LEU D 1 104 ? 36.119 12.613 2.661 1.00 41.18 103 LEU D N 1
ATOM 5234 C CA . LEU D 1 104 ? 35.233 11.443 2.818 1.00 38.76 103 LEU D CA 1
ATOM 5235 C C . LEU D 1 104 ? 35.047 10.735 1.471 1.00 38.83 103 LEU D C 1
ATOM 5236 O O . LEU D 1 104 ? 35.227 9.455 1.416 1.00 38.67 103 LEU D O 1
ATOM 5241 N N . CYS D 1 105 ? 34.720 11.463 0.408 1.00 37.33 104 CYS D N 1
ATOM 5242 C CA . CYS D 1 105 ? 34.507 10.864 -0.940 1.00 37.29 104 CYS D CA 1
ATOM 5243 C C . CYS D 1 105 ? 35.781 10.106 -1.358 1.00 37.87 104 CYS D C 1
ATOM 5244 O O . CYS D 1 105 ? 35.671 8.907 -1.660 1.00 36.86 104 CYS D O 1
ATOM 5247 N N . LYS D 1 106 ? 36.936 10.767 -1.313 1.00 38.24 105 LYS D N 1
ATOM 5248 C CA . LYS D 1 106 ? 38.254 10.156 -1.652 1.00 41.56 105 LYS D CA 1
ATOM 5249 C C . LYS D 1 106 ? 38.543 8.888 -0.829 1.00 39.46 105 LYS D C 1
ATOM 5250 O O . LYS D 1 106 ? 38.988 7.902 -1.420 1.00 39.16 105 LYS D O 1
ATOM 5256 N N . SER D 1 107 ? 38.248 8.891 0.463 1.00 38.41 106 SER D N 1
ATOM 5257 C CA . SER D 1 107 ? 38.541 7.798 1.418 1.00 38.76 106 SER D CA 1
ATOM 5258 C C . SER D 1 107 ? 37.691 6.581 1.105 1.00 38.79 106 SER D C 1
ATOM 5259 O O . SER D 1 107 ? 38.247 5.461 1.039 1.00 38.31 106 SER D O 1
ATOM 5262 N N . ILE D 1 108 ? 36.389 6.799 0.964 1.00 39.40 107 ILE D N 1
ATOM 5263 C CA . ILE D 1 108 ? 35.414 5.709 0.674 1.00 39.50 107 ILE D CA 1
ATOM 5264 C C . ILE D 1 108 ? 35.806 5.055 -0.652 1.00 38.70 107 ILE D C 1
ATOM 5265 O O . ILE D 1 108 ? 35.746 3.814 -0.704 1.00 39.33 107 ILE D O 1
ATOM 5270 N N . PHE D 1 109 ? 36.267 5.835 -1.637 1.00 37.84 108 PHE D N 1
ATOM 5271 C CA . PHE D 1 109 ? 36.674 5.304 -2.958 1.00 39.51 108 PHE D CA 1
ATOM 5272 C C . PHE D 1 109 ? 37.937 4.458 -2.783 1.00 41.34 108 PHE D C 1
ATOM 5273 O O . PHE D 1 109 ? 38.078 3.350 -3.366 1.00 41.20 108 PHE D O 1
ATOM 5281 N N . GLN D 1 110 ? 38.862 4.972 -1.988 1.00 42.33 109 GLN D N 1
ATOM 5282 C CA . GLN D 1 110 ? 40.185 4.329 -1.867 1.00 44.42 109 GLN D CA 1
ATOM 5283 C C . GLN D 1 110 ? 40.008 2.965 -1.179 1.00 43.21 109 GLN D C 1
ATOM 5284 O O . GLN D 1 110 ? 40.688 2.038 -1.559 1.00 42.02 109 GLN D O 1
ATOM 5290 N N . ILE D 1 111 ? 39.164 2.916 -0.154 1.00 41.98 110 ILE D N 1
ATOM 5291 C CA . ILE D 1 111 ? 38.831 1.709 0.633 1.00 41.46 110 ILE D CA 1
ATOM 5292 C C . ILE D 1 111 ? 38.182 0.666 -0.274 1.00 42.93 110 ILE D C 1
ATOM 5293 O O . ILE D 1 111 ? 38.484 -0.539 -0.071 1.00 46.80 110 ILE D O 1
ATOM 5298 N N . GLN D 1 112 ? 37.349 1.073 -1.236 1.00 39.04 111 GLN D N 1
ATOM 5299 C CA . GLN D 1 112 ? 36.678 0.128 -2.168 1.00 38.79 111 GLN D CA 1
ATOM 5300 C C . GLN D 1 112 ? 37.644 -0.294 -3.269 1.00 38.72 111 GLN D C 1
ATOM 5301 O O . GLN D 1 112 ? 37.549 -1.452 -3.712 1.00 39.44 111 GLN D O 1
ATOM 5307 N N . ASP D 1 113 ? 38.551 0.593 -3.678 1.00 38.31 112 ASP D N 1
ATOM 5308 C CA . ASP D 1 113 ? 39.428 0.365 -4.853 1.00 39.84 112 ASP D CA 1
ATOM 5309 C C . ASP D 1 113 ? 40.659 -0.448 -4.407 1.00 40.27 112 ASP D C 1
ATOM 5310 O O . ASP D 1 113 ? 41.771 0.050 -4.535 1.00 40.76 112 ASP D O 1
ATOM 5315 N N . SER D 1 114 ? 40.462 -1.678 -3.923 1.00 39.97 113 SER D N 1
ATOM 5316 C CA . SER D 1 114 ? 41.525 -2.507 -3.317 1.00 40.36 113 SER D CA 1
ATOM 5317 C C . SER D 1 114 ? 42.585 -2.865 -4.371 1.00 42.16 113 SER D C 1
ATOM 5318 O O . SER D 1 114 ? 43.686 -3.271 -3.964 1.00 43.37 113 SER D O 1
ATOM 5321 N N . SER D 1 115 ? 42.283 -2.743 -5.668 1.00 43.53 114 SER D N 1
ATOM 5322 C CA . SER D 1 115 ? 43.223 -3.049 -6.777 1.00 46.43 114 SER D CA 1
ATOM 5323 C C . SER D 1 115 ? 44.081 -1.812 -7.127 1.00 48.45 114 SER D C 1
ATOM 5324 O O . SER D 1 115 ? 45.066 -1.966 -7.906 1.00 48.80 114 SER D O 1
ATOM 5327 N N . ASN D 1 116 ? 43.724 -0.629 -6.596 1.00 46.42 115 ASN D N 1
ATOM 5328 C CA . ASN D 1 116 ? 44.482 0.646 -6.758 1.00 46.86 115 ASN D CA 1
ATOM 5329 C C . ASN D 1 116 ? 44.545 1.069 -8.226 1.00 48.52 115 ASN D C 1
ATOM 5330 O O . ASN D 1 116 ? 45.414 1.891 -8.561 1.00 50.57 115 ASN D O 1
ATOM 5335 N N . ASP D 1 117 ? 43.680 0.559 -9.083 1.00 49.26 116 ASP D N 1
ATOM 5336 C CA . ASP D 1 117 ? 43.705 0.920 -10.520 1.00 51.28 116 ASP D CA 1
ATOM 5337 C C . ASP D 1 117 ? 42.924 2.226 -10.747 1.00 51.94 116 ASP D C 1
ATOM 5338 O O . ASP D 1 117 ? 42.822 2.643 -11.928 1.00 55.63 116 ASP D O 1
ATOM 5343 N N . GLY D 1 118 ? 42.334 2.837 -9.706 1.00 49.31 117 GLY D N 1
ATOM 5344 C CA . GLY D 1 118 ? 41.567 4.092 -9.853 1.00 48.56 117 GLY D CA 1
ATOM 5345 C C . GLY D 1 118 ? 40.170 3.839 -10.416 1.00 49.81 117 GLY D C 1
ATOM 5346 O O . GLY D 1 118 ? 39.519 4.784 -10.943 1.00 48.05 117 GLY D O 1
ATOM 5347 N N . SER D 1 119 ? 39.678 2.596 -10.298 1.00 49.42 118 SER D N 1
ATOM 5348 C CA . SER D 1 119 ? 38.266 2.278 -10.590 1.00 48.95 118 SER D CA 1
ATOM 5349 C C . SER D 1 119 ? 37.719 1.326 -9.533 1.00 47.50 118 SER D C 1
ATOM 5350 O O . SER D 1 119 ? 38.515 0.484 -9.008 1.00 48.29 118 SER D O 1
ATOM 5353 N N . VAL D 1 120 ? 36.420 1.454 -9.238 1.00 45.36 119 VAL D N 1
ATOM 5354 C CA . VAL D 1 120 ? 35.670 0.490 -8.393 1.00 44.33 119 VAL D CA 1
ATOM 5355 C C . VAL D 1 120 ? 34.820 -0.403 -9.312 1.00 45.92 119 VAL D C 1
ATOM 5356 O O . VAL D 1 120 ? 33.974 0.132 -10.076 1.00 47.11 119 VAL D O 1
ATOM 5360 N N . ASP D 1 121 ? 35.086 -1.715 -9.284 1.00 46.84 120 ASP D N 1
ATOM 5361 C CA . ASP D 1 121 ? 34.311 -2.739 -10.041 1.00 48.07 120 ASP D CA 1
ATOM 5362 C C . ASP D 1 121 ? 33.223 -3.343 -9.153 1.00 46.15 120 ASP D C 1
ATOM 5363 O O . ASP D 1 121 ? 33.237 -3.137 -7.913 1.00 43.68 120 ASP D O 1
ATOM 5368 N N . VAL D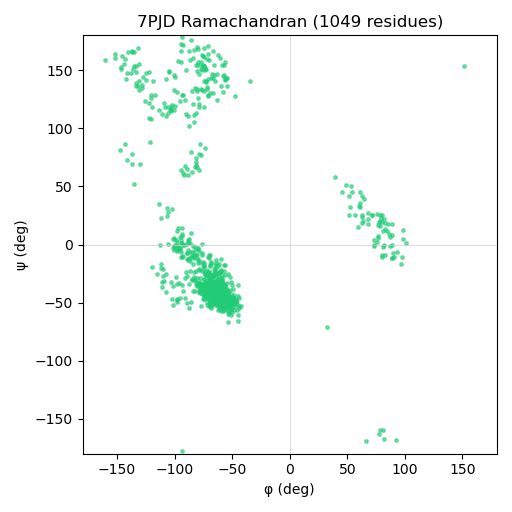 1 122 ? 32.301 -4.049 -9.800 1.00 47.44 121 VAL D N 1
ATOM 5369 C CA . VAL D 1 122 ? 31.134 -4.651 -9.114 1.00 46.99 121 VAL D CA 1
ATOM 5370 C C . VAL D 1 122 ? 31.660 -5.449 -7.912 1.00 44.96 121 VAL D C 1
ATOM 5371 O O . VAL D 1 122 ? 31.095 -5.302 -6.832 1.00 43.07 121 VAL D O 1
ATOM 5375 N N . ASN D 1 123 ? 32.749 -6.204 -8.050 1.00 45.69 122 ASN D N 1
ATOM 5376 C CA . ASN D 1 123 ? 33.215 -7.095 -6.949 1.00 46.25 122 ASN D CA 1
ATOM 5377 C C . ASN D 1 123 ? 33.778 -6.262 -5.803 1.00 45.22 122 ASN D C 1
ATOM 5378 O O . ASN D 1 123 ? 33.540 -6.633 -4.617 1.00 45.80 122 ASN D O 1
ATOM 5383 N N . GLU D 1 124 ? 34.485 -5.175 -6.117 1.00 44.20 123 GLU D N 1
ATOM 5384 C CA . GLU D 1 124 ? 35.069 -4.297 -5.059 1.00 42.82 123 GLU D CA 1
ATOM 5385 C C . GLU D 1 124 ? 33.939 -3.641 -4.255 1.00 40.79 123 GLU D C 1
ATOM 5386 O O . GLU D 1 124 ? 33.970 -3.688 -3.004 1.00 36.08 123 GLU D O 1
ATOM 5392 N N . TYR D 1 125 ? 32.926 -3.126 -4.970 1.00 41.95 124 TYR D N 1
ATOM 5393 C CA . TYR D 1 125 ? 31.688 -2.559 -4.363 1.00 41.56 124 TYR D CA 1
ATOM 5394 C C . TYR D 1 125 ? 30.952 -3.630 -3.511 1.00 41.03 124 TYR D C 1
ATOM 5395 O O . TYR D 1 125 ? 30.663 -3.392 -2.312 1.00 38.87 124 TYR D O 1
ATOM 5404 N N . VAL D 1 126 ? 30.590 -4.768 -4.090 1.00 42.62 125 VAL D N 1
ATOM 5405 C CA . VAL D 1 126 ? 29.702 -5.760 -3.387 1.00 44.23 125 VAL D CA 1
ATOM 5406 C C . VAL D 1 126 ? 30.437 -6.340 -2.151 1.00 42.67 125 VAL D C 1
ATOM 5407 O O . VAL D 1 126 ? 29.772 -6.484 -1.097 1.00 42.29 125 VAL D O 1
ATOM 5411 N N . THR D 1 127 ? 31.752 -6.592 -2.222 1.00 41.49 126 THR D N 1
ATOM 5412 C CA . THR D 1 127 ? 32.561 -7.126 -1.078 1.00 41.19 126 THR D CA 1
ATOM 5413 C C . THR D 1 127 ? 32.526 -6.135 0.088 1.00 40.21 126 THR D C 1
ATOM 5414 O O . THR D 1 127 ? 32.246 -6.565 1.234 1.00 39.97 126 THR D O 1
ATOM 5418 N N . VAL D 1 128 ? 32.745 -4.844 -0.179 1.00 39.21 127 VAL D N 1
ATOM 5419 C CA . VAL D 1 128 ? 32.623 -3.809 0.879 1.00 38.29 127 VAL D CA 1
ATOM 5420 C C . VAL D 1 128 ? 31.191 -3.782 1.441 1.00 38.74 127 VAL D C 1
ATOM 5421 O O . VAL D 1 128 ? 31.045 -3.714 2.674 1.00 37.16 127 VAL D O 1
ATOM 5425 N N . HIS D 1 129 ? 30.161 -3.872 0.596 1.00 40.93 128 HIS D N 1
ATOM 5426 C CA . HIS D 1 129 ? 28.728 -3.837 1.028 1.00 42.84 128 HIS D CA 1
ATOM 5427 C C . HIS D 1 129 ? 28.391 -5.102 1.853 1.00 42.86 128 HIS D C 1
ATOM 5428 O O . HIS D 1 129 ? 27.756 -4.942 2.902 1.00 44.33 128 HIS D O 1
ATOM 5435 N N . GLU D 1 130 ? 28.850 -6.288 1.453 1.00 42.56 129 GLU D N 1
ATOM 5436 C CA . GLU D 1 130 ? 28.698 -7.546 2.260 1.00 45.78 129 GLU D CA 1
ATOM 5437 C C . GLU D 1 130 ? 29.289 -7.271 3.662 1.00 43.53 129 GLU D C 1
ATOM 5438 O O . GLU D 1 130 ? 28.698 -7.703 4.665 1.00 41.94 129 GLU D O 1
ATOM 5444 N N . SER D 1 131 ? 30.430 -6.567 3.734 1.00 41.70 130 SER D N 1
ATOM 5445 C CA . SER D 1 131 ? 31.138 -6.254 5.009 1.00 41.64 130 SER D CA 1
ATOM 5446 C C . SER D 1 131 ? 30.273 -5.362 5.913 1.00 41.47 130 SER D C 1
ATOM 5447 O O . SER D 1 131 ? 30.441 -5.467 7.125 1.00 39.85 130 SER D O 1
ATOM 5450 N N . PHE D 1 132 ? 29.402 -4.520 5.332 1.00 42.49 131 PHE D N 1
ATOM 5451 C CA . PHE D 1 132 ? 28.406 -3.690 6.066 1.00 43.79 131 PHE D CA 1
ATOM 5452 C C . PHE D 1 132 ? 27.097 -4.467 6.293 1.00 44.52 131 PHE D C 1
ATOM 5453 O O . PHE D 1 132 ? 26.168 -3.917 6.889 1.00 43.43 131 PHE D O 1
ATOM 5461 N N . GLY D 1 133 ? 27.050 -5.746 5.926 1.00 44.71 132 GLY D N 1
ATOM 5462 C CA . GLY D 1 133 ? 25.920 -6.625 6.278 1.00 46.74 132 GLY D CA 1
ATOM 5463 C C . GLY D 1 133 ? 24.822 -6.574 5.232 1.00 47.44 132 GLY D C 1
ATOM 5464 O O . GLY D 1 133 ? 23.775 -7.210 5.462 1.00 48.98 132 GLY D O 1
ATOM 5465 N N . LEU D 1 134 ? 25.061 -5.911 4.093 1.00 47.03 133 LEU D N 1
ATOM 5466 C CA . LEU D 1 134 ? 24.055 -5.765 2.992 1.00 49.12 133 LEU D CA 1
ATOM 5467 C C . LEU D 1 134 ? 24.010 -7.036 2.150 1.00 49.57 133 LEU D C 1
ATOM 5468 O O . LEU D 1 134 ? 25.004 -7.692 1.987 1.00 51.76 133 LEU D O 1
ATOM 5473 N N . ASN D 1 135 ? 22.884 -7.277 1.522 1.00 51.00 134 ASN D N 1
ATOM 5474 C CA . ASN D 1 135 ? 22.642 -8.490 0.719 1.00 53.23 134 ASN D CA 1
ATOM 5475 C C . ASN D 1 135 ? 23.428 -8.342 -0.591 1.00 53.19 134 ASN D C 1
ATOM 5476 O O . ASN D 1 135 ? 23.493 -7.228 -1.104 1.00 52.40 134 ASN D O 1
ATOM 5481 N N . LYS D 1 136 ? 24.033 -9.430 -1.069 1.00 54.59 135 LYS D N 1
ATOM 5482 C CA . LYS D 1 136 ? 24.918 -9.501 -2.270 1.00 56.70 135 LYS D CA 1
ATOM 5483 C C . LYS D 1 136 ? 24.126 -9.188 -3.548 1.00 56.96 135 LYS D C 1
ATOM 5484 O O . LYS D 1 136 ? 24.680 -8.503 -4.443 1.00 55.85 135 LYS D O 1
ATOM 5490 N N . GLU D 1 137 ? 22.905 -9.723 -3.658 1.00 57.29 136 GLU D N 1
ATOM 5491 C CA . GLU D 1 137 ? 22.024 -9.578 -4.854 1.00 59.59 136 GLU D CA 1
ATOM 5492 C C . GLU D 1 137 ? 21.523 -8.117 -4.930 1.00 56.73 136 GLU D C 1
ATOM 5493 O O . GLU D 1 137 ? 21.663 -7.522 -6.032 1.00 57.72 136 GLU D O 1
ATOM 5499 N N . GLU D 1 138 ? 21.050 -7.590 -3.780 1.00 56.37 137 GLU D N 1
ATOM 5500 C CA . GLU D 1 138 ? 20.584 -6.174 -3.628 1.00 57.47 137 GLU D CA 1
ATOM 5501 C C . GLU D 1 138 ? 21.730 -5.230 -3.958 1.00 54.98 137 GLU D C 1
ATOM 5502 O O . GLU D 1 138 ? 21.517 -4.306 -4.757 1.00 56.30 137 GLU D O 1
ATOM 5508 N N . SER D 1 139 ? 22.916 -5.473 -3.410 1.00 52.61 138 SER D N 1
ATOM 5509 C CA . SER D 1 139 ? 24.116 -4.655 -3.724 1.00 50.07 138 SER D CA 1
ATOM 5510 C C . SER D 1 139 ? 24.502 -4.769 -5.209 1.00 50.84 138 SER D C 1
ATOM 5511 O O . SER D 1 139 ? 24.913 -3.749 -5.770 1.00 48.30 138 SER D O 1
ATOM 5514 N N . THR D 1 140 ? 24.336 -5.930 -5.869 1.00 51.41 139 THR D N 1
ATOM 5515 C CA . THR D 1 140 ? 24.729 -6.095 -7.303 1.00 53.65 139 THR D CA 1
ATOM 5516 C C . THR D 1 140 ? 23.772 -5.287 -8.210 1.00 56.64 139 THR D C 1
ATOM 5517 O O . THR D 1 140 ? 24.237 -4.772 -9.256 1.00 56.58 139 THR D O 1
ATOM 5521 N N . GLU D 1 141 ? 22.478 -5.249 -7.840 1.00 59.47 140 GLU D N 1
ATOM 5522 C CA . GLU D 1 141 ? 21.389 -4.461 -8.484 1.00 63.33 140 GLU D CA 1
ATOM 5523 C C . GLU D 1 141 ? 21.731 -2.973 -8.387 1.00 61.30 140 GLU D C 1
ATOM 5524 O O . GLU D 1 141 ? 21.759 -2.287 -9.448 1.00 60.96 140 GLU D O 1
ATOM 5530 N N . ALA D 1 142 ? 22.060 -2.546 -7.164 1.00 58.23 141 ALA D N 1
ATOM 5531 C CA . ALA D 1 142 ? 22.393 -1.157 -6.784 1.00 56.02 141 ALA D CA 1
ATOM 5532 C C . ALA D 1 142 ? 23.565 -0.666 -7.635 1.00 55.01 141 ALA D C 1
ATOM 5533 O O . ALA D 1 142 ? 23.521 0.495 -8.128 1.00 53.78 141 ALA D O 1
ATOM 5535 N N . PHE D 1 143 ? 24.568 -1.525 -7.812 1.00 53.33 142 PHE D N 1
ATOM 5536 C CA . PHE D 1 143 ? 25.775 -1.188 -8.592 1.00 53.36 142 PHE D CA 1
ATOM 5537 C C . PHE D 1 143 ? 25.383 -0.959 -10.044 1.00 56.41 142 PHE D C 1
ATOM 5538 O O . PHE D 1 143 ? 25.954 -0.042 -10.645 1.00 54.45 142 PHE D O 1
ATOM 5546 N N . LYS D 1 144 ? 24.509 -1.813 -10.595 1.00 60.84 143 LYS D N 1
ATOM 5547 C CA . LYS D 1 144 ? 24.125 -1.750 -12.028 1.00 65.76 143 LYS D CA 1
ATOM 5548 C C . LYS D 1 144 ? 23.458 -0.398 -12.322 1.00 66.46 143 LYS D C 1
ATOM 5549 O O . LYS D 1 144 ? 23.730 0.184 -13.404 1.00 68.15 143 LYS D O 1
ATOM 5555 N N . LYS D 1 145 ? 22.642 0.081 -11.379 1.00 65.60 144 LYS D N 1
ATOM 5556 C CA . LYS D 1 145 ? 22.003 1.421 -11.390 1.00 65.47 144 LYS D CA 1
ATOM 5557 C C . LYS D 1 145 ? 23.083 2.509 -11.329 1.00 63.87 144 LYS D C 1
ATOM 5558 O O . LYS D 1 145 ? 22.978 3.469 -12.118 1.00 64.32 144 LYS D O 1
ATOM 5564 N N . LEU D 1 146 ? 24.078 2.364 -10.440 1.00 59.72 145 LEU D N 1
ATOM 5565 C CA . LEU D 1 146 ? 25.183 3.345 -10.291 1.00 58.42 145 LEU D CA 1
ATOM 5566 C C . LEU D 1 146 ? 25.901 3.534 -11.621 1.00 60.19 145 LEU D C 1
ATOM 5567 O O . LEU D 1 146 ? 26.118 4.698 -12.028 1.00 58.92 145 LEU D O 1
ATOM 5572 N N . ALA D 1 147 ? 26.336 2.408 -12.188 1.00 61.00 146 ALA D N 1
ATOM 5573 C CA . ALA D 1 147 ? 27.360 2.338 -13.245 1.00 63.98 146 ALA D CA 1
ATOM 5574 C C . ALA D 1 147 ? 26.699 2.304 -14.623 1.00 69.76 146 ALA D C 1
ATOM 5575 O O . ALA D 1 147 ? 27.436 2.218 -15.616 1.00 71.43 146 ALA D O 1
ATOM 5577 N N . LYS D 1 148 ? 25.368 2.416 -14.697 1.00 76.56 147 LYS D N 1
ATOM 5578 C CA . LYS D 1 148 ? 24.633 2.388 -15.992 1.00 82.35 147 LYS D CA 1
ATOM 5579 C C . LYS D 1 148 ? 25.045 1.109 -16.734 1.00 85.98 147 LYS D C 1
ATOM 5580 O O . LYS D 1 148 ? 25.419 1.206 -17.920 1.00 89.90 147 LYS D O 1
ATOM 5586 N N . GLY D 1 149 ? 25.079 -0.026 -16.024 1.00 85.77 148 GLY D N 1
ATOM 5587 C CA . GLY D 1 149 ? 25.291 -1.368 -16.601 1.00 86.99 148 GLY D CA 1
ATOM 5588 C C . GLY D 1 149 ? 26.749 -1.681 -16.897 1.00 87.28 148 GLY D C 1
ATOM 5589 O O . GLY D 1 149 ? 27.011 -2.864 -17.199 1.00 87.76 148 GLY D O 1
ATOM 5590 N N . LYS D 1 150 ? 27.654 -0.685 -16.837 1.00 86.31 149 LYS D N 1
ATOM 5591 C CA . LYS D 1 150 ? 29.129 -0.839 -17.062 1.00 84.90 149 LYS D CA 1
ATOM 5592 C C . LYS D 1 150 ? 29.761 -1.592 -15.876 1.00 79.17 149 LYS D C 1
ATOM 5593 O O . LYS D 1 150 ? 29.062 -1.790 -14.851 1.00 77.20 149 LYS D O 1
ATOM 5599 N N . ASP D 1 151 ? 31.035 -1.985 -16.003 1.00 75.45 150 ASP D N 1
ATOM 5600 C CA . ASP D 1 151 ? 31.680 -2.970 -15.091 1.00 73.61 150 ASP D CA 1
ATOM 5601 C C . ASP D 1 151 ? 32.366 -2.277 -13.910 1.00 69.56 150 ASP D C 1
ATOM 5602 O O . ASP D 1 151 ? 32.472 -2.937 -12.833 1.00 69.16 150 ASP D O 1
ATOM 5607 N N . SER D 1 152 ? 32.830 -1.037 -14.106 1.00 63.89 151 SER D N 1
ATOM 5608 C CA . SER D 1 152 ? 33.576 -0.262 -13.088 1.00 60.61 151 SER D CA 1
ATOM 5609 C C . SER D 1 152 ? 33.224 1.227 -13.169 1.00 57.88 151 SER D C 1
ATOM 5610 O O . SER D 1 152 ? 32.863 1.698 -14.239 1.00 58.83 151 SER D O 1
ATOM 5613 N N . ILE D 1 153 ? 33.398 1.932 -12.058 1.00 53.88 152 ILE D N 1
ATOM 5614 C CA . ILE D 1 153 ? 33.169 3.399 -11.955 1.00 50.92 152 ILE D CA 1
ATOM 5615 C C . ILE D 1 153 ? 34.527 4.067 -11.824 1.00 47.82 152 ILE D C 1
ATOM 5616 O O . ILE D 1 153 ? 35.246 3.767 -10.853 1.00 46.46 152 ILE D O 1
ATOM 5621 N N . SER D 1 154 ? 34.873 4.910 -12.787 1.00 47.11 153 SER D N 1
ATOM 5622 C CA . SER D 1 154 ? 36.054 5.806 -12.720 1.00 46.06 153 SER D CA 1
ATOM 5623 C C . SER D 1 154 ? 35.957 6.706 -11.477 1.00 43.53 153 SER D C 1
ATOM 5624 O O . SER D 1 154 ? 34.850 6.977 -10.960 1.00 43.28 153 SER D O 1
ATOM 5627 N N . TRP D 1 155 ? 37.088 7.166 -10.986 1.00 42.28 154 TRP D N 1
ATOM 5628 C CA . TRP D 1 155 ? 37.129 8.132 -9.872 1.00 40.97 154 TRP D CA 1
ATOM 5629 C C . TRP D 1 155 ? 36.372 9.421 -10.256 1.00 41.41 154 TRP D C 1
ATOM 5630 O O . TRP D 1 155 ? 35.641 9.911 -9.420 1.00 40.34 154 TRP D O 1
ATOM 5641 N N . ALA D 1 156 ? 36.547 9.935 -11.468 1.00 44.39 155 ALA D N 1
ATOM 5642 C CA . ALA D 1 156 ? 35.797 11.080 -12.059 1.00 45.71 155 ALA D CA 1
ATOM 5643 C C . ALA D 1 156 ? 34.275 10.852 -11.923 1.00 46.68 155 ALA D C 1
ATOM 5644 O O . ALA D 1 156 ? 33.553 11.703 -11.371 1.00 46.14 155 ALA D O 1
ATOM 5646 N N . ASP D 1 157 ? 33.776 9.721 -12.426 1.00 48.10 156 ASP D N 1
ATOM 5647 C CA . ASP D 1 157 ? 32.339 9.343 -12.337 1.00 48.16 156 ASP D CA 1
ATOM 5648 C C . ASP D 1 157 ? 31.894 9.233 -10.881 1.00 45.12 156 ASP D C 1
ATOM 5649 O O . ASP D 1 157 ? 30.772 9.699 -10.566 1.00 44.49 156 ASP D O 1
ATOM 5654 N N . PHE D 1 158 ? 32.706 8.597 -10.040 1.00 42.83 157 PHE D N 1
ATOM 5655 C CA . PHE D 1 158 ? 32.389 8.397 -8.605 1.00 41.02 157 PHE D CA 1
ATOM 5656 C C . PHE D 1 158 ? 32.193 9.765 -7.926 1.00 40.87 157 PHE D C 1
ATOM 5657 O O . PHE D 1 158 ? 31.267 9.947 -7.083 1.00 40.03 157 PHE D O 1
ATOM 5665 N N . GLN D 1 159 ? 33.015 10.741 -8.288 1.00 41.94 158 GLN D N 1
ATOM 5666 C CA . GLN D 1 159 ? 32.908 12.116 -7.727 1.00 41.81 158 GLN D CA 1
ATOM 5667 C C . GLN D 1 159 ? 31.521 12.702 -8.024 1.00 42.19 158 GLN D C 1
ATOM 5668 O O . GLN D 1 159 ? 30.918 13.235 -7.104 1.00 40.73 158 GLN D O 1
ATOM 5674 N N . GLU D 1 160 ? 31.043 12.598 -9.252 1.00 43.60 159 GLU D N 1
ATOM 5675 C CA . GLU D 1 160 ? 29.722 13.170 -9.645 1.00 45.78 159 GLU D CA 1
ATOM 5676 C C . GLU D 1 160 ? 28.622 12.411 -8.893 1.00 44.11 159 GLU D C 1
ATOM 5677 O O . GLU D 1 160 ? 27.706 13.048 -8.365 1.00 43.94 159 GLU D O 1
ATOM 5683 N N . LEU D 1 161 ? 28.745 11.086 -8.785 1.00 42.87 160 LEU D N 1
ATOM 5684 C CA . LEU D 1 161 ? 27.686 10.218 -8.204 1.00 42.70 160 LEU D CA 1
ATOM 5685 C C . LEU D 1 161 ? 27.571 10.489 -6.705 1.00 40.59 160 LEU D C 1
ATOM 5686 O O . LEU D 1 161 ? 26.459 10.656 -6.233 1.00 39.91 160 LEU D O 1
ATOM 5691 N N . TRP D 1 162 ? 28.708 10.622 -6.040 1.00 40.28 161 TRP D N 1
ATOM 5692 C CA . TRP D 1 162 ? 28.854 11.076 -4.634 1.00 40.87 161 TRP D CA 1
ATOM 5693 C C . TRP D 1 162 ? 28.143 12.432 -4.357 1.00 42.65 161 TRP D C 1
ATOM 5694 O O . TRP D 1 162 ? 27.353 12.479 -3.381 1.00 42.54 161 TRP D O 1
ATOM 5705 N N . LYS D 1 163 ? 28.413 13.501 -5.107 1.00 45.03 162 LYS D N 1
ATOM 5706 C CA . LYS D 1 163 ? 27.706 14.809 -4.933 1.00 47.36 162 LYS D CA 1
ATOM 5707 C C . LYS D 1 163 ? 26.182 14.639 -5.114 1.00 46.95 162 LYS D C 1
ATOM 5708 O O . LYS D 1 163 ? 25.386 15.157 -4.295 1.00 46.08 162 LYS D O 1
ATOM 5714 N N . GLU D 1 164 ? 25.776 13.883 -6.120 1.00 46.03 163 GLU D N 1
ATOM 5715 C CA . GLU D 1 164 ? 24.351 13.584 -6.336 1.00 47.14 163 GLU D CA 1
ATOM 5716 C C . GLU D 1 164 ? 23.776 12.928 -5.068 1.00 46.38 163 GLU D C 1
ATOM 5717 O O . GLU D 1 164 ? 22.603 13.231 -4.705 1.00 47.25 163 GLU D O 1
ATOM 5723 N N . TYR D 1 165 ? 24.518 12.020 -4.424 1.00 45.31 164 TYR D N 1
ATOM 5724 C CA . TYR D 1 165 ? 23.967 11.231 -3.303 1.00 44.40 164 TYR D CA 1
ATOM 5725 C C . TYR D 1 165 ? 23.643 12.213 -2.183 1.00 45.11 164 TYR D C 1
ATOM 5726 O O . TYR D 1 165 ? 22.500 12.177 -1.619 1.00 44.26 164 TYR D O 1
ATOM 5735 N N . PHE D 1 166 ? 24.610 13.086 -1.888 1.00 44.15 165 PHE D N 1
ATOM 5736 C CA . PHE D 1 166 ? 24.528 14.031 -0.751 1.00 44.44 165 PHE D CA 1
ATOM 5737 C C . PHE D 1 166 ? 23.697 15.282 -1.084 1.00 46.87 165 PHE D C 1
ATOM 5738 O O . PHE D 1 166 ? 23.185 15.831 -0.084 1.00 47.85 165 PHE D O 1
ATOM 5746 N N . SER D 1 167 ? 23.500 15.692 -2.344 1.00 48.78 166 SER D N 1
ATOM 5747 C CA . SER D 1 167 ? 22.865 17.025 -2.661 1.00 50.62 166 SER D CA 1
ATOM 5748 C C . SER D 1 167 ? 21.442 16.939 -3.250 1.00 52.17 166 SER D C 1
ATOM 5749 O O . SER D 1 167 ? 20.679 17.916 -3.020 1.00 52.87 166 SER D O 1
ATOM 5752 N N . SER D 1 168 ? 21.094 15.882 -4.004 1.00 52.18 167 SER D N 1
ATOM 5753 C CA . SER D 1 168 ? 19.848 15.788 -4.827 1.00 54.55 167 SER D CA 1
ATOM 5754 C C . SER D 1 168 ? 18.624 15.409 -3.982 1.00 56.03 167 SER D C 1
ATOM 5755 O O . SER D 1 168 ? 18.673 14.396 -3.218 1.00 53.55 167 SER D O 1
ATOM 5758 N N . ASP D 1 169 ? 17.533 16.156 -4.170 1.00 58.32 168 ASP D N 1
ATOM 5759 C CA . ASP D 1 169 ? 16.176 15.827 -3.662 1.00 60.07 168 ASP D CA 1
ATOM 5760 C C . ASP D 1 169 ? 15.476 14.855 -4.607 1.00 62.50 168 ASP D C 1
ATOM 5761 O O . ASP D 1 169 ? 14.383 14.404 -4.221 1.00 62.35 168 ASP D O 1
ATOM 5766 N N . ASP D 1 170 ? 16.016 14.633 -5.818 1.00 65.29 169 ASP D N 1
ATOM 5767 C CA . ASP D 1 170 ? 15.374 13.776 -6.853 1.00 68.51 169 ASP D CA 1
ATOM 5768 C C . ASP D 1 170 ? 15.487 12.333 -6.380 1.00 69.12 169 ASP D C 1
ATOM 5769 O O . ASP D 1 170 ? 16.566 11.879 -5.987 1.00 68.88 169 ASP D O 1
ATOM 5774 N N . PRO D 1 171 ? 14.374 11.574 -6.352 1.00 72.81 170 PRO D N 1
ATOM 5775 C CA . PRO D 1 171 ? 14.460 10.132 -6.167 1.00 72.59 170 PRO D CA 1
ATOM 5776 C C . PRO D 1 171 ? 14.923 9.525 -7.506 1.00 72.96 170 PRO D C 1
ATOM 5777 O O . PRO D 1 171 ? 14.693 10.143 -8.600 1.00 75.84 170 PRO D O 1
ATOM 5781 N N . ASP D 1 172 ? 15.572 8.360 -7.400 1.00 68.69 171 ASP D N 1
ATOM 5782 C CA . ASP D 1 172 ? 15.929 7.422 -8.509 1.00 67.42 171 ASP D CA 1
ATOM 5783 C C . ASP D 1 172 ? 16.856 8.112 -9.519 1.00 64.86 171 ASP D C 1
ATOM 5784 O O . ASP D 1 172 ? 16.663 7.962 -10.747 1.00 67.33 171 ASP D O 1
ATOM 5789 N N . VAL D 1 173 ? 17.865 8.811 -9.007 1.00 59.95 172 VAL D N 1
ATOM 5790 C CA . VAL D 1 173 ? 19.028 9.278 -9.812 1.00 57.84 172 VAL D CA 1
ATOM 5791 C C . VAL D 1 173 ? 20.157 8.291 -9.502 1.00 53.44 172 VAL D C 1
ATOM 5792 O O . VAL D 1 173 ? 20.206 7.783 -8.387 1.00 50.24 172 VAL D O 1
ATOM 5796 N N . PRO D 1 174 ? 21.058 7.951 -10.451 1.00 52.87 173 PRO D N 1
ATOM 5797 C CA . PRO D 1 174 ? 22.067 6.903 -10.223 1.00 50.73 173 PRO D CA 1
ATOM 5798 C C . PRO D 1 174 ? 22.825 7.072 -8.902 1.00 47.84 173 PRO D C 1
ATOM 5799 O O . PRO D 1 174 ? 22.984 6.080 -8.153 1.00 46.45 173 PRO D O 1
ATOM 5803 N N . GLY D 1 175 ? 23.257 8.305 -8.616 1.00 46.52 174 GLY D N 1
ATOM 5804 C CA . GLY D 1 175 ? 24.136 8.568 -7.459 1.00 45.04 174 GLY D CA 1
ATOM 5805 C C . GLY D 1 175 ? 23.479 8.172 -6.160 1.00 43.76 174 GLY D C 1
ATOM 5806 O O . GLY D 1 175 ? 24.236 7.897 -5.200 1.00 40.76 174 GLY D O 1
ATOM 5807 N N . ASN D 1 176 ? 22.133 8.130 -6.126 1.00 45.35 175 ASN D N 1
ATOM 5808 C CA . ASN D 1 176 ? 21.363 7.748 -4.911 1.00 46.33 175 ASN D CA 1
ATOM 5809 C C . ASN D 1 176 ? 21.689 6.290 -4.517 1.00 47.48 175 ASN D C 1
ATOM 5810 O O . ASN D 1 176 ? 21.475 5.948 -3.322 1.00 46.82 175 ASN D O 1
ATOM 5815 N N . TYR D 1 177 ? 22.250 5.482 -5.431 1.00 48.80 176 TYR D N 1
ATOM 5816 C CA . TYR D 1 177 ? 22.547 4.040 -5.193 1.00 50.06 176 TYR D CA 1
ATOM 5817 C C . TYR D 1 177 ? 24.001 3.806 -4.782 1.00 48.97 176 TYR D C 1
ATOM 5818 O O . TYR D 1 177 ? 24.414 2.621 -4.738 1.00 47.48 176 TYR D O 1
ATOM 5827 N N . ILE D 1 178 ? 24.731 4.854 -4.397 1.00 48.36 177 ILE D N 1
ATOM 5828 C CA . ILE D 1 178 ? 26.185 4.743 -4.074 1.00 48.37 177 ILE D CA 1
ATOM 5829 C C . ILE D 1 178 ? 26.390 3.922 -2.774 1.00 46.41 177 ILE D C 1
ATOM 5830 O O . ILE D 1 178 ? 27.394 3.149 -2.674 1.00 44.56 177 ILE D O 1
ATOM 5835 N N . PHE D 1 179 ? 25.423 3.935 -1.847 1.00 45.40 178 PHE D N 1
ATOM 5836 C CA . PHE D 1 179 ? 25.495 3.175 -0.566 1.00 43.35 178 PHE D CA 1
ATOM 5837 C C . PHE D 1 179 ? 24.555 1.956 -0.576 1.00 44.59 178 PHE D C 1
ATOM 5838 O O . PHE D 1 179 ? 24.159 1.486 0.508 1.00 45.37 178 PHE D O 1
ATOM 5846 N N . GLY D 1 180 ? 24.224 1.444 -1.763 1.00 44.92 179 GLY D N 1
ATOM 5847 C CA . GLY D 1 180 ? 23.362 0.264 -1.945 1.00 46.43 179 GLY D CA 1
ATOM 5848 C C . GLY D 1 180 ? 21.890 0.612 -2.121 1.00 48.45 179 GLY D C 1
ATOM 5849 O O . GLY D 1 180 ? 21.533 1.796 -2.365 1.00 46.87 179 GLY D O 1
ATOM 5850 N N . ARG D 1 181 ? 21.061 -0.438 -2.032 1.00 51.75 180 ARG D N 1
ATOM 5851 C CA . ARG D 1 181 ? 19.580 -0.410 -2.105 1.00 54.23 180 ARG D CA 1
ATOM 5852 C C . ARG D 1 181 ? 19.011 0.695 -1.205 1.00 52.30 180 ARG D C 1
ATOM 5853 O O . ARG D 1 181 ? 19.385 0.749 -0.053 1.00 52.13 180 ARG D O 1
ATOM 5861 N N . LEU D 1 182 ? 18.162 1.574 -1.723 1.00 53.27 181 LEU D N 1
ATOM 5862 C CA . LEU D 1 182 ? 17.388 2.550 -0.913 1.00 53.19 181 LEU D CA 1
ATOM 5863 C C . LEU D 1 182 ? 15.947 2.055 -0.931 1.00 54.93 181 LEU D C 1
ATOM 5864 O O . LEU D 1 182 ? 15.531 1.625 -2.015 1.00 56.32 181 LEU D O 1
ATOM 5869 N N . THR D 1 183 ? 15.202 2.167 0.165 1.00 54.97 182 THR D N 1
ATOM 5870 C CA . THR D 1 183 ? 13.748 1.854 0.154 1.00 60.07 182 THR D CA 1
ATOM 5871 C C . THR D 1 183 ? 12.946 3.166 0.043 1.00 59.91 182 THR D C 1
ATOM 5872 O O . THR D 1 183 ? 13.420 4.198 0.544 1.00 57.97 182 THR D O 1
ATOM 5876 N N . CYS D 1 184 ? 11.828 3.133 -0.682 1.00 62.18 183 CYS D N 1
ATOM 5877 C CA . CYS D 1 184 ? 10.887 4.268 -0.869 1.00 64.46 183 CYS D CA 1
ATOM 5878 C C . CYS D 1 184 ? 9.535 3.855 -0.281 1.00 65.42 183 CYS D C 1
ATOM 5879 O O . CYS D 1 184 ? 9.490 3.636 0.931 1.00 63.62 183 CYS D O 1
ATOM 5883 N N . HIS E 1 1 ? 29.184 36.700 54.357 1.00 56.43 0 HIS E N 1
ATOM 5884 C CA . HIS E 1 1 ? 29.123 35.233 54.231 1.00 56.67 0 HIS E CA 1
ATOM 5885 C C . HIS E 1 1 ? 27.700 34.716 54.513 1.00 55.26 0 HIS E C 1
ATOM 5886 O O . HIS E 1 1 ? 27.547 33.743 55.278 1.00 55.03 0 HIS E O 1
ATOM 5893 N N . MET E 1 2 ? 26.690 35.317 53.885 1.00 53.44 1 MET E N 1
ATOM 5894 C CA . MET E 1 2 ? 25.264 34.987 54.136 1.00 52.81 1 MET E CA 1
ATOM 5895 C C . MET E 1 2 ? 24.891 33.648 53.479 1.00 48.17 1 MET E C 1
ATOM 5896 O O . MET E 1 2 ? 24.091 32.924 54.069 1.00 46.04 1 MET E O 1
ATOM 5901 N N . VAL E 1 3 ? 25.396 33.414 52.270 1.00 44.76 2 VAL E N 1
ATOM 5902 C CA . VAL E 1 3 ? 25.141 32.237 51.396 1.00 42.67 2 VAL E CA 1
ATOM 5903 C C . VAL E 1 3 ? 26.467 31.492 51.192 1.00 41.85 2 VAL E C 1
ATOM 5904 O O . VAL E 1 3 ? 27.409 32.136 50.743 1.00 41.79 2 VAL E O 1
ATOM 5908 N N . SER E 1 4 ? 26.517 30.187 51.423 1.00 40.01 3 SER E N 1
ATOM 5909 C CA . SER E 1 4 ? 27.743 29.357 51.246 1.00 39.84 3 SER E CA 1
ATOM 5910 C C . SER E 1 4 ? 28.236 29.443 49.798 1.00 38.01 3 SER E C 1
ATOM 5911 O O . SER E 1 4 ? 27.465 29.738 48.948 1.00 35.36 3 SER E O 1
ATOM 5914 N N . GLU E 1 5 ? 29.520 29.234 49.537 1.00 39.06 4 GLU E N 1
ATOM 5915 C CA . GLU E 1 5 ? 30.033 29.129 48.148 1.00 38.68 4 GLU E CA 1
ATOM 5916 C C . GLU E 1 5 ? 29.514 27.849 47.451 1.00 37.06 4 GLU E C 1
ATOM 5917 O O . GLU E 1 5 ? 29.348 27.863 46.206 1.00 35.98 4 GLU E O 1
ATOM 5923 N N . VAL E 1 6 ? 29.187 26.788 48.182 1.00 36.88 5 VAL E N 1
ATOM 5924 C CA . VAL E 1 6 ? 28.542 25.582 47.575 1.00 37.15 5 VAL E CA 1
ATOM 5925 C C . VAL E 1 6 ? 27.242 26.058 46.908 1.00 36.53 5 VAL E C 1
ATOM 5926 O O . VAL E 1 6 ? 27.086 25.818 45.694 1.00 36.18 5 VAL E O 1
ATOM 5930 N N . ARG E 1 7 ? 26.420 26.836 47.606 1.00 36.40 6 ARG E N 1
ATOM 5931 C CA . ARG E 1 7 ? 25.114 27.280 47.039 1.00 36.44 6 ARG E CA 1
ATOM 5932 C C . ARG E 1 7 ? 25.313 28.380 45.984 1.00 36.59 6 ARG E C 1
ATOM 5933 O O . ARG E 1 7 ? 24.579 28.374 45.006 1.00 37.10 6 ARG E O 1
ATOM 5941 N N . LYS E 1 8 ? 26.275 29.287 46.129 1.00 39.12 7 LYS E N 1
ATOM 5942 C CA . LYS E 1 8 ? 26.623 30.276 45.064 1.00 39.68 7 LYS E CA 1
ATOM 5943 C C . LYS E 1 8 ? 26.905 29.531 43.751 1.00 38.70 7 LYS E C 1
ATOM 5944 O O . LYS E 1 8 ? 26.305 29.891 42.726 1.00 37.26 7 LYS E O 1
ATOM 5950 N N . LYS E 1 9 ? 27.735 28.483 43.789 1.00 39.04 8 LYS E N 1
ATOM 5951 C CA . LYS E 1 9 ? 28.023 27.643 42.604 1.00 39.48 8 LYS E CA 1
ATOM 5952 C C . LYS E 1 9 ? 26.713 27.094 42.016 1.00 37.15 8 LYS E C 1
ATOM 5953 O O . LYS E 1 9 ? 26.571 27.125 40.778 1.00 36.56 8 LYS E O 1
ATOM 5959 N N . LYS E 1 10 ? 25.839 26.496 42.837 1.00 36.20 9 LYS E N 1
ATOM 5960 C CA . LYS E 1 10 ? 24.533 25.937 42.353 1.00 35.15 9 LYS E CA 1
ATOM 5961 C C . LYS E 1 10 ? 23.676 27.073 41.751 1.00 34.97 9 LYS E C 1
ATOM 5962 O O . LYS E 1 10 ? 23.005 26.866 40.694 1.00 35.26 9 LYS E O 1
ATOM 5968 N N . LEU E 1 11 ? 23.686 28.248 42.375 1.00 34.61 10 LEU E N 1
ATOM 5969 C CA . LEU E 1 11 ? 22.887 29.413 41.881 1.00 33.23 10 LEU E CA 1
ATOM 5970 C C . LEU E 1 11 ? 23.438 29.906 40.542 1.00 32.63 10 LEU E C 1
ATOM 5971 O O . LEU E 1 11 ? 22.632 30.190 39.628 1.00 30.79 10 LEU E O 1
ATOM 5976 N N . LEU E 1 12 ? 24.749 29.985 40.378 1.00 33.89 11 LEU E N 1
ATOM 5977 C CA . LEU E 1 12 ? 25.344 30.363 39.062 1.00 35.08 11 LEU E CA 1
ATOM 5978 C C . LEU E 1 12 ? 25.142 29.279 37.979 1.00 36.30 11 LEU E C 1
ATOM 5979 O O . LEU E 1 12 ? 25.026 29.650 36.796 1.00 34.87 11 LEU E O 1
ATOM 5984 N N . HIS E 1 13 ? 25.155 27.983 38.321 1.00 36.59 12 HIS E N 1
ATOM 5985 C CA . HIS E 1 13 ? 24.863 26.892 37.346 1.00 37.80 12 HIS E CA 1
ATOM 5986 C C . HIS E 1 13 ? 23.473 27.111 36.704 1.00 37.57 12 HIS E C 1
ATOM 5987 O O . HIS E 1 13 ? 23.328 27.020 35.461 1.00 37.29 12 HIS E O 1
ATOM 5994 N N . VAL E 1 14 ? 22.458 27.409 37.512 1.00 37.26 13 VAL E N 1
ATOM 5995 C CA . VAL E 1 14 ? 21.075 27.601 37.002 1.00 38.08 13 VAL E CA 1
ATOM 5996 C C . VAL E 1 14 ? 21.074 28.827 36.105 1.00 37.11 13 VAL E C 1
ATOM 5997 O O . VAL E 1 14 ? 20.443 28.758 35.014 1.00 35.42 13 VAL E O 1
ATOM 6001 N N . PHE E 1 15 ? 21.715 29.901 36.582 1.00 36.50 14 PHE E N 1
ATOM 6002 C CA . PHE E 1 15 ? 21.862 31.169 35.835 1.00 36.87 14 PHE E CA 1
ATOM 6003 C C . PHE E 1 15 ? 22.466 30.889 34.448 1.00 38.34 14 PHE E C 1
ATOM 6004 O O . PHE E 1 15 ? 21.830 31.250 33.459 1.00 38.05 14 PHE E O 1
ATOM 6012 N N . THR E 1 16 ? 23.638 30.262 34.367 1.00 38.59 15 THR E N 1
ATOM 6013 C CA . THR E 1 16 ? 24.440 30.183 33.118 1.00 40.32 15 THR E CA 1
ATOM 6014 C C . THR E 1 16 ? 23.843 29.120 32.173 1.00 40.72 15 THR E C 1
ATOM 6015 O O . THR E 1 16 ? 23.891 29.341 30.942 1.00 40.31 15 THR E O 1
ATOM 6019 N N . VAL E 1 17 ? 23.250 28.038 32.686 1.00 39.68 16 VAL E N 1
ATOM 6020 C CA . VAL E 1 17 ? 22.838 26.887 31.834 1.00 41.74 16 VAL E CA 1
ATOM 6021 C C . VAL E 1 17 ? 21.346 26.984 31.488 1.00 40.75 16 VAL E C 1
ATOM 6022 O O . VAL E 1 17 ? 20.993 26.807 30.314 1.00 44.35 16 VAL E O 1
ATOM 6026 N N . PHE E 1 18 ? 20.498 27.237 32.469 1.00 39.53 17 PHE E N 1
ATOM 6027 C CA . PHE E 1 18 ? 19.038 27.229 32.320 1.00 39.47 17 PHE E CA 1
ATOM 6028 C C . PHE E 1 18 ? 18.510 28.626 32.018 1.00 38.92 17 PHE E C 1
ATOM 6029 O O . PHE E 1 18 ? 17.539 28.652 31.297 1.00 39.98 17 PHE E O 1
ATOM 6037 N N . PHE E 1 19 ? 19.065 29.716 32.546 1.00 34.89 18 PHE E N 1
ATOM 6038 C CA . PHE E 1 19 ? 18.465 31.052 32.277 1.00 32.73 18 PHE E CA 1
ATOM 6039 C C . PHE E 1 19 ? 19.097 31.622 31.020 1.00 32.31 18 PHE E C 1
ATOM 6040 O O . PHE E 1 19 ? 18.349 32.165 30.225 1.00 33.67 18 PHE E O 1
ATOM 6048 N N . ASP E 1 20 ? 20.428 31.630 30.939 1.00 31.86 19 ASP E N 1
ATOM 6049 C CA . ASP E 1 20 ? 21.203 32.382 29.924 1.00 31.90 19 ASP E CA 1
ATOM 6050 C C . ASP E 1 20 ? 21.387 31.525 28.670 1.00 33.28 19 ASP E C 1
ATOM 6051 O O . ASP E 1 20 ? 22.509 31.205 28.300 1.00 33.34 19 ASP E O 1
ATOM 6056 N N . SER E 1 21 ? 20.304 31.124 28.042 1.00 34.89 20 SER E N 1
ATOM 6057 C CA . SER E 1 21 ? 20.344 30.247 26.862 1.00 37.34 20 SER E CA 1
ATOM 6058 C C . SER E 1 21 ? 21.263 30.803 25.772 1.00 38.71 20 SER E C 1
ATOM 6059 O O . SER E 1 21 ? 21.940 29.973 25.205 1.00 39.57 20 SER E O 1
ATOM 6062 N N . ASP E 1 22 ? 21.292 32.113 25.456 1.00 38.72 21 ASP E N 1
ATOM 6063 C CA . ASP E 1 22 ? 22.122 32.627 24.317 1.00 41.33 21 ASP E CA 1
ATOM 6064 C C . ASP E 1 22 ? 23.574 32.811 24.772 1.00 42.29 21 ASP E C 1
ATOM 6065 O O . ASP E 1 22 ? 24.417 33.168 23.939 1.00 43.56 21 ASP E O 1
ATOM 6070 N N . LYS E 1 23 ? 23.863 32.547 26.044 1.00 41.68 22 LYS E N 1
ATOM 6071 C CA . LYS E 1 23 ? 25.249 32.539 26.578 1.00 43.38 22 LYS E CA 1
ATOM 6072 C C . LYS E 1 23 ? 25.852 33.944 26.593 1.00 42.61 22 LYS E C 1
ATOM 6073 O O . LYS E 1 23 ? 27.035 34.054 26.573 1.00 45.11 22 LYS E O 1
ATOM 6079 N N . SER E 1 24 ? 25.039 34.978 26.701 1.00 40.93 23 SER E N 1
ATOM 6080 C CA . SER E 1 24 ? 25.474 36.391 26.652 1.00 40.66 23 SER E CA 1
ATOM 6081 C C . SER E 1 24 ? 26.095 36.810 27.976 1.00 40.06 23 SER E C 1
ATOM 6082 O O . SER E 1 24 ? 26.634 37.912 28.001 1.00 45.46 23 SER E O 1
ATOM 6085 N N . GLY E 1 25 ? 25.928 36.062 29.050 1.00 37.54 24 GLY E N 1
ATOM 6086 C CA . GLY E 1 25 ? 26.320 36.504 30.399 1.00 36.37 24 GLY E CA 1
ATOM 6087 C C . GLY E 1 25 ? 25.225 37.258 31.125 1.00 34.94 24 GLY E C 1
ATOM 6088 O O . GLY E 1 25 ? 25.297 37.387 32.332 1.00 35.75 24 GLY E O 1
ATOM 6089 N N . VAL E 1 26 ? 24.155 37.650 30.442 1.00 35.33 25 VAL E N 1
ATOM 6090 C CA . VAL E 1 26 ? 23.032 38.443 31.012 1.00 33.67 25 VAL E CA 1
ATOM 6091 C C . VAL E 1 26 ? 21.700 37.804 30.562 1.00 32.08 25 VAL E C 1
ATOM 6092 O O . VAL E 1 26 ? 21.563 37.397 29.419 1.00 32.11 25 VAL E O 1
ATOM 6096 N N . VAL E 1 27 ? 20.758 37.739 31.482 1.00 31.44 26 VAL E N 1
ATOM 6097 C CA . VAL E 1 27 ? 19.454 37.077 31.274 1.00 32.39 26 VAL E CA 1
ATOM 6098 C C . VAL E 1 27 ? 18.435 38.131 30.844 1.00 33.52 26 VAL E C 1
ATOM 6099 O O . VAL E 1 27 ? 18.303 39.169 31.539 1.00 33.47 26 VAL E O 1
ATOM 6103 N N . GLU E 1 28 ? 17.829 37.877 29.678 1.00 33.62 27 GLU E N 1
ATOM 6104 C CA . GLU E 1 28 ? 16.822 38.743 29.044 1.00 34.84 27 GLU E CA 1
ATOM 6105 C C . GLU E 1 28 ? 15.674 37.876 28.554 1.00 33.66 27 GLU E C 1
ATOM 6106 O O . GLU E 1 28 ? 15.818 36.633 28.460 1.00 30.53 27 GLU E O 1
ATOM 6112 N N . LYS E 1 29 ? 14.569 38.529 28.234 1.00 33.60 28 LYS E N 1
ATOM 6113 C CA . LYS E 1 29 ? 13.386 37.883 27.647 1.00 34.80 28 LYS E CA 1
ATOM 6114 C C . LYS E 1 29 ? 13.800 36.915 26.526 1.00 35.52 28 LYS E C 1
ATOM 6115 O O . LYS E 1 29 ? 13.205 35.830 26.475 1.00 33.60 28 LYS E O 1
ATOM 6121 N N . GLN E 1 30 ? 14.722 37.304 25.629 1.00 36.07 29 GLN E N 1
ATOM 6122 C CA . GLN E 1 30 ? 15.046 36.521 24.405 1.00 38.55 29 GLN E CA 1
ATOM 6123 C C . GLN E 1 30 ? 15.701 35.161 24.774 1.00 37.05 29 GLN E C 1
ATOM 6124 O O . GLN E 1 30 ? 15.618 34.241 23.954 1.00 36.85 29 GLN E O 1
ATOM 6130 N N . ASP E 1 31 ? 16.355 35.048 25.937 1.00 35.19 30 ASP E N 1
ATOM 6131 C CA . ASP E 1 31 ? 16.889 33.761 26.454 1.00 35.09 30 ASP E CA 1
ATOM 6132 C C . ASP E 1 31 ? 15.727 32.781 26.557 1.00 35.26 30 ASP E C 1
ATOM 6133 O O . ASP E 1 31 ? 15.896 31.650 26.139 1.00 34.03 30 ASP E O 1
ATOM 6138 N N . PHE E 1 32 ? 14.588 33.223 27.101 1.00 35.28 31 PHE E N 1
ATOM 6139 C CA . PHE E 1 32 ? 13.441 32.334 27.360 1.00 35.56 31 PHE E CA 1
ATOM 6140 C C . PHE E 1 32 ? 12.723 31.992 26.041 1.00 36.91 31 PHE E C 1
ATOM 6141 O O . PHE E 1 32 ? 12.261 30.824 25.944 1.00 35.49 31 PHE E O 1
ATOM 6149 N N . GLU E 1 33 ? 12.672 32.916 25.064 1.00 37.36 32 GLU E N 1
ATOM 6150 C CA . GLU E 1 33 ? 12.205 32.629 23.670 1.00 40.19 32 GLU E CA 1
ATOM 6151 C C . GLU E 1 33 ? 13.122 31.565 23.030 1.00 39.59 32 GLU E C 1
ATOM 6152 O O . GLU E 1 33 ? 12.613 30.592 22.418 1.00 39.13 32 GLU E O 1
ATOM 6158 N N . LEU E 1 34 ? 14.429 31.699 23.171 1.00 38.37 33 LEU E N 1
ATOM 6159 C CA . LEU E 1 34 ? 15.389 30.733 22.576 1.00 39.67 33 LEU E CA 1
ATOM 6160 C C . LEU E 1 34 ? 15.233 29.377 23.274 1.00 37.99 33 LEU E C 1
ATOM 6161 O O . LEU E 1 34 ? 15.185 28.372 22.606 1.00 38.62 33 LEU E O 1
ATOM 6166 N N . ALA E 1 35 ? 15.118 29.340 24.589 1.00 37.47 34 ALA E N 1
ATOM 6167 C CA . ALA E 1 35 ? 14.953 28.066 25.324 1.00 36.05 34 ALA E CA 1
ATOM 6168 C C . ALA E 1 35 ? 13.672 27.365 24.854 1.00 37.60 34 ALA E C 1
ATOM 6169 O O . ALA E 1 35 ? 13.718 26.125 24.690 1.00 37.45 34 ALA E O 1
ATOM 6171 N N . ALA E 1 36 ? 12.535 28.062 24.699 1.00 37.21 35 ALA E N 1
ATOM 6172 C CA . ALA E 1 36 ? 11.276 27.404 24.245 1.00 37.62 35 ALA E CA 1
ATOM 6173 C C . ALA E 1 36 ? 11.462 26.850 22.839 1.00 39.71 35 ALA E C 1
ATOM 6174 O O . ALA E 1 36 ? 10.922 25.751 22.565 1.00 38.70 35 ALA E O 1
ATOM 6176 N N . GLN E 1 37 ? 12.164 27.596 21.978 1.00 40.63 36 GLN E N 1
ATOM 6177 C CA . GLN E 1 37 ? 12.395 27.172 20.578 1.00 44.12 36 GLN E CA 1
ATOM 6178 C C . GLN E 1 37 ? 13.242 25.904 20.586 1.00 43.44 36 GLN E C 1
ATOM 6179 O O . GLN E 1 37 ? 12.953 24.972 19.815 1.00 42.31 36 GLN E O 1
ATOM 6185 N N . ASN E 1 38 ? 14.233 25.867 21.469 1.00 41.38 37 ASN E N 1
ATOM 6186 C CA . ASN E 1 38 ? 15.175 24.720 21.526 1.00 42.34 37 ASN E CA 1
ATOM 6187 C C . ASN E 1 38 ? 14.439 23.440 21.989 1.00 42.04 37 ASN E C 1
ATOM 6188 O O . ASN E 1 38 ? 14.678 22.349 21.390 1.00 43.19 37 ASN E O 1
ATOM 6193 N N . ILE E 1 39 ? 13.630 23.556 23.046 1.00 39.96 38 ILE E N 1
ATOM 6194 C CA . ILE E 1 39 ? 12.750 22.467 23.563 1.00 40.46 38 ILE E CA 1
ATOM 6195 C C . ILE E 1 39 ? 11.769 22.025 22.472 1.00 39.99 38 ILE E C 1
ATOM 6196 O O . ILE E 1 39 ? 11.620 20.819 22.291 1.00 39.29 38 ILE E O 1
ATOM 6201 N N . ALA E 1 40 ? 11.146 22.961 21.757 1.00 39.51 39 ALA E N 1
ATOM 6202 C CA . ALA E 1 40 ? 10.145 22.636 20.714 1.00 41.65 39 ALA E CA 1
ATOM 6203 C C . ALA E 1 40 ? 10.805 21.793 19.624 1.00 43.86 39 ALA E C 1
ATOM 6204 O O . ALA E 1 40 ? 10.222 20.767 19.227 1.00 43.63 39 ALA E O 1
ATOM 6206 N N . LYS E 1 41 ? 11.952 22.261 19.126 1.00 45.29 40 LYS E N 1
ATOM 6207 C CA . LYS E 1 41 ? 12.706 21.598 18.046 1.00 48.74 40 LYS E CA 1
ATOM 6208 C C . LYS E 1 41 ? 12.948 20.144 18.470 1.00 48.85 40 LYS E C 1
ATOM 6209 O O . LYS E 1 41 ? 12.614 19.230 17.700 1.00 49.45 40 LYS E O 1
ATOM 6215 N N . LEU E 1 42 ? 13.403 19.930 19.705 1.00 47.52 41 LEU E N 1
ATOM 6216 C CA . LEU E 1 42 ? 13.751 18.572 20.203 1.00 48.56 41 LEU E CA 1
ATOM 6217 C C . LEU E 1 42 ? 12.504 17.691 20.325 1.00 48.85 41 LEU E C 1
ATOM 6218 O O . LEU E 1 42 ? 12.638 16.530 20.018 1.00 51.25 41 LEU E O 1
ATOM 6223 N N . ARG E 1 43 ? 11.331 18.214 20.706 1.00 47.25 42 ARG E N 1
ATOM 6224 C CA . ARG E 1 43 ? 10.077 17.414 20.807 1.00 46.79 42 ARG E CA 1
ATOM 6225 C C . ARG E 1 43 ? 9.387 17.317 19.450 1.00 47.59 42 ARG E C 1
ATOM 6226 O O . ARG E 1 43 ? 8.454 16.555 19.365 1.00 49.08 42 ARG E O 1
ATOM 6234 N N . GLY E 1 44 ? 9.826 18.071 18.439 1.00 47.77 43 GLY E N 1
ATOM 6235 C CA . GLY E 1 44 ? 9.298 18.013 17.056 1.00 48.65 43 GLY E CA 1
ATOM 6236 C C . GLY E 1 44 ? 8.021 18.823 16.894 1.00 47.28 43 GLY E C 1
ATOM 6237 O O . GLY E 1 44 ? 7.209 18.488 16.024 1.00 49.99 43 GLY E O 1
ATOM 6238 N N . TRP E 1 45 ? 7.811 19.783 17.785 1.00 44.56 44 TRP E N 1
ATOM 6239 C CA . TRP E 1 45 ? 6.650 20.701 17.819 1.00 43.17 44 TRP E CA 1
ATOM 6240 C C . TRP E 1 45 ? 6.918 21.816 16.835 1.00 43.23 44 TRP E C 1
ATOM 6241 O O . TRP E 1 45 ? 7.828 22.586 17.108 1.00 42.99 44 TRP E O 1
ATOM 6252 N N . ALA E 1 46 ? 6.161 21.905 15.752 1.00 45.41 45 ALA E N 1
ATOM 6253 C CA . ALA E 1 46 ? 6.391 22.892 14.676 1.00 46.71 45 ALA E CA 1
ATOM 6254 C C . ALA E 1 46 ? 6.123 24.320 15.176 1.00 46.63 45 ALA E C 1
ATOM 6255 O O . ALA E 1 46 ? 5.255 24.549 16.029 1.00 44.74 45 ALA E O 1
ATOM 6257 N N . PRO E 1 47 ? 6.889 25.314 14.656 1.00 48.24 46 PRO E N 1
ATOM 6258 C CA . PRO E 1 47 ? 6.640 26.731 14.930 1.00 48.00 46 PRO E CA 1
ATOM 6259 C C . PRO E 1 47 ? 5.215 27.062 14.487 1.00 48.49 46 PRO E C 1
ATOM 6260 O O . PRO E 1 47 ? 4.884 26.694 13.381 1.00 49.17 46 PRO E O 1
ATOM 6264 N N . GLY E 1 48 ? 4.440 27.722 15.349 1.00 47.30 47 GLY E N 1
ATOM 6265 C CA . GLY E 1 48 ? 3.075 28.158 15.006 1.00 47.90 47 GLY E CA 1
ATOM 6266 C C . GLY E 1 48 ? 2.080 27.073 15.335 1.00 48.40 47 GLY E C 1
ATOM 6267 O O . GLY E 1 48 ? 0.908 27.293 15.120 1.00 51.09 47 GLY E O 1
ATOM 6268 N N . SER E 1 49 ? 2.531 25.935 15.856 1.00 46.38 48 SER E N 1
ATOM 6269 C CA . SER E 1 49 ? 1.634 24.917 16.433 1.00 45.73 48 SER E CA 1
ATOM 6270 C C . SER E 1 49 ? 1.133 25.415 17.787 1.00 43.37 48 SER E C 1
ATOM 6271 O O . SER E 1 49 ? 1.804 26.192 18.461 1.00 42.15 48 SER E O 1
ATOM 6274 N N . PRO E 1 50 ? -0.047 24.956 18.240 1.00 43.31 49 PRO E N 1
ATOM 6275 C CA . PRO E 1 50 ? -0.503 25.206 19.609 1.00 42.64 49 PRO E CA 1
ATOM 6276 C C . PRO E 1 50 ? 0.457 24.793 20.736 1.00 41.89 49 PRO E C 1
ATOM 6277 O O . PRO E 1 50 ? 0.632 25.542 21.718 1.00 41.29 49 PRO E O 1
ATOM 6281 N N . ALA E 1 51 ? 1.076 23.616 20.631 1.00 42.50 50 ALA E N 1
ATOM 6282 C CA . ALA E 1 51 ? 2.023 23.149 21.678 1.00 41.18 50 ALA E CA 1
ATOM 6283 C C . ALA E 1 51 ? 3.259 24.067 21.771 1.00 40.04 50 ALA E C 1
ATOM 6284 O O . ALA E 1 51 ? 3.700 24.297 22.894 1.00 38.00 50 ALA E O 1
ATOM 6286 N N . TYR E 1 52 ? 3.722 24.597 20.640 1.00 40.75 51 TYR E N 1
ATOM 6287 C CA . TYR E 1 52 ? 4.858 25.523 20.505 1.00 40.68 51 TYR E CA 1
ATOM 6288 C C . TYR E 1 52 ? 4.482 26.889 21.110 1.00 40.20 51 TYR E C 1
ATOM 6289 O O . TYR E 1 52 ? 5.238 27.415 21.923 1.00 37.54 51 TYR E O 1
ATOM 6298 N N . ASP E 1 53 ? 3.355 27.463 20.683 1.00 41.77 52 ASP E N 1
ATOM 6299 C CA . ASP E 1 53 ? 2.827 28.767 21.181 1.00 41.69 52 ASP E CA 1
ATOM 6300 C C . ASP E 1 53 ? 2.654 28.712 22.705 1.00 40.56 52 ASP E C 1
ATOM 6301 O O . ASP E 1 53 ? 3.146 29.647 23.404 1.00 40.48 52 ASP E O 1
ATOM 6306 N N . ILE E 1 54 ? 2.072 27.650 23.226 1.00 40.91 53 ILE E N 1
ATOM 6307 C CA . ILE E 1 54 ? 1.866 27.486 24.690 1.00 41.89 53 ILE E CA 1
ATOM 6308 C C . ILE E 1 54 ? 3.226 27.450 25.394 1.00 41.97 53 ILE E C 1
ATOM 6309 O O . ILE E 1 54 ? 3.373 28.151 26.429 1.00 41.69 53 ILE E O 1
ATOM 6314 N N . LEU E 1 55 ? 4.184 26.681 24.867 1.00 41.86 54 LEU E N 1
ATOM 6315 C CA . LEU E 1 55 ? 5.568 26.610 25.411 1.00 39.38 54 LEU E CA 1
ATOM 6316 C C . LEU E 1 55 ? 6.191 28.012 25.455 1.00 37.75 54 LEU E C 1
ATOM 6317 O O . LEU E 1 55 ? 6.786 28.336 26.476 1.00 35.99 54 LEU E O 1
ATOM 6322 N N . GLN E 1 56 ? 6.143 28.753 24.349 1.00 39.92 55 GLN E N 1
ATOM 6323 C CA . GLN E 1 56 ? 6.643 30.156 24.243 1.00 41.50 55 GLN E CA 1
ATOM 6324 C C . GLN E 1 56 ? 6.014 30.993 25.373 1.00 42.17 55 GLN E C 1
ATOM 6325 O O . GLN E 1 56 ? 6.795 31.639 26.155 1.00 40.52 55 GLN E O 1
ATOM 6331 N N . GLU E 1 57 ? 4.687 30.924 25.530 1.00 41.64 56 GLU E N 1
ATOM 6332 C CA . GLU E 1 57 ? 3.936 31.714 26.550 1.00 44.47 56 GLU E CA 1
ATOM 6333 C C . GLU E 1 57 ? 4.404 31.299 27.952 1.00 42.80 56 GLU E C 1
ATOM 6334 O O . GLU E 1 57 ? 4.703 32.193 28.743 1.00 37.52 56 GLU E O 1
ATOM 6340 N N . SER E 1 58 ? 4.492 29.997 28.246 1.00 40.58 57 SER E N 1
ATOM 6341 C CA . SER E 1 58 ? 4.957 29.494 29.569 1.00 41.23 57 SER E CA 1
ATOM 6342 C C . SER E 1 58 ? 6.362 30.011 29.934 1.00 39.79 57 SER E C 1
ATOM 6343 O O . SER E 1 58 ? 6.558 30.411 31.114 1.00 38.92 57 SER E O 1
ATOM 6346 N N . MET E 1 59 ? 7.295 30.007 28.979 1.00 37.50 58 MET E N 1
ATOM 6347 C CA . MET E 1 59 ? 8.688 30.419 29.234 1.00 37.40 58 MET E CA 1
ATOM 6348 C C . MET E 1 59 ? 8.716 31.959 29.372 1.00 36.82 58 MET E C 1
ATOM 6349 O O . MET E 1 59 ? 9.546 32.512 30.186 1.00 32.95 58 MET E O 1
ATOM 6354 N N . ILE E 1 60 ? 7.848 32.667 28.654 1.00 34.99 59 ILE E N 1
ATOM 6355 C CA . ILE E 1 60 ? 7.863 34.151 28.809 1.00 36.20 59 ILE E CA 1
ATOM 6356 C C . ILE E 1 60 ? 7.322 34.405 30.221 1.00 35.11 59 ILE E C 1
ATOM 6357 O O . ILE E 1 60 ? 7.827 35.280 30.896 1.00 33.47 59 ILE E O 1
ATOM 6362 N N . ALA E 1 61 ? 6.365 33.607 30.689 1.00 35.34 60 ALA E N 1
ATOM 6363 C CA . ALA E 1 61 ? 5.817 33.826 32.040 1.00 35.41 60 ALA E CA 1
ATOM 6364 C C . ALA E 1 61 ? 6.914 33.528 33.062 1.00 35.91 60 ALA E C 1
ATOM 6365 O O . ALA E 1 61 ? 6.946 34.226 34.048 1.00 36.37 60 ALA E O 1
ATOM 6367 N N . ILE E 1 62 ? 7.834 32.579 32.820 1.00 35.21 61 ILE E N 1
ATOM 6368 C CA . ILE E 1 62 ? 8.942 32.351 33.785 1.00 33.48 61 ILE E CA 1
ATOM 6369 C C . ILE E 1 62 ? 9.832 33.596 33.801 1.00 32.13 61 ILE E C 1
ATOM 6370 O O . ILE E 1 62 ? 10.108 34.055 34.909 1.00 32.10 61 ILE E O 1
ATOM 6375 N N . TRP E 1 63 ? 10.255 34.074 32.631 1.00 31.13 62 TRP E N 1
ATOM 6376 C CA . TRP E 1 63 ? 11.054 35.317 32.462 1.00 31.88 62 TRP E CA 1
ATOM 6377 C C . TRP E 1 63 ? 10.418 36.458 33.261 1.00 32.04 62 TRP E C 1
ATOM 6378 O O . TRP E 1 63 ? 11.141 37.125 33.989 1.00 32.13 62 TRP E O 1
ATOM 6389 N N . LEU E 1 64 ? 9.121 36.707 33.088 1.00 33.51 63 LEU E N 1
ATOM 6390 C CA . LEU E 1 64 ? 8.490 37.894 33.697 1.00 35.02 63 LEU E CA 1
ATOM 6391 C C . LEU E 1 64 ? 8.508 37.718 35.230 1.00 35.13 63 LEU E C 1
ATOM 6392 O O . LEU E 1 64 ? 8.686 38.748 35.940 1.00 33.13 63 LEU E O 1
ATOM 6397 N N . GLY E 1 65 ? 8.289 36.497 35.742 1.00 33.39 64 GLY E N 1
ATOM 6398 C CA . GLY E 1 65 ? 8.367 36.217 37.193 1.00 33.55 64 GLY E CA 1
ATOM 6399 C C . GLY E 1 65 ? 9.777 36.439 37.736 1.00 33.31 64 GLY E C 1
ATOM 6400 O O . GLY E 1 65 ? 9.927 37.050 38.850 1.00 33.79 64 GLY E O 1
ATOM 6401 N N . LEU E 1 66 ? 10.790 35.991 36.997 1.00 32.42 65 LEU E N 1
ATOM 6402 C CA . LEU E 1 66 ? 12.221 36.145 37.349 1.00 32.74 65 LEU E CA 1
ATOM 6403 C C . LEU E 1 66 ? 12.606 37.637 37.343 1.00 34.37 65 LEU E C 1
ATOM 6404 O O . LEU E 1 66 ? 13.215 38.103 38.335 1.00 34.46 65 LEU E O 1
ATOM 6409 N N . GLN E 1 67 ? 12.227 38.381 36.302 1.00 34.98 66 GLN E N 1
ATOM 6410 C CA . GLN E 1 67 ? 12.440 39.860 36.255 1.00 36.25 66 GLN E CA 1
ATOM 6411 C C . GLN E 1 67 ? 11.765 40.513 37.466 1.00 35.58 66 GLN E C 1
ATOM 6412 O O . GLN E 1 67 ? 12.397 41.329 38.154 1.00 32.51 66 GLN E O 1
ATOM 6418 N N . LYS E 1 68 ? 10.523 40.162 37.761 1.00 35.66 67 LYS E N 1
ATOM 6419 C CA . LYS E 1 68 ? 9.843 40.834 38.893 1.00 38.48 67 LYS E CA 1
ATOM 6420 C C . LYS E 1 68 ? 10.636 40.638 40.198 1.00 37.40 67 LYS E C 1
ATOM 6421 O O . LYS E 1 68 ? 10.601 41.532 41.004 1.00 35.49 67 LYS E O 1
ATOM 6427 N N . GLN E 1 69 ? 11.219 39.459 40.454 1.00 36.34 68 GLN E N 1
ATOM 6428 C CA . GLN E 1 69 ? 11.954 39.186 41.715 1.00 38.20 68 GLN E CA 1
ATOM 6429 C C . GLN E 1 69 ? 13.369 39.777 41.713 1.00 36.10 68 GLN E C 1
ATOM 6430 O O . GLN E 1 69 ? 13.803 40.231 42.757 1.00 36.75 68 GLN E O 1
ATOM 6436 N N . ALA E 1 70 ? 14.091 39.688 40.602 1.00 34.05 69 ALA E N 1
ATOM 6437 C CA . ALA E 1 70 ? 15.547 39.931 40.571 1.00 33.84 69 ALA E CA 1
ATOM 6438 C C . ALA E 1 70 ? 15.969 41.195 39.812 1.00 33.11 69 ALA E C 1
ATOM 6439 O O . ALA E 1 70 ? 17.131 41.571 39.960 1.00 31.83 69 ALA E O 1
ATOM 6441 N N . ASP E 1 71 ? 15.143 41.810 38.973 1.00 33.57 70 ASP E N 1
ATOM 6442 C CA . ASP E 1 71 ? 15.649 42.972 38.177 1.00 34.51 70 ASP E CA 1
ATOM 6443 C C . ASP E 1 71 ? 15.638 44.235 39.048 1.00 35.35 70 ASP E C 1
ATOM 6444 O O . ASP E 1 71 ? 14.910 45.140 38.688 1.00 37.83 70 ASP E O 1
ATOM 6449 N N . ALA E 1 72 ? 16.473 44.300 40.087 1.00 36.00 71 ALA E N 1
ATOM 6450 C CA . ALA E 1 72 ? 16.524 45.342 41.134 1.00 38.21 71 ALA E CA 1
ATOM 6451 C C . ALA E 1 72 ? 16.718 46.735 40.527 1.00 40.57 71 ALA E C 1
ATOM 6452 O O . ALA E 1 72 ? 16.191 47.649 41.168 1.00 42.41 71 ALA E O 1
ATOM 6454 N N . ASP E 1 73 ? 17.324 46.901 39.336 1.00 39.83 72 ASP E N 1
ATOM 6455 C CA . ASP E 1 73 ? 17.480 48.257 38.747 1.00 41.90 72 ASP E CA 1
ATOM 6456 C C . ASP E 1 73 ? 16.443 48.566 37.641 1.00 42.09 72 ASP E C 1
ATOM 6457 O O . ASP E 1 73 ? 16.490 49.655 37.130 1.00 42.27 72 ASP E O 1
ATOM 6462 N N . GLY E 1 74 ? 15.555 47.636 37.244 1.00 40.42 73 GLY E N 1
ATOM 6463 C CA . GLY E 1 74 ? 14.417 47.910 36.339 1.00 39.03 73 GLY E CA 1
ATOM 6464 C C . GLY E 1 74 ? 14.785 48.010 34.878 1.00 38.69 73 GLY E C 1
ATOM 6465 O O . GLY E 1 74 ? 13.968 48.513 34.103 1.00 41.32 73 GLY E O 1
ATOM 6466 N N . ASP E 1 75 ? 15.958 47.556 34.468 1.00 38.31 74 ASP E N 1
ATOM 6467 C CA . ASP E 1 75 ? 16.475 47.808 33.091 1.00 39.22 74 ASP E CA 1
ATOM 6468 C C . ASP E 1 75 ? 16.090 46.633 32.167 1.00 38.83 74 ASP E C 1
ATOM 6469 O O . ASP E 1 75 ? 16.425 46.648 30.949 1.00 40.27 74 ASP E O 1
ATOM 6474 N N . GLY E 1 76 ? 15.365 45.642 32.707 1.00 38.15 75 GLY E N 1
ATOM 6475 C CA . GLY E 1 76 ? 14.864 44.528 31.895 1.00 37.85 75 GLY E CA 1
ATOM 6476 C C . GLY E 1 76 ? 15.900 43.431 31.675 1.00 36.84 75 GLY E C 1
ATOM 6477 O O . GLY E 1 76 ? 15.679 42.595 30.776 1.00 37.69 75 GLY E O 1
ATOM 6478 N N . LYS E 1 77 ? 16.988 43.466 32.437 1.00 36.83 76 LYS E N 1
ATOM 6479 C CA . LYS E 1 77 ? 18.111 42.508 32.353 1.00 37.11 76 LYS E CA 1
ATOM 6480 C C . LYS E 1 77 ? 18.375 41.972 33.739 1.00 35.81 76 LYS E C 1
ATOM 6481 O O . LYS E 1 77 ? 18.363 42.772 34.685 1.00 38.27 76 LYS E O 1
ATOM 6487 N N . VAL E 1 78 ? 18.546 40.672 33.862 1.00 33.99 77 VAL E N 1
ATOM 6488 C CA . VAL E 1 78 ? 19.036 40.087 35.146 1.00 34.10 77 VAL E CA 1
ATOM 6489 C C . VAL E 1 78 ? 20.509 39.711 35.014 1.00 33.99 77 VAL E C 1
ATOM 6490 O O . VAL E 1 78 ? 20.856 38.857 34.170 1.00 33.25 77 VAL E O 1
ATOM 6494 N N . THR E 1 79 ? 21.350 40.404 35.783 1.00 32.81 78 THR E N 1
ATOM 6495 C CA . THR E 1 79 ? 22.802 40.184 35.807 1.00 34.45 78 THR E CA 1
ATOM 6496 C C . THR E 1 79 ? 23.093 39.092 36.836 1.00 33.13 78 THR E C 1
ATOM 6497 O O . THR E 1 79 ? 22.252 38.834 37.740 1.00 31.47 78 THR E O 1
ATOM 6501 N N . GLN E 1 80 ? 24.308 38.562 36.806 1.00 35.68 79 GLN E N 1
ATOM 6502 C CA . GLN E 1 80 ? 24.748 37.606 37.848 1.00 36.30 79 GLN E CA 1
ATOM 6503 C C . GLN E 1 80 ? 24.659 38.238 39.229 1.00 35.77 79 GLN E C 1
ATOM 6504 O O . GLN E 1 80 ? 24.270 37.560 40.141 1.00 34.33 79 GLN E O 1
ATOM 6510 N N . ASP E 1 81 ? 25.121 39.474 39.386 1.00 38.11 80 ASP E N 1
ATOM 6511 C CA . ASP E 1 81 ? 25.079 40.157 40.698 1.00 39.13 80 ASP E CA 1
ATOM 6512 C C . ASP E 1 81 ? 23.630 40.212 41.168 1.00 36.53 80 ASP E C 1
ATOM 6513 O O . ASP E 1 81 ? 23.367 39.970 42.359 1.00 34.64 80 ASP E O 1
ATOM 6518 N N . GLU E 1 82 ? 22.714 40.572 40.265 1.00 36.27 81 GLU E N 1
ATOM 6519 C CA . GLU E 1 82 ? 21.284 40.763 40.629 1.00 35.45 81 GLU E CA 1
ATOM 6520 C C . GLU E 1 82 ? 20.722 39.442 41.137 1.00 35.11 81 GLU E C 1
ATOM 6521 O O . GLU E 1 82 ? 20.071 39.430 42.194 1.00 35.98 81 GLU E O 1
ATOM 6527 N N . TRP E 1 83 ? 21.058 38.344 40.477 1.00 35.29 82 TRP E N 1
ATOM 6528 C CA . TRP E 1 83 ? 20.560 36.999 40.880 1.00 34.25 82 TRP E CA 1
ATOM 6529 C C . TRP E 1 83 ? 21.126 36.636 42.256 1.00 35.28 82 TRP E C 1
ATOM 6530 O O . TRP E 1 83 ? 20.362 36.192 43.160 1.00 35.05 82 TRP E O 1
ATOM 6541 N N . LEU E 1 84 ? 22.437 36.794 42.436 1.00 36.42 83 LEU E N 1
ATOM 6542 C CA . LEU E 1 84 ? 23.090 36.432 43.718 1.00 37.20 83 LEU E CA 1
ATOM 6543 C C . LEU E 1 84 ? 22.609 37.370 44.837 1.00 37.55 83 LEU E C 1
ATOM 6544 O O . LEU E 1 84 ? 22.400 36.848 45.980 1.00 37.06 83 LEU E O 1
ATOM 6549 N N . ALA E 1 85 ? 22.348 38.651 44.549 1.00 37.02 84 ALA E N 1
ATOM 6550 C CA . ALA E 1 85 ? 21.835 39.620 45.558 1.00 38.08 84 ALA E CA 1
ATOM 6551 C C . ALA E 1 85 ? 20.463 39.140 46.050 1.00 37.32 84 ALA E C 1
ATOM 6552 O O . ALA E 1 85 ? 20.194 39.196 47.260 1.00 37.09 84 ALA E O 1
ATOM 6554 N N . LEU E 1 86 ? 19.642 38.594 45.154 1.00 36.74 85 LEU E N 1
ATOM 6555 C CA . LEU E 1 86 ? 18.318 38.070 45.540 1.00 37.02 85 LEU E CA 1
ATOM 6556 C C . LEU E 1 86 ? 18.482 36.984 46.607 1.00 37.46 85 LEU E C 1
ATOM 6557 O O . LEU E 1 86 ? 17.801 37.024 47.617 1.00 38.93 85 LEU E O 1
ATOM 6562 N N . TRP E 1 87 ? 19.387 36.044 46.427 1.00 36.89 86 TRP E N 1
ATOM 6563 C CA . TRP E 1 87 ? 19.605 34.967 47.427 1.00 38.27 86 TRP E CA 1
ATOM 6564 C C . TRP E 1 87 ? 20.244 35.460 48.725 1.00 39.19 86 TRP E C 1
ATOM 6565 O O . TRP E 1 87 ? 19.920 34.886 49.786 1.00 40.38 86 TRP E O 1
ATOM 6576 N N . ASP E 1 88 ? 21.042 36.512 48.687 1.00 40.96 87 ASP E N 1
ATOM 6577 C CA . ASP E 1 88 ? 21.497 37.202 49.933 1.00 44.06 87 ASP E CA 1
ATOM 6578 C C . ASP E 1 88 ? 20.261 37.710 50.715 1.00 44.55 87 ASP E C 1
ATOM 6579 O O . ASP E 1 88 ? 20.155 37.426 51.911 1.00 44.45 87 ASP E O 1
ATOM 6584 N N . GLU E 1 89 ? 19.309 38.385 50.065 1.00 47.76 88 GLU E N 1
ATOM 6585 C CA . GLU E 1 89 ? 18.078 38.944 50.718 1.00 49.72 88 GLU E CA 1
ATOM 6586 C C . GLU E 1 89 ? 17.275 37.770 51.287 1.00 49.77 88 GLU E C 1
ATOM 6587 O O . GLU E 1 89 ? 16.911 37.855 52.468 1.00 49.26 88 GLU E O 1
ATOM 6593 N N . TYR E 1 90 ? 17.117 36.680 50.510 1.00 48.81 89 TYR E N 1
ATOM 6594 C CA . TYR E 1 90 ? 16.392 35.454 50.919 1.00 49.90 89 TYR E CA 1
ATOM 6595 C C . TYR E 1 90 ? 17.130 34.880 52.122 1.00 53.80 89 TYR E C 1
ATOM 6596 O O . TYR E 1 90 ? 16.451 34.382 53.013 1.00 58.27 89 TYR E O 1
ATOM 6605 N N . ALA E 1 91 ? 18.466 34.940 52.157 1.00 55.28 90 ALA E N 1
ATOM 6606 C CA . ALA E 1 91 ? 19.257 34.362 53.272 1.00 57.90 90 ALA E CA 1
ATOM 6607 C C . ALA E 1 91 ? 18.802 34.981 54.591 1.00 61.83 90 ALA E C 1
ATOM 6608 O O . ALA E 1 91 ? 18.571 34.226 55.527 1.00 63.12 90 ALA E O 1
ATOM 6610 N N . LYS E 1 92 ? 18.578 36.291 54.614 1.00 65.77 91 LYS E N 1
ATOM 6611 C CA . LYS E 1 92 ? 18.105 37.010 55.827 1.00 73.56 91 LYS E CA 1
ATOM 6612 C C . LYS E 1 92 ? 16.659 36.611 56.155 1.00 77.46 91 LYS E C 1
ATOM 6613 O O . LYS E 1 92 ? 16.397 36.319 57.328 1.00 81.22 91 LYS E O 1
ATOM 6619 N N . ASP E 1 93 ? 15.746 36.624 55.177 1.00 80.76 92 ASP E N 1
ATOM 6620 C CA . ASP E 1 93 ? 14.296 36.333 55.392 1.00 87.04 92 ASP E CA 1
ATOM 6621 C C . ASP E 1 93 ? 13.854 35.136 54.533 1.00 89.08 92 ASP E C 1
ATOM 6622 O O . ASP E 1 93 ? 13.353 35.332 53.416 1.00 86.96 92 ASP E O 1
ATOM 6627 N N . PRO E 1 94 ? 13.976 33.866 55.024 1.00 90.93 93 PRO E N 1
ATOM 6628 C CA . PRO E 1 94 ? 13.644 32.679 54.214 1.00 89.19 93 PRO E CA 1
ATOM 6629 C C . PRO E 1 94 ? 12.145 32.463 53.905 1.00 88.45 93 PRO E C 1
ATOM 6630 O O . PRO E 1 94 ? 11.847 31.888 52.863 1.00 85.52 93 PRO E O 1
ATOM 6634 N N . ALA E 1 95 ? 11.249 32.931 54.786 1.00 86.66 94 ALA E N 1
ATOM 6635 C CA . ALA E 1 95 ? 9.788 33.056 54.566 1.00 84.95 94 ALA E CA 1
ATOM 6636 C C . ALA E 1 95 ? 9.462 33.833 53.273 1.00 84.01 94 ALA E C 1
ATOM 6637 O O . ALA E 1 95 ? 8.563 33.384 52.533 1.00 85.68 94 ALA E O 1
ATOM 6639 N N . ALA E 1 96 ? 10.137 34.961 53.011 1.00 83.42 95 ALA E N 1
ATOM 6640 C CA . ALA E 1 96 ? 9.867 35.877 51.872 1.00 82.95 95 ALA E CA 1
ATOM 6641 C C . ALA E 1 96 ? 10.182 35.192 50.538 1.00 80.12 95 ALA E C 1
ATOM 6642 O O . ALA E 1 96 ? 9.555 35.585 49.534 1.00 81.46 95 ALA E O 1
ATOM 6644 N N . ALA E 1 97 ? 11.102 34.211 50.528 1.00 78.05 96 ALA E N 1
ATOM 6645 C CA . ALA E 1 97 ? 11.622 33.535 49.306 1.00 71.88 96 ALA E CA 1
ATOM 6646 C C . ALA E 1 97 ? 10.571 32.583 48.733 1.00 67.07 96 ALA E C 1
ATOM 6647 O O . ALA E 1 97 ? 10.598 32.319 47.485 1.00 63.44 96 ALA E O 1
ATOM 6649 N N . LYS E 1 98 ? 9.681 32.112 49.612 1.00 64.92 97 LYS E N 1
ATOM 6650 C CA . LYS E 1 98 ? 8.907 30.855 49.444 1.00 64.40 97 LYS E CA 1
ATOM 6651 C C . LYS E 1 98 ? 8.099 30.915 48.152 1.00 57.31 97 LYS E C 1
ATOM 6652 O O . LYS E 1 98 ? 8.285 30.005 47.336 1.00 57.29 97 LYS E O 1
ATOM 6658 N N . ASP E 1 99 ? 7.301 31.970 47.969 1.00 53.05 98 ASP E N 1
ATOM 6659 C CA . ASP E 1 99 ? 6.243 32.056 46.929 1.00 51.00 98 ASP E CA 1
ATOM 6660 C C . ASP E 1 99 ? 6.866 31.869 45.546 1.00 46.31 98 ASP E C 1
ATOM 6661 O O . ASP E 1 99 ? 6.470 30.916 44.837 1.00 43.92 98 ASP E O 1
ATOM 6666 N N . TRP E 1 100 ? 7.840 32.693 45.180 1.00 42.76 99 TRP E N 1
ATOM 6667 C CA . TRP E 1 100 ? 8.349 32.658 43.790 1.00 41.68 99 TRP E CA 1
ATOM 6668 C C . TRP E 1 100 ? 9.123 31.356 43.572 1.00 41.46 99 TRP E C 1
ATOM 6669 O O . TRP E 1 100 ? 8.926 30.749 42.547 1.00 40.73 99 TRP E O 1
ATOM 6680 N N A GLN E 1 101 ? 10.000 30.968 44.513 0.50 41.55 100 GLN E N 1
ATOM 6681 N N B GLN E 1 101 ? 9.961 30.960 44.526 0.50 42.29 100 GLN E N 1
ATOM 6682 C CA A GLN E 1 101 ? 10.766 29.688 44.461 0.50 41.00 100 GLN E CA 1
ATOM 6683 C CA B GLN E 1 101 ? 10.759 29.714 44.435 0.50 42.14 100 GLN E CA 1
ATOM 6684 C C A GLN E 1 101 ? 9.774 28.561 44.151 0.50 41.30 100 GLN E C 1
ATOM 6685 C C B GLN E 1 101 ? 9.795 28.544 44.180 0.50 41.99 100 GLN E C 1
ATOM 6686 O O A GLN E 1 101 ? 10.009 27.808 43.179 0.50 40.01 100 GLN E O 1
ATOM 6687 O O B GLN E 1 101 ? 10.058 27.753 43.247 0.50 40.65 100 GLN E O 1
ATOM 6698 N N . ASN E 1 102 ? 8.694 28.465 44.936 1.00 42.51 101 ASN E N 1
ATOM 6699 C CA . ASN E 1 102 ? 7.628 27.436 44.738 1.00 43.04 101 ASN E CA 1
ATOM 6700 C C . ASN E 1 102 ? 7.038 27.526 43.329 1.00 41.47 101 ASN E C 1
ATOM 6701 O O . ASN E 1 102 ? 6.791 26.488 42.694 1.00 38.69 101 ASN E O 1
ATOM 6706 N N . LEU E 1 103 ? 6.793 28.748 42.852 1.00 42.19 102 LEU E N 1
ATOM 6707 C CA . LEU E 1 103 ? 6.118 28.950 41.551 1.00 43.13 102 LEU E CA 1
ATOM 6708 C C . LEU E 1 103 ? 7.067 28.503 40.458 1.00 39.74 102 LEU E C 1
ATOM 6709 O O . LEU E 1 103 ? 6.637 27.763 39.575 1.00 38.96 102 LEU E O 1
ATOM 6714 N N . LEU E 1 104 ? 8.333 28.900 40.550 1.00 37.03 103 LEU E N 1
ATOM 6715 C CA . LEU E 1 104 ? 9.308 28.460 39.529 1.00 35.51 103 LEU E CA 1
ATOM 6716 C C . LEU E 1 104 ? 9.421 26.918 39.515 1.00 33.80 103 LEU E C 1
ATOM 6717 O O . LEU E 1 104 ? 9.605 26.351 38.414 1.00 32.56 103 LEU E O 1
ATOM 6722 N N . CYS E 1 105 ? 9.416 26.270 40.681 1.00 33.50 104 CYS E N 1
ATOM 6723 C CA . CYS E 1 105 ? 9.425 24.781 40.809 1.00 34.55 104 CYS E CA 1
ATOM 6724 C C . CYS E 1 105 ? 8.272 24.187 39.984 1.00 35.24 104 CYS E C 1
ATOM 6725 O O . CYS E 1 105 ? 8.518 23.347 39.067 1.00 35.05 104 CYS E O 1
ATOM 6728 N N . LYS E 1 106 ? 7.056 24.666 40.233 1.00 37.75 105 LYS E N 1
ATOM 6729 C CA . LYS E 1 106 ? 5.829 24.200 39.536 1.00 39.48 105 LYS E CA 1
ATOM 6730 C C . LYS E 1 106 ? 6.023 24.359 38.031 1.00 38.82 105 LYS E C 1
ATOM 6731 O O . LYS E 1 106 ? 5.776 23.381 37.295 1.00 38.67 105 LYS E O 1
ATOM 6737 N N . SER E 1 107 ? 6.438 25.551 37.600 1.00 39.28 106 SER E N 1
ATOM 6738 C CA . SER E 1 107 ? 6.618 25.947 36.181 1.00 39.80 106 SER E CA 1
ATOM 6739 C C . SER E 1 107 ? 7.617 25.021 35.502 1.00 40.51 106 SER E C 1
ATOM 6740 O O . SER E 1 107 ? 7.289 24.485 34.418 1.00 42.17 106 SER E O 1
ATOM 6743 N N . ILE E 1 108 ? 8.779 24.791 36.126 1.00 39.48 107 ILE E N 1
ATOM 6744 C CA . ILE E 1 108 ? 9.847 23.984 35.488 1.00 40.10 107 ILE E CA 1
ATOM 6745 C C . ILE E 1 108 ? 9.378 22.536 35.405 1.00 39.27 107 ILE E C 1
ATOM 6746 O O . ILE E 1 108 ? 9.603 21.961 34.384 1.00 39.90 107 ILE E O 1
ATOM 6751 N N . PHE E 1 109 ? 8.810 21.979 36.467 1.00 38.76 108 PHE E N 1
ATOM 6752 C CA . PHE E 1 109 ? 8.203 20.629 36.443 1.00 40.22 108 PHE E CA 1
ATOM 6753 C C . PHE E 1 109 ? 7.211 20.453 35.290 1.00 41.09 108 PHE E C 1
ATOM 6754 O O . PHE E 1 109 ? 7.298 19.441 34.572 1.00 41.07 108 PHE E O 1
ATOM 6762 N N A GLN E 1 110 ? 6.292 21.408 35.126 0.50 42.10 109 GLN E N 1
ATOM 6763 N N B GLN E 1 110 ? 6.280 21.412 35.171 0.50 41.25 109 GLN E N 1
ATOM 6764 C CA A GLN E 1 110 ? 5.211 21.345 34.116 0.50 43.79 109 GLN E CA 1
ATOM 6765 C CA B GLN E 1 110 ? 5.221 21.487 34.134 0.50 42.23 109 GLN E CA 1
ATOM 6766 C C A GLN E 1 110 ? 5.820 21.465 32.717 0.50 42.69 109 GLN E C 1
ATOM 6767 C C B GLN E 1 110 ? 5.868 21.426 32.760 0.50 41.84 109 GLN E C 1
ATOM 6768 O O A GLN E 1 110 ? 5.279 20.802 31.806 0.50 44.33 109 GLN E O 1
ATOM 6769 O O B GLN E 1 110 ? 5.401 20.622 31.927 0.50 43.56 109 GLN E O 1
ATOM 6780 N N . ILE E 1 111 ? 6.867 22.276 32.541 1.00 41.82 110 ILE E N 1
ATOM 6781 C CA . ILE E 1 111 ? 7.646 22.311 31.267 1.00 43.13 110 ILE E CA 1
ATOM 6782 C C . ILE E 1 111 ? 8.152 20.882 31.015 1.00 43.85 110 ILE E C 1
ATOM 6783 O O . ILE E 1 111 ? 7.921 20.349 29.929 1.00 43.80 110 ILE E O 1
ATOM 6788 N N . GLN E 1 112 ? 8.795 20.243 31.996 1.00 44.87 111 GLN E N 1
ATOM 6789 C CA . GLN E 1 112 ? 9.361 18.869 31.811 1.00 45.01 111 GLN E CA 1
ATOM 6790 C C . GLN E 1 112 ? 8.282 17.808 31.571 1.00 44.54 111 GLN E C 1
ATOM 6791 O O . GLN E 1 112 ? 8.568 16.822 30.809 1.00 45.99 111 GLN E O 1
ATOM 6797 N N . ASP E 1 113 ? 7.146 17.910 32.258 1.00 43.63 112 ASP E N 1
ATOM 6798 C CA . ASP E 1 113 ? 6.094 16.854 32.228 1.00 47.01 112 ASP E CA 1
ATOM 6799 C C . ASP E 1 113 ? 5.247 17.044 30.956 1.00 48.43 112 ASP E C 1
ATOM 6800 O O . ASP E 1 113 ? 4.063 17.392 31.095 1.00 48.38 112 ASP E O 1
ATOM 6805 N N . SER E 1 114 ? 5.830 16.800 29.771 1.00 48.55 113 SER E N 1
ATOM 6806 C CA . SER E 1 114 ? 5.127 16.980 28.466 1.00 49.29 113 SER E CA 1
ATOM 6807 C C . SER E 1 114 ? 3.924 16.010 28.349 1.00 51.47 113 SER E C 1
ATOM 6808 O O . SER E 1 114 ? 2.989 16.380 27.668 1.00 51.60 113 SER E O 1
ATOM 6811 N N . SER E 1 115 ? 3.906 14.860 29.028 1.00 52.80 114 SER E N 1
ATOM 6812 C CA . SER E 1 115 ? 2.764 13.897 29.006 1.00 55.65 114 SER E CA 1
ATOM 6813 C C . SER E 1 115 ? 1.677 14.265 30.036 1.00 56.89 114 SER E C 1
ATOM 6814 O O . SER E 1 115 ? 0.652 13.613 30.024 1.00 59.21 114 SER E O 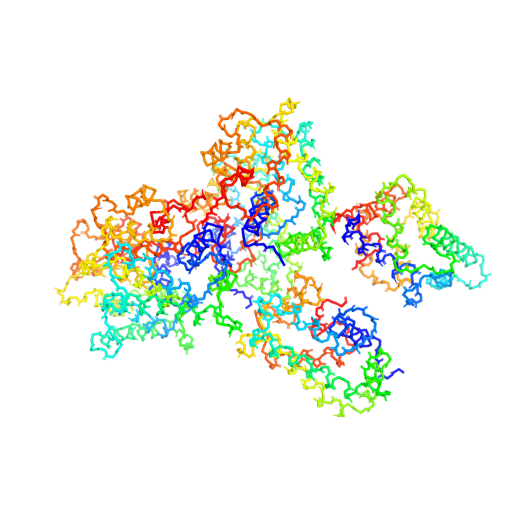1
ATOM 6817 N N . ASN E 1 116 ? 1.884 15.260 30.910 1.00 56.55 115 ASN E N 1
ATOM 6818 C CA . ASN E 1 116 ? 0.874 15.731 31.903 1.00 57.07 115 ASN E CA 1
ATOM 6819 C C . ASN E 1 116 ? 0.351 14.647 32.857 1.00 56.69 115 ASN E C 1
ATOM 6820 O O . ASN E 1 116 ? -0.790 14.839 33.381 1.00 56.51 115 ASN E O 1
ATOM 6825 N N . ASP E 1 117 ? 1.118 13.585 33.120 1.00 54.82 116 ASP E N 1
ATOM 6826 C CA . ASP E 1 117 ? 0.676 12.478 34.014 1.00 55.05 116 ASP E CA 1
ATOM 6827 C C . ASP E 1 117 ? 1.152 12.723 35.467 1.00 53.10 116 ASP E C 1
ATOM 6828 O O . ASP E 1 117 ? 1.026 11.780 36.332 1.00 53.00 116 ASP E O 1
ATOM 6833 N N . GLY E 1 118 ? 1.689 13.917 35.741 1.00 50.43 117 GLY E N 1
ATOM 6834 C CA . GLY E 1 118 ? 2.118 14.354 37.089 1.00 49.53 117 GLY E CA 1
ATOM 6835 C C . GLY E 1 118 ? 3.447 13.749 37.552 1.00 48.55 117 GLY E C 1
ATOM 6836 O O . GLY E 1 118 ? 3.731 13.816 38.752 1.00 48.58 117 GLY E O 1
ATOM 6837 N N . SER E 1 119 ? 4.237 13.195 36.639 1.00 47.68 118 SER E N 1
ATOM 6838 C CA . SER E 1 119 ? 5.538 12.519 36.925 1.00 48.15 118 SER E CA 1
ATOM 6839 C C . SER E 1 119 ? 6.481 12.873 35.788 1.00 48.70 118 SER E C 1
ATOM 6840 O O . SER E 1 119 ? 5.956 13.028 34.649 1.00 49.92 118 SER E O 1
ATOM 6843 N N . VAL E 1 120 ? 7.775 13.082 36.094 1.00 47.89 119 VAL E N 1
ATOM 6844 C CA . VAL E 1 120 ? 8.810 13.280 35.052 1.00 47.38 119 VAL E CA 1
ATOM 6845 C C . VAL E 1 120 ? 9.599 11.966 34.898 1.00 47.83 119 VAL E C 1
ATOM 6846 O O . VAL E 1 120 ? 10.158 11.444 35.892 1.00 46.91 119 VAL E O 1
ATOM 6850 N N . ASP E 1 121 ? 9.562 11.426 33.689 1.00 49.75 120 ASP E N 1
ATOM 6851 C CA . ASP E 1 121 ? 10.213 10.152 33.300 1.00 52.16 120 ASP E CA 1
ATOM 6852 C C . ASP E 1 121 ? 11.588 10.525 32.754 1.00 51.72 120 ASP E C 1
ATOM 6853 O O . ASP E 1 121 ? 11.837 11.775 32.585 1.00 48.02 120 ASP E O 1
ATOM 6858 N N . VAL E 1 122 ? 12.417 9.506 32.493 1.00 52.60 121 VAL E N 1
ATOM 6859 C CA . VAL E 1 122 ? 13.833 9.673 32.067 1.00 53.33 121 VAL E CA 1
ATOM 6860 C C . VAL E 1 122 ? 13.847 10.387 30.716 1.00 52.84 121 VAL E C 1
ATOM 6861 O O . VAL E 1 122 ? 14.619 11.364 30.609 1.00 50.88 121 VAL E O 1
ATOM 6865 N N . ASN E 1 123 ? 12.990 10.025 29.759 1.00 52.81 122 ASN E N 1
ATOM 6866 C CA . ASN E 1 123 ? 13.023 10.726 28.450 1.00 53.02 122 ASN E CA 1
ATOM 6867 C C . ASN E 1 123 ? 12.604 12.198 28.580 1.00 50.10 122 ASN E C 1
ATOM 6868 O O . ASN E 1 123 ? 13.156 13.001 27.835 1.00 46.70 122 ASN E O 1
ATOM 6873 N N . GLU E 1 124 ? 11.643 12.533 29.443 1.00 49.53 123 GLU E N 1
ATOM 6874 C CA . GLU E 1 124 ? 11.156 13.930 29.604 1.00 48.82 123 GLU E CA 1
ATOM 6875 C C . GLU E 1 124 ? 12.298 14.798 30.145 1.00 46.79 123 GLU E C 1
ATOM 6876 O O . GLU E 1 124 ? 12.516 15.848 29.554 1.00 45.84 123 GLU E O 1
ATOM 6882 N N . TYR E 1 125 ? 13.015 14.314 31.178 1.00 46.75 124 TYR E N 1
ATOM 6883 C CA . TYR E 1 125 ? 14.142 14.991 31.882 1.00 46.00 124 TYR E CA 1
ATOM 6884 C C . TYR E 1 125 ? 15.250 15.203 30.849 1.00 46.54 124 TYR E C 1
ATOM 6885 O O . TYR E 1 125 ? 15.792 16.312 30.704 1.00 44.36 124 TYR E O 1
ATOM 6894 N N . VAL E 1 126 ? 15.525 14.164 30.066 1.00 48.18 125 VAL E N 1
ATOM 6895 C CA . VAL E 1 126 ? 16.766 14.149 29.248 1.00 49.86 125 VAL E CA 1
ATOM 6896 C C . VAL E 1 126 ? 16.576 15.101 28.068 1.00 49.03 125 VAL E C 1
ATOM 6897 O O . VAL E 1 126 ? 17.407 15.964 27.888 1.00 48.73 125 VAL E O 1
ATOM 6901 N N . THR E 1 127 ? 15.443 15.018 27.392 1.00 49.16 126 THR E N 1
ATOM 6902 C CA . THR E 1 127 ? 15.052 15.916 26.273 1.00 48.60 126 THR E CA 1
ATOM 6903 C C . THR E 1 127 ? 15.274 17.393 26.640 1.00 45.20 126 THR E C 1
ATOM 6904 O O . THR E 1 127 ? 15.884 18.096 25.852 1.00 43.67 126 THR E O 1
ATOM 6908 N N . VAL E 1 128 ? 14.720 17.815 27.769 1.00 42.12 127 VAL E N 1
ATOM 6909 C CA . VAL E 1 128 ? 14.809 19.198 28.279 1.00 41.74 127 VAL E CA 1
ATOM 6910 C C . VAL E 1 128 ? 16.261 19.517 28.634 1.00 41.94 127 VAL E C 1
ATOM 6911 O O . VAL E 1 128 ? 16.657 20.637 28.317 1.00 41.52 127 VAL E O 1
ATOM 6915 N N . HIS E 1 129 ? 17.015 18.606 29.264 1.00 43.17 128 HIS E N 1
ATOM 6916 C CA . HIS E 1 129 ? 18.451 18.856 29.576 1.00 44.87 128 HIS E CA 1
ATOM 6917 C C . HIS E 1 129 ? 19.242 18.972 28.272 1.00 44.76 128 HIS E C 1
ATOM 6918 O O . HIS E 1 129 ? 20.120 19.832 28.193 1.00 43.83 128 HIS E O 1
ATOM 6925 N N . GLU E 1 130 ? 18.920 18.153 27.283 1.00 45.86 129 GLU E N 1
ATOM 6926 C CA . GLU E 1 130 ? 19.562 18.220 25.954 1.00 49.65 129 GLU E CA 1
ATOM 6927 C C . GLU E 1 130 ? 19.296 19.602 25.337 1.00 49.64 129 GLU E C 1
ATOM 6928 O O . GLU E 1 130 ? 20.219 20.151 24.700 1.00 49.58 129 GLU E O 1
ATOM 6934 N N . SER E 1 131 ? 18.111 20.185 25.558 1.00 49.64 130 SER E N 1
ATOM 6935 C CA . SER E 1 131 ? 17.699 21.470 24.926 1.00 51.53 130 SER E CA 1
ATOM 6936 C C . SER E 1 131 ? 18.603 22.601 25.432 1.00 51.81 130 SER E C 1
ATOM 6937 O O . SER E 1 131 ? 18.778 23.590 24.694 1.00 53.58 130 SER E O 1
ATOM 6940 N N . PHE E 1 132 ? 19.191 22.422 26.621 1.00 52.48 131 PHE E N 1
ATOM 6941 C CA . PHE E 1 132 ? 20.122 23.369 27.283 1.00 51.84 131 PHE E CA 1
ATOM 6942 C C . PHE E 1 132 ? 21.584 22.979 27.044 1.00 51.65 131 PHE E C 1
ATOM 6943 O O . PHE E 1 132 ? 22.462 23.574 27.684 1.00 51.80 131 PHE E O 1
ATOM 6951 N N . GLY E 1 133 ? 21.853 22.049 26.132 1.00 51.96 132 GLY E N 1
ATOM 6952 C CA . GLY E 1 133 ? 23.224 21.720 25.692 1.00 52.69 132 GLY E CA 1
ATOM 6953 C C . GLY E 1 133 ? 23.891 20.672 26.561 1.00 52.50 132 GLY E C 1
ATOM 6954 O O . GLY E 1 133 ? 25.003 20.277 26.212 1.00 55.69 132 GLY E O 1
ATOM 6955 N N . LEU E 1 134 ? 23.226 20.173 27.607 1.00 51.47 133 LEU E N 1
ATOM 6956 C CA . LEU E 1 134 ? 23.821 19.151 28.513 1.00 52.71 133 LEU E CA 1
ATOM 6957 C C . LEU E 1 134 ? 23.834 17.787 27.826 1.00 54.46 133 LEU E C 1
ATOM 6958 O O . LEU E 1 134 ? 22.991 17.526 26.978 1.00 55.72 133 LEU E O 1
ATOM 6963 N N . ASN E 1 135 ? 24.753 16.931 28.238 1.00 57.14 134 ASN E N 1
ATOM 6964 C CA . ASN E 1 135 ? 25.020 15.624 27.596 1.00 60.81 134 ASN E CA 1
ATOM 6965 C C . ASN E 1 135 ? 23.950 14.580 27.981 1.00 63.36 134 ASN E C 1
ATOM 6966 O O . ASN E 1 135 ? 23.666 14.437 29.186 1.00 64.25 134 ASN E O 1
ATOM 6971 N N . LYS E 1 136 ? 23.425 13.840 27.001 1.00 64.64 135 LYS E N 1
ATOM 6972 C CA . LYS E 1 136 ? 22.365 12.815 27.173 1.00 66.47 135 LYS E CA 1
ATOM 6973 C C . LYS E 1 136 ? 22.800 11.808 28.251 1.00 66.88 135 LYS E C 1
ATOM 6974 O O . LYS E 1 136 ? 22.176 11.768 29.341 1.00 63.82 135 LYS E O 1
ATOM 6980 N N . GLU E 1 137 ? 23.842 11.020 27.975 1.00 67.53 136 GLU E N 1
ATOM 6981 C CA . GLU E 1 137 ? 24.353 9.986 28.910 1.00 68.70 136 GLU E CA 1
ATOM 6982 C C . GLU E 1 137 ? 24.515 10.608 30.297 1.00 65.57 136 GLU E C 1
ATOM 6983 O O . GLU E 1 137 ? 24.075 9.970 31.272 1.00 64.25 136 GLU E O 1
ATOM 6989 N N . GLU E 1 138 ? 25.118 11.802 30.383 1.00 62.66 137 GLU E N 1
ATOM 6990 C CA . GLU E 1 138 ? 25.419 12.457 31.681 1.00 62.67 137 GLU E CA 1
ATOM 6991 C C . GLU E 1 138 ? 24.101 12.747 32.407 1.00 61.17 137 GLU E C 1
ATOM 6992 O O . GLU E 1 138 ? 24.013 12.498 33.601 1.00 61.77 137 GLU E O 1
ATOM 6998 N N . SER E 1 139 ? 23.103 13.233 31.693 1.00 58.90 138 SER E N 1
ATOM 6999 C CA A SER E 1 139 ? 21.779 13.596 32.253 0.50 57.77 138 SER E CA 1
ATOM 7000 C CA B SER E 1 139 ? 21.799 13.598 32.295 0.50 57.74 138 SER E CA 1
ATOM 7001 C C . SER E 1 139 ? 21.006 12.328 32.644 1.00 59.03 138 SER E C 1
ATOM 7002 O O . SER E 1 139 ? 20.230 12.387 33.598 1.00 58.16 138 SER E O 1
ATOM 7007 N N . THR E 1 140 ? 21.246 11.213 31.954 1.00 60.44 139 THR E N 1
ATOM 7008 C CA . THR E 1 140 ? 20.608 9.898 32.269 1.00 63.66 139 THR E CA 1
ATOM 7009 C C . THR E 1 140 ? 21.132 9.395 33.645 1.00 64.80 139 THR E C 1
ATOM 7010 O O . THR E 1 140 ? 20.308 8.995 34.519 1.00 63.76 139 THR E O 1
ATOM 7014 N N . GLU E 1 141 ? 22.467 9.492 33.843 1.00 65.87 140 GLU E N 1
ATOM 7015 C CA . GLU E 1 141 ? 23.069 9.089 35.136 1.00 66.30 140 GLU E CA 1
ATOM 7016 C C . GLU E 1 141 ? 22.486 10.008 36.209 1.00 61.44 140 GLU E C 1
ATOM 7017 O O . GLU E 1 141 ? 21.903 9.479 37.179 1.00 61.44 140 GLU E O 1
ATOM 7023 N N . ALA E 1 142 ? 22.582 11.321 35.978 1.00 58.67 141 ALA E N 1
ATOM 7024 C CA . ALA E 1 142 ? 22.098 12.397 36.874 1.00 56.50 141 ALA E CA 1
ATOM 7025 C C . ALA E 1 142 ? 20.650 12.126 37.299 1.00 54.78 141 ALA E C 1
ATOM 7026 O O . ALA E 1 142 ? 20.326 12.377 38.489 1.00 55.56 141 ALA E O 1
ATOM 7028 N N . PHE E 1 143 ? 19.831 11.604 36.380 1.00 54.00 142 PHE E N 1
ATOM 7029 C CA . PHE E 1 143 ? 18.399 11.252 36.634 1.00 53.63 142 PHE E CA 1
ATOM 7030 C C . PHE E 1 143 ? 18.321 10.035 37.580 1.00 53.75 142 PHE E C 1
ATOM 7031 O O . PHE E 1 143 ? 17.492 10.012 38.497 1.00 51.97 142 PHE E O 1
ATOM 7039 N N . LYS E 1 144 ? 19.148 9.017 37.381 1.00 57.10 143 LYS E N 1
ATOM 7040 C CA . LYS E 1 144 ? 19.025 7.776 38.187 1.00 58.52 143 LYS E CA 1
ATOM 7041 C C . LYS E 1 144 ? 19.433 8.069 39.633 1.00 58.87 143 LYS E C 1
ATOM 7042 O O . LYS E 1 144 ? 18.886 7.413 40.506 1.00 62.73 143 LYS E O 1
ATOM 7048 N N . LYS E 1 145 ? 20.292 9.060 39.870 1.00 59.07 144 LYS E N 1
ATOM 7049 C CA . LYS E 1 145 ? 20.673 9.554 41.222 1.00 60.59 144 LYS E CA 1
ATOM 7050 C C . LYS E 1 145 ? 19.482 10.256 41.889 1.00 58.93 144 LYS E C 1
ATOM 7051 O O . LYS E 1 145 ? 19.117 9.892 43.037 1.00 58.89 144 LYS E O 1
ATOM 7057 N N . LEU E 1 146 ? 18.907 11.246 41.201 1.00 57.01 145 LEU E N 1
ATOM 7058 C CA . LEU E 1 146 ? 17.680 11.986 41.629 1.00 54.59 145 LEU E CA 1
ATOM 7059 C C . LEU E 1 146 ? 16.587 10.991 42.014 1.00 54.55 145 LEU E C 1
ATOM 7060 O O . LEU E 1 146 ? 16.101 11.033 43.140 1.00 55.24 145 LEU E O 1
ATOM 7065 N N . ALA E 1 147 ? 16.241 10.140 41.055 1.00 55.32 146 ALA E N 1
ATOM 7066 C CA . ALA E 1 147 ? 15.109 9.179 41.049 1.00 55.99 146 ALA E CA 1
ATOM 7067 C C . ALA E 1 147 ? 15.369 7.930 41.921 1.00 57.87 146 ALA E C 1
ATOM 7068 O O . ALA E 1 147 ? 14.462 7.073 42.016 1.00 57.90 146 ALA E O 1
ATOM 7070 N N . LYS E 1 148 ? 16.523 7.827 42.571 1.00 58.95 147 LYS E N 1
ATOM 7071 C CA . LYS E 1 148 ? 16.835 6.672 43.452 1.00 63.82 147 LYS E CA 1
ATOM 7072 C C . LYS E 1 148 ? 16.580 5.361 42.665 1.00 65.33 147 LYS E C 1
ATOM 7073 O O . LYS E 1 148 ? 15.939 4.447 43.226 1.00 64.37 147 LYS E O 1
ATOM 7079 N N . GLY E 1 149 ? 16.991 5.331 41.382 1.00 64.94 148 GLY E N 1
ATOM 7080 C CA . GLY E 1 149 ? 16.926 4.179 40.458 1.00 66.56 148 GLY E CA 1
ATOM 7081 C C . GLY E 1 149 ? 15.537 3.894 39.894 1.00 66.52 148 GLY E C 1
ATOM 7082 O O . GLY E 1 149 ? 15.393 2.874 39.195 1.00 67.63 148 GLY E O 1
ATOM 7083 N N . LYS E 1 150 ? 14.532 4.729 40.169 1.00 65.22 149 LYS E N 1
ATOM 7084 C CA . LYS E 1 150 ? 13.164 4.560 39.599 1.00 65.20 149 LYS E CA 1
ATOM 7085 C C . LYS E 1 150 ? 13.158 5.176 38.196 1.00 62.67 149 LYS E C 1
ATOM 7086 O O . LYS E 1 150 ? 14.111 5.966 37.904 1.00 62.13 149 LYS E O 1
ATOM 7092 N N . ASP E 1 151 ? 12.105 4.907 37.401 1.00 62.11 150 ASP E N 1
ATOM 7093 C CA . ASP E 1 151 ? 11.984 5.371 35.987 1.00 61.95 150 ASP E CA 1
ATOM 7094 C C . ASP E 1 151 ? 11.243 6.712 35.907 1.00 60.18 150 ASP E C 1
ATOM 7095 O O . ASP E 1 151 ? 11.104 7.236 34.776 1.00 59.64 150 ASP E O 1
ATOM 7100 N N . SER E 1 152 ? 10.810 7.264 37.049 1.00 57.88 151 SER E N 1
ATOM 7101 C CA . SER E 1 152 ? 10.097 8.562 37.112 1.00 53.42 151 SER E CA 1
ATOM 7102 C C . SER E 1 152 ? 10.140 9.198 38.518 1.00 51.30 151 SER E C 1
ATOM 7103 O O . SER E 1 152 ? 10.385 8.504 39.512 1.00 51.50 151 SER E O 1
ATOM 7106 N N . ILE E 1 153 ? 9.924 10.514 38.546 1.00 47.48 152 ILE E N 1
ATOM 7107 C CA . ILE E 1 153 ? 9.916 11.396 39.746 1.00 47.39 152 ILE E CA 1
ATOM 7108 C C . ILE E 1 153 ? 8.527 12.033 39.845 1.00 45.29 152 ILE E C 1
ATOM 7109 O O . ILE E 1 153 ? 8.164 12.729 38.881 1.00 42.94 152 ILE E O 1
ATOM 7114 N N . SER E 1 154 ? 7.802 11.760 40.933 1.00 45.50 153 SER E N 1
ATOM 7115 C CA . SER E 1 154 ? 6.496 12.388 41.260 1.00 45.01 153 SER E CA 1
ATOM 7116 C C . SER E 1 154 ? 6.706 13.878 41.540 1.00 43.28 153 SER E C 1
ATOM 7117 O O . SER E 1 154 ? 7.847 14.295 41.917 1.00 41.19 153 SER E O 1
ATOM 7120 N N . TRP E 1 155 ? 5.650 14.667 41.329 1.00 42.87 154 TRP E N 1
ATOM 7121 C CA . TRP E 1 155 ? 5.563 16.079 41.756 1.00 41.09 154 TRP E CA 1
ATOM 7122 C C . TRP E 1 155 ? 6.056 16.185 43.203 1.00 41.38 154 TRP E C 1
ATOM 7123 O O . TRP E 1 155 ? 6.880 17.049 43.487 1.00 40.47 154 TRP E O 1
ATOM 7134 N N . ALA E 1 156 ? 5.532 15.361 44.094 1.00 44.12 155 ALA E N 1
ATOM 7135 C CA . ALA E 1 156 ? 5.915 15.292 45.531 1.00 45.46 155 ALA E CA 1
ATOM 7136 C C . ALA E 1 156 ? 7.434 15.148 45.711 1.00 45.26 155 ALA E C 1
ATOM 7137 O O . ALA E 1 156 ? 8.000 15.791 46.602 1.00 44.58 155 ALA E O 1
ATOM 7139 N N . ASP E 1 157 ? 8.055 14.254 44.940 1.00 45.97 156 ASP E N 1
ATOM 7140 C CA . ASP E 1 157 ? 9.489 13.903 45.102 1.00 45.90 156 ASP E CA 1
ATOM 7141 C C . ASP E 1 157 ? 10.315 15.068 44.559 1.00 43.75 156 ASP E C 1
ATOM 7142 O O . ASP E 1 157 ? 11.296 15.450 45.195 1.00 43.14 156 ASP E O 1
ATOM 7147 N N . PHE E 1 158 ? 9.907 15.597 43.410 1.00 42.63 157 PHE E N 1
ATOM 7148 C CA . PHE E 1 158 ? 10.574 16.691 42.685 1.00 41.01 157 PHE E CA 1
ATOM 7149 C C . PHE E 1 158 ? 10.656 17.957 43.555 1.00 40.93 157 PHE E C 1
ATOM 7150 O O . PHE E 1 158 ? 11.710 18.579 43.513 1.00 37.70 157 PHE E O 1
ATOM 7158 N N . GLN E 1 159 ? 9.603 18.267 44.312 1.00 41.82 158 GLN E N 1
ATOM 7159 C CA . GLN E 1 159 ? 9.547 19.413 45.244 1.00 42.67 158 GLN E CA 1
ATOM 7160 C C . GLN E 1 159 ? 10.668 19.289 46.275 1.00 42.45 158 GLN E C 1
ATOM 7161 O O . GLN E 1 159 ? 11.346 20.273 46.452 1.00 40.40 158 GLN E O 1
ATOM 7167 N N . GLU E 1 160 ? 10.813 18.135 46.922 1.00 44.78 159 GLU E N 1
ATOM 7168 C CA . GLU E 1 160 ? 11.846 17.886 47.975 1.00 47.27 159 GLU E CA 1
ATOM 7169 C C . GLU E 1 160 ? 13.264 17.991 47.400 1.00 45.54 159 GLU E C 1
ATOM 7170 O O . GLU E 1 160 ? 14.161 18.476 48.112 1.00 45.38 159 GLU E O 1
ATOM 7176 N N . LEU E 1 161 ? 13.457 17.532 46.162 1.00 43.87 160 LEU E N 1
ATOM 7177 C CA . LEU E 1 161 ? 14.747 17.564 45.444 1.00 42.72 160 LEU E CA 1
ATOM 7178 C C . LEU E 1 161 ? 15.083 19.015 45.096 1.00 41.08 160 LEU E C 1
ATOM 7179 O O . LEU E 1 161 ? 16.232 19.415 45.255 1.00 38.47 160 LEU E O 1
ATOM 7184 N N . TRP E 1 162 ? 14.087 19.736 44.582 1.00 40.65 161 TRP E N 1
ATOM 7185 C CA . TRP E 1 162 ? 14.179 21.160 44.225 1.00 39.79 161 TRP E CA 1
ATOM 7186 C C . TRP E 1 162 ? 14.574 21.991 45.455 1.00 39.60 161 TRP E C 1
ATOM 7187 O O . TRP E 1 162 ? 15.534 22.772 45.359 1.00 40.88 161 TRP E O 1
ATOM 7198 N N . LYS E 1 163 ? 13.907 21.817 46.577 1.00 40.13 162 LYS E N 1
ATOM 7199 C CA . LYS E 1 163 ? 14.264 22.527 47.820 1.00 41.91 162 LYS E CA 1
ATOM 7200 C C . LYS E 1 163 ? 15.694 22.174 48.222 1.00 42.41 162 LYS E C 1
ATOM 7201 O O . LYS E 1 163 ? 16.439 23.062 48.620 1.00 43.56 162 LYS E O 1
ATOM 7207 N N . GLU E 1 164 ? 16.099 20.927 48.071 1.00 41.26 163 GLU E N 1
ATOM 7208 C CA . GLU E 1 164 ? 17.485 20.541 48.371 1.00 41.75 163 GLU E CA 1
ATOM 7209 C C . GLU E 1 164 ? 18.438 21.351 47.489 1.00 40.05 163 GLU E C 1
ATOM 7210 O O . GLU E 1 164 ? 19.443 21.893 48.022 1.00 41.53 163 GLU E O 1
ATOM 7216 N N . TYR E 1 165 ? 18.207 21.393 46.188 1.00 37.15 164 TYR E N 1
ATOM 7217 C CA . TYR E 1 165 ? 19.178 22.037 45.280 1.00 36.52 164 TYR E CA 1
ATOM 7218 C C . TYR E 1 165 ? 19.378 23.502 45.694 1.00 36.54 164 TYR E C 1
ATOM 7219 O O . TYR E 1 165 ? 20.474 24.043 45.618 1.00 37.02 164 TYR E O 1
ATOM 7228 N N . PHE E 1 166 ? 18.289 24.185 46.062 1.00 36.30 165 PHE E N 1
ATOM 7229 C CA . PHE E 1 166 ? 18.300 25.649 46.290 1.00 35.34 165 PHE E CA 1
ATOM 7230 C C . PHE E 1 166 ? 18.753 25.950 47.721 1.00 35.41 165 PHE E C 1
ATOM 7231 O O . PHE E 1 166 ? 19.479 26.928 47.874 1.00 35.70 165 PHE E O 1
ATOM 7239 N N . SER E 1 167 ? 18.493 25.066 48.673 1.00 36.03 166 SER E N 1
ATOM 7240 C CA A SER E 1 167 ? 18.717 25.319 50.123 0.50 37.23 166 SER E CA 1
ATOM 7241 C CA B SER E 1 167 ? 18.727 25.326 50.118 0.50 37.09 166 SER E CA 1
ATOM 7242 C C . SER E 1 167 ? 19.913 24.537 50.709 1.00 37.45 166 SER E C 1
ATOM 7243 O O . SER E 1 167 ? 20.359 24.923 51.753 1.00 38.07 166 SER E O 1
ATOM 7248 N N . SER E 1 168 ? 20.392 23.447 50.110 1.00 36.72 167 SER E N 1
ATOM 7249 C CA . SER E 1 168 ? 21.424 22.624 50.815 1.00 37.89 167 SER E CA 1
ATOM 7250 C C . SER E 1 168 ? 22.824 23.228 50.619 1.00 37.41 167 SER E C 1
ATOM 7251 O O . SER E 1 168 ? 23.185 23.538 49.470 1.00 35.49 167 SER E O 1
ATOM 7254 N N . ASP E 1 169 ? 23.593 23.312 51.712 1.00 38.73 168 ASP E N 1
ATOM 7255 C CA . ASP E 1 169 ? 25.036 23.651 51.707 1.00 38.93 168 ASP E CA 1
ATOM 7256 C C . ASP E 1 169 ? 25.879 22.400 51.412 1.00 40.28 168 ASP E C 1
ATOM 7257 O O . ASP E 1 169 ? 27.098 22.543 51.180 1.00 40.24 168 ASP E O 1
ATOM 7262 N N . ASP E 1 170 ? 25.262 21.222 51.429 1.00 41.67 169 ASP E N 1
ATOM 7263 C CA . ASP E 1 170 ? 25.933 19.916 51.186 1.00 43.94 169 ASP E CA 1
ATOM 7264 C C . ASP E 1 170 ? 26.220 19.805 49.690 1.00 44.16 169 ASP E C 1
ATOM 7265 O O . ASP E 1 170 ? 25.297 19.887 48.877 1.00 42.98 169 ASP E O 1
ATOM 7270 N N . PRO E 1 171 ? 27.511 19.705 49.277 1.00 45.82 170 PRO E N 1
ATOM 7271 C CA . PRO E 1 171 ? 27.850 19.614 47.863 1.00 45.99 170 PRO E CA 1
ATOM 7272 C C . PRO E 1 171 ? 27.446 18.264 47.257 1.00 47.41 170 PRO E C 1
ATOM 7273 O O . PRO E 1 171 ? 27.488 18.234 46.058 1.00 48.58 170 PRO E O 1
ATOM 7277 N N . ASP E 1 172 ? 27.047 17.255 48.032 1.00 49.28 171 ASP E N 1
ATOM 7278 C CA . ASP E 1 172 ? 26.740 15.919 47.453 1.00 52.61 171 ASP E CA 1
ATOM 7279 C C . ASP E 1 172 ? 25.460 15.298 48.055 1.00 51.86 171 ASP E C 1
ATOM 7280 O O . ASP E 1 172 ? 25.536 14.398 48.854 1.00 53.89 171 ASP E O 1
ATOM 7285 N N . VAL E 1 173 ? 24.296 15.761 47.617 1.00 51.82 172 VAL E N 1
ATOM 7286 C CA . VAL E 1 173 ? 22.943 15.232 47.971 1.00 50.70 172 VAL E CA 1
ATOM 7287 C C . VAL E 1 173 ? 22.176 15.106 46.663 1.00 48.37 172 VAL E C 1
ATOM 7288 O O . VAL E 1 173 ? 22.462 15.827 45.719 1.00 47.22 172 VAL E O 1
ATOM 7292 N N . PRO E 1 174 ? 21.186 14.199 46.583 1.00 48.30 173 PRO E N 1
ATOM 7293 C CA . PRO E 1 174 ? 20.542 13.873 45.307 1.00 47.20 173 PRO E CA 1
ATOM 7294 C C . PRO E 1 174 ? 19.918 15.109 44.626 1.00 44.47 173 PRO E C 1
ATOM 7295 O O . PRO E 1 174 ? 20.083 15.239 43.447 1.00 43.88 173 PRO E O 1
ATOM 7299 N N . GLY E 1 175 ? 19.296 16.011 45.389 1.00 43.50 174 GLY E N 1
ATOM 7300 C CA . GLY E 1 175 ? 18.783 17.313 44.902 1.00 42.42 174 GLY E CA 1
ATOM 7301 C C . GLY E 1 175 ? 19.752 18.082 43.999 1.00 42.24 174 GLY E C 1
ATOM 7302 O O . GLY E 1 175 ? 19.293 18.767 43.054 1.00 39.47 174 GLY E O 1
ATOM 7303 N N . ASN E 1 176 ? 21.062 17.981 44.258 1.00 43.84 175 ASN E N 1
ATOM 7304 C CA . ASN E 1 176 ? 22.106 18.771 43.564 1.00 43.72 175 ASN E CA 1
ATOM 7305 C C . ASN E 1 176 ? 22.171 18.437 42.078 1.00 44.11 175 ASN E C 1
ATOM 7306 O O . ASN E 1 176 ? 22.779 19.227 41.333 1.00 45.05 175 ASN E O 1
ATOM 7311 N N . TYR E 1 177 ? 21.526 17.354 41.662 1.00 45.86 176 TYR E N 1
ATOM 7312 C CA . TYR E 1 177 ? 21.593 16.811 40.283 1.00 48.52 176 TYR E CA 1
ATOM 7313 C C . TYR E 1 177 ? 20.423 17.301 39.424 1.00 47.74 176 TYR E C 1
ATOM 7314 O O . TYR E 1 177 ? 20.371 16.981 38.244 1.00 49.75 176 TYR E O 1
ATOM 7323 N N . ILE E 1 178 ? 19.496 18.045 40.009 1.00 45.79 177 ILE E N 1
ATOM 7324 C CA . ILE E 1 178 ? 18.186 18.364 39.375 1.00 45.06 177 ILE E CA 1
ATOM 7325 C C . ILE E 1 178 ? 18.397 19.228 38.126 1.00 42.75 177 ILE E C 1
ATOM 7326 O O . ILE E 1 178 ? 17.612 19.094 37.257 1.00 43.97 177 ILE E O 1
ATOM 7331 N N . PHE E 1 179 ? 19.502 19.944 37.976 1.00 41.96 178 PHE E N 1
ATOM 7332 C CA . PHE E 1 179 ? 19.869 20.732 36.770 1.00 42.46 178 PHE E CA 1
ATOM 7333 C C . PHE E 1 179 ? 21.093 20.116 36.108 1.00 44.55 178 PHE E C 1
ATOM 7334 O O . PHE E 1 179 ? 21.923 20.863 35.530 1.00 43.76 178 PHE E O 1
ATOM 7342 N N . GLY E 1 180 ? 21.175 18.785 36.173 1.00 52.16 179 GLY E N 1
ATOM 7343 C CA . GLY E 1 180 ? 22.217 17.972 35.512 1.00 56.51 179 GLY E CA 1
ATOM 7344 C C . GLY E 1 180 ? 23.538 18.000 36.265 1.00 62.44 179 GLY E C 1
ATOM 7345 O O . GLY E 1 180 ? 23.533 18.280 37.491 1.00 64.33 179 GLY E O 1
ATOM 7346 N N . ARG E 1 181 ? 24.630 17.673 35.568 1.00 67.30 180 ARG E N 1
ATOM 7347 C CA . ARG E 1 181 ? 26.013 17.731 36.096 1.00 70.08 180 ARG E CA 1
ATOM 7348 C C . ARG E 1 181 ? 26.357 19.215 36.217 1.00 68.49 180 ARG E C 1
ATOM 7349 O O . ARG E 1 181 ? 25.913 19.973 35.350 1.00 73.98 180 ARG E O 1
ATOM 7357 N N . LEU E 1 182 ? 27.081 19.602 37.268 1.00 68.76 181 LEU E N 1
ATOM 7358 C CA . LEU E 1 182 ? 27.429 21.011 37.598 1.00 69.51 181 LEU E CA 1
ATOM 7359 C C . LEU E 1 182 ? 28.716 21.432 36.867 1.00 70.71 181 LEU E C 1
ATOM 7360 O O . LEU E 1 182 ? 29.435 20.649 36.217 1.00 70.64 181 LEU E O 1
ATOM 7365 N N . HIS F 1 1 ? 35.394 23.733 11.899 1.00 52.94 0 HIS F N 1
ATOM 7366 C CA . HIS F 1 1 ? 35.474 22.525 12.787 1.00 52.18 0 HIS F CA 1
ATOM 7367 C C . HIS F 1 1 ? 36.891 21.927 12.738 1.00 50.48 0 HIS F C 1
ATOM 7368 O O . HIS F 1 1 ? 37.007 20.704 12.633 1.00 49.17 0 HIS F O 1
ATOM 7375 N N . MET F 1 2 ? 37.933 22.768 12.813 1.00 50.41 1 MET F N 1
ATOM 7376 C CA . MET F 1 2 ? 39.391 22.406 12.714 1.00 50.77 1 MET F CA 1
ATOM 7377 C C . MET F 1 2 ? 39.833 21.524 13.900 1.00 45.75 1 MET F C 1
ATOM 7378 O O . MET F 1 2 ? 40.717 20.644 13.757 1.00 44.24 1 MET F O 1
ATOM 7383 N N . VAL F 1 3 ? 39.283 21.804 15.067 1.00 42.03 2 VAL F N 1
ATOM 7384 C CA . VAL F 1 3 ? 39.669 21.139 16.336 1.00 41.59 2 VAL F CA 1
ATOM 7385 C C . VAL F 1 3 ? 38.403 20.457 16.887 1.00 39.60 2 VAL F C 1
ATOM 7386 O O . VAL F 1 3 ? 37.347 21.108 16.940 1.00 38.31 2 VAL F O 1
ATOM 7390 N N . SER F 1 4 ? 38.513 19.168 17.207 1.00 38.06 3 SER F N 1
ATOM 7391 C CA . SER F 1 4 ? 37.431 18.349 17.818 1.00 37.75 3 SER F CA 1
ATOM 7392 C C . SER F 1 4 ? 36.972 19.004 19.117 1.00 36.29 3 SER F C 1
ATOM 7393 O O . SER F 1 4 ? 37.833 19.595 19.811 1.00 36.12 3 SER F O 1
ATOM 7396 N N . GLU F 1 5 ? 35.683 18.901 19.438 1.00 36.66 4 GLU F N 1
ATOM 7397 C CA . GLU F 1 5 ? 35.131 19.365 20.735 1.00 36.93 4 GLU F CA 1
ATOM 7398 C C . GLU F 1 5 ? 35.690 18.514 21.878 1.00 37.38 4 GLU F C 1
ATOM 7399 O O . GLU F 1 5 ? 35.871 19.065 22.934 1.00 36.94 4 GLU F O 1
ATOM 7405 N N . VAL F 1 6 ? 36.089 17.263 21.663 1.00 36.93 5 VAL F N 1
ATOM 7406 C CA . VAL F 1 6 ? 36.803 16.537 22.766 1.00 37.12 5 VAL F CA 1
ATOM 7407 C C . VAL F 1 6 ? 38.036 17.340 23.147 1.00 36.23 5 VAL F C 1
ATOM 7408 O O . VAL F 1 6 ? 38.281 17.515 24.363 1.00 36.52 5 VAL F O 1
ATOM 7412 N N . ARG F 1 7 ? 38.756 17.852 22.149 1.00 36.02 6 ARG F N 1
ATOM 7413 C CA . ARG F 1 7 ? 40.040 18.541 22.403 1.00 34.88 6 ARG F CA 1
ATOM 7414 C C . ARG F 1 7 ? 39.745 19.939 22.970 1.00 34.55 6 ARG F C 1
ATOM 7415 O O . ARG F 1 7 ? 40.477 20.359 23.901 1.00 33.56 6 ARG F O 1
ATOM 7423 N N . LYS F 1 8 ? 38.736 20.634 22.452 1.00 35.13 7 LYS F N 1
ATOM 7424 C CA . LYS F 1 8 ? 38.369 21.983 22.946 1.00 36.43 7 LYS F CA 1
ATOM 7425 C C . LYS F 1 8 ? 38.045 21.901 24.436 1.00 35.97 7 LYS F C 1
ATOM 7426 O O . LYS F 1 8 ? 38.532 22.798 25.157 1.00 35.94 7 LYS F O 1
ATOM 7432 N N . LYS F 1 9 ? 37.333 20.869 24.893 1.00 36.31 8 LYS F N 1
ATOM 7433 C CA . LYS F 1 9 ? 37.040 20.657 26.342 1.00 37.93 8 LYS F CA 1
ATOM 7434 C C . LYS F 1 9 ? 38.353 20.500 27.133 1.00 36.02 8 LYS F C 1
ATOM 7435 O O . LYS F 1 9 ? 38.474 21.105 28.245 1.00 32.95 8 LYS F O 1
ATOM 7441 N N . LYS F 1 10 ? 39.258 19.620 26.659 1.00 35.80 9 LYS F N 1
ATOM 7442 C CA . LYS F 1 10 ? 40.583 19.439 27.301 1.00 35.57 9 LYS F CA 1
ATOM 7443 C C . LYS F 1 10 ? 41.309 20.801 27.342 1.00 34.64 9 LYS F C 1
ATOM 7444 O O . LYS F 1 10 ? 41.891 21.152 28.390 1.00 35.03 9 LYS F O 1
ATOM 7450 N N . LEU F 1 11 ? 41.278 21.553 26.263 1.00 33.43 10 LEU F N 1
ATOM 7451 C CA . LEU F 1 11 ? 42.013 22.850 26.197 1.00 33.07 10 LEU F CA 1
ATOM 7452 C C . LEU F 1 11 ? 41.325 23.845 27.158 1.00 32.65 10 LEU F C 1
ATOM 7453 O O . LEU F 1 11 ? 42.047 24.595 27.842 1.00 33.35 10 LEU F O 1
ATOM 7458 N N . LEU F 1 12 ? 39.993 23.835 27.285 1.00 34.69 11 LEU F N 1
ATOM 7459 C CA . LEU F 1 12 ? 39.302 24.778 28.210 1.00 36.20 11 LEU F CA 1
ATOM 7460 C C . LEU F 1 12 ? 39.548 24.379 29.669 1.00 35.89 11 LEU F C 1
ATOM 7461 O O . LEU F 1 12 ? 39.584 25.291 30.509 1.00 35.68 11 LEU F O 1
ATOM 7466 N N . HIS F 1 13 ? 39.699 23.083 29.964 1.00 35.89 12 HIS F N 1
ATOM 7467 C CA . HIS F 1 13 ? 40.055 22.556 31.315 1.00 35.81 12 HIS F CA 1
ATOM 7468 C C . HIS F 1 13 ? 41.388 23.150 31.746 1.00 33.93 12 HIS F C 1
ATOM 7469 O O . HIS F 1 13 ? 41.470 23.631 32.885 1.00 34.10 12 HIS F O 1
ATOM 7476 N N . VAL F 1 14 ? 42.372 23.143 30.853 1.00 32.57 13 VAL F N 1
ATOM 7477 C CA . VAL F 1 14 ? 43.708 23.704 31.133 1.00 33.34 13 VAL F CA 1
ATOM 7478 C C . VAL F 1 14 ? 43.512 25.200 31.403 1.00 33.43 13 VAL F C 1
ATOM 7479 O O . VAL F 1 14 ? 44.052 25.698 32.408 1.00 32.32 13 VAL F O 1
ATOM 7483 N N . PHE F 1 15 ? 42.716 25.875 30.579 1.00 34.48 14 PHE F N 1
ATOM 7484 C CA . PHE F 1 15 ? 42.570 27.367 30.648 1.00 35.39 14 PHE F CA 1
ATOM 7485 C C . PHE F 1 15 ? 41.949 27.753 31.983 1.00 35.59 14 PHE F C 1
ATOM 7486 O O . PHE F 1 15 ? 42.538 28.571 32.661 1.00 35.38 14 PHE F O 1
ATOM 7494 N N . THR F 1 16 ? 40.838 27.118 32.386 1.00 38.91 15 THR F N 1
ATOM 7495 C CA . THR F 1 16 ? 40.021 27.595 33.551 1.00 40.96 15 THR F CA 1
ATOM 7496 C C . THR F 1 16 ? 40.615 27.089 34.868 1.00 41.37 15 THR F C 1
ATOM 7497 O O . THR F 1 16 ? 40.397 27.797 35.867 1.00 43.86 15 THR F O 1
ATOM 7501 N N . VAL F 1 17 ? 41.380 25.990 34.872 1.00 38.75 16 VAL F N 1
ATOM 7502 C CA . VAL F 1 17 ? 41.914 25.351 36.120 1.00 39.82 16 VAL F CA 1
ATOM 7503 C C . VAL F 1 17 ? 43.387 25.717 36.315 1.00 39.28 16 VAL F C 1
ATOM 7504 O O . VAL F 1 17 ? 43.743 26.123 37.432 1.00 41.28 16 VAL F O 1
ATOM 7508 N N . PHE F 1 18 ? 44.217 25.615 35.280 1.00 37.86 17 PHE F N 1
ATOM 7509 C CA . PHE F 1 18 ? 45.683 25.835 35.396 1.00 37.95 17 PHE F CA 1
ATOM 7510 C C . PHE F 1 18 ? 46.086 27.278 34.998 1.00 37.11 17 PHE F C 1
ATOM 7511 O O . PHE F 1 18 ? 47.015 27.843 35.591 1.00 35.07 17 PHE F O 1
ATOM 7519 N N . PHE F 1 19 ? 45.425 27.920 34.055 1.00 35.73 18 PHE F N 1
ATOM 7520 C CA . PHE F 1 19 ? 45.852 29.276 33.658 1.00 35.81 18 PHE F CA 1
ATOM 7521 C C . PHE F 1 19 ? 45.102 30.335 34.504 1.00 37.37 18 PHE F C 1
ATOM 7522 O O . PHE F 1 19 ? 45.734 31.297 35.052 1.00 34.27 18 PHE F O 1
ATOM 7530 N N . ASP F 1 20 ? 43.787 30.175 34.649 1.00 36.76 19 ASP F N 1
ATOM 7531 C CA . ASP F 1 20 ? 42.926 31.233 35.228 1.00 38.19 19 ASP F CA 1
ATOM 7532 C C . ASP F 1 20 ? 42.811 31.033 36.739 1.00 39.52 19 ASP F C 1
ATOM 7533 O O . ASP F 1 20 ? 41.679 30.821 37.225 1.00 40.21 19 ASP F O 1
ATOM 7538 N N . SER F 1 21 ? 43.912 31.223 37.475 1.00 39.61 20 SER F N 1
ATOM 7539 C CA . SER F 1 21 ? 43.940 30.968 38.937 1.00 41.63 20 SER F CA 1
ATOM 7540 C C . SER F 1 21 ? 42.967 31.887 39.665 1.00 44.05 20 SER F C 1
ATOM 7541 O O . SER F 1 21 ? 42.323 31.362 40.595 1.00 44.24 20 SER F O 1
ATOM 7544 N N . ASP F 1 22 ? 42.837 33.175 39.273 1.00 44.88 21 ASP F N 1
ATOM 7545 C CA . ASP F 1 22 ? 41.900 34.076 39.983 1.00 48.24 21 ASP F CA 1
ATOM 7546 C C . ASP F 1 22 ? 40.456 33.822 39.501 1.00 49.90 21 ASP F C 1
ATOM 7547 O O . ASP F 1 22 ? 39.556 34.460 40.033 1.00 52.95 21 ASP F O 1
ATOM 7552 N N . LYS F 1 23 ? 40.204 32.940 38.528 1.00 48.91 22 LYS F N 1
ATOM 7553 C CA . LYS F 1 23 ? 38.814 32.562 38.113 1.00 50.38 22 LYS F CA 1
ATOM 7554 C C . LYS F 1 23 ? 38.086 33.736 37.440 1.00 50.37 22 LYS F C 1
ATOM 7555 O O . LYS F 1 23 ? 36.876 33.715 37.429 1.00 51.53 22 LYS F O 1
ATOM 7561 N N . SER F 1 24 ? 38.795 34.721 36.896 1.00 51.34 23 SER F N 1
ATOM 7562 C CA . SER F 1 24 ? 38.203 35.932 36.287 1.00 51.70 23 SER F CA 1
ATOM 7563 C C . SER F 1 24 ? 37.620 35.572 34.914 1.00 51.00 23 SER F C 1
ATOM 7564 O O . SER F 1 24 ? 36.782 36.316 34.439 1.00 51.68 23 SER F O 1
ATOM 7567 N N . GLY F 1 25 ? 38.008 34.443 34.314 1.00 46.99 24 GLY F N 1
ATOM 7568 C CA . GLY F 1 25 ? 37.544 34.058 32.963 1.00 45.94 24 GLY F CA 1
ATOM 7569 C C . GLY F 1 25 ? 38.491 34.524 31.877 1.00 43.48 24 GLY F C 1
ATOM 7570 O O . GLY F 1 25 ? 38.398 34.042 30.748 1.00 43.13 24 GLY F O 1
ATOM 7571 N N . VAL F 1 26 ? 39.485 35.306 32.271 1.00 43.08 25 VAL F N 1
ATOM 7572 C CA . VAL F 1 26 ? 40.528 35.864 31.378 1.00 42.04 25 VAL F CA 1
ATOM 7573 C C . VAL F 1 26 ? 41.888 35.587 32.035 1.00 39.87 25 VAL F C 1
ATOM 7574 O O . VAL F 1 26 ? 42.000 35.639 33.268 1.00 39.63 25 VAL F O 1
ATOM 7578 N N . VAL F 1 27 ? 42.891 35.241 31.242 1.00 39.05 26 VAL F N 1
ATOM 7579 C CA . VAL F 1 27 ? 44.206 34.826 31.809 1.00 38.39 26 VAL F CA 1
ATOM 7580 C C . VAL F 1 27 ? 45.128 36.038 31.704 1.00 38.76 26 VAL F C 1
ATOM 7581 O O . VAL F 1 27 ? 45.250 36.618 30.598 1.00 38.32 26 VAL F O 1
ATOM 7585 N N . GLU F 1 28 ? 45.822 36.340 32.798 1.00 40.13 27 GLU F N 1
ATOM 7586 C CA . GLU F 1 28 ? 46.771 37.472 32.855 1.00 42.06 27 GLU F CA 1
ATOM 7587 C C . GLU F 1 28 ? 48.004 37.057 33.660 1.00 42.19 27 GLU F C 1
ATOM 7588 O O . GLU F 1 28 ? 47.933 36.059 34.380 1.00 40.28 27 GLU F O 1
ATOM 7594 N N . LYS F 1 29 ? 49.084 37.842 33.559 1.00 43.92 28 LYS F N 1
ATOM 7595 C CA . LYS F 1 29 ? 50.327 37.675 34.355 1.00 46.18 28 LYS F CA 1
ATOM 7596 C C . LYS F 1 29 ? 49.975 37.349 35.814 1.00 45.37 28 LYS F C 1
ATOM 7597 O O . LYS F 1 29 ? 50.519 36.356 36.380 1.00 44.23 28 LYS F O 1
ATOM 7603 N N . GLN F 1 30 ? 49.129 38.186 36.409 1.00 45.26 29 GLN F N 1
ATOM 7604 C CA . GLN F 1 30 ? 48.733 38.091 37.835 1.00 46.92 29 GLN F CA 1
ATOM 7605 C C . GLN F 1 30 ? 48.235 36.686 38.190 1.00 44.11 29 GLN F C 1
ATOM 7606 O O . GLN F 1 30 ? 48.269 36.335 39.369 1.00 43.39 29 GLN F O 1
ATOM 7612 N N . ASP F 1 31 ? 47.689 35.949 37.223 1.00 40.60 30 ASP F N 1
ATOM 7613 C CA . ASP F 1 31 ? 47.153 34.578 37.473 1.00 39.07 30 ASP F CA 1
ATOM 7614 C C . ASP F 1 31 ? 48.294 33.654 37.865 1.00 37.70 30 ASP F C 1
ATOM 7615 O O . ASP F 1 31 ? 48.126 32.884 38.814 1.00 38.79 30 ASP F O 1
ATOM 7620 N N . PHE F 1 32 ? 49.395 33.777 37.137 1.00 37.09 31 PHE F N 1
ATOM 7621 C CA . PHE F 1 32 ? 50.641 32.993 37.313 1.00 37.56 31 PHE F CA 1
ATOM 7622 C C . PHE F 1 32 ? 51.384 33.397 38.577 1.00 39.08 31 PHE F C 1
ATOM 7623 O O . PHE F 1 32 ? 51.904 32.463 39.226 1.00 38.49 31 PHE F O 1
ATOM 7631 N N . GLU F 1 33 ? 51.334 34.683 38.950 1.00 40.11 32 GLU F N 1
ATOM 7632 C CA . GLU F 1 33 ? 51.752 35.153 40.281 1.00 42.14 32 GLU F CA 1
ATOM 7633 C C . GLU F 1 33 ? 50.914 34.467 41.351 1.00 42.15 32 GLU F C 1
ATOM 7634 O O . GLU F 1 33 ? 51.545 33.929 42.288 1.00 43.36 32 GLU F O 1
ATOM 7640 N N . LEU F 1 34 ? 49.586 34.454 41.235 1.00 40.34 33 LEU F N 1
ATOM 7641 C CA . LEU F 1 34 ? 48.731 33.799 42.263 1.00 41.19 33 LEU F CA 1
ATOM 7642 C C . LEU F 1 34 ? 49.051 32.286 42.352 1.00 39.07 33 LEU F C 1
ATOM 7643 O O . LEU F 1 34 ? 49.105 31.763 43.471 1.00 37.77 33 LEU F O 1
ATOM 7648 N N . ALA F 1 35 ? 49.247 31.615 41.224 1.00 37.87 34 ALA F N 1
ATOM 7649 C CA . ALA F 1 35 ? 49.468 30.148 41.159 1.00 36.67 34 ALA F CA 1
ATOM 7650 C C . ALA F 1 35 ? 50.773 29.806 41.876 1.00 36.90 34 ALA F C 1
ATOM 7651 O O . ALA F 1 35 ? 50.773 28.860 42.671 1.00 36.59 34 ALA F O 1
ATOM 7653 N N . ALA F 1 36 ? 51.856 30.535 41.588 1.00 37.08 35 ALA F N 1
ATOM 7654 C CA . ALA F 1 36 ? 53.165 30.393 42.282 1.00 37.41 35 ALA F CA 1
ATOM 7655 C C . ALA F 1 36 ? 52.983 30.555 43.788 1.00 38.44 35 ALA F C 1
ATOM 7656 O O . ALA F 1 36 ? 53.539 29.770 44.538 1.00 39.65 35 ALA F O 1
ATOM 7658 N N . GLN F 1 37 ? 52.228 31.560 44.200 1.00 40.29 36 GLN F N 1
ATOM 7659 C CA . GLN F 1 37 ? 51.893 31.843 45.621 1.00 42.92 36 GLN F CA 1
ATOM 7660 C C . GLN F 1 37 ? 51.071 30.669 46.195 1.00 41.41 36 GLN F C 1
ATOM 7661 O O . GLN F 1 37 ? 51.404 30.211 47.311 1.00 40.50 36 GLN F O 1
ATOM 7667 N N . ASN F 1 38 ? 50.060 30.158 45.468 1.00 38.83 37 ASN F N 1
ATOM 7668 C CA . ASN F 1 38 ? 49.274 28.958 45.898 1.00 38.78 37 ASN F CA 1
ATOM 7669 C C . ASN F 1 38 ? 50.179 27.725 46.077 1.00 37.26 37 ASN F C 1
ATOM 7670 O O . ASN F 1 38 ? 50.089 27.066 47.120 1.00 38.78 37 ASN F O 1
ATOM 7675 N N . ILE F 1 39 ? 51.075 27.449 45.148 1.00 35.35 38 ILE F N 1
ATOM 7676 C CA . ILE F 1 39 ? 51.982 26.268 45.256 1.00 36.23 38 ILE F CA 1
ATOM 7677 C C . ILE F 1 39 ? 52.956 26.429 46.446 1.00 37.01 38 ILE F C 1
ATOM 7678 O O . ILE F 1 39 ? 53.096 25.452 47.267 1.00 35.73 38 ILE F O 1
ATOM 7683 N N . ALA F 1 40 ? 53.512 27.641 46.604 1.00 37.20 39 ALA F N 1
ATOM 7684 C CA . ALA F 1 40 ? 54.477 27.995 47.665 1.00 38.73 39 ALA F CA 1
ATOM 7685 C C . ALA F 1 40 ? 53.814 27.762 49.014 1.00 40.43 39 ALA F C 1
ATOM 7686 O O . ALA F 1 40 ? 54.447 27.129 49.908 1.00 40.33 39 ALA F O 1
ATOM 7688 N N . LYS F 1 41 ? 52.601 28.288 49.157 1.00 41.13 40 LYS F N 1
ATOM 7689 C CA . LYS F 1 41 ? 51.765 28.126 50.373 1.00 44.34 40 LYS F CA 1
ATOM 7690 C C . LYS F 1 41 ? 51.687 26.623 50.686 1.00 45.08 40 LYS F C 1
ATOM 7691 O O . LYS F 1 41 ? 52.035 26.210 51.824 1.00 46.99 40 LYS F O 1
ATOM 7697 N N . LEU F 1 42 ? 51.343 25.795 49.708 1.00 44.08 41 LEU F N 1
ATOM 7698 C CA . LEU F 1 42 ? 51.094 24.361 50.004 1.00 45.45 41 LEU F CA 1
ATOM 7699 C C . LEU F 1 42 ? 52.412 23.665 50.331 1.00 45.99 41 LEU F C 1
ATOM 7700 O O . LEU F 1 42 ? 52.374 22.713 51.170 1.00 45.48 41 LEU F O 1
ATOM 7705 N N . ARG F 1 43 ? 53.526 24.130 49.739 1.00 44.88 42 ARG F N 1
ATOM 7706 C CA . ARG F 1 43 ? 54.884 23.590 50.058 1.00 44.38 42 ARG F CA 1
ATOM 7707 C C . ARG F 1 43 ? 55.455 24.199 51.346 1.00 45.11 42 ARG F C 1
ATOM 7708 O O . ARG F 1 43 ? 56.510 23.668 51.831 1.00 48.21 42 ARG F O 1
ATOM 7716 N N . GLY F 1 44 ? 54.821 25.222 51.917 1.00 44.70 43 GLY F N 1
ATOM 7717 C CA . GLY F 1 44 ? 55.376 26.016 53.040 1.00 45.06 43 GLY F CA 1
ATOM 7718 C C . GLY F 1 44 ? 56.693 26.714 52.674 1.00 43.83 43 GLY F C 1
ATOM 7719 O O . GLY F 1 44 ? 57.561 26.789 53.532 1.00 45.09 43 GLY F O 1
ATOM 7720 N N . TRP F 1 45 ? 56.839 27.183 51.428 1.00 41.27 44 TRP F N 1
ATOM 7721 C CA . TRP F 1 45 ? 57.910 28.098 50.950 1.00 40.98 44 TRP F CA 1
ATOM 7722 C C . TRP F 1 45 ? 57.523 29.534 51.277 1.00 41.71 44 TRP F C 1
ATOM 7723 O O . TRP F 1 45 ? 56.570 29.994 50.654 1.00 41.43 44 TRP F O 1
ATOM 7734 N N . ALA F 1 46 ? 58.221 30.202 52.196 1.00 43.51 45 ALA F N 1
ATOM 7735 C CA . ALA F 1 46 ? 57.887 31.576 52.657 1.00 45.53 45 ALA F CA 1
ATOM 7736 C C . ALA F 1 46 ? 58.068 32.579 51.523 1.00 45.24 45 ALA F C 1
ATOM 7737 O O . ALA F 1 46 ? 58.949 32.453 50.683 1.00 43.58 45 ALA F O 1
ATOM 7739 N N . PRO F 1 47 ? 57.233 33.635 51.469 1.00 47.64 46 PRO F N 1
ATOM 7740 C CA . PRO F 1 47 ? 57.444 34.724 50.507 1.00 47.45 46 PRO F CA 1
ATOM 7741 C C . PRO F 1 47 ? 58.852 35.335 50.637 1.00 48.35 46 PRO F C 1
ATOM 7742 O O . PRO F 1 47 ? 59.316 35.432 51.743 1.00 47.33 46 PRO F O 1
ATOM 7746 N N . GLY F 1 48 ? 59.470 35.726 49.516 1.00 48.18 47 GLY F N 1
ATOM 7747 C CA . GLY F 1 48 ? 60.829 36.305 49.493 1.00 49.50 47 GLY F CA 1
ATOM 7748 C C . GLY F 1 48 ? 61.937 35.286 49.753 1.00 49.09 47 GLY F C 1
ATOM 7749 O O . GLY F 1 48 ? 63.098 35.735 49.784 1.00 51.18 47 GLY F O 1
ATOM 7750 N N . SER F 1 49 ? 61.635 33.985 49.989 1.00 46.35 48 SER F N 1
ATOM 7751 C CA . SER F 1 49 ? 62.657 32.912 50.156 1.00 45.26 48 SER F CA 1
ATOM 7752 C C . SER F 1 49 ? 63.197 32.625 48.764 1.00 44.06 48 SER F C 1
ATOM 7753 O O . SER F 1 49 ? 62.420 32.753 47.805 1.00 43.21 48 SER F O 1
ATOM 7756 N N . PRO F 1 50 ? 64.447 32.134 48.595 1.00 43.91 49 PRO F N 1
ATOM 7757 C CA . PRO F 1 50 ? 64.937 31.732 47.272 1.00 43.93 49 PRO F CA 1
ATOM 7758 C C . PRO F 1 50 ? 63.967 30.843 46.458 1.00 43.57 49 PRO F C 1
ATOM 7759 O O . PRO F 1 50 ? 63.710 31.191 45.296 1.00 43.07 49 PRO F O 1
ATOM 7763 N N . ALA F 1 51 ? 63.397 29.778 47.054 1.00 43.77 50 ALA F N 1
ATOM 7764 C CA . ALA F 1 51 ? 62.501 28.800 46.386 1.00 42.57 50 ALA F CA 1
ATOM 7765 C C . ALA F 1 51 ? 61.205 29.490 45.921 1.00 42.53 50 ALA F C 1
ATOM 7766 O O . ALA F 1 51 ? 60.823 29.313 44.732 1.00 40.92 50 ALA F O 1
ATOM 7768 N N . TYR F 1 52 ? 60.556 30.262 46.796 1.00 43.05 51 TYR F N 1
ATOM 7769 C CA . TYR F 1 52 ? 59.408 31.129 46.428 1.00 43.58 51 TYR F CA 1
ATOM 7770 C C . TYR F 1 52 ? 59.780 32.043 45.249 1.00 44.07 51 TYR F C 1
ATOM 7771 O O . TYR F 1 52 ? 59.031 32.075 44.283 1.00 42.15 51 TYR F O 1
ATOM 7780 N N . ASP F 1 53 ? 60.921 32.748 45.282 1.00 46.06 52 ASP F N 1
ATOM 7781 C CA . ASP F 1 53 ? 61.276 33.715 44.203 1.00 47.42 52 ASP F CA 1
ATOM 7782 C C . ASP F 1 53 ? 61.553 32.954 42.904 1.00 45.70 52 ASP F C 1
ATOM 7783 O O . ASP F 1 53 ? 61.107 33.423 41.848 1.00 44.71 52 ASP F O 1
ATOM 7788 N N . ILE F 1 54 ? 62.221 31.807 42.961 1.00 44.71 53 ILE F N 1
ATOM 7789 C CA . ILE F 1 54 ? 62.517 31.022 41.722 1.00 45.37 53 ILE F CA 1
ATOM 7790 C C . ILE F 1 54 ? 61.204 30.525 41.079 1.00 44.78 53 ILE F C 1
ATOM 7791 O O . ILE F 1 54 ? 61.106 30.567 39.825 1.00 44.42 53 ILE F O 1
ATOM 7796 N N . LEU F 1 55 ? 60.235 30.076 41.894 1.00 43.93 54 LEU F N 1
ATOM 7797 C CA . LEU F 1 55 ? 58.890 29.591 41.451 1.00 41.70 54 LEU F CA 1
ATOM 7798 C C . LEU F 1 55 ? 58.126 30.756 40.802 1.00 41.15 54 LEU F C 1
ATOM 7799 O O . LEU F 1 55 ? 57.572 30.564 39.712 1.00 39.71 54 LEU F O 1
ATOM 7804 N N . GLN F 1 56 ? 58.094 31.916 41.445 1.00 41.67 55 GLN F N 1
ATOM 7805 C CA . GLN F 1 56 ? 57.602 33.181 40.805 1.00 44.31 55 GLN F CA 1
ATOM 7806 C C . GLN F 1 56 ? 58.175 33.347 39.386 1.00 44.05 55 GLN F C 1
ATOM 7807 O O . GLN F 1 56 ? 57.391 33.394 38.412 1.00 41.88 55 GLN F O 1
ATOM 7813 N N . GLU F 1 57 ? 59.485 33.421 39.254 1.00 45.13 56 GLU F N 1
ATOM 7814 C CA . GLU F 1 57 ? 60.151 33.537 37.934 1.00 47.07 56 GLU F CA 1
ATOM 7815 C C . GLU F 1 57 ? 59.812 32.339 37.033 1.00 44.14 56 GLU F C 1
ATOM 7816 O O . GLU F 1 57 ? 59.570 32.618 35.839 1.00 42.95 56 GLU F O 1
ATOM 7822 N N . SER F 1 58 ? 59.724 31.086 37.506 1.00 40.91 57 SER F N 1
ATOM 7823 C CA . SER F 1 58 ? 59.287 29.948 36.633 1.00 39.94 57 SER F CA 1
ATOM 7824 C C . SER F 1 58 ? 57.830 30.136 36.112 1.00 38.44 57 SER F C 1
ATOM 7825 O O . SER F 1 58 ? 57.565 29.873 34.936 1.00 37.43 57 SER F O 1
ATOM 7828 N N . MET F 1 59 ? 56.894 30.546 36.955 1.00 38.11 58 MET F N 1
ATOM 7829 C CA . MET F 1 59 ? 55.479 30.740 36.560 1.00 39.61 58 MET F CA 1
ATOM 7830 C C . MET F 1 59 ? 55.367 31.953 35.605 1.00 39.38 58 MET F C 1
ATOM 7831 O O . MET F 1 59 ? 54.672 31.818 34.575 1.00 37.70 58 MET F O 1
ATOM 7836 N N . ILE F 1 60 ? 56.064 33.068 35.877 1.00 38.19 59 ILE F N 1
ATOM 7837 C CA . ILE F 1 60 ? 56.002 34.301 35.014 1.00 39.22 59 ILE F CA 1
ATOM 7838 C C . ILE F 1 60 ? 56.531 33.922 33.625 1.00 38.86 59 ILE F C 1
ATOM 7839 O O . ILE F 1 60 ? 55.947 34.356 32.658 1.00 38.37 59 ILE F O 1
ATOM 7844 N N . ALA F 1 61 ? 57.525 33.041 33.557 1.00 39.06 60 ALA F N 1
ATOM 7845 C CA . ALA F 1 61 ? 58.169 32.587 32.305 1.00 40.05 60 ALA F CA 1
ATOM 7846 C C . ALA F 1 61 ? 57.172 31.784 31.471 1.00 39.60 60 ALA F C 1
ATOM 7847 O O . ALA F 1 61 ? 57.203 31.882 30.239 1.00 41.87 60 ALA F O 1
ATOM 7849 N N . ILE F 1 62 ? 56.278 31.043 32.123 1.00 38.10 61 ILE F N 1
ATOM 7850 C CA . ILE F 1 62 ? 55.210 30.284 31.431 1.00 36.19 61 ILE F CA 1
ATOM 7851 C C . ILE F 1 62 ? 54.234 31.317 30.860 1.00 36.81 61 ILE F C 1
ATOM 7852 O O . ILE F 1 62 ? 53.934 31.220 29.678 1.00 36.45 61 ILE F O 1
ATOM 7857 N N . TRP F 1 63 ? 53.774 32.244 31.707 1.00 36.17 62 TRP F N 1
ATOM 7858 C CA . TRP F 1 63 ? 52.887 33.361 31.310 1.00 36.66 62 TRP F CA 1
ATOM 7859 C C . TRP F 1 63 ? 53.445 33.999 30.035 1.00 36.70 62 TRP F C 1
ATOM 7860 O O . TRP F 1 63 ? 52.637 34.206 29.100 1.00 36.28 62 TRP F O 1
ATOM 7871 N N . LEU F 1 64 ? 54.737 34.314 30.015 1.00 37.37 63 LEU F N 1
ATOM 7872 C CA . LEU F 1 64 ? 55.388 35.054 28.903 1.00 40.68 63 LEU F CA 1
ATOM 7873 C C . LEU F 1 64 ? 55.374 34.216 27.616 1.00 40.57 63 LEU F C 1
ATOM 7874 O O . LEU F 1 64 ? 55.046 34.808 26.559 1.00 40.95 63 LEU F O 1
ATOM 7879 N N . GLY F 1 65 ? 55.672 32.907 27.680 1.00 39.39 64 GLY F N 1
ATOM 7880 C CA . GLY F 1 65 ? 55.507 31.982 26.538 1.00 38.92 64 GLY F CA 1
ATOM 7881 C C . GLY F 1 65 ? 54.062 31.908 26.051 1.00 37.36 64 GLY F C 1
ATOM 7882 O O . GLY F 1 65 ? 53.850 31.961 24.824 1.00 38.77 64 GLY F O 1
ATOM 7883 N N . LEU F 1 66 ? 53.091 31.811 26.960 1.00 35.57 65 LEU F N 1
ATOM 7884 C CA . LEU F 1 66 ? 51.639 31.810 26.617 1.00 35.61 65 LEU F CA 1
ATOM 7885 C C . LEU F 1 66 ? 51.232 33.099 25.898 1.00 35.72 65 LEU F C 1
ATOM 7886 O O . LEU F 1 66 ? 50.577 32.996 24.846 1.00 35.27 65 LEU F O 1
ATOM 7891 N N . GLN F 1 67 ? 51.628 34.269 26.416 1.00 37.67 66 GLN F N 1
ATOM 7892 C CA . GLN F 1 67 ? 51.204 35.577 25.842 1.00 39.12 66 GLN F CA 1
ATOM 7893 C C . GLN F 1 67 ? 51.792 35.650 24.427 1.00 42.19 66 GLN F C 1
ATOM 7894 O O . GLN F 1 67 ? 51.083 36.093 23.499 1.00 41.94 66 GLN F O 1
ATOM 7900 N N . LYS F 1 68 ? 53.059 35.272 24.252 1.00 43.21 67 LYS F N 1
ATOM 7901 C CA . LYS F 1 68 ? 53.694 35.357 22.913 1.00 46.32 67 LYS F CA 1
ATOM 7902 C C . LYS F 1 68 ? 52.926 34.481 21.912 1.00 46.09 67 LYS F C 1
ATOM 7903 O O . LYS F 1 68 ? 52.842 34.845 20.735 1.00 46.80 67 LYS F O 1
ATOM 7909 N N . GLN F 1 69 ? 52.383 33.354 22.362 1.00 43.07 68 GLN F N 1
ATOM 7910 C CA . GLN F 1 69 ? 51.616 32.424 21.494 1.00 42.45 68 GLN F CA 1
ATOM 7911 C C . GLN F 1 69 ? 50.206 32.941 21.206 1.00 40.38 68 GLN F C 1
ATOM 7912 O O . GLN F 1 69 ? 49.801 32.890 20.063 1.00 40.19 68 GLN F O 1
ATOM 7918 N N . ALA F 1 70 ? 49.442 33.275 22.228 1.00 39.13 69 ALA F N 1
ATOM 7919 C CA . ALA F 1 70 ? 47.961 33.312 22.151 1.00 38.40 69 ALA F CA 1
ATOM 7920 C C . ALA F 1 70 ? 47.423 34.752 22.245 1.00 39.47 69 ALA F C 1
ATOM 7921 O O . ALA F 1 70 ? 46.300 34.962 21.761 1.00 39.66 69 ALA F O 1
ATOM 7923 N N . ASP F 1 71 ? 48.196 35.722 22.776 1.00 37.95 70 ASP F N 1
ATOM 7924 C CA . ASP F 1 71 ? 47.691 37.113 23.019 1.00 39.65 70 ASP F CA 1
ATOM 7925 C C . ASP F 1 71 ? 47.731 37.927 21.715 1.00 40.54 70 ASP F C 1
ATOM 7926 O O . ASP F 1 71 ? 48.582 38.790 21.557 1.00 41.51 70 ASP F O 1
ATOM 7931 N N . ALA F 1 72 ? 46.803 37.625 20.829 1.00 41.41 71 ALA F N 1
ATOM 7932 C CA . ALA F 1 72 ? 46.769 38.002 19.404 1.00 43.42 71 ALA F CA 1
ATOM 7933 C C . ALA F 1 72 ? 46.722 39.531 19.255 1.00 46.58 71 ALA F C 1
ATOM 7934 O O . ALA F 1 72 ? 47.404 40.083 18.352 1.00 47.50 71 ALA F O 1
ATOM 7936 N N . ASP F 1 73 ? 46.059 40.221 20.177 1.00 48.67 72 ASP F N 1
ATOM 7937 C CA . ASP F 1 73 ? 45.918 41.706 20.118 1.00 53.01 72 ASP F CA 1
ATOM 7938 C C . ASP F 1 73 ? 46.901 42.381 21.090 1.00 52.97 72 ASP F C 1
ATOM 7939 O O . ASP F 1 73 ? 46.839 43.571 21.234 1.00 55.82 72 ASP F O 1
ATOM 7944 N N . GLY F 1 74 ? 47.782 41.642 21.752 1.00 51.34 73 GLY F N 1
ATOM 7945 C CA . GLY F 1 74 ? 48.863 42.226 22.557 1.00 51.36 73 GLY F CA 1
ATOM 7946 C C . GLY F 1 74 ? 48.379 43.065 23.734 1.00 51.66 73 GLY F C 1
ATOM 7947 O O . GLY F 1 74 ? 49.177 43.903 24.227 1.00 52.25 73 GLY F O 1
ATOM 7948 N N . ASP F 1 75 ? 47.170 42.844 24.246 1.00 48.85 74 ASP F N 1
ATOM 7949 C CA . ASP F 1 75 ? 46.636 43.712 25.321 1.00 49.86 74 ASP F CA 1
ATOM 7950 C C . ASP F 1 75 ? 47.026 43.202 26.709 1.00 47.75 74 ASP F C 1
ATOM 7951 O O . ASP F 1 75 ? 46.655 43.900 27.716 1.00 50.76 74 ASP F O 1
ATOM 7956 N N . GLY F 1 76 ? 47.772 42.083 26.781 1.00 47.03 75 GLY F N 1
ATOM 7957 C CA . GLY F 1 76 ? 48.209 41.494 28.061 1.00 45.93 75 GLY F CA 1
ATOM 7958 C C . GLY F 1 76 ? 47.170 40.562 28.663 1.00 44.62 75 GLY F C 1
ATOM 7959 O O . GLY F 1 76 ? 47.324 40.137 29.822 1.00 44.44 75 GLY F O 1
ATOM 7960 N N . LYS F 1 77 ? 46.115 40.235 27.921 1.00 43.92 76 LYS F N 1
ATOM 7961 C CA . LYS F 1 77 ? 45.098 39.304 28.426 1.00 42.49 76 LYS F CA 1
ATOM 7962 C C . LYS F 1 77 ? 44.980 38.186 27.397 1.00 40.40 76 LYS F C 1
ATOM 7963 O O . LYS F 1 77 ? 45.065 38.508 26.189 1.00 41.12 76 LYS F O 1
ATOM 7969 N N . VAL F 1 78 ? 44.799 36.945 27.863 1.00 36.32 77 VAL F N 1
ATOM 7970 C CA . VAL F 1 78 ? 44.472 35.818 26.949 1.00 35.89 77 VAL F CA 1
ATOM 7971 C C . VAL F 1 78 ? 43.018 35.386 27.230 1.00 36.10 77 VAL F C 1
ATOM 7972 O O . VAL F 1 78 ? 42.736 34.821 28.340 1.00 35.41 77 VAL F O 1
ATOM 7976 N N . THR F 1 79 ? 42.134 35.622 26.263 1.00 36.36 78 THR F N 1
ATOM 7977 C CA . THR F 1 79 ? 40.710 35.264 26.390 1.00 37.54 78 THR F CA 1
ATOM 7978 C C . THR F 1 79 ? 40.575 33.769 26.104 1.00 37.51 78 THR F C 1
ATOM 7979 O O . THR F 1 79 ? 41.531 33.157 25.520 1.00 36.10 78 THR F O 1
ATOM 7983 N N . GLN F 1 80 ? 39.406 33.201 26.402 1.00 37.99 79 GLN F N 1
ATOM 7984 C CA . GLN F 1 80 ? 39.109 31.814 25.950 1.00 37.91 79 GLN F CA 1
ATOM 7985 C C . GLN F 1 80 ? 39.182 31.736 24.436 1.00 38.36 79 GLN F C 1
ATOM 7986 O O . GLN F 1 80 ? 39.749 30.745 23.898 1.00 37.43 79 GLN F O 1
ATOM 7992 N N . ASP F 1 81 ? 38.623 32.742 23.754 1.00 38.74 80 ASP F N 1
ATOM 7993 C CA . ASP F 1 81 ? 38.604 32.714 22.270 1.00 40.18 80 ASP F CA 1
ATOM 7994 C C . ASP F 1 81 ? 40.041 32.737 21.739 1.00 38.57 80 ASP F C 1
ATOM 7995 O O . ASP F 1 81 ? 40.315 31.995 20.793 1.00 38.21 80 ASP F O 1
ATOM 8000 N N . GLU F 1 82 ? 40.917 33.569 22.300 1.00 37.09 81 GLU F N 1
ATOM 8001 C CA . GLU F 1 82 ? 42.325 33.631 21.816 1.00 37.95 81 GLU F CA 1
ATOM 8002 C C . GLU F 1 82 ? 43.026 32.272 22.033 1.00 35.39 81 GLU F C 1
ATOM 8003 O O . GLU F 1 82 ? 43.770 31.817 21.169 1.00 34.46 81 GLU F O 1
ATOM 8009 N N . TRP F 1 83 ? 42.818 31.656 23.184 1.00 35.49 82 TRP F N 1
ATOM 8010 C CA . TRP F 1 83 ? 43.370 30.308 23.489 1.00 35.72 82 TRP F CA 1
ATOM 8011 C C . TRP F 1 83 ? 42.904 29.260 22.449 1.00 35.81 82 TRP F C 1
ATOM 8012 O O . TRP F 1 83 ? 43.746 28.614 21.786 1.00 34.89 82 TRP F O 1
ATOM 8023 N N . LEU F 1 84 ? 41.602 29.164 22.196 1.00 36.49 83 LEU F N 1
ATOM 8024 C CA . LEU F 1 84 ? 41.087 28.165 21.236 1.00 37.11 83 LEU F CA 1
ATOM 8025 C C . LEU F 1 84 ? 41.534 28.565 19.824 1.00 38.02 83 LEU F C 1
ATOM 8026 O O . LEU F 1 84 ? 41.817 27.656 19.037 1.00 37.58 83 LEU F O 1
ATOM 8031 N N . ALA F 1 85 ? 41.575 29.874 19.514 1.00 37.94 84 ALA F N 1
ATOM 8032 C CA . ALA F 1 85 ? 42.077 30.398 18.212 1.00 39.63 84 ALA F CA 1
ATOM 8033 C C . ALA F 1 85 ? 43.511 29.889 17.927 1.00 38.90 84 ALA F C 1
ATOM 8034 O O . ALA F 1 85 ? 43.732 29.339 16.803 1.00 39.97 84 ALA F O 1
ATOM 8036 N N . LEU F 1 86 ? 44.441 30.010 18.881 1.00 36.95 85 LEU F N 1
ATOM 8037 C CA . LEU F 1 86 ? 45.795 29.394 18.769 1.00 38.04 85 LEU F CA 1
ATOM 8038 C C . LEU F 1 86 ? 45.702 27.948 18.248 1.00 39.19 85 LEU F C 1
ATOM 80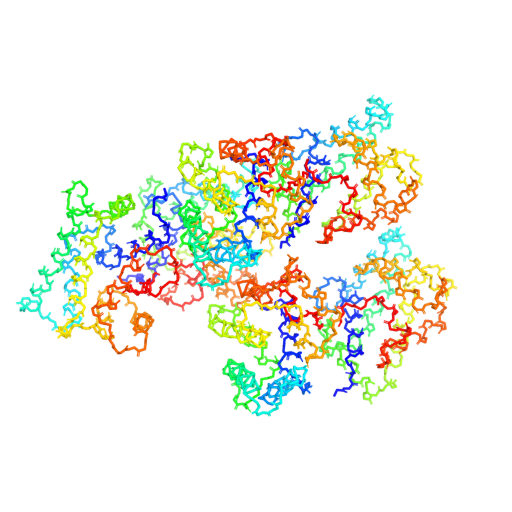39 O O . LEU F 1 86 ? 46.478 27.569 17.304 1.00 39.84 85 LEU F O 1
ATOM 8044 N N . TRP F 1 87 ? 44.874 27.126 18.909 1.00 39.18 86 TRP F N 1
ATOM 8045 C CA . TRP F 1 87 ? 44.802 25.669 18.622 1.00 39.16 86 TRP F CA 1
ATOM 8046 C C . TRP F 1 87 ? 44.199 25.434 17.240 1.00 40.71 86 TRP F C 1
ATOM 8047 O O . TRP F 1 87 ? 44.684 24.500 16.570 1.00 40.24 86 TRP F O 1
ATOM 8058 N N . ASP F 1 88 ? 43.269 26.285 16.775 1.00 41.77 87 ASP F N 1
ATOM 8059 C CA . ASP F 1 88 ? 42.778 26.185 15.374 1.00 44.02 87 ASP F CA 1
ATOM 8060 C C . ASP F 1 88 ? 43.948 26.444 14.414 1.00 45.96 87 ASP F C 1
ATOM 8061 O O . ASP F 1 88 ? 44.039 25.740 13.411 1.00 48.70 87 ASP F O 1
ATOM 8066 N N . GLU F 1 89 ? 44.833 27.398 14.720 1.00 47.04 88 GLU F N 1
ATOM 8067 C CA . GLU F 1 89 ? 46.034 27.726 13.897 1.00 49.94 88 GLU F CA 1
ATOM 8068 C C . GLU F 1 89 ? 46.942 26.480 13.866 1.00 48.99 88 GLU F C 1
ATOM 8069 O O . GLU F 1 89 ? 47.345 26.073 12.762 1.00 50.66 88 GLU F O 1
ATOM 8075 N N . TYR F 1 90 ? 47.251 25.901 15.028 1.00 46.89 89 TYR F N 1
ATOM 8076 C CA . TYR F 1 90 ? 48.086 24.680 15.192 1.00 47.66 89 TYR F CA 1
ATOM 8077 C C . TYR F 1 90 ? 47.496 23.507 14.384 1.00 50.26 89 TYR F C 1
ATOM 8078 O O . TYR F 1 90 ? 48.275 22.771 13.775 1.00 50.88 89 TYR F O 1
ATOM 8087 N N . ALA F 1 91 ? 46.173 23.297 14.396 1.00 51.66 90 ALA F N 1
ATOM 8088 C CA . ALA F 1 91 ? 45.512 22.253 13.577 1.00 52.85 90 ALA F CA 1
ATOM 8089 C C . ALA F 1 91 ? 45.919 22.417 12.109 1.00 56.65 90 ALA F C 1
ATOM 8090 O O . ALA F 1 91 ? 46.260 21.432 11.508 1.00 59.65 90 ALA F O 1
ATOM 8092 N N . LYS F 1 92 ? 45.953 23.619 11.559 1.00 60.72 91 LYS F N 1
ATOM 8093 C CA . LYS F 1 92 ? 46.405 23.824 10.159 1.00 67.73 91 LYS F CA 1
ATOM 8094 C C . LYS F 1 92 ? 47.870 23.393 10.010 1.00 70.85 91 LYS F C 1
ATOM 8095 O O . LYS F 1 92 ? 48.221 22.859 8.968 1.00 71.55 91 LYS F O 1
ATOM 8101 N N . ASP F 1 93 ? 48.712 23.655 11.004 1.00 73.43 92 ASP F N 1
ATOM 8102 C CA . ASP F 1 93 ? 50.193 23.596 10.841 1.00 78.32 92 ASP F CA 1
ATOM 8103 C C . ASP F 1 93 ? 50.838 22.995 12.094 1.00 76.71 92 ASP F C 1
ATOM 8104 O O . ASP F 1 93 ? 51.430 23.730 12.890 1.00 78.73 92 ASP F O 1
ATOM 8109 N N . PRO F 1 94 ? 50.712 21.664 12.347 1.00 72.22 93 PRO F N 1
ATOM 8110 C CA . PRO F 1 94 ? 51.107 21.103 13.648 1.00 70.34 93 PRO F CA 1
ATOM 8111 C C . PRO F 1 94 ? 52.588 21.314 14.019 1.00 71.54 93 PRO F C 1
ATOM 8112 O O . PRO F 1 94 ? 52.874 21.294 15.205 1.00 69.96 93 PRO F O 1
ATOM 8116 N N . ALA F 1 95 ? 53.466 21.526 13.024 1.00 74.94 94 ALA F N 1
ATOM 8117 C CA . ALA F 1 95 ? 54.916 21.809 13.171 1.00 75.98 94 ALA F CA 1
ATOM 8118 C C . ALA F 1 95 ? 55.123 23.111 13.960 1.00 78.02 94 ALA F C 1
ATOM 8119 O O . ALA F 1 95 ? 55.853 23.082 14.972 1.00 77.56 94 ALA F O 1
ATOM 8121 N N . ALA F 1 96 ? 54.466 24.197 13.537 1.00 80.35 95 ALA F N 1
ATOM 8122 C CA . ALA F 1 96 ? 54.464 25.524 14.201 1.00 79.92 95 ALA F CA 1
ATOM 8123 C C . ALA F 1 96 ? 53.924 25.447 15.641 1.00 77.70 95 ALA F C 1
ATOM 8124 O O . ALA F 1 96 ? 54.091 26.452 16.352 1.00 83.16 95 ALA F O 1
ATOM 8126 N N . ALA F 1 97 ? 53.292 24.340 16.061 1.00 75.63 96 ALA F N 1
ATOM 8127 C CA . ALA F 1 97 ? 52.754 24.134 17.437 1.00 71.64 96 ALA F CA 1
ATOM 8128 C C . ALA F 1 97 ? 53.811 23.560 18.396 1.00 68.57 96 ALA F C 1
ATOM 8129 O O . ALA F 1 97 ? 53.746 23.902 19.619 1.00 64.78 96 ALA F O 1
ATOM 8131 N N . LYS F 1 98 ? 54.713 22.712 17.869 1.00 66.21 97 LYS F N 1
ATOM 8132 C CA . LYS F 1 98 ? 55.551 21.756 18.640 1.00 63.48 97 LYS F CA 1
ATOM 8133 C C . LYS F 1 98 ? 56.306 22.497 19.743 1.00 57.74 97 LYS F C 1
ATOM 8134 O O . LYS F 1 98 ? 56.104 22.126 20.909 1.00 56.42 97 LYS F O 1
ATOM 8140 N N . ASP F 1 99 ? 57.139 23.484 19.386 1.00 53.78 98 ASP F N 1
ATOM 8141 C CA . ASP F 1 99 ? 58.199 24.032 20.282 1.00 52.84 98 ASP F CA 1
ATOM 8142 C C . ASP F 1 99 ? 57.551 24.566 21.545 1.00 48.81 98 ASP F C 1
ATOM 8143 O O . ASP F 1 99 ? 57.995 24.203 22.609 1.00 46.58 98 ASP F O 1
ATOM 8148 N N . TRP F 1 100 ? 56.514 25.394 21.437 1.00 46.31 99 TRP F N 1
ATOM 8149 C CA . TRP F 1 100 ? 55.922 25.987 22.656 1.00 43.76 99 TRP F CA 1
ATOM 8150 C C . TRP F 1 100 ? 55.271 24.879 23.512 1.00 43.42 99 TRP F C 1
ATOM 8151 O O . TRP F 1 100 ? 55.431 24.930 24.760 1.00 42.61 99 TRP F O 1
ATOM 8162 N N . GLN F 1 101 ? 54.606 23.875 22.912 1.00 44.14 100 GLN F N 1
ATOM 8163 C CA . GLN F 1 101 ? 53.988 22.735 23.678 1.00 43.37 100 GLN F CA 1
ATOM 8164 C C . GLN F 1 101 ? 55.076 21.969 24.451 1.00 41.80 100 GLN F C 1
ATOM 8165 O O . GLN F 1 101 ? 54.862 21.616 25.636 1.00 40.79 100 GLN F O 1
ATOM 8171 N N . ASN F 1 102 ? 56.199 21.705 23.789 1.00 43.56 101 ASN F N 1
ATOM 8172 C CA . ASN F 1 102 ? 57.392 21.024 24.377 1.00 44.63 101 ASN F CA 1
ATOM 8173 C C . ASN F 1 102 ? 57.933 21.849 25.552 1.00 42.39 101 ASN F C 1
ATOM 8174 O O . ASN F 1 102 ? 58.076 21.294 26.645 1.00 40.60 101 ASN F O 1
ATOM 8179 N N . LEU F 1 103 ? 58.104 23.163 25.387 1.00 43.20 102 LEU F N 1
ATOM 8180 C CA . LEU F 1 103 ? 58.611 24.067 26.465 1.00 43.57 102 LEU F CA 1
ATOM 8181 C C . LEU F 1 103 ? 57.616 24.032 27.637 1.00 41.01 102 LEU F C 1
ATOM 8182 O O . LEU F 1 103 ? 58.040 23.880 28.818 1.00 40.40 102 LEU F O 1
ATOM 8187 N N . LEU F 1 104 ? 56.315 24.152 27.347 1.00 38.60 103 LEU F N 1
ATOM 8188 C CA . LEU F 1 104 ? 55.291 24.196 28.417 1.00 38.04 103 LEU F CA 1
ATOM 8189 C C . LEU F 1 104 ? 55.312 22.871 29.191 1.00 36.80 103 LEU F C 1
ATOM 8190 O O . LEU F 1 104 ? 55.168 22.896 30.423 1.00 36.30 103 LEU F O 1
ATOM 8195 N N . CYS F 1 105 ? 55.442 21.759 28.475 1.00 37.08 104 CYS F N 1
ATOM 8196 C CA . CYS F 1 105 ? 55.574 20.397 29.076 1.00 36.98 104 CYS F CA 1
ATOM 8197 C C . CYS F 1 105 ? 56.767 20.367 30.053 1.00 36.72 104 CYS F C 1
ATOM 8198 O O . CYS F 1 105 ? 56.584 20.016 31.239 1.00 36.14 104 CYS F O 1
ATOM 8201 N N . LYS F 1 106 ? 57.930 20.813 29.592 1.00 38.40 105 LYS F N 1
ATOM 8202 C CA . LYS F 1 106 ? 59.158 20.917 30.429 1.00 40.56 105 LYS F CA 1
ATOM 8203 C C . LYS F 1 106 ? 58.921 21.797 31.657 1.00 39.44 105 LYS F C 1
ATOM 8204 O O . LYS F 1 106 ? 59.332 21.400 32.742 1.00 39.01 105 LYS F O 1
ATOM 8210 N N . SER F 1 107 ? 58.277 22.962 31.493 1.00 39.08 106 SER F N 1
ATOM 8211 C CA . SER F 1 107 ? 58.130 23.954 32.583 1.00 38.06 106 SER F CA 1
ATOM 8212 C C . SER F 1 107 ? 57.213 23.395 33.658 1.00 37.69 106 SER F C 1
ATOM 8213 O O . SER F 1 107 ? 57.482 23.602 34.827 1.00 38.14 106 SER F O 1
ATOM 8216 N N . ILE F 1 108 ? 56.131 22.734 33.251 1.00 37.83 107 ILE F N 1
ATOM 8217 C CA . ILE F 1 108 ? 55.105 22.186 34.169 1.00 38.23 107 ILE F CA 1
ATOM 8218 C C . ILE F 1 108 ? 55.692 20.995 34.918 1.00 38.76 107 ILE F C 1
ATOM 8219 O O . ILE F 1 108 ? 55.415 20.860 36.124 1.00 39.72 107 ILE F O 1
ATOM 8224 N N . PHE F 1 109 ? 56.452 20.144 34.222 1.00 39.05 108 PHE F N 1
ATOM 8225 C CA . PHE F 1 109 ? 57.117 18.969 34.841 1.00 40.14 108 PHE F CA 1
ATOM 8226 C C . PHE F 1 109 ? 58.110 19.442 35.927 1.00 41.15 108 PHE F C 1
ATOM 8227 O O . PHE F 1 109 ? 58.104 18.916 37.091 1.00 38.96 108 PHE F O 1
ATOM 8235 N N . GLN F 1 110 ? 58.928 20.431 35.547 1.00 41.61 109 GLN F N 1
ATOM 8236 C CA . GLN F 1 110 ? 59.967 21.071 36.420 1.00 45.43 109 GLN F CA 1
ATOM 8237 C C . GLN F 1 110 ? 59.276 21.672 37.657 1.00 43.71 109 GLN F C 1
ATOM 8238 O O . GLN F 1 110 ? 59.716 21.365 38.775 1.00 44.59 109 GLN F O 1
ATOM 8244 N N . ILE F 1 111 ? 58.142 22.359 37.484 1.00 41.71 110 ILE F N 1
ATOM 8245 C CA . ILE F 1 111 ? 57.387 22.885 38.640 1.00 42.88 110 ILE F CA 1
ATOM 8246 C C . ILE F 1 111 ? 56.938 21.701 39.501 1.00 42.39 110 ILE F C 1
ATOM 8247 O O . ILE F 1 111 ? 57.047 21.801 40.732 1.00 41.89 110 ILE F O 1
ATOM 8252 N N . GLN F 1 112 ? 56.470 20.612 38.898 1.00 42.26 111 GLN F N 1
ATOM 8253 C CA . GLN F 1 112 ? 55.864 19.512 39.688 1.00 43.52 111 GLN F CA 1
ATOM 8254 C C . GLN F 1 112 ? 56.951 18.774 40.448 1.00 42.89 111 GLN F C 1
ATOM 8255 O O . GLN F 1 112 ? 56.650 18.301 41.545 1.00 44.45 111 GLN F O 1
ATOM 8261 N N . ASP F 1 113 ? 58.115 18.615 39.834 1.00 41.65 112 ASP F N 1
ATOM 8262 C CA . ASP F 1 113 ? 59.217 17.800 40.391 1.00 43.21 112 ASP F CA 1
ATOM 8263 C C . ASP F 1 113 ? 59.944 18.608 41.474 1.00 43.42 112 ASP F C 1
ATOM 8264 O O . ASP F 1 113 ? 61.139 18.885 41.266 1.00 43.53 112 ASP F O 1
ATOM 8269 N N . SER F 1 114 ? 59.276 18.956 42.584 1.00 43.22 113 SER F N 1
ATOM 8270 C CA . SER F 1 114 ? 59.856 19.803 43.666 1.00 44.68 113 SER F CA 1
ATOM 8271 C C . SER F 1 114 ? 61.142 19.133 44.191 1.00 47.41 113 SER F C 1
ATOM 8272 O O . SER F 1 114 ? 62.124 19.876 44.391 1.00 49.09 113 SER F O 1
ATOM 8275 N N . SER F 1 115 ? 61.187 17.790 44.285 1.00 46.52 114 SER F N 1
ATOM 8276 C CA . SER F 1 115 ? 62.387 17.032 44.737 1.00 48.94 114 SER F CA 1
ATOM 8277 C C . SER F 1 115 ? 63.544 17.179 43.728 1.00 50.28 114 SER F C 1
ATOM 8278 O O . SER F 1 115 ? 64.672 16.895 44.094 1.00 53.61 114 SER F O 1
ATOM 8281 N N . ASN F 1 116 ? 63.295 17.531 42.476 1.00 49.74 115 ASN F N 1
ATOM 8282 C CA . ASN F 1 116 ? 64.371 17.654 41.449 1.00 52.53 115 ASN F CA 1
ATOM 8283 C C . ASN F 1 116 ? 65.126 16.331 41.216 1.00 52.28 115 ASN F C 1
ATOM 8284 O O . ASN F 1 116 ? 66.283 16.414 40.792 1.00 55.00 115 ASN F O 1
ATOM 8289 N N . ASP F 1 117 ? 64.482 15.167 41.326 1.00 50.18 116 ASP F N 1
ATOM 8290 C CA . ASP F 1 117 ? 65.121 13.854 41.043 1.00 49.49 116 ASP F CA 1
ATOM 8291 C C . ASP F 1 117 ? 64.844 13.352 39.606 1.00 48.79 116 ASP F C 1
ATOM 8292 O O . ASP F 1 117 ? 65.297 12.274 39.263 1.00 50.35 116 ASP F O 1
ATOM 8297 N N . GLY F 1 118 ? 64.050 14.036 38.790 1.00 47.69 117 GLY F N 1
ATOM 8298 C CA . GLY F 1 118 ? 63.781 13.626 37.391 1.00 47.44 117 GLY F CA 1
ATOM 8299 C C . GLY F 1 118 ? 62.457 12.871 37.219 1.00 46.85 117 GLY F C 1
ATOM 8300 O O . GLY F 1 118 ? 62.201 12.408 36.094 1.00 48.61 117 GLY F O 1
ATOM 8301 N N . SER F 1 119 ? 61.665 12.744 38.290 1.00 45.30 118 SER F N 1
ATOM 8302 C CA . SER F 1 119 ? 60.408 11.962 38.327 1.00 46.09 118 SER F CA 1
ATOM 8303 C C . SER F 1 119 ? 59.385 12.704 39.156 1.00 45.03 118 SER F C 1
ATOM 8304 O O . SER F 1 119 ? 59.800 13.413 40.130 1.00 45.14 118 SER F O 1
ATOM 8307 N N . VAL F 1 120 ? 58.106 12.557 38.783 1.00 45.05 119 VAL F N 1
ATOM 8308 C CA . VAL F 1 120 ? 56.986 13.144 39.575 1.00 43.28 119 VAL F CA 1
ATOM 8309 C C . VAL F 1 120 ? 56.313 12.026 40.367 1.00 43.07 119 VAL F C 1
ATOM 8310 O O . VAL F 1 120 ? 55.820 11.083 39.729 1.00 43.72 119 VAL F O 1
ATOM 8314 N N . ASP F 1 121 ? 56.350 12.092 41.700 1.00 43.25 120 ASP F N 1
ATOM 8315 C CA . ASP F 1 121 ? 55.686 11.090 42.585 1.00 45.43 120 ASP F CA 1
ATOM 8316 C C . ASP F 1 121 ? 54.278 11.578 42.975 1.00 45.47 120 ASP F C 1
ATOM 8317 O O . ASP F 1 121 ? 53.857 12.661 42.531 1.00 41.41 120 ASP F O 1
ATOM 8322 N N . VAL F 1 122 ? 53.572 10.816 43.799 1.00 47.95 121 VAL F N 1
ATOM 8323 C CA . VAL F 1 122 ? 52.125 11.046 44.055 1.00 50.05 121 VAL F CA 1
ATOM 8324 C C . VAL F 1 122 ? 51.912 12.336 44.872 1.00 49.56 121 VAL F C 1
ATOM 8325 O O . VAL F 1 122 ? 50.943 13.018 44.590 1.00 47.79 121 VAL F O 1
ATOM 8329 N N . ASN F 1 123 ? 52.823 12.692 45.779 1.00 51.29 122 ASN F N 1
ATOM 8330 C CA . ASN F 1 123 ? 52.704 13.889 46.661 1.00 52.23 122 ASN F CA 1
ATOM 8331 C C . ASN F 1 123 ? 52.984 15.178 45.889 1.00 48.24 122 ASN F C 1
ATOM 8332 O O . ASN F 1 123 ? 52.193 16.144 46.011 1.00 48.42 122 ASN F O 1
ATOM 8337 N N . GLU F 1 124 ? 54.059 15.188 45.121 1.00 45.96 123 GLU F N 1
ATOM 8338 C CA . GLU F 1 124 ? 54.369 16.261 44.141 1.00 43.88 123 GLU F CA 1
ATOM 8339 C C . GLU F 1 124 ? 53.146 16.509 43.232 1.00 44.52 123 GLU F C 1
ATOM 8340 O O . GLU F 1 124 ? 52.715 17.678 43.080 1.00 42.17 123 GLU F O 1
ATOM 8346 N N . TYR F 1 125 ? 52.582 15.452 42.634 1.00 45.71 124 TYR F N 1
ATOM 8347 C CA . TYR F 1 125 ? 51.445 15.567 41.684 1.00 43.95 124 TYR F CA 1
ATOM 8348 C C . TYR F 1 125 ? 50.242 16.152 42.426 1.00 42.98 124 TYR F C 1
ATOM 8349 O O . TYR F 1 125 ? 49.633 17.140 41.977 1.00 42.95 124 TYR F O 1
ATOM 8358 N N . VAL F 1 126 ? 49.909 15.567 43.566 1.00 44.36 125 VAL F N 1
ATOM 8359 C CA . VAL F 1 126 ? 48.650 15.907 44.275 1.00 45.48 125 VAL F CA 1
ATOM 8360 C C . VAL F 1 126 ? 48.778 17.329 44.826 1.00 44.76 125 VAL F C 1
ATOM 8361 O O . VAL F 1 126 ? 47.758 18.077 44.741 1.00 44.12 125 VAL F O 1
ATOM 8365 N N . THR F 1 127 ? 49.956 17.681 45.359 1.00 43.95 126 THR F N 1
ATOM 8366 C CA . THR F 1 127 ? 50.201 18.987 46.032 1.00 44.19 126 THR F CA 1
ATOM 8367 C C . THR F 1 127 ? 49.885 20.086 45.027 1.00 41.71 126 THR F C 1
ATOM 8368 O O . THR F 1 127 ? 49.019 20.900 45.320 1.00 43.42 126 THR F O 1
ATOM 8372 N N . VAL F 1 128 ? 50.508 20.039 43.854 1.00 39.69 127 VAL F N 1
ATOM 8373 C CA . VAL F 1 128 ? 50.253 21.000 42.748 1.00 39.70 127 VAL F CA 1
ATOM 8374 C C . VAL F 1 128 ? 48.777 21.019 42.321 1.00 40.33 127 VAL F C 1
ATOM 8375 O O . VAL F 1 128 ? 48.272 22.130 42.056 1.00 40.76 127 VAL F O 1
ATOM 8379 N N . HIS F 1 129 ? 48.073 19.879 42.267 1.00 40.59 128 HIS F N 1
ATOM 8380 C CA . HIS F 1 129 ? 46.636 19.832 41.887 1.00 40.73 128 HIS F CA 1
ATOM 8381 C C . HIS F 1 129 ? 45.799 20.490 42.995 1.00 41.27 128 HIS F C 1
ATOM 8382 O O . HIS F 1 129 ? 44.898 21.309 42.677 1.00 40.25 128 HIS F O 1
ATOM 8389 N N . GLU F 1 130 ? 46.074 20.172 44.252 1.00 42.26 129 GLU F N 1
ATOM 8390 C CA . GLU F 1 130 ? 45.350 20.826 45.364 1.00 45.59 129 GLU F CA 1
ATOM 8391 C C . GLU F 1 130 ? 45.496 22.357 45.256 1.00 45.22 129 GLU F C 1
ATOM 8392 O O . GLU F 1 130 ? 44.492 23.038 45.567 1.00 44.12 129 GLU F O 1
ATOM 8398 N N . SER F 1 131 ? 46.683 22.854 44.845 1.00 44.09 130 SER F N 1
ATOM 8399 C CA . SER F 1 131 ? 47.028 24.296 44.750 1.00 45.24 130 SER F CA 1
ATOM 8400 C C . SER F 1 131 ? 46.075 24.989 43.766 1.00 45.20 130 SER F C 1
ATOM 8401 O O . SER F 1 131 ? 45.735 26.164 43.989 1.00 43.66 130 SER F O 1
ATOM 8404 N N . PHE F 1 132 ? 45.632 24.247 42.751 1.00 45.72 131 PHE F N 1
ATOM 8405 C CA . PHE F 1 132 ? 44.714 24.702 41.676 1.00 45.22 131 PHE F CA 1
ATOM 8406 C C . PHE F 1 132 ? 43.261 24.385 42.029 1.00 45.60 131 PHE F C 1
ATOM 8407 O O . PHE F 1 132 ? 42.440 24.505 41.136 1.00 45.47 131 PHE F O 1
ATOM 8415 N N . GLY F 1 133 ? 42.975 24.046 43.293 1.00 46.04 132 GLY F N 1
ATOM 8416 C CA . GLY F 1 133 ? 41.629 23.759 43.808 1.00 47.37 132 GLY F CA 1
ATOM 8417 C C . GLY F 1 133 ? 41.102 22.375 43.422 1.00 47.18 132 GLY F C 1
ATOM 8418 O O . GLY F 1 133 ? 39.941 22.150 43.674 1.00 48.68 132 GLY F O 1
ATOM 8419 N N . LEU F 1 134 ? 41.887 21.479 42.813 1.00 47.09 133 LEU F N 1
ATOM 8420 C CA . LEU F 1 134 ? 41.391 20.107 42.473 1.00 47.07 133 LEU F CA 1
ATOM 8421 C C . LEU F 1 134 ? 41.267 19.227 43.712 1.00 48.11 133 LEU F C 1
ATOM 8422 O O . LEU F 1 134 ? 42.037 19.403 44.687 1.00 47.99 133 LEU F O 1
ATOM 8427 N N . ASN F 1 135 ? 40.333 18.283 43.624 1.00 50.04 134 ASN F N 1
ATOM 8428 C CA . ASN F 1 135 ? 39.981 17.316 44.695 1.00 52.19 134 ASN F CA 1
ATOM 8429 C C . ASN F 1 135 ? 41.136 16.325 44.884 1.00 52.48 134 ASN F C 1
ATOM 8430 O O . ASN F 1 135 ? 41.625 15.747 43.870 1.00 51.44 134 ASN F O 1
ATOM 8435 N N . LYS F 1 136 ? 41.551 16.145 46.136 1.00 55.38 135 LYS F N 1
ATOM 8436 C CA . LYS F 1 136 ? 42.769 15.395 46.550 1.00 57.54 135 LYS F CA 1
ATOM 8437 C C . LYS F 1 136 ? 42.616 13.915 46.178 1.00 58.17 135 LYS F C 1
ATOM 8438 O O . LYS F 1 136 ? 43.527 13.377 45.519 1.00 56.86 135 LYS F O 1
ATOM 8444 N N . GLU F 1 137 ? 41.501 13.288 46.564 1.00 59.80 136 GLU F N 1
ATOM 8445 C CA . GLU F 1 137 ? 41.217 11.865 46.255 1.00 62.05 136 GLU F CA 1
ATOM 8446 C C . GLU F 1 137 ? 41.163 11.657 44.736 1.00 58.97 136 GLU F C 1
ATOM 8447 O O . GLU F 1 137 ? 41.646 10.613 44.276 1.00 58.69 136 GLU F O 1
ATOM 8453 N N . GLU F 1 138 ? 40.555 12.566 43.974 1.00 57.16 137 GLU F N 1
ATOM 8454 C CA . GLU F 1 138 ? 40.391 12.369 42.506 1.00 56.21 137 GLU F CA 1
ATOM 8455 C C . GLU F 1 138 ? 41.732 12.561 41.774 1.00 53.49 137 GLU F C 1
ATOM 8456 O O . GLU F 1 138 ? 41.949 11.905 40.736 1.00 52.51 137 GLU F O 1
ATOM 8462 N N . SER F 1 139 ? 42.594 13.448 42.256 1.00 50.67 138 SER F N 1
ATOM 8463 C CA . SER F 1 139 ? 43.934 13.679 41.667 1.00 48.89 138 SER F CA 1
ATOM 8464 C C . SER F 1 139 ? 44.814 12.466 42.009 1.00 50.16 138 SER F C 1
ATOM 8465 O O . SER F 1 139 ? 45.641 12.085 41.151 1.00 48.94 138 SER F O 1
ATOM 8468 N N . THR F 1 140 ? 44.600 11.848 43.175 1.00 52.12 139 THR F N 1
ATOM 8469 C CA . THR F 1 140 ? 45.308 10.607 43.610 1.00 56.43 139 THR F CA 1
ATOM 8470 C C . THR F 1 140 ? 44.918 9.471 42.649 1.00 58.68 139 THR F C 1
ATOM 8471 O O . THR F 1 140 ? 45.816 8.796 42.146 1.00 60.72 139 THR F O 1
ATOM 8475 N N . GLU F 1 141 ? 43.634 9.302 42.354 1.00 61.40 140 GLU F N 1
ATOM 8476 C CA . GLU F 1 141 ? 43.148 8.365 41.305 1.00 63.64 140 GLU F CA 1
ATOM 8477 C C . GLU F 1 141 ? 43.793 8.695 39.961 1.00 60.17 140 GLU F C 1
ATOM 8478 O O . GLU F 1 141 ? 44.262 7.765 39.303 1.00 58.45 140 GLU F O 1
ATOM 8484 N N . ALA F 1 142 ? 43.783 9.967 39.553 1.00 57.08 141 ALA F N 1
ATOM 8485 C CA . ALA F 1 142 ? 44.339 10.395 38.245 1.00 57.06 141 ALA F CA 1
ATOM 8486 C C . ALA F 1 142 ? 45.795 9.910 38.132 1.00 58.68 141 ALA F C 1
ATOM 8487 O O . ALA F 1 142 ? 46.135 9.308 37.093 1.00 60.78 141 ALA F O 1
ATOM 8489 N N . PHE F 1 143 ? 46.608 10.175 39.165 1.00 57.51 142 PHE F N 1
ATOM 8490 C CA . PHE F 1 143 ? 48.006 9.712 39.304 1.00 57.16 142 PHE F CA 1
ATOM 8491 C C . PHE F 1 143 ? 48.080 8.190 39.072 1.00 57.30 142 PHE F C 1
ATOM 8492 O O . PHE F 1 143 ? 48.712 7.789 38.125 1.00 55.67 142 PHE F O 1
ATOM 8500 N N . LYS F 1 144 ? 47.412 7.365 39.864 1.00 63.04 143 LYS F N 1
ATOM 8501 C CA . LYS F 1 144 ? 47.412 5.878 39.675 1.00 66.00 143 LYS F CA 1
ATOM 8502 C C . LYS F 1 144 ? 47.222 5.527 38.193 1.00 65.63 143 LYS F C 1
ATOM 8503 O O . LYS F 1 144 ? 48.070 4.842 37.654 1.00 68.85 143 LYS F O 1
ATOM 8509 N N . LYS F 1 145 ? 46.167 6.021 37.553 1.00 65.74 144 LYS F N 1
ATOM 8510 C CA . LYS F 1 145 ? 45.860 5.823 36.102 1.00 66.57 144 LYS F CA 1
ATOM 8511 C C . LYS F 1 145 ? 46.997 6.292 35.168 1.00 62.22 144 LYS F C 1
ATOM 8512 O O . LYS F 1 145 ? 47.174 5.690 34.065 1.00 62.45 144 LYS F O 1
ATOM 8518 N N . LEU F 1 146 ? 47.724 7.346 35.534 1.00 56.18 145 LEU F N 1
ATOM 8519 C CA . LEU F 1 146 ? 48.886 7.814 34.731 1.00 54.37 145 LEU F CA 1
ATOM 8520 C C . LEU F 1 146 ? 50.103 6.889 34.944 1.00 56.04 145 LEU F C 1
ATOM 8521 O O . LEU F 1 146 ? 50.760 6.551 33.934 1.00 57.91 145 LEU F O 1
ATOM 8526 N N . ALA F 1 147 ? 50.367 6.471 36.195 1.00 55.26 146 ALA F N 1
ATOM 8527 C CA . ALA F 1 147 ? 51.668 5.929 36.668 1.00 55.62 146 ALA F CA 1
ATOM 8528 C C . ALA F 1 147 ? 51.816 4.433 36.349 1.00 58.15 146 ALA F C 1
ATOM 8529 O O . ALA F 1 147 ? 52.927 3.910 36.599 1.00 57.92 146 ALA F O 1
ATOM 8531 N N . LYS F 1 148 ? 50.735 3.787 35.873 1.00 59.78 147 LYS F N 1
ATOM 8532 C CA . LYS F 1 148 ? 50.643 2.371 35.386 1.00 62.87 147 LYS F CA 1
ATOM 8533 C C . LYS F 1 148 ? 51.488 1.464 36.287 1.00 64.21 147 LYS F C 1
ATOM 8534 O O . LYS F 1 148 ? 52.418 0.794 35.794 1.00 66.35 147 LYS F O 1
ATOM 8540 N N . GLY F 1 149 ? 51.171 1.467 37.582 1.00 65.22 148 GLY F N 1
ATOM 8541 C CA . GLY F 1 149 ? 51.788 0.587 38.588 1.00 65.99 148 GLY F CA 1
ATOM 8542 C C . GLY F 1 149 ? 53.049 1.145 39.244 1.00 65.35 148 GLY F C 1
ATOM 8543 O O . GLY F 1 149 ? 53.455 0.524 40.229 1.00 66.06 148 GLY F O 1
ATOM 8544 N N . LYS F 1 150 ? 53.677 2.235 38.758 1.00 62.75 149 LYS F N 1
ATOM 8545 C CA . LYS F 1 150 ? 54.978 2.730 39.309 1.00 62.95 149 LYS F CA 1
ATOM 8546 C C . LYS F 1 150 ? 54.749 3.814 40.369 1.00 62.23 149 LYS F C 1
ATOM 8547 O O . LYS F 1 150 ? 53.730 4.517 40.301 1.00 59.88 149 LYS F O 1
ATOM 8553 N N . ASP F 1 151 ? 55.720 4.010 41.262 1.00 63.01 150 ASP F N 1
ATOM 8554 C CA . ASP F 1 151 ? 55.570 4.965 42.392 1.00 62.40 150 ASP F CA 1
ATOM 8555 C C . ASP F 1 151 ? 55.860 6.410 41.914 1.00 58.32 150 ASP F C 1
ATOM 8556 O O . ASP F 1 151 ? 55.541 7.370 42.668 1.00 57.28 150 ASP F O 1
ATOM 8561 N N . SER F 1 152 ? 56.369 6.595 40.693 1.00 54.60 151 SER F N 1
ATOM 8562 C CA . SER F 1 152 ? 56.606 7.943 40.126 1.00 52.13 151 SER F CA 1
ATOM 8563 C C . SER F 1 152 ? 56.511 7.907 38.602 1.00 50.44 151 SER F C 1
ATOM 8564 O O . SER F 1 152 ? 56.589 6.808 38.015 1.00 52.02 151 SER F O 1
ATOM 8567 N N . ILE F 1 153 ? 56.297 9.081 38.024 1.00 48.06 152 ILE F N 1
ATOM 8568 C CA . ILE F 1 153 ? 56.210 9.325 36.559 1.00 47.40 152 ILE F CA 1
ATOM 8569 C C . ILE F 1 153 ? 57.504 9.973 36.076 1.00 46.08 152 ILE F C 1
ATOM 8570 O O . ILE F 1 153 ? 57.790 11.168 36.460 1.00 45.94 152 ILE F O 1
ATOM 8575 N N . SER F 1 154 ? 58.210 9.239 35.213 1.00 45.67 153 SER F N 1
ATOM 8576 C CA . SER F 1 154 ? 59.520 9.621 34.624 1.00 44.79 153 SER F CA 1
ATOM 8577 C C . SER F 1 154 ? 59.298 10.774 33.637 1.00 42.44 153 SER F C 1
ATOM 8578 O O . SER F 1 154 ? 58.167 10.946 33.144 1.00 39.28 153 SER F O 1
ATOM 8581 N N . TRP F 1 155 ? 60.351 11.541 33.339 1.00 41.76 154 TRP F N 1
ATOM 8582 C CA . TRP F 1 155 ? 60.282 12.599 32.308 1.00 40.57 154 TRP F CA 1
ATOM 8583 C C . TRP F 1 155 ? 59.842 12.004 30.957 1.00 41.34 154 TRP F C 1
ATOM 8584 O O . TRP F 1 155 ? 58.963 12.610 30.340 1.00 40.27 154 TRP F O 1
ATOM 8595 N N . ALA F 1 156 ? 60.363 10.836 30.552 1.00 44.29 155 ALA F N 1
ATOM 8596 C CA . ALA F 1 156 ? 60.000 10.142 29.282 1.00 45.31 155 ALA F CA 1
ATOM 8597 C C . ALA F 1 156 ? 58.491 9.839 29.264 1.00 45.22 155 ALA F C 1
ATOM 8598 O O . ALA F 1 156 ? 57.847 10.221 28.256 1.00 45.48 155 ALA F O 1
ATOM 8600 N N . ASP F 1 157 ? 57.942 9.251 30.344 1.00 44.93 156 ASP F N 1
ATOM 8601 C CA . ASP F 1 157 ? 56.512 8.851 30.459 1.00 44.00 156 ASP F CA 1
ATOM 8602 C C . ASP F 1 157 ? 55.626 10.103 30.490 1.00 42.51 156 ASP F C 1
ATOM 8603 O O . ASP F 1 157 ? 54.586 10.155 29.794 1.00 41.13 156 ASP F O 1
ATOM 8608 N N . PHE F 1 158 ? 56.037 11.128 31.232 1.00 41.94 157 PHE F N 1
ATOM 8609 C CA . PHE F 1 158 ? 55.286 12.389 31.330 1.00 40.11 157 PHE F CA 1
ATOM 8610 C C . PHE F 1 158 ? 55.127 13.017 29.937 1.00 38.83 157 PHE F C 1
ATOM 8611 O O . PHE F 1 158 ? 54.033 13.533 29.635 1.00 37.80 157 PHE F O 1
ATOM 8619 N N . GLN F 1 159 ? 56.153 12.994 29.099 1.00 39.67 158 GLN F N 1
ATOM 8620 C CA . GLN F 1 159 ? 56.053 13.626 27.748 1.00 39.78 158 GLN F CA 1
ATOM 8621 C C . GLN F 1 159 ? 55.026 12.886 26.886 1.00 40.71 158 GLN F C 1
ATOM 8622 O O . GLN F 1 159 ? 54.289 13.579 26.201 1.00 39.37 158 GLN F O 1
ATOM 8628 N N . GLU F 1 160 ? 55.007 11.545 26.902 1.00 43.29 159 GLU F N 1
ATOM 8629 C CA . GLU F 1 160 ? 54.040 10.731 26.115 1.00 45.21 159 GLU F CA 1
ATOM 8630 C C . GLU F 1 160 ? 52.622 11.074 26.575 1.00 42.59 159 GLU F C 1
ATOM 8631 O O . GLU F 1 160 ? 51.789 11.300 25.684 1.00 41.37 159 GLU F O 1
ATOM 8637 N N . LEU F 1 161 ? 52.387 11.122 27.890 1.00 40.66 160 LEU F N 1
ATOM 8638 C CA . LEU F 1 161 ? 51.055 11.427 28.475 1.00 40.20 160 LEU F CA 1
ATOM 8639 C C . LEU F 1 161 ? 50.612 12.844 28.118 1.00 38.83 160 LEU F C 1
ATOM 8640 O O . LEU F 1 161 ? 49.423 13.013 27.737 1.00 36.64 160 LEU F O 1
ATOM 8645 N N . TRP F 1 162 ? 51.563 13.796 28.178 1.00 38.07 161 TRP F N 1
ATOM 8646 C CA . TRP F 1 162 ? 51.367 15.217 27.818 1.00 37.56 161 TRP F CA 1
ATOM 8647 C C . TRP F 1 162 ? 50.856 15.310 26.369 1.00 38.25 161 TRP F C 1
ATOM 8648 O O . TRP F 1 162 ? 49.821 15.950 26.130 1.00 37.05 161 TRP F O 1
ATOM 8659 N N . LYS F 1 163 ? 51.587 14.738 25.426 1.00 41.03 162 LYS F N 1
ATOM 8660 C CA . LYS F 1 163 ? 51.246 14.816 23.982 1.00 42.87 162 LYS F CA 1
ATOM 8661 C C . LYS F 1 163 ? 49.858 14.207 23.741 1.00 41.96 162 LYS F C 1
ATOM 8662 O O . LYS F 1 163 ? 49.071 14.812 22.988 1.00 41.52 162 LYS F O 1
ATOM 8668 N N . GLU F 1 164 ? 49.563 13.093 24.393 1.00 39.75 163 GLU F N 1
ATOM 8669 C CA . GLU F 1 164 ? 48.218 12.481 24.333 1.00 40.15 163 GLU F CA 1
ATOM 8670 C C . GLU F 1 164 ? 47.153 13.488 24.782 1.00 37.82 163 GLU F C 1
ATOM 8671 O O . GLU F 1 164 ? 46.133 13.605 24.081 1.00 37.42 163 GLU F O 1
ATOM 8677 N N . TYR F 1 165 ? 47.321 14.131 25.937 1.00 35.96 164 TYR F N 1
ATOM 8678 C CA . TYR F 1 165 ? 46.303 15.074 26.467 1.00 35.85 164 TYR F CA 1
ATOM 8679 C C . TYR F 1 165 ? 45.988 16.121 25.385 1.00 35.64 164 TYR F C 1
ATOM 8680 O O . TYR F 1 165 ? 44.790 16.444 25.132 1.00 34.34 164 TYR F O 1
ATOM 8689 N N . PHE F 1 166 ? 47.028 16.691 24.769 1.00 36.25 165 PHE F N 1
ATOM 8690 C CA . PHE F 1 166 ? 46.903 17.873 23.869 1.00 36.01 165 PHE F CA 1
ATOM 8691 C C . PHE F 1 166 ? 46.500 17.450 22.446 1.00 37.49 165 PHE F C 1
ATOM 8692 O O . PHE F 1 166 ? 45.748 18.230 21.796 1.00 37.46 165 PHE F O 1
ATOM 8700 N N . SER F 1 167 ? 46.892 16.251 21.979 1.00 37.96 166 SER F N 1
ATOM 8701 C CA . SER F 1 167 ? 46.727 15.834 20.564 1.00 38.80 166 SER F CA 1
ATOM 8702 C C . SER F 1 167 ? 45.540 14.864 20.380 1.00 39.12 166 SER F C 1
ATOM 8703 O O . SER F 1 167 ? 45.011 14.863 19.286 1.00 40.28 166 SER F O 1
ATOM 8706 N N . SER F 1 168 ? 45.210 14.005 21.348 1.00 37.36 167 SER F N 1
ATOM 8707 C CA . SER F 1 168 ? 44.219 12.910 21.134 1.00 37.10 167 SER F CA 1
ATOM 8708 C C . SER F 1 168 ? 42.760 13.430 21.078 1.00 34.97 167 SER F C 1
ATOM 8709 O O . SER F 1 168 ? 42.313 14.117 21.990 1.00 33.04 167 SER F O 1
ATOM 8712 N N . ASP F 1 169 ? 42.010 12.987 20.082 1.00 36.67 168 ASP F N 1
ATOM 8713 C CA . ASP F 1 169 ? 40.543 13.202 19.953 1.00 36.95 168 ASP F CA 1
ATOM 8714 C C . ASP F 1 169 ? 39.747 12.168 20.766 1.00 39.15 168 ASP F C 1
ATOM 8715 O O . ASP F 1 169 ? 38.516 12.312 20.898 1.00 39.98 168 ASP F O 1
ATOM 8720 N N . ASP F 1 170 ? 40.407 11.133 21.285 1.00 41.60 169 ASP F N 1
ATOM 8721 C CA . ASP F 1 170 ? 39.750 10.015 22.009 1.00 43.21 169 ASP F CA 1
ATOM 8722 C C . ASP F 1 170 ? 39.436 10.482 23.425 1.00 44.11 169 ASP F C 1
ATOM 8723 O O . ASP F 1 170 ? 40.347 10.900 24.149 1.00 45.81 169 ASP F O 1
ATOM 8728 N N . PRO F 1 171 ? 38.157 10.479 23.877 1.00 45.91 170 PRO F N 1
ATOM 8729 C CA . PRO F 1 171 ? 37.842 10.901 25.249 1.00 46.20 170 PRO F CA 1
ATOM 8730 C C . PRO F 1 171 ? 38.340 9.940 26.352 1.00 49.92 170 PRO F C 1
ATOM 8731 O O . PRO F 1 171 ? 38.225 10.330 27.487 1.00 54.16 170 PRO F O 1
ATOM 8735 N N . ASP F 1 172 ? 38.850 8.740 26.026 1.00 50.66 171 ASP F N 1
ATOM 8736 C CA . ASP F 1 172 ? 39.327 7.736 27.033 1.00 52.52 171 ASP F CA 1
ATOM 8737 C C . ASP F 1 172 ? 40.744 7.196 26.697 1.00 50.48 171 ASP F C 1
ATOM 8738 O O . ASP F 1 172 ? 40.869 6.042 26.400 1.00 51.02 171 ASP F O 1
ATOM 8743 N N . VAL F 1 173 ? 41.788 8.033 26.823 1.00 47.42 172 VAL F N 1
ATOM 8744 C CA . VAL F 1 173 ? 43.214 7.586 26.807 1.00 45.15 172 VAL F CA 1
ATOM 8745 C C . VAL F 1 173 ? 43.844 8.035 28.117 1.00 42.78 172 VAL F C 1
ATOM 8746 O O . VAL F 1 173 ? 43.422 9.015 28.694 1.00 40.97 172 VAL F O 1
ATOM 8750 N N . PRO F 1 174 ? 44.820 7.299 28.678 1.00 42.84 173 PRO F N 1
ATOM 8751 C CA . PRO F 1 174 ? 45.421 7.680 29.955 1.00 42.10 173 PRO F CA 1
ATOM 8752 C C . PRO F 1 174 ? 45.897 9.135 30.052 1.00 39.58 173 PRO F C 1
ATOM 8753 O O . PRO F 1 174 ? 45.870 9.737 31.122 1.00 39.83 173 PRO F O 1
ATOM 8757 N N . GLY F 1 175 ? 46.393 9.657 28.935 1.00 39.32 174 GLY F N 1
ATOM 8758 C CA . GLY F 1 175 ? 46.967 11.006 28.861 1.00 38.26 174 GLY F CA 1
ATOM 8759 C C . GLY F 1 175 ? 45.926 12.065 29.218 1.00 38.29 174 GLY F C 1
ATOM 8760 O O . GLY F 1 175 ? 46.307 13.114 29.703 1.00 34.85 174 GLY F O 1
ATOM 8761 N N . ASN F 1 176 ? 44.630 11.766 29.044 1.00 40.42 175 ASN F N 1
ATOM 8762 C CA . ASN F 1 176 ? 43.548 12.761 29.300 1.00 40.80 175 ASN F CA 1
ATOM 8763 C C . ASN F 1 176 ? 43.516 13.141 30.788 1.00 40.94 175 ASN F C 1
ATOM 8764 O O . ASN F 1 176 ? 42.884 14.148 31.106 1.00 38.70 175 ASN F O 1
ATOM 8769 N N . TYR F 1 177 ? 44.173 12.353 31.647 1.00 42.94 176 TYR F N 1
ATOM 8770 C CA . TYR F 1 177 ? 44.086 12.455 33.129 1.00 46.25 176 TYR F CA 1
ATOM 8771 C C . TYR F 1 177 ? 45.180 13.353 33.718 1.00 43.88 176 TYR F C 1
ATOM 8772 O O . TYR F 1 177 ? 45.169 13.662 34.897 1.00 44.32 176 TYR F O 1
ATOM 8781 N N . ILE F 1 178 ? 46.138 13.730 32.907 1.00 43.57 177 ILE F N 1
ATOM 8782 C CA . ILE F 1 178 ? 47.368 14.424 33.387 1.00 45.78 177 ILE F CA 1
ATOM 8783 C C . ILE F 1 178 ? 47.018 15.737 34.117 1.00 43.53 177 ILE F C 1
ATOM 8784 O O . ILE F 1 178 ? 47.816 16.148 34.957 1.00 43.34 177 ILE F O 1
ATOM 8789 N N . PHE F 1 179 ? 45.889 16.390 33.822 1.00 42.38 178 PHE F N 1
ATOM 8790 C CA . PHE F 1 179 ? 45.472 17.642 34.518 1.00 40.86 178 PHE F CA 1
ATOM 8791 C C . PHE F 1 179 ? 44.329 17.299 35.462 1.00 42.98 178 PHE F C 1
ATOM 8792 O O . PHE F 1 179 ? 43.498 18.184 35.767 1.00 40.09 178 PHE F O 1
ATOM 8800 N N . GLY F 1 180 ? 44.327 16.046 35.928 1.00 44.01 179 GLY F N 1
ATOM 8801 C CA . GLY F 1 180 ? 43.337 15.508 36.881 1.00 49.18 179 GLY F CA 1
ATOM 8802 C C . GLY F 1 180 ? 41.960 15.466 36.233 1.00 53.30 179 GLY F C 1
ATOM 8803 O O . GLY F 1 180 ? 41.867 15.739 34.991 1.00 55.84 179 GLY F O 1
ATOM 8804 N N . ARG F 1 181 ? 40.920 15.220 37.027 1.00 57.43 180 ARG F N 1
ATOM 8805 C CA . ARG F 1 181 ? 39.543 14.979 36.530 1.00 60.36 180 ARG F CA 1
ATOM 8806 C C . ARG F 1 181 ? 39.029 16.184 35.731 1.00 60.16 180 ARG F C 1
ATOM 8807 O O . ARG F 1 181 ? 39.130 17.317 36.229 1.00 58.46 180 ARG F O 1
ATOM 8815 N N . LEU F 1 182 ? 38.386 15.900 34.592 1.00 63.60 181 LEU F N 1
ATOM 8816 C CA . LEU F 1 182 ? 37.994 16.878 33.542 1.00 64.10 181 LEU F CA 1
ATOM 8817 C C . LEU F 1 182 ? 36.712 17.618 33.942 1.00 64.46 181 LEU F C 1
ATOM 8818 O O . LEU F 1 182 ? 35.753 16.969 34.340 1.00 72.05 181 LEU F O 1
#

InterPro domains:
  IPR002048 EF-hand domain [PF13202] (67-85)
  IPR002048 EF-hand domain [PS50222] (67-92)
  IPR002048 EF-hand domain [PS50222] (99-134)
  IPR011992 EF-hand domain pair [SSF47473] (2-178)
  IPR018247 EF-Hand 1, calcium-binding site [PS00018] (19-31)
  IPR018247 EF-Hand 1, calcium-binding site [PS00018] (70-82)
  IPR018247 EF-Hand 1, calcium-binding site [PS00018] (112-124)

Solvent-accessible surface area: 50537 Å² total; per-residue (Å²): 112,34,41,88,41,28,78,74,1,2,33,1,0,2,46,12,12,3,4,17,58,87,69,41,44,0,34,94,99,1,4,57,56,2,0,69,44,0,1,152,98,50,66,71,62,106,64,28,118,38,14,64,130,5,41,105,18,6,22,58,7,5,73,20,0,58,167,70,6,19,98,105,64,75,28,79,0,50,65,116,24,0,34,50,15,10,47,105,16,16,74,55,24,48,62,6,98,118,21,17,84,113,5,5,91,16,24,14,100,8,6,12,48,72,138,100,29,7,1,52,46,100,16,2,4,35,5,3,65,16,24,69,31,75,97,111,70,1,36,97,3,7,136,117,1,5,69,79,54,124,22,5,2,70,9,14,6,38,22,2,8,115,23,0,2,74,26,84,38,95,90,32,57,0,3,52,6,6,0,79,36,23,33,170,122,17,40,87,46,30,67,59,2,0,3,0,1,1,30,6,12,4,5,17,60,124,53,19,38,0,32,95,91,0,4,66,47,2,0,65,21,2,1,107,65,53,67,66,62,109,64,27,116,36,28,64,128,6,42,122,20,5,31,50,6,13,102,13,0,54,169,61,5,14,100,105,57,77,32,86,0,48,48,99,25,0,32,54,18,9,64,86,14,45,153,54,100,87,56,10,135,120,18,14,81,103,5,6,107,12,23,15,102,7,6,9,50,71,138,99,37,22,1,52,45,103,14,2,12,50,6,2,39,16,22,65,24,58,54,104,62,1,53,73,2,6,119,86,4,7,132,58,142,118,50,5,46,77,64,82,6,72,118,8,8,114,50,0,0,47,23,84,65,89,123,28,38,0,14,80,4,7,1,118,50,60,7,163,16,42,66,44,38,37,64,2,1,25,1,1,0,41,14,11,4,5,19,61,119,72,16,41,0,60,94,99,0,4,51,52,2,1,73,42,0,1,148,90,49,64,68,61,107,63,28,122,38,28,63,119,7,29,106,36,7,23,59,5,12,103,20,0,52,163,47,6,15,76,2,39,46,37,52,0,26,14,80,13,0,20,54,25,42,57,198,114,67,30,93,49,14,23,56,110,3,1,104,21,26,14,109,11,6,9,47,71,132,101,38,18,0,50,57,103,9,1,8,27,7,2,68,14,22,67,41,77,117,134,78,1,40,103,2,6,139,107,5,5,146,78,109,127,30,4,32,76,72,38,3,31,26,15,3,68,36,1,2,68,24,59,67,99,122,32,56,0,6,68,4,5,0,86,29,38,37,157,17,43,58,48,36,21,59,2,1,22,13,1,0,13,16,12,6,2,13,14,77,38,33,45,0,54,64,71,1,6,51,1,2,0,41,16,0,0,95,78,54,65,70,60,102,60,29,121,37,28,68,122,7,26,105,29,4,26,62,7,5,48,16,0,2,62,30,3,2,75,42,7,39,5,62,0,35,58,78,22,0,24,55,8,10,31,77,8,55,192,69,99,83,49,10,126,100,18,20,72,103,5,6,109,31,30,13,94,6,6,7,52,71,122,100,34,20,2,49,36,106,17,2,11,34,6,2,51,2,27,44,46,82,118,140,74,2,46,106,3,2,114,78,1,4,112,50,134,115,46,6,43,75,63,55,6,57,120,8,6,119,53,1,7,78,22,76,82,89,89,25,48,0,3,4,5,6,0,65,8,10,39,228,125,5,41,124,45,31,45,152,4,1,53,21,2,0,52,25,17,7,4,18,54,125,66,40,44,0,40,92,98,1,6,50,58,2,1,78,47,1,1,145,68,49,37,43,19,111,59,1,66,17,37,63,106,8,35,115,40,6,39,64,10,8,99,21,0,49,173,61,3,14,98,104,63,82,24,88,0,51,68,114,23,0,30,48,10,7,46,108,17,38,149,76,92,65,69,4,120,118,21,32,76,120,8,5,90,34,34,4,80,18,4,2,49,70,118,106,36,26,0,54,44,110,12,1,10,36,6,4,44,12,27,59,36,19,104,95,73,2,38,52,5,1,66,72,3,7,102,7,112,114,38,3,40,71,62,71,4,52,129,10,5,105,54,1,4,75,21,83,68,91,103,26,47,0,4,52,5,6,0,112,103,100,82,4,0,56,7,29,42,120,4,1,50,22,1,0,49,24,16,5,3,18,70,127,66,33,48,0,18,77,101,0,7,56,52,1,1,86,44,0,1,162,88,49,66,74,61,107,59,31,108,38,32,62,113,9,29,116,26,7,35,58,8,11,101,22,0,51,165,54,3,9,96,100,54,92,30,80,0,55,70,112,24,0,29,53,16,6,42,111,12,31,138,72,88,62,70,3,114,118,20,27,72,111,5,3,137,21,32,16,103,11,7,7,42,70,122,103,39,22,0,49,39,105,13,1,11,32,7,3,64,12,25,68,33,83,127,141,59,1,44,100,2,2,106,101,4,7,131,88,123,126,25,3,39,83,68,53,4,57,122,8,4,92,53,0,2,69,23,15,37,66,112,26,54,0,4,66,6,8,0,142,82

Secondary structure (DSSP, 8-state):
---HHHHHHHHHIIIIII-TT-SSEE-HHHHHHHHHHHHHHHT--TTSHHHHHHHHHHHHHHHHHHHHH-TT-SS-EEHHHHHHHHHHHHH-GGGGHHHHHHHHHHHHHHH-TT-SSEEEHHHHHHHHHHTT--HHHHHHHHHHHHTT-SEEEHHHHHHHHHHHHH---TT-GGGGTTSSPP-/--S-HHHHHHHHHIIIIII-TT-SSSB-HHHHHHHHHHHHHHHT--TTSHHHHHHHHHHHHHHHHHHHHH-TT-SS-B-HHHHHHHHHHHHH-GGGTHHHHHHHHHHHHHHH-TT-SSEEEHHHHHHHHHHTT--HHHHHHHHHHHTTT-SEEEHHHHHHHHHHHHH---TT-GGGGTT-S---/---HHHHHHHHHHIIIII-TT-SSEE-HHHHHHHHHHHHHHHT--TTSHHHHHHHHHHHHHHHHHHHHH-TT-SS-EEHHHHHHHHH--HHHHHHHHHHHHHHHHH-TT-SSEEEHHHHHHHHHHTT--HHHHHHHHHHHHTT-SEEEHHHHHHHHHHHHH---TTSGGGGTT---B-/---HHHHHHHHHHIIIII-TT-SSEE-HHHHHHHHHHHHHHHT--TTSHHHHHHHHHHHHHHHHHHHHH-TTSSS-EEHHHHHHHHHHHHH-GGGGHHHHHHHHHHHHHHH-TT-SSEEEHHHHHHHHHHTT--HHHHHHHHHHHHTT-SEEEHHHHHHHHHHHHH---SS-GGGGTTS--B-/--S-HHHHHHHHHIIIIII-TT-SSSB-HHHHHHHHHHHHHHHT--TTSHHHHHHHHHHHHHHHHHHHHH-TT-SS-B-HHHHHHHHHHHHH-HHHHHHHHHHHHHHHHHHH-TT-SSEEEHHHHHHHHHHTT--HHHHHHHHHHHTTT-SEEEHHHHHHHHHHHHH---SSSGGGGTTS--/--S-HHHHHHHHHIIIIII-TT-SSSB-HHHHHHHHHHHHHHHT--TTSHHHHHHHHHHHHHHHHHHHHH-TT-SS-B-HHHHHHHHHHHHH-THHHHHHHHHHHHHHHHHH-TT-SSEEEHHHHHHHHHHTT--HHHHHHHHHHHHTT-SEEEHHHHHHHHHHHHH---SSSGGGGTTS--

Nearest PDB structures (foldseek):
  7pjd-assembly6_F  TM=1.002E+00  e=2.688E-27  Bombyx mori
  7pjd-assembly3_C  TM=9.895E-01  e=5.600E-25  Bombyx mori
  6kth-assembly1_A  TM=8.799E-01  e=3.736E-16  Bombyx mori
  4ndb-assembly2_B  TM=8.969E-01  e=1.124E-12  Doryteuthis pealeii
  4ndc-assembly2_B  TM=8.787E-01  e=1.791E-11  Doryteuthis pealeii

CATH classification: 1.10.238.10

B-factor: mean 44.26, std 11.12, range [26.07, 103.58]

Foldseek 3Di:
DAFVLLLLLLVQCCQQVQQLVNPQKGALVSLVLLLVLLCVLVVNDCVHPLSVVLSVLSSVLLVLVCVQQVPVPPRIHHSCSSVVSVVVCVVPVVVCPVSLVSNLVSVQVNLPSVPPQWHFLCSQLSSLVSSPDDSVQLSVLVCLQQVPDRTHHSVSSVVLSCCSNPPSDNDDSSVQSSTDGDD/DLDDPLQLLLLVLCCQQVQQLVNPQKGALVSLVLLLVLLCVLVVNDPVHPLSVVSNVLSSVLLVLCCVQQVVVNPRIHHSVSSVVSVSVCSVPVVVCPPSLVSNLVSVQVQQPSVPPQKHFLCSQLSSLVSSPHDSVQLSVLVCLLVVNDGIAGSVSSVVLSCCSNPNPDNRHSSVSSNTDGPD/DDDPLQLLLLVLCCQQVQQLVNPQKGALVSLQLLLVLLCVLVVNDPVHPVSVVSNVLSSVLLVLCCVQQVPVNPRMHHSVSSVVVVVDVSSVVNLVSVLVSVQVQLPPVPPQWHFLCSQLSSLVSSPDDSVQLSVLCCLQPVPDRIGGSVSSVVLSCCCNPPPDNPHSSVASNTDSDD/DDDPLLLLLLVLCVQQPQQLVNPQKGALVNLLLLLVLLCVLVVNDPVRPLSVVSSVLSSVLLVLCQVQFVVVPPRIHHSVSSVVSVVVCVVPVVVCPPSLVSNLVSVQVQLPSVPPQKHFLCSQLSSSVSSVDDSVQSSVLVCLQVVNDGIAGSVSSVVLSCCCNPDSDPSHSSVSSNTDRDD/DLDAVLLLVLLVLCVQQVQQLVNPQKGALVSLVLLLVLLCVLVVNDPVHPVSVVSNVLSSVLLVLCCVQQVVVNPRIHHSCSSVVSVSVCSVPVVVVPVSLVVVLVSVQVQLPPVPPQKHFLVSQQSSLVSSVDDNVQLSVLVCLLVVNDRIGGSVSSVVLSCCSNPPPDNDHSSVCSSTDD/DLDFVLLLVLLVLCCQQVQQLVNPQKGALVSLVLLLVLLCVLVVPDPPHPSSVVSNVLSSVLLVLCCVQQVVVSPRIHHSCSSVVSVSVCSVPVPVVPPSLVVNLVSVQVQLPPVPPQWHFLCSQLSSLVSSVDDNVQSSVLCCLQQVPDRTGGSVSSVVLSCCCNPPSDNDDSSVCSSTDD

Organism: Bombyx mori (NCBI:txid7091)